Protein AF-0000000079912056 (afdb_homodimer)

Solvent-accessible surface area (backbone atoms only — not comparable to full-atom values): 63076 Å² total; per-residue (Å²): 136,81,73,73,77,69,71,70,76,75,74,72,66,87,70,83,78,74,74,43,40,55,50,54,42,40,52,25,33,49,50,32,42,39,60,62,48,27,44,70,33,64,26,50,36,77,57,90,57,25,40,37,38,41,40,42,36,69,67,49,42,36,36,33,35,48,69,39,81,40,95,68,66,72,55,38,72,44,82,65,43,25,35,63,36,95,89,82,36,77,39,78,49,53,53,69,57,48,40,49,54,51,50,50,33,48,22,50,69,59,69,51,79,56,90,58,52,52,56,40,38,51,47,9,29,52,45,38,41,46,45,72,70,61,37,56,89,63,60,76,66,88,61,60,84,54,46,35,55,26,49,51,28,30,25,52,53,69,78,49,52,72,61,31,51,28,41,51,22,56,58,76,59,68,68,58,45,60,61,49,27,14,56,46,36,34,61,44,39,38,21,32,31,28,28,39,56,92,31,54,38,72,37,51,56,98,64,47,46,54,67,76,59,35,44,57,67,42,24,43,80,56,44,75,70,52,54,89,69,39,42,80,43,65,32,40,50,69,32,51,51,52,45,57,66,30,86,77,48,10,61,37,54,50,49,31,44,74,69,59,59,29,40,84,70,45,71,50,45,53,56,28,28,28,25,74,76,41,36,33,26,38,28,68,91,81,38,33,31,43,38,34,13,29,92,38,39,48,66,75,41,69,43,54,38,49,67,48,43,43,49,35,20,19,51,47,36,61,69,41,46,60,63,49,51,54,46,23,70,78,35,70,33,33,49,68,45,47,24,40,18,14,40,31,46,52,69,60,76,89,48,58,52,74,65,52,34,50,52,47,24,18,52,43,21,30,32,30,30,54,43,62,66,93,77,48,59,95,74,33,40,42,32,31,38,41,30,44,23,33,82,62,57,42,88,86,69,46,58,31,52,51,51,49,36,44,54,71,37,61,60,91,45,60,52,61,50,42,51,51,38,49,55,45,43,46,65,35,48,51,50,54,55,51,43,36,34,74,76,67,30,34,32,58,56,53,29,31,86,27,28,34,38,28,22,41,74,68,47,39,56,62,33,30,35,39,44,66,58,60,68,36,30,34,31,38,89,80,34,49,72,64,40,69,72,39,60,68,70,40,30,60,72,30,46,27,54,64,59,58,39,47,45,41,41,45,18,21,40,50,60,51,24,46,43,38,40,46,48,32,44,34,50,48,27,37,74,77,37,69,81,54,77,55,51,51,56,53,54,41,50,52,48,42,52,52,50,50,53,44,28,57,76,66,67,50,46,30,67,54,40,19,44,55,49,18,33,54,36,50,30,78,31,46,50,60,27,59,58,67,71,45,55,69,90,71,48,58,65,42,73,31,74,41,82,50,42,47,58,64,79,41,88,61,57,84,58,82,80,128,137,80,73,75,76,73,75,72,78,75,76,73,66,85,74,83,80,74,74,42,38,57,52,53,43,41,54,26,34,48,49,31,43,38,60,60,48,27,44,72,32,64,26,51,36,77,56,89,58,26,39,37,37,43,39,42,37,70,66,47,42,36,34,34,34,49,68,39,83,41,95,67,66,72,55,38,73,43,80,65,44,25,34,62,36,96,89,82,36,76,39,78,47,52,52,69,56,48,41,46,53,52,49,50,32,47,22,50,68,61,67,50,79,57,90,58,54,52,56,39,37,49,48,9,30,53,45,39,39,48,43,71,72,61,37,56,88,64,60,75,64,89,61,59,83,54,47,36,56,27,50,52,30,30,24,51,53,71,75,51,52,72,60,31,50,28,43,51,22,57,57,77,58,66,67,57,45,60,60,48,27,14,56,46,37,33,61,44,40,38,21,32,33,29,28,39,55,92,33,52,38,72,39,50,56,98,63,46,46,55,68,76,60,35,44,57,68,41,26,44,78,55,44,75,70,52,53,89,68,39,41,81,44,65,32,42,50,68,32,53,51,54,44,56,68,30,87,78,50,9,61,39,54,49,48,33,43,75,67,60,61,29,40,82,69,45,73,49,46,52,55,29,29,30,26,76,78,42,36,34,26,39,28,70,90,80,36,32,31,44,38,35,14,30,91,39,39,48,65,76,40,69,43,55,38,50,66,48,44,44,49,35,22,20,50,46,37,62,69,41,46,61,63,50,52,55,47,22,71,80,35,71,33,33,49,69,43,50,24,41,18,14,41,32,45,52,68,57,76,89,48,59,51,74,66,51,36,50,51,46,23,18,51,43,22,29,31,29,30,56,45,63,66,93,78,49,58,94,75,34,39,43,32,30,37,40,31,45,24,34,81,61,57,43,87,84,67,45,59,32,51,52,51,49,36,44,54,72,37,61,62,90,46,59,53,61,50,42,51,52,36,48,54,45,42,46,65,35,47,51,49,54,54,51,44,35,35,74,76,67,30,35,32,60,55,53,29,29,86,27,29,35,36,28,24,41,73,67,48,39,56,64,33,30,36,39,43,65,59,60,68,36,31,35,31,39,88,80,35,51,70,64,42,67,71,40,60,67,69,40,30,59,71,30,46,28,54,65,60,60,40,47,45,42,41,46,19,21,40,51,60,50,24,46,43,37,41,46,48,33,45,33,50,47,27,35,74,78,37,69,80,53,77,56,51,51,56,52,54,42,50,52,48,42,53,52,50,51,53,44,27,58,77,66,67,50,47,29,66,55,40,19,42,57,48,19,34,54,36,48,30,77,31,46,49,60,26,60,60,66,70,46,55,68,90,71,47,58,65,42,71,32,71,42,81,50,43,47,60,63,78,40,87,60,57,86,59,80,79,127

Secondary structure (DSSP, 8-state):
--------------------HHHHHHHHHHHHHIIIIITTTT-EEEETTEEEEEETTTTEEEEEEEEE--TTS--EEEEEEEEEETTTEEEE--HHHHHHHHHHHHHHHHS---TTHHHHHHHHHHHHHHHHHH--SS-SS---TTHHHHHHHHT---S--TT-SSTT-B-S-HHHHHHH-GGGT--EEEEEEEEEGGGEEEEESSS-HHHHHTHHHHHGGGGGGSPTTEEEEEE-HHHHHHHHH-TTTHHHHHHHHHHTSSEEEEEEEEEEEE-TTSSEEEETTTTEEEEE-EEEEETTEEE---HHHHHHHHHHHHHHHHHHHHHHHH-TTEEE----EEEEE---TTSS-HHHHHHHHHHT-EEEEE-SGGG--TT-EEEEHHHHH--SPPTTS---HHHHHHHHTT-S-HHHHHHHHHHHHHHHHHHHHHHHHHHH-EE----GGGEEEEE-TTS-EEEEEE--GGG-EEEGGG-HHHHHTS-HHHHHHHEE-HHHHHHHHIIIIIIIIIHHHHHHHHHHHHHH-TT-TTHHHHHHHHHHHHHHHHHHHTT--HHHHHHHHTPPEEEE-HHHHHHHT--GGG--EEEEPPS----TT-SSTT----/---------------S----HHHHHHHHHHHHHIIIIITTTT-EEEETTEEEEEETTTTEEEEEEEEE--TTS--EEEEEEEEEETTTEEEE--HHHHHHHHHHHHHHHHS---TTHHHHHHHHHHHHHHHHHH--SS-SS---TTHHHHHHHHT---S--TTSSSTT-B-S-HHHHHHH-GGGT--EEEEEEEEEGGGEEEEESSS-HHHHHTHHHHHGGGGGGSPTTEEEEEE-HHHHHHHHH-TTTHHHHHHHHHHTSSEEEEEEEEEEEE-TTSSEEEETTTTEEEEE-EEEEETTEEE---HHHHHHHHHHHHHHHHHHHHHHHH-TTEEE----EEEEE---TTSS-HHHHHHHHHHT-EEEEE-SGGG--TT-EEEEHHHHH--SPPTTS---HHHHHHHHTT-S-HHHHHHHHHHHHHHHHHHHHHHHHHHH-EE----GGGEEEEE-TTS-EEEEEE--GGG-EEEGGG-HHHHHTS-HHHHHHHEE-HHHHHHHHIIIIIIIIIHHHHHHHHHHHHHH-TT-TTHHHHHHHHHHHHHHHHHHHTT--HHHHHHHHTPPEEEE-HHHHHHHT--GGG--EEEEPPTT---TT-SSTT----

Radius of gyration: 35.53 Å; Cα contacts (8 Å, |Δi|>4): 2327; chains: 2; bounding box: 76×127×111 Å

Structure (mmCIF, N/CA/C/O backbone):
data_AF-0000000079912056-model_v1
#
loop_
_entity.id
_entity.type
_entity.pdbx_description
1 polymer 'Siderophore synthetase component'
#
loop_
_atom_site.group_PDB
_atom_site.id
_atom_site.type_symbol
_atom_site.label_atom_id
_atom_site.label_alt_id
_atom_site.label_comp_id
_atom_site.label_asym_id
_atom_site.label_entity_id
_atom_site.label_seq_id
_atom_site.pdbx_PDB_ins_code
_atom_site.Cartn_x
_atom_site.Cartn_y
_atom_site.Cartn_z
_atom_site.occupancy
_atom_site.B_iso_or_equiv
_atom_site.auth_seq_id
_atom_site.auth_comp_id
_atom_site.auth_asym_id
_atom_site.auth_atom_id
_atom_site.pdbx_PDB_model_num
ATOM 1 N N . MET A 1 1 ? -23.609 -70.75 34.812 1 23.42 1 MET A N 1
ATOM 2 C CA . MET A 1 1 ? -24.281 -70.125 33.688 1 23.42 1 MET A CA 1
ATOM 3 C C . MET A 1 1 ? -23.484 -68.938 33.156 1 23.42 1 MET A C 1
ATOM 5 O O . MET A 1 1 ? -23.328 -67.938 33.875 1 23.42 1 MET A O 1
ATOM 9 N N . THR A 1 2 ? -22.375 -69.188 32.531 1 27.48 2 THR A N 1
ATOM 10 C CA . THR A 1 2 ? -21.234 -68.438 32.094 1 27.48 2 THR A CA 1
ATOM 11 C C . THR A 1 2 ? -21.625 -67.438 30.984 1 27.48 2 THR A C 1
ATOM 13 O O . THR A 1 2 ? -22.094 -67.875 29.922 1 27.48 2 THR A O 1
ATOM 16 N N . HIS A 1 3 ? -22.359 -66.375 31.484 1 31.7 3 HIS A N 1
ATOM 17 C CA . HIS A 1 3 ? -22.938 -65.375 30.562 1 31.7 3 HIS A CA 1
ATOM 18 C C . HIS A 1 3 ? -21.922 -64.938 29.531 1 31.7 3 HIS A C 1
ATOM 20 O O . HIS A 1 3 ? -20.781 -64.625 29.875 1 31.7 3 HIS A O 1
ATOM 26 N N . PRO A 1 4 ? -22.125 -65.438 28.359 1 31.42 4 PRO A N 1
ATOM 27 C CA . PRO A 1 4 ? -21.188 -65.125 27.266 1 31.42 4 PRO A CA 1
ATOM 28 C C . PRO A 1 4 ? -20.953 -63.656 27.078 1 31.42 4 PRO A C 1
ATOM 30 O O . PRO A 1 4 ? -21.828 -62.844 27.391 1 31.42 4 PRO A O 1
ATOM 33 N N . LEU A 1 5 ? -19.719 -63.25 27.375 1 30.17 5 LEU A N 1
ATOM 34 C CA . LEU A 1 5 ? -19.141 -61.906 27.219 1 30.17 5 LEU A CA 1
ATOM 35 C C . LEU A 1 5 ? -19.484 -61.344 25.844 1 30.17 5 LEU A C 1
ATOM 37 O O . LEU A 1 5 ? -19.156 -61.938 24.812 1 30.17 5 LEU A O 1
ATOM 41 N N . VAL A 1 6 ? -20.75 -60.844 25.766 1 32.31 6 VAL A N 1
ATOM 42 C CA . VAL A 1 6 ? -21.172 -60.219 24.516 1 32.31 6 VAL A CA 1
ATOM 43 C C . VAL A 1 6 ? -20.047 -59.344 23.984 1 32.31 6 VAL A C 1
ATOM 45 O O . VAL A 1 6 ? -19.547 -58.469 24.688 1 32.31 6 VAL A O 1
ATOM 48 N N . PRO A 1 7 ? -19.312 -59.875 23.062 1 26.28 7 PRO A N 1
ATOM 49 C CA . PRO A 1 7 ? -18.219 -59 22.594 1 26.28 7 PRO A CA 1
ATOM 50 C C . PRO A 1 7 ? -18.703 -57.625 22.219 1 26.28 7 PRO A C 1
ATOM 52 O O . PRO A 1 7 ? -19.812 -57.469 21.672 1 26.28 7 PRO A O 1
ATOM 55 N N . ALA A 1 8 ? -18.453 -56.719 23.109 1 33.62 8 ALA A N 1
ATOM 56 C CA . ALA A 1 8 ? -18.859 -55.344 22.828 1 33.62 8 ALA A CA 1
ATOM 57 C C . ALA A 1 8 ? -18.625 -55 21.359 1 33.62 8 ALA A C 1
ATOM 59 O O . ALA A 1 8 ? -17.562 -55.312 20.797 1 33.62 8 ALA A O 1
ATOM 60 N N . PRO A 1 9 ? -19.766 -54.844 20.609 1 30.42 9 PRO A N 1
ATOM 61 C CA . PRO A 1 9 ? -19.594 -54.5 19.188 1 30.42 9 PRO A CA 1
ATOM 62 C C . PRO A 1 9 ? -18.469 -53.5 18.953 1 30.42 9 PRO A C 1
ATOM 64 O O . PRO A 1 9 ? -18.156 -52.688 19.859 1 30.42 9 PRO A O 1
ATOM 67 N N . TYR A 1 10 ? -17.344 -53.875 18.297 1 26.92 10 TYR A N 1
ATOM 68 C CA . TYR A 1 10 ? -16.281 -53 17.781 1 26.92 10 TYR A CA 1
ATOM 69 C C . TYR A 1 10 ? -16.859 -51.75 17.141 1 26.92 10 TYR A C 1
ATOM 71 O O . TYR A 1 10 ? -17.656 -51.844 16.203 1 26.92 10 TYR A O 1
ATOM 79 N N . LEU A 1 11 ? -17.281 -50.781 17.969 1 30.19 11 LEU A N 1
ATOM 80 C CA . LEU A 1 11 ? -17.562 -49.469 17.375 1 30.19 11 LEU A CA 1
ATOM 81 C C . LEU A 1 11 ? -16.609 -49.188 16.234 1 30.19 11 LEU A C 1
ATOM 83 O O . LEU A 1 11 ? -15.391 -49.156 16.422 1 30.19 11 LEU A O 1
ATOM 87 N N . THR A 1 12 ? -16.812 -49.812 15.102 1 27.78 12 THR A N 1
ATOM 88 C CA . THR A 1 12 ? -16.125 -49.375 13.883 1 27.78 12 THR A CA 1
ATOM 89 C C . THR A 1 12 ? -15.898 -47.875 13.875 1 27.78 12 THR A C 1
ATOM 91 O O . THR A 1 12 ? -16.844 -47.094 14.023 1 27.78 12 THR A O 1
ATOM 94 N N . VAL A 1 13 ? -14.797 -47.469 14.367 1 33.62 13 VAL A N 1
ATOM 95 C CA . VAL A 1 13 ? -14.266 -46.094 14.266 1 33.62 13 VAL A CA 1
ATOM 96 C C . VAL A 1 13 ? -14.484 -45.562 12.852 1 33.62 13 VAL A C 1
ATOM 98 O O . VAL A 1 13 ? -14 -46.156 11.883 1 33.62 13 VAL A O 1
ATOM 101 N N . PRO A 1 14 ? -15.656 -45 12.625 1 34.5 14 PRO A N 1
ATOM 102 C CA . PRO A 1 14 ? -15.711 -44.438 11.273 1 34.5 14 PRO A CA 1
ATOM 103 C C . PRO A 1 14 ? -14.375 -43.844 10.82 1 34.5 14 PRO A C 1
ATOM 105 O O . PRO A 1 14 ? -13.789 -43.031 11.539 1 34.5 14 PRO A O 1
ATOM 108 N N . THR A 1 15 ? -13.438 -44.562 10.203 1 31.91 15 THR A N 1
ATOM 109 C CA . THR A 1 15 ? -12.094 -44.281 9.719 1 31.91 15 THR A CA 1
ATOM 110 C C . THR A 1 15 ? -11.992 -42.875 9.172 1 31.91 15 THR A C 1
ATOM 112 O O . THR A 1 15 ? -11.125 -42.094 9.578 1 31.91 15 THR A O 1
ATOM 115 N N . ALA A 1 16 ? -11.578 -42.812 7.703 1 37.25 16 ALA A N 1
ATOM 116 C CA . ALA A 1 16 ? -10.969 -41.719 6.93 1 37.25 16 ALA A CA 1
ATOM 117 C C . ALA A 1 16 ? -11.891 -40.5 6.859 1 37.25 16 ALA A C 1
ATOM 119 O O . ALA A 1 16 ? -12.977 -40.594 6.277 1 37.25 16 ALA A O 1
ATOM 120 N N . SER A 1 17 ? -12.047 -39.625 7.656 1 41.31 17 SER A N 1
ATOM 121 C CA . SER A 1 17 ? -12.711 -38.312 7.777 1 41.31 17 SER A CA 1
ATOM 122 C C . SER A 1 17 ? -12.633 -37.531 6.465 1 41.31 17 SER A C 1
ATOM 124 O O . SER A 1 17 ? -11.578 -37.031 6.113 1 41.31 17 SER A O 1
ATOM 126 N N . HIS A 1 18 ? -13.102 -38 5.328 1 49.69 18 HIS A N 1
ATOM 127 C CA . HIS A 1 18 ? -13.227 -37.281 4.066 1 49.69 18 HIS A CA 1
ATOM 128 C C . HIS A 1 18 ? -13.594 -35.812 4.297 1 49.69 18 HIS A C 1
ATOM 130 O O . HIS A 1 18 ? -14.688 -35.531 4.789 1 49.69 18 HIS A O 1
ATOM 136 N N . THR A 1 19 ? -12.617 -35 4.465 1 61.19 19 THR A N 1
ATOM 137 C CA . THR A 1 19 ? -12.852 -33.562 4.523 1 61.19 19 THR A CA 1
ATOM 138 C C . THR A 1 19 ? -13.742 -33.125 3.375 1 61.19 19 THR A C 1
ATOM 140 O O . THR A 1 19 ? -13.461 -33.375 2.209 1 61.19 19 THR A O 1
ATOM 143 N N . SER A 1 20 ? -14.984 -32.75 3.537 1 82.81 20 SER A N 1
ATOM 144 C CA . SER A 1 20 ? -16.016 -32.281 2.613 1 82.81 20 SER A CA 1
ATOM 145 C C . SER A 1 20 ? -15.57 -31.016 1.893 1 82.81 20 SER A C 1
ATOM 147 O O . SER A 1 20 ? -14.633 -30.344 2.322 1 82.81 20 SER A O 1
ATOM 149 N N . ALA A 1 21 ? -15.984 -31 0.631 1 92.88 21 ALA A N 1
ATOM 150 C CA . ALA A 1 21 ? -15.805 -29.781 -0.133 1 92.88 21 ALA A CA 1
ATOM 151 C C . ALA A 1 21 ? -16.094 -28.547 0.726 1 92.88 21 ALA A C 1
ATOM 153 O O . ALA A 1 21 ? -15.414 -27.516 0.604 1 92.88 21 ALA A O 1
ATOM 154 N N . ASP A 1 22 ? -16.984 -28.75 1.7 1 94.38 22 ASP A N 1
ATOM 155 C CA . ASP A 1 22 ? -17.359 -27.656 2.58 1 94.38 22 ASP A CA 1
ATOM 156 C C . ASP A 1 22 ? -16.219 -27.297 3.537 1 94.38 22 ASP A C 1
ATOM 158 O O . ASP A 1 22 ? -15.883 -26.125 3.693 1 94.38 22 ASP A O 1
ATOM 162 N N . LEU A 1 23 ? -15.711 -28.297 4.109 1 93.38 23 LEU A N 1
ATOM 163 C CA . LEU A 1 23 ? -14.656 -28.078 5.098 1 93.38 23 LEU A CA 1
ATOM 164 C C . LEU A 1 23 ? -13.398 -27.531 4.438 1 93.38 23 LEU A C 1
ATOM 166 O O . LEU A 1 23 ? -12.781 -26.594 4.953 1 93.38 23 LEU A O 1
ATOM 170 N N . ILE A 1 24 ? -13.031 -28.078 3.314 1 93.44 24 ILE A N 1
ATOM 171 C CA . ILE A 1 24 ? -11.852 -27.625 2.588 1 93.44 24 ILE A CA 1
ATOM 172 C C . ILE A 1 24 ? -12.023 -26.156 2.195 1 93.44 24 ILE A C 1
ATOM 174 O O . ILE A 1 24 ? -11.109 -25.344 2.385 1 93.44 24 ILE A O 1
ATOM 178 N N . SER A 1 25 ? -13.211 -25.844 1.688 1 95.81 25 SER A N 1
ATOM 179 C CA . SER A 1 25 ? -13.492 -24.484 1.244 1 95.81 25 SER A CA 1
ATOM 180 C C . SER A 1 25 ? -13.477 -23.5 2.414 1 95.81 25 SER A C 1
ATOM 182 O O . SER A 1 25 ? -12.945 -22.391 2.299 1 95.81 25 SER A O 1
ATOM 184 N N . ALA A 1 26 ? -14.008 -23.938 3.555 1 96.81 26 ALA A N 1
ATOM 185 C CA . ALA A 1 26 ? -14.055 -23.078 4.734 1 96.81 26 ALA A CA 1
ATOM 186 C C . ALA A 1 26 ? -12.648 -22.797 5.262 1 96.81 26 ALA A C 1
ATOM 188 O O . ALA A 1 26 ? -12.328 -21.672 5.605 1 96.81 26 ALA A O 1
ATOM 189 N N . HIS A 1 27 ? -11.852 -23.812 5.309 1 95.88 27 HIS A N 1
ATOM 190 C CA . HIS A 1 27 ? -10.492 -23.656 5.801 1 95.88 27 HIS A CA 1
ATOM 191 C C . HIS A 1 27 ? -9.672 -22.75 4.883 1 95.88 27 HIS A C 1
ATOM 193 O O . HIS A 1 27 ? -8.875 -21.938 5.352 1 95.88 27 HIS A O 1
ATOM 199 N N . THR A 1 28 ? -9.867 -22.922 3.607 1 95.56 28 THR A N 1
ATOM 200 C CA . THR A 1 28 ? -9.164 -22.078 2.639 1 95.56 28 THR A CA 1
ATOM 201 C C . THR A 1 28 ? -9.578 -20.625 2.785 1 95.56 28 THR A C 1
ATOM 203 O O . THR A 1 28 ? -8.719 -19.734 2.832 1 95.56 28 THR A O 1
ATOM 206 N N . LEU A 1 29 ? -10.852 -20.422 2.873 1 97 29 LEU A N 1
ATOM 207 C CA . LEU A 1 29 ? -11.383 -19.062 3.023 1 97 29 LEU A CA 1
ATOM 208 C C . LEU A 1 29 ? -10.883 -18.422 4.312 1 97 29 LEU A C 1
ATOM 210 O O . LEU A 1 29 ? -10.469 -17.266 4.316 1 97 29 LEU A O 1
ATOM 214 N N . LEU A 1 30 ? -10.883 -19.203 5.387 1 97.44 30 LEU A N 1
ATOM 215 C CA . LEU A 1 30 ? -10.398 -18.734 6.676 1 97.44 30 LEU A CA 1
ATOM 216 C C . LEU A 1 30 ? -8.922 -18.359 6.605 1 97.44 30 LEU A C 1
ATOM 218 O O . LEU A 1 30 ? -8.5 -17.344 7.16 1 97.44 30 LEU A O 1
ATOM 222 N N . GLY A 1 31 ? -8.156 -19.219 5.965 1 96 31 GLY A N 1
ATOM 223 C CA . GLY A 1 31 ? -6.742 -18.953 5.793 1 96 31 GLY A CA 1
ATOM 224 C C . GLY A 1 31 ? -6.465 -17.641 5.07 1 96 31 GLY A C 1
ATOM 225 O O . GLY A 1 31 ? -5.543 -16.906 5.43 1 96 31 GLY A O 1
ATOM 226 N N . CYS A 1 32 ? -7.27 -17.344 4.062 1 96.25 32 CYS A N 1
ATOM 227 C CA . CYS A 1 32 ? -7.129 -16.094 3.326 1 96.25 32 CYS A CA 1
ATOM 228 C C . CYS A 1 32 ? -7.449 -14.891 4.215 1 96.25 32 CYS A C 1
ATOM 230 O O . CYS A 1 32 ? -6.738 -13.883 4.191 1 96.25 32 CYS A O 1
ATOM 232 N N . LEU A 1 33 ? -8.516 -15.039 4.996 1 97.31 33 LEU A N 1
ATOM 233 C CA . LEU A 1 33 ? -8.914 -13.984 5.922 1 97.31 33 LEU A CA 1
ATOM 234 C C . LEU A 1 33 ? -7.793 -13.688 6.914 1 97.31 33 LEU A C 1
ATOM 236 O O . LEU A 1 33 ? -7.449 -12.523 7.141 1 97.31 33 LEU A O 1
ATOM 240 N N . VAL A 1 34 ? -7.215 -14.711 7.469 1 96.12 34 VAL A N 1
ATOM 241 C CA . VAL A 1 34 ? -6.168 -14.586 8.477 1 96.12 34 VAL A CA 1
ATOM 242 C C . VAL A 1 34 ? -4.922 -13.953 7.855 1 96.12 34 VAL A C 1
ATOM 244 O O . VAL A 1 34 ? -4.332 -13.039 8.438 1 96.12 34 VAL A O 1
ATOM 247 N N . ARG A 1 35 ? -4.625 -14.359 6.699 1 94.62 35 ARG A N 1
ATOM 248 C CA . ARG A 1 35 ? -3.4 -13.914 6.043 1 94.62 35 ARG A CA 1
ATOM 249 C C . ARG A 1 35 ? -3.525 -12.461 5.582 1 94.62 35 ARG A C 1
ATOM 251 O O . ARG A 1 35 ? -2.57 -11.695 5.684 1 94.62 35 ARG A O 1
ATOM 258 N N . GLU A 1 36 ? -4.707 -12.055 5.113 1 94.62 36 GLU A N 1
ATOM 259 C CA . GLU A 1 36 ? -4.789 -10.805 4.363 1 94.62 36 GLU A CA 1
ATOM 260 C C . GLU A 1 36 ? -5.465 -9.711 5.191 1 94.62 36 GLU A C 1
ATOM 262 O O . GLU A 1 36 ? -5.297 -8.523 4.91 1 94.62 36 GLU A O 1
ATOM 267 N N . VAL A 1 37 ? -6.242 -10.07 6.168 1 94.56 37 VAL A N 1
ATOM 268 C CA . VAL A 1 37 ? -7.062 -9.062 6.824 1 94.56 37 VAL A CA 1
ATOM 269 C C . VAL A 1 37 ? -6.785 -9.062 8.328 1 94.56 37 VAL A C 1
ATOM 271 O O . VAL A 1 37 ? -6.109 -8.172 8.844 1 94.56 37 VAL A O 1
ATOM 274 N N . THR A 1 38 ? -7.074 -10.164 9.016 1 94.94 38 THR A N 1
ATOM 275 C CA . THR A 1 38 ? -7.09 -10.148 10.477 1 94.94 38 THR A CA 1
ATOM 276 C C . THR A 1 38 ? -5.676 -10.312 11.031 1 94.94 38 THR A C 1
ATOM 278 O O . THR A 1 38 ? -5.359 -9.789 12.094 1 94.94 38 THR A O 1
ATOM 281 N N . GLY A 1 39 ? -4.836 -11.062 10.336 1 92.06 39 GLY A N 1
ATOM 282 C CA . GLY A 1 39 ? -3.447 -11.18 10.75 1 92.06 39 GLY A CA 1
ATOM 283 C C . GLY A 1 39 ? -2.703 -9.859 10.75 1 92.06 39 GLY A C 1
ATOM 284 O O . GLY A 1 39 ? -2.262 -9.391 11.797 1 92.06 39 GLY A O 1
ATOM 285 N N . PRO A 1 40 ? -2.674 -9.258 9.609 1 89.12 40 PRO A N 1
ATOM 286 C CA . PRO A 1 40 ? -2.002 -7.961 9.523 1 89.12 40 PRO A CA 1
ATOM 287 C C . PRO A 1 40 ? -2.592 -6.926 10.477 1 89.12 40 PRO A C 1
ATOM 289 O O . PRO A 1 40 ? -1.874 -6.047 10.961 1 89.12 40 PRO A O 1
ATOM 292 N N . ASP A 1 41 ? -3.869 -7.059 10.797 1 90.56 41 ASP A N 1
ATOM 293 C CA . ASP A 1 41 ? -4.547 -6.113 11.68 1 90.56 41 ASP A CA 1
ATOM 294 C C . ASP A 1 41 ? -4.289 -6.449 13.141 1 90.56 41 ASP A C 1
ATOM 296 O O . ASP A 1 41 ? -4.723 -5.723 14.039 1 90.56 41 ASP A O 1
ATOM 300 N N . GLY A 1 42 ? -3.598 -7.559 13.43 1 88.81 42 GLY A N 1
ATOM 301 C CA . GLY A 1 42 ? -3.332 -7.977 14.797 1 88.81 42 GLY A CA 1
ATOM 302 C C . GLY A 1 42 ? -4.57 -8.477 15.523 1 88.81 42 GLY A C 1
ATOM 303 O O . GLY A 1 42 ? -4.711 -8.281 16.734 1 88.81 42 GLY A O 1
ATOM 304 N N . GLN A 1 43 ? -5.5 -9.07 14.789 1 93.38 43 GLN A N 1
ATOM 305 C CA . GLN A 1 43 ? -6.793 -9.469 15.336 1 93.38 43 GLN A CA 1
ATOM 306 C C . GLN A 1 43 ? -6.891 -10.992 15.461 1 93.38 43 GLN A C 1
ATOM 308 O O . GLN A 1 43 ? -7.969 -11.562 15.297 1 93.38 43 GLN A O 1
ATOM 313 N N . ILE A 1 44 ? -5.809 -11.695 15.656 1 93.75 44 ILE A N 1
ATOM 314 C CA . ILE A 1 44 ? -5.801 -13.141 15.859 1 93.75 44 ILE A CA 1
ATOM 315 C C . ILE A 1 44 ? -5.008 -13.484 17.125 1 93.75 44 ILE A C 1
ATOM 317 O O . ILE A 1 44 ? -4.125 -12.727 17.531 1 93.75 44 ILE A O 1
ATOM 321 N N . ALA A 1 45 ? -5.324 -14.555 17.766 1 92.94 45 ALA A N 1
ATOM 322 C CA . ALA A 1 45 ? -4.602 -15.078 18.922 1 92.94 45 ALA A CA 1
ATOM 323 C C . ALA A 1 45 ? -4.77 -16.594 19.047 1 92.94 45 ALA A C 1
ATOM 325 O O . ALA A 1 45 ? -5.84 -17.125 18.75 1 92.94 45 ALA A O 1
ATOM 326 N N . ILE A 1 46 ? -3.725 -17.266 19.375 1 90.44 46 ILE A N 1
ATOM 327 C CA . ILE A 1 46 ? -3.822 -18.688 19.656 1 90.44 46 ILE A CA 1
ATOM 328 C C . ILE A 1 46 ? -4.25 -18.906 21.109 1 90.44 46 ILE A C 1
ATOM 330 O O . ILE A 1 46 ? -3.617 -18.375 22.031 1 90.44 46 ILE A O 1
ATOM 334 N N . ASP A 1 47 ? -5.305 -19.5 21.328 1 89.44 47 ASP A N 1
ATOM 335 C CA . ASP A 1 47 ? -5.824 -19.891 22.625 1 89.44 47 ASP A CA 1
ATOM 336 C C . ASP A 1 47 ? -5.918 -21.422 22.75 1 89.44 47 ASP A C 1
ATOM 338 O O . ASP A 1 47 ? -6.918 -22.016 22.359 1 89.44 47 ASP A O 1
ATOM 342 N N . SER A 1 48 ? -4.887 -21.891 23.375 1 88.81 48 SER A N 1
ATOM 343 C CA . SER A 1 48 ? -4.789 -23.344 23.484 1 88.81 48 SER A CA 1
ATOM 344 C C . SER A 1 48 ? -4.723 -24 22.109 1 88.81 48 SER A C 1
ATOM 346 O O . SER A 1 48 ? -3.752 -23.812 21.375 1 88.81 48 SER A O 1
ATOM 348 N N . ASP A 1 49 ? -5.77 -24.719 21.781 1 91.81 49 ASP A N 1
ATOM 349 C CA . ASP A 1 49 ? -5.711 -25.453 20.516 1 91.81 49 ASP A CA 1
ATOM 350 C C . ASP A 1 49 ? -6.586 -24.797 19.453 1 91.81 49 ASP A C 1
ATOM 352 O O . ASP A 1 49 ? -6.941 -25.438 18.453 1 91.81 49 ASP A O 1
ATOM 356 N N . HIS A 1 50 ? -6.945 -23.516 19.734 1 95.44 50 HIS A N 1
ATOM 357 C CA . HIS A 1 50 ? -7.766 -22.797 18.766 1 95.44 50 HIS A CA 1
ATOM 358 C C . HIS A 1 50 ? -7.09 -21.5 18.312 1 95.44 50 HIS A C 1
ATOM 360 O O . HIS A 1 50 ? -6.336 -20.891 19.078 1 95.44 50 HIS A O 1
ATOM 366 N N . LEU A 1 51 ? -7.289 -21.188 17.062 1 96.25 51 LEU A N 1
ATOM 367 C CA . LEU A 1 51 ? -7.031 -19.828 16.609 1 96.25 51 LEU A CA 1
ATOM 368 C C . LEU A 1 51 ? -8.273 -18.969 16.75 1 96.25 51 LEU A C 1
ATOM 370 O O . LEU A 1 51 ? -9.328 -19.281 16.203 1 96.25 51 LEU A O 1
ATOM 374 N N . LEU A 1 52 ? -8.188 -17.938 17.562 1 96.38 52 LEU A N 1
ATOM 375 C CA . LEU A 1 52 ? -9.25 -16.953 17.688 1 96.38 52 LEU A CA 1
ATOM 376 C C . LEU A 1 52 ? -9.078 -15.836 16.672 1 96.38 52 LEU A C 1
ATOM 378 O O . LEU A 1 52 ? -7.969 -15.344 16.453 1 96.38 52 LEU A O 1
ATOM 382 N N . ILE A 1 53 ? -10.164 -15.492 15.961 1 96.75 53 ILE A N 1
ATOM 383 C CA . ILE A 1 53 ? -10.156 -14.477 14.922 1 96.75 53 ILE A CA 1
ATOM 384 C C . ILE A 1 53 ? -11.258 -13.453 15.195 1 96.75 53 ILE A C 1
ATOM 386 O O . ILE A 1 53 ? -12.445 -13.789 15.195 1 96.75 53 ILE A O 1
ATOM 390 N N . ARG A 1 54 ? -10.867 -12.234 15.367 1 95.5 54 ARG A N 1
ATOM 391 C CA . ARG A 1 54 ? -11.844 -11.164 15.539 1 95.5 54 ARG A CA 1
ATOM 392 C C . ARG A 1 54 ? -12.039 -10.391 14.234 1 95.5 54 ARG A C 1
ATOM 394 O O . ARG A 1 54 ? -11.07 -10.039 13.562 1 95.5 54 ARG A O 1
ATOM 401 N N . LEU A 1 55 ? -13.266 -10.289 13.812 1 96.75 55 LEU A N 1
ATOM 402 C CA . LEU A 1 55 ? -13.625 -9.352 12.758 1 96.75 55 LEU A CA 1
ATOM 403 C C . LEU A 1 55 ? -13.898 -7.965 13.328 1 96.75 55 LEU A C 1
ATOM 405 O O . LEU A 1 55 ? -15.023 -7.676 13.758 1 96.75 55 LEU A O 1
ATOM 409 N N . PRO A 1 56 ? -12.945 -7.086 13.266 1 93.62 56 PRO A N 1
ATOM 410 C CA . PRO A 1 56 ? -12.977 -5.895 14.117 1 93.62 56 PRO A CA 1
ATOM 411 C C . PRO A 1 56 ? -14.008 -4.871 13.664 1 93.62 56 PRO A C 1
ATOM 413 O O . PRO A 1 56 ? -14.453 -4.035 14.461 1 93.62 56 PRO A O 1
ATOM 416 N N . HIS A 1 57 ? -14.398 -4.824 12.422 1 95.19 57 HIS A N 1
ATOM 417 C CA . HIS A 1 57 ? -15.344 -3.826 11.938 1 95.19 57 HIS A CA 1
ATOM 418 C C . HIS A 1 57 ? -16.781 -4.23 12.25 1 95.19 57 HIS A C 1
ATOM 420 O O . HIS A 1 57 ? -17.656 -3.373 12.414 1 95.19 57 HIS A O 1
ATOM 426 N N . THR A 1 58 ? -17.062 -5.562 12.305 1 95.62 58 THR A N 1
ATOM 427 C CA . THR A 1 58 ? -18.406 -6.051 12.594 1 95.62 58 THR A CA 1
ATOM 428 C C . THR A 1 58 ? -18.516 -6.488 14.055 1 95.62 58 THR A C 1
ATOM 430 O O . THR A 1 58 ? -19.625 -6.629 14.578 1 95.62 58 THR A O 1
ATOM 433 N N . GLY A 1 59 ? -17.438 -6.801 14.664 1 92.31 59 GLY A N 1
ATOM 434 C CA . GLY A 1 59 ? -17.438 -7.219 16.047 1 92.31 59 GLY A CA 1
ATOM 435 C C . GLY A 1 59 ? -17.641 -8.711 16.234 1 92.31 59 GLY A C 1
ATOM 436 O O . GLY A 1 59 ? -17.703 -9.203 17.359 1 92.31 59 GLY A O 1
ATOM 437 N N . GLU A 1 60 ? -17.625 -9.461 15.164 1 95.44 60 GLU A N 1
ATOM 438 C CA . GLU A 1 60 ? -17.828 -10.906 15.234 1 95.44 60 GLU A CA 1
ATOM 439 C C . GLU A 1 60 ? -16.562 -11.625 15.688 1 95.44 60 GLU A C 1
ATOM 441 O O . GLU A 1 60 ? -15.453 -11.141 15.461 1 95.44 60 GLU A O 1
ATOM 446 N N . LEU A 1 61 ? -16.719 -12.727 16.391 1 95.81 61 LEU A N 1
ATOM 447 C CA . LEU A 1 61 ? -15.625 -13.562 16.859 1 95.81 61 LEU A CA 1
ATOM 448 C C . LEU A 1 61 ? -15.727 -14.977 16.297 1 95.81 61 LEU A C 1
ATOM 450 O O . LEU A 1 61 ? -16.766 -15.617 16.406 1 95.81 61 LEU A O 1
ATOM 454 N N . LEU A 1 62 ? -14.68 -15.398 15.625 1 97.5 62 LEU A N 1
ATOM 455 C CA . LEU A 1 62 ? -14.594 -16.734 15.055 1 97.5 62 LEU A CA 1
ATOM 456 C C . LEU A 1 62 ? -13.477 -17.547 15.711 1 97.5 62 LEU A C 1
ATOM 458 O O . LEU A 1 62 ? -12.578 -16.969 16.328 1 97.5 62 LEU A O 1
ATOM 462 N N . ARG A 1 63 ? -13.516 -18.844 15.664 1 97 63 ARG A N 1
ATOM 463 C CA . ARG A 1 63 ? -12.383 -19.672 16.047 1 97 63 ARG A CA 1
ATOM 464 C C . ARG A 1 63 ? -12.344 -20.953 15.219 1 97 63 ARG A C 1
ATOM 466 O O . ARG A 1 63 ? -13.352 -21.344 14.617 1 97 63 ARG A O 1
ATOM 473 N N . ALA A 1 64 ? -11.266 -21.531 15.086 1 97.25 64 ALA A N 1
ATOM 474 C CA . ALA A 1 64 ? -11.047 -22.828 14.453 1 97.25 64 ALA A CA 1
ATOM 475 C C . ALA A 1 64 ? -9.992 -23.625 15.211 1 97.25 64 ALA A C 1
ATOM 477 O O . ALA A 1 64 ? -8.984 -23.078 15.656 1 97.25 64 ALA A O 1
ATOM 478 N N . ARG A 1 65 ? -10.266 -24.875 15.383 1 96.81 65 ARG A N 1
ATOM 479 C CA . ARG A 1 65 ? -9.281 -25.75 16 1 96.81 65 ARG A CA 1
ATOM 480 C C . ARG A 1 65 ? -8.039 -25.875 15.141 1 96.81 65 ARG A C 1
ATOM 482 O O . ARG A 1 65 ? -8.133 -26.031 13.922 1 96.81 65 ARG A O 1
ATOM 489 N N . LEU A 1 66 ? -6.891 -25.844 15.82 1 94.38 66 LEU A N 1
ATOM 490 C CA . LEU A 1 66 ? -5.613 -25.938 15.125 1 94.38 66 LEU A CA 1
ATOM 491 C C . LEU A 1 66 ? -5.113 -27.375 15.086 1 94.38 66 LEU A C 1
ATOM 493 O O . LEU A 1 66 ? -4.945 -28 16.125 1 94.38 66 LEU A O 1
ATOM 497 N N . ARG A 1 67 ? -4.98 -27.859 13.875 1 91.31 67 ARG A N 1
ATOM 498 C CA . ARG A 1 67 ? -4.277 -29.125 13.703 1 91.31 67 ARG A CA 1
ATOM 499 C C . ARG A 1 67 ? -2.77 -28.938 13.852 1 91.31 67 ARG A C 1
ATOM 501 O O . ARG A 1 67 ? -2.088 -29.797 14.422 1 91.31 67 ARG A O 1
ATOM 508 N N . ARG A 1 68 ? -2.254 -27.859 13.352 1 91.44 68 ARG A N 1
ATOM 509 C CA . ARG A 1 68 ? -0.852 -27.469 13.469 1 91.44 68 ARG A CA 1
ATOM 510 C C . ARG A 1 68 ? -0.697 -25.953 13.391 1 91.44 68 ARG A C 1
ATOM 512 O O . ARG A 1 68 ? -1.339 -25.312 12.562 1 91.44 68 ARG A O 1
ATOM 519 N N . THR A 1 69 ? 0.111 -25.484 14.242 1 92.19 69 THR A N 1
ATOM 520 C CA . THR A 1 69 ? 0.462 -24.062 14.188 1 92.19 69 THR A CA 1
ATOM 521 C C . THR A 1 69 ? 1.631 -23.828 13.234 1 92.19 69 THR A C 1
ATOM 523 O O . THR A 1 69 ? 2.553 -24.641 13.164 1 92.19 69 THR A O 1
ATOM 526 N N . SER A 1 70 ? 1.525 -22.828 12.516 1 92.5 70 SER A N 1
ATOM 527 C CA . SER A 1 70 ? 2.584 -22.484 11.578 1 92.5 70 SER A CA 1
ATOM 528 C C . SER A 1 70 ? 3.32 -21.219 12.023 1 92.5 70 SER A C 1
ATOM 530 O O . SER A 1 70 ? 2.699 -20.266 12.492 1 92.5 70 SER A O 1
ATOM 532 N N . THR A 1 71 ? 4.633 -21.188 11.789 1 88.12 71 THR A N 1
ATOM 533 C CA . THR A 1 71 ? 5.508 -20.062 12.109 1 88.12 71 THR A CA 1
ATOM 534 C C . THR A 1 71 ? 5.152 -18.844 11.266 1 88.12 71 THR A C 1
ATOM 536 O O . THR A 1 71 ? 5.293 -17.703 11.719 1 88.12 71 THR A O 1
ATOM 539 N N . VAL A 1 72 ? 4.617 -19.031 10.094 1 90.75 72 VAL A N 1
ATOM 540 C CA . VAL A 1 72 ? 4.379 -17.922 9.188 1 90.75 72 VAL A CA 1
ATOM 541 C C . VAL A 1 72 ? 2.879 -17.703 9.008 1 90.75 72 VAL A C 1
ATOM 543 O O . VAL A 1 72 ? 2.447 -17.047 8.062 1 90.75 72 VAL A O 1
ATOM 546 N N . GLY A 1 73 ? 2.094 -18.312 9.797 1 90.19 73 GLY A N 1
ATOM 547 C CA . GLY A 1 73 ? 0.66 -18.062 9.805 1 90.19 73 GLY A CA 1
ATOM 548 C C . GLY A 1 73 ? -0.104 -18.969 8.852 1 90.19 73 GLY A C 1
ATOM 549 O O . GLY A 1 73 ? -1.321 -18.828 8.711 1 90.19 73 GLY A O 1
ATOM 550 N N . ALA A 1 74 ? 0.558 -19.891 8.195 1 92.62 74 ALA A N 1
ATOM 551 C CA . ALA A 1 74 ? -0.112 -20.875 7.344 1 92.62 74 ALA A CA 1
ATOM 552 C C . ALA A 1 74 ? -0.632 -22.047 8.164 1 92.62 74 ALA A C 1
ATOM 554 O O . ALA A 1 74 ? -0.278 -23.203 7.898 1 92.62 74 ALA A O 1
ATOM 555 N N . HIS A 1 75 ? -1.494 -21.781 9.062 1 93.56 75 HIS A N 1
ATOM 556 C CA . HIS A 1 75 ? -2.012 -22.734 10.023 1 93.56 75 HIS A CA 1
ATOM 557 C C . HIS A 1 75 ? -2.83 -23.828 9.328 1 93.56 75 HIS A C 1
ATOM 559 O O . HIS A 1 75 ? -3.396 -23.594 8.258 1 93.56 75 HIS A O 1
ATOM 565 N N . ARG A 1 76 ? -2.789 -24.984 9.914 1 93.06 76 ARG A N 1
ATOM 566 C CA . ARG A 1 76 ? -3.678 -26.078 9.516 1 93.06 76 ARG A CA 1
ATOM 567 C C . ARG A 1 76 ? -4.832 -26.234 10.5 1 93.06 76 ARG A C 1
ATOM 569 O O . ARG A 1 76 ? -4.629 -26.188 11.719 1 93.06 76 ARG A O 1
ATOM 576 N N . PHE A 1 77 ? -5.996 -26.344 9.938 1 94.38 77 PHE A N 1
ATOM 577 C CA . PHE A 1 77 ? -7.184 -26.375 10.781 1 94.38 77 PHE A CA 1
ATOM 578 C C . PHE A 1 77 ? -7.809 -27.766 10.781 1 94.38 77 PHE A C 1
ATOM 580 O O . PHE A 1 77 ? -7.555 -28.578 9.883 1 94.38 77 PHE A O 1
ATOM 587 N N . ASP A 1 78 ? -8.555 -28.031 11.859 1 92.56 78 ASP A N 1
ATOM 588 C CA . ASP A 1 78 ? -9.32 -29.25 12.023 1 92.56 78 ASP A CA 1
ATOM 589 C C . ASP A 1 78 ? -10.758 -28.953 12.461 1 92.56 78 ASP A C 1
ATOM 591 O O . ASP A 1 78 ? -10.984 -28.125 13.344 1 92.56 78 ASP A O 1
ATOM 595 N N . GLY A 1 79 ? -11.719 -29.609 11.75 1 93.69 79 GLY A N 1
ATOM 596 C CA . GLY A 1 79 ? -13.109 -29.422 12.141 1 93.69 79 GLY A CA 1
ATOM 597 C C . GLY A 1 79 ? -13.711 -28.125 11.625 1 93.69 79 GLY A C 1
ATOM 598 O O . GLY A 1 79 ? -13.086 -27.422 10.836 1 93.69 79 GLY A O 1
ATOM 599 N N . PRO A 1 80 ? -14.93 -27.828 12.023 1 96.12 80 PRO A N 1
ATOM 600 C CA . PRO A 1 80 ? -15.633 -26.656 11.492 1 96.12 80 PRO A CA 1
ATOM 601 C C . PRO A 1 80 ? -15.125 -25.344 12.086 1 96.12 80 PRO A C 1
ATOM 603 O O . PRO A 1 80 ? -14.578 -25.328 13.195 1 96.12 80 PRO A O 1
ATOM 606 N N . VAL A 1 81 ? -15.281 -24.281 11.352 1 97.62 81 VAL A N 1
ATOM 607 C CA . VAL A 1 81 ? -15.141 -22.938 11.898 1 97.62 81 VAL A CA 1
ATOM 608 C C . VAL A 1 81 ? -16.328 -22.625 12.82 1 97.62 81 VAL A C 1
ATOM 610 O O . VAL A 1 81 ? -17.453 -23.031 12.539 1 97.62 81 VAL A O 1
ATOM 613 N N . GLU A 1 82 ? -16.078 -21.969 13.922 1 97.94 82 GLU A N 1
ATOM 614 C CA . GLU A 1 82 ? -17.141 -21.641 14.867 1 97.94 82 GLU A CA 1
ATOM 615 C C . GLU A 1 82 ? -17.266 -20.141 15.062 1 97.94 82 GLU A C 1
ATOM 617 O O . GLU A 1 82 ? -16.281 -19.406 14.922 1 97.94 82 GLU A O 1
ATOM 622 N N . GLN A 1 83 ? -18.438 -19.672 15.305 1 97.38 83 GLN A N 1
ATOM 623 C CA . GLN A 1 83 ? -18.719 -18.297 15.656 1 97.38 83 GLN A CA 1
ATOM 624 C C . GLN A 1 83 ? -19.234 -18.188 17.094 1 97.38 83 GLN A C 1
ATOM 626 O O . GLN A 1 83 ? -20.016 -19.016 17.547 1 97.38 83 GLN A O 1
ATOM 631 N N . HIS A 1 84 ? -18.781 -17.172 17.781 1 95.19 84 HIS A N 1
ATOM 632 C CA . HIS A 1 84 ? -19.219 -16.969 19.156 1 95.19 84 HIS A CA 1
ATOM 633 C C . HIS A 1 84 ? -20.578 -16.281 19.203 1 95.19 84 HIS A C 1
ATOM 635 O O . HIS A 1 84 ? -20.812 -15.305 18.484 1 95.19 84 HIS A O 1
ATOM 641 N N . ASP A 1 85 ? -21.422 -16.906 19.953 1 91.06 85 ASP A N 1
ATOM 642 C CA . ASP A 1 85 ? -22.719 -16.328 20.25 1 91.06 85 ASP A CA 1
ATOM 643 C C . ASP A 1 85 ? -22.844 -16.016 21.75 1 91.06 85 ASP A C 1
ATOM 645 O O . ASP A 1 85 ? -22.547 -16.859 22.594 1 91.06 85 ASP A O 1
ATOM 649 N N . ASP A 1 86 ? -23.25 -14.828 22.109 1 87.75 86 ASP A N 1
ATOM 650 C CA . ASP A 1 86 ? -23.312 -14.383 23.5 1 87.75 86 ASP A CA 1
ATOM 651 C C . ASP A 1 86 ? -24.234 -15.289 24.328 1 87.75 86 ASP A C 1
ATOM 653 O O . ASP A 1 86 ? -23.984 -15.508 25.516 1 87.75 86 ASP A O 1
ATOM 657 N N . GLY A 1 87 ? -25.281 -15.797 23.844 1 86.25 87 GLY A N 1
ATOM 658 C CA . GLY A 1 87 ? -26.234 -16.625 24.578 1 86.25 87 GLY A CA 1
ATOM 659 C C . GLY A 1 87 ? -25.859 -18.094 24.594 1 86.25 87 GLY A C 1
ATOM 660 O O . GLY A 1 87 ? -25.906 -18.75 25.641 1 86.25 87 GLY A O 1
ATOM 661 N N . ILE A 1 88 ? -25.281 -18.594 23.562 1 89.62 88 ILE A N 1
ATOM 662 C CA . ILE A 1 88 ? -25.125 -20.031 23.375 1 89.62 88 ILE A CA 1
ATOM 663 C C . ILE A 1 88 ? -23.656 -20.406 23.469 1 89.62 88 ILE A C 1
ATOM 665 O O . ILE A 1 88 ? -23.312 -21.516 23.859 1 89.62 88 ILE A O 1
ATOM 669 N N . GLY A 1 89 ? -22.797 -19.5 23.141 1 93.75 89 GLY A N 1
ATOM 670 C CA . GLY A 1 89 ? -21.391 -19.812 23.078 1 93.75 89 GLY A CA 1
ATOM 671 C C . GLY A 1 89 ? -20.891 -20.031 21.656 1 93.75 89 GLY A C 1
ATOM 672 O O . GLY A 1 89 ? -21.172 -19.219 20.766 1 93.75 89 GLY A O 1
ATOM 673 N N . TRP A 1 90 ? -20.094 -21.078 21.469 1 95.38 90 TRP A N 1
ATOM 674 C CA . TRP A 1 90 ? -19.484 -21.312 20.156 1 95.38 90 TRP A CA 1
ATOM 675 C C . TRP A 1 90 ? -20.359 -22.234 19.312 1 95.38 90 TRP A C 1
ATOM 677 O O . TRP A 1 90 ? -20.766 -23.312 19.781 1 95.38 90 TRP A O 1
ATOM 687 N N . LEU A 1 91 ? -20.688 -21.828 18.125 1 96.44 91 LEU A N 1
ATOM 688 C CA . LEU A 1 91 ? -21.516 -22.594 17.203 1 96.44 91 LEU A CA 1
ATOM 689 C C . LEU A 1 91 ? -20.812 -22.797 15.867 1 96.44 91 LEU A C 1
ATOM 691 O O . LEU A 1 91 ? -20.172 -21.875 15.359 1 96.44 91 LEU A O 1
ATOM 695 N N . PRO A 1 92 ? -20.906 -23.984 15.281 1 96.62 92 PRO A N 1
ATOM 696 C CA . PRO A 1 92 ? -20.328 -24.172 13.953 1 96.62 92 PRO A CA 1
ATOM 697 C C . PRO A 1 92 ? -20.953 -23.266 12.898 1 96.62 92 PRO A C 1
ATOM 699 O O . PRO A 1 92 ? -22.156 -23 12.945 1 96.62 92 PRO A O 1
ATOM 702 N N . VAL A 1 93 ? -20.109 -22.812 11.969 1 96.44 93 VAL A N 1
ATOM 703 C CA . VAL A 1 93 ? -20.547 -21.938 10.891 1 96.44 93 VAL A CA 1
ATOM 704 C C . VAL A 1 93 ? -20.438 -22.656 9.547 1 96.44 93 VAL A C 1
ATOM 706 O O . VAL A 1 93 ? -19.375 -23.156 9.195 1 96.44 93 VAL A O 1
ATOM 709 N N . GLU A 1 94 ? -21.547 -22.719 8.836 1 95.31 94 GLU A N 1
ATOM 710 C CA . GLU A 1 94 ? -21.516 -23.281 7.488 1 95.31 94 GLU A CA 1
ATOM 711 C C . GLU A 1 94 ? -20.781 -22.344 6.523 1 95.31 94 GLU A C 1
ATOM 713 O O . GLU A 1 94 ? -20.641 -21.156 6.797 1 95.31 94 GLU A O 1
ATOM 718 N N . LEU A 1 95 ? -20.438 -22.859 5.41 1 96.88 95 LEU A N 1
ATOM 719 C CA . LEU A 1 95 ? -19.625 -22.125 4.449 1 96.88 95 LEU A CA 1
ATOM 720 C C . LEU A 1 95 ? -20.312 -20.844 4.012 1 96.88 95 LEU A C 1
ATOM 722 O O . LEU A 1 95 ? -19.688 -19.781 3.949 1 96.88 95 LEU A O 1
ATOM 726 N N . ASP A 1 96 ? -21.578 -20.922 3.721 1 96.62 96 ASP A N 1
ATOM 727 C CA . ASP A 1 96 ? -22.312 -19.75 3.252 1 96.62 96 ASP A CA 1
ATOM 728 C C . ASP A 1 96 ? -22.328 -18.656 4.316 1 96.62 96 ASP A C 1
ATOM 730 O O . ASP A 1 96 ? -22.203 -17.484 4.004 1 96.62 96 ASP A O 1
ATOM 734 N N . ALA A 1 97 ? -22.531 -19.094 5.484 1 97.19 97 ALA A N 1
ATOM 735 C CA . ALA A 1 97 ? -22.547 -18.156 6.594 1 97.19 97 ALA A CA 1
ATOM 736 C C . ALA A 1 97 ? -21.172 -17.516 6.801 1 97.19 97 ALA A C 1
ATOM 738 O O . ALA A 1 97 ? -21.062 -16.328 7.074 1 97.19 97 ALA A O 1
ATOM 739 N N . LEU A 1 98 ? -20.125 -18.344 6.723 1 98.06 98 LEU A N 1
ATOM 740 C CA . LEU A 1 98 ? -18.766 -17.828 6.84 1 98.06 98 LEU A CA 1
ATOM 741 C C . LEU A 1 98 ? -18.484 -16.797 5.758 1 98.06 98 LEU A C 1
ATOM 743 O O . LEU A 1 98 ? -17.938 -15.719 6.039 1 98.06 98 LEU A O 1
ATOM 747 N N . ALA A 1 99 ? -18.844 -17.109 4.512 1 98.12 99 ALA A N 1
ATOM 748 C CA . ALA A 1 99 ? -18.672 -16.188 3.398 1 98.12 99 ALA A CA 1
ATOM 749 C C . ALA A 1 99 ? -19.422 -14.875 3.648 1 98.12 99 ALA A C 1
ATOM 751 O O . ALA A 1 99 ? -18.906 -13.797 3.35 1 98.12 99 ALA A O 1
ATOM 752 N N . ALA A 1 100 ? -20.578 -14.977 4.211 1 97.88 100 ALA A N 1
ATOM 753 C CA . ALA A 1 100 ? -21.391 -13.797 4.504 1 97.88 100 ALA A CA 1
ATOM 754 C C . ALA A 1 100 ? -20.734 -12.945 5.594 1 97.88 100 ALA A C 1
ATOM 756 O O . ALA A 1 100 ? -20.75 -11.719 5.52 1 97.88 100 ALA A O 1
ATOM 757 N N . LEU A 1 101 ? -20.234 -13.617 6.637 1 98 101 LEU A N 1
ATOM 758 C CA . LEU A 1 101 ? -19.547 -12.898 7.711 1 98 101 LEU A CA 1
ATOM 759 C C . LEU A 1 101 ? -18.344 -12.141 7.18 1 98 101 LEU A C 1
ATOM 761 O O . LEU A 1 101 ? -18.125 -10.977 7.531 1 98 101 LEU A O 1
ATOM 765 N N . ILE A 1 102 ? -17.594 -12.766 6.336 1 98.31 102 ILE A N 1
ATOM 766 C CA . ILE A 1 102 ? -16.406 -12.156 5.758 1 98.31 102 ILE A CA 1
ATOM 767 C C . ILE A 1 102 ? -16.797 -11.023 4.82 1 98.31 102 ILE A C 1
ATOM 769 O O . ILE A 1 102 ? -16.188 -9.953 4.824 1 98.31 102 ILE A O 1
ATOM 773 N N . ALA A 1 103 ? -17.859 -11.25 4.039 1 97.94 103 ALA A N 1
ATOM 774 C CA . ALA A 1 103 ? -18.375 -10.211 3.15 1 97.94 103 ALA A CA 1
ATOM 775 C C . ALA A 1 103 ? -18.812 -8.984 3.943 1 97.94 103 ALA A C 1
ATOM 777 O O . ALA A 1 103 ? -18.547 -7.848 3.543 1 97.94 103 ALA A O 1
ATOM 778 N N . ALA A 1 104 ? -19.484 -9.25 5.047 1 97.75 104 ALA A N 1
ATOM 779 C CA . ALA A 1 104 ? -19.938 -8.156 5.902 1 97.75 104 ALA A CA 1
ATOM 780 C C . ALA A 1 104 ? -18.75 -7.379 6.461 1 97.75 104 ALA A C 1
ATOM 782 O O . ALA A 1 104 ? -18.75 -6.145 6.48 1 97.75 104 ALA A O 1
ATOM 783 N N . GLU A 1 105 ? -17.75 -8.109 6.906 1 97.69 105 GLU A N 1
ATOM 784 C CA . GLU A 1 105 ? -16.531 -7.48 7.422 1 97.69 105 GLU A CA 1
ATOM 785 C C . GLU A 1 105 ? -15.852 -6.629 6.352 1 97.69 105 GLU A C 1
ATOM 787 O O . GLU A 1 105 ? -15.461 -5.488 6.617 1 97.69 105 GLU A O 1
ATOM 792 N N . LEU A 1 106 ? -15.758 -7.137 5.16 1 97 106 LEU A N 1
ATOM 793 C CA . LEU A 1 106 ? -15.07 -6.438 4.078 1 97 106 LEU A CA 1
ATOM 794 C C . LEU A 1 106 ? -15.891 -5.242 3.604 1 97 106 LEU A C 1
ATOM 796 O O . LEU A 1 106 ? -15.328 -4.215 3.209 1 97 106 LEU A O 1
ATOM 800 N N . THR A 1 107 ? -17.219 -5.371 3.625 1 95.81 107 THR A N 1
ATOM 801 C CA . THR A 1 107 ? -18.078 -4.234 3.309 1 95.81 107 THR A CA 1
ATOM 802 C C . THR A 1 107 ? -17.844 -3.09 4.289 1 95.81 107 THR A C 1
ATOM 804 O O . THR A 1 107 ? -17.656 -1.941 3.881 1 95.81 107 THR A O 1
ATOM 807 N N . ALA A 1 108 ? -17.828 -3.484 5.531 1 94.81 108 ALA A N 1
ATOM 808 C CA . ALA A 1 108 ? -17.609 -2.486 6.578 1 94.81 108 ALA A CA 1
ATOM 809 C C . ALA A 1 108 ? -16.219 -1.866 6.477 1 94.81 108 ALA A C 1
ATOM 811 O O . ALA A 1 108 ? -16.047 -0.675 6.742 1 94.81 108 ALA A O 1
ATOM 812 N N . ARG A 1 109 ? -15.281 -2.629 6.129 1 92.81 109 ARG A N 1
ATOM 813 C CA . ARG A 1 109 ? -13.883 -2.217 6.047 1 92.81 109 ARG A CA 1
ATOM 814 C C . ARG A 1 109 ? -13.656 -1.304 4.848 1 92.81 109 ARG A C 1
ATOM 816 O O . ARG A 1 109 ? -12.922 -0.315 4.945 1 92.81 109 ARG A O 1
ATOM 823 N N . THR A 1 110 ? -14.266 -1.592 3.738 1 89.44 110 THR A N 1
ATOM 824 C CA . THR A 1 110 ? -13.93 -0.919 2.488 1 89.44 110 THR A CA 1
ATOM 825 C C . THR A 1 110 ? -14.945 0.172 2.17 1 89.44 110 THR A C 1
ATOM 827 O O . THR A 1 110 ? -14.68 1.059 1.356 1 89.44 110 THR A O 1
ATOM 830 N N . GLY A 1 111 ? -16.125 0.061 2.701 1 87.75 111 GLY A N 1
ATOM 831 C CA . GLY A 1 111 ? -17.188 1.032 2.438 1 87.75 111 GLY A CA 1
ATOM 832 C C . GLY A 1 111 ? -18.047 0.671 1.241 1 87.75 111 GLY A C 1
ATOM 833 O O . GLY A 1 111 ? -18.969 1.407 0.89 1 87.75 111 GLY A O 1
ATOM 834 N N . TYR A 1 112 ? -17.703 -0.441 0.57 1 88.88 112 TYR A N 1
ATOM 835 C CA . TYR A 1 112 ? -18.531 -0.887 -0.546 1 88.88 112 TYR A CA 1
ATOM 836 C C . TYR A 1 112 ? -18.75 -2.393 -0.487 1 88.88 112 TYR A C 1
ATOM 838 O O . TYR A 1 112 ? -17.984 -3.121 0.134 1 88.88 112 TYR A O 1
ATOM 846 N N . GLY A 1 113 ? -19.812 -2.807 -1.119 1 92 113 GLY A N 1
ATOM 847 C CA . GLY A 1 113 ? -20.172 -4.219 -1.112 1 92 113 GLY A CA 1
ATOM 848 C C . GLY A 1 113 ? -19.75 -4.949 -2.371 1 92 113 GLY A C 1
ATOM 849 O O . GLY A 1 113 ? -19.234 -4.328 -3.312 1 92 113 GLY A O 1
ATOM 850 N N . ASN A 1 114 ? -19.734 -6.273 -2.363 1 94.5 114 ASN A N 1
ATOM 851 C CA . ASN A 1 114 ? -19.547 -7.191 -3.48 1 94.5 114 ASN A CA 1
ATOM 852 C C . ASN A 1 114 ? -20.578 -8.312 -3.479 1 94.5 114 ASN A C 1
ATOM 854 O O . ASN A 1 114 ? -20.453 -9.281 -2.736 1 94.5 114 ASN A O 1
ATOM 858 N N . ASP A 1 115 ? -21.547 -8.164 -4.359 1 93.5 115 ASP A N 1
ATOM 859 C CA . ASP A 1 115 ? -22.672 -9.078 -4.375 1 93.5 115 ASP A CA 1
ATOM 860 C C . ASP A 1 115 ? -22.312 -10.398 -5.047 1 93.5 115 ASP A C 1
ATOM 862 O O . ASP A 1 115 ? -23.047 -11.383 -4.957 1 93.5 115 ASP A O 1
ATOM 866 N N . GLU A 1 116 ? -21.141 -10.484 -5.664 1 92.19 116 GLU A N 1
ATOM 867 C CA . GLU A 1 116 ? -20.734 -11.68 -6.379 1 92.19 116 GLU A CA 1
ATOM 868 C C . GLU A 1 116 ? -19.906 -12.602 -5.48 1 92.19 116 GLU A C 1
ATOM 870 O O . GLU A 1 116 ? -19.828 -13.812 -5.727 1 92.19 116 GLU A O 1
ATOM 875 N N . PHE A 1 117 ? -19.406 -12.062 -4.457 1 95.5 117 PHE A N 1
ATOM 876 C CA . PHE A 1 117 ? -18.375 -12.734 -3.674 1 95.5 117 PHE A CA 1
ATOM 877 C C . PHE A 1 117 ? -18.906 -14.039 -3.078 1 95.5 117 PHE A C 1
ATOM 879 O O . PHE A 1 117 ? -18.328 -15.102 -3.285 1 95.5 117 PHE A O 1
ATOM 886 N N . ALA A 1 118 ? -19.953 -14.008 -2.365 1 95.31 118 ALA A N 1
ATOM 887 C CA . ALA A 1 118 ? -20.5 -15.195 -1.704 1 95.31 118 ALA A CA 1
ATOM 888 C C . ALA A 1 118 ? -20.906 -16.266 -2.723 1 95.31 118 ALA A C 1
ATOM 890 O O . ALA A 1 118 ? -20.703 -17.453 -2.488 1 95.31 118 ALA A O 1
ATOM 891 N N . GLY A 1 119 ? -21.469 -15.805 -3.801 1 94.38 119 GLY A N 1
ATOM 892 C CA . GLY A 1 119 ? -21.812 -16.734 -4.867 1 94.38 119 GLY A CA 1
ATOM 893 C C . GLY A 1 119 ? -20.609 -17.422 -5.48 1 94.38 119 GLY A C 1
ATOM 894 O O . GLY A 1 119 ? -20.672 -18.609 -5.816 1 94.38 119 GLY A O 1
ATOM 895 N N . GLN A 1 120 ? -19.531 -16.734 -5.598 1 93.69 120 GLN A N 1
ATOM 896 C CA . GLN A 1 120 ? -18.297 -17.297 -6.152 1 93.69 120 GLN A CA 1
ATOM 897 C C . GLN A 1 120 ? -17.703 -18.328 -5.203 1 93.69 120 GLN A C 1
ATOM 899 O O . GLN A 1 120 ? -17.188 -19.359 -5.645 1 93.69 120 GLN A O 1
ATOM 904 N N . VAL A 1 121 ? -17.75 -18.062 -3.934 1 96.38 121 VAL A N 1
ATOM 905 C CA . VAL A 1 121 ? -17.266 -19.016 -2.932 1 96.38 121 VAL A CA 1
ATOM 906 C C . VAL A 1 121 ? -18.094 -20.297 -2.992 1 96.38 121 VAL A C 1
ATOM 908 O O . VAL A 1 121 ? -17.547 -21.391 -3.01 1 96.38 121 VAL A O 1
ATOM 911 N N . ARG A 1 122 ? -19.375 -20.141 -3.094 1 95.81 122 ARG A N 1
ATOM 912 C CA . ARG A 1 122 ? -20.266 -21.297 -3.191 1 95.81 122 ARG A CA 1
ATOM 913 C C . ARG A 1 122 ? -20.016 -22.078 -4.473 1 95.81 122 ARG A C 1
ATOM 915 O O . ARG A 1 122 ? -19.953 -23.312 -4.453 1 95.81 122 ARG A O 1
ATOM 922 N N . ALA A 1 123 ? -19.859 -21.359 -5.551 1 93.81 123 ALA A N 1
ATOM 923 C CA . ALA A 1 123 ? -19.609 -22 -6.832 1 93.81 123 ALA A CA 1
ATOM 924 C C . ALA A 1 123 ? -18.297 -22.781 -6.812 1 93.81 123 ALA A C 1
ATOM 926 O O . ALA A 1 123 ? -18.203 -23.875 -7.391 1 93.81 123 ALA A O 1
ATOM 927 N N . SER A 1 124 ? -17.328 -22.203 -6.207 1 95.12 124 SER A N 1
ATOM 928 C CA . SER A 1 124 ? -16.047 -22.891 -6.051 1 95.12 124 SER A CA 1
ATOM 929 C C . SER A 1 124 ? -16.203 -24.172 -5.246 1 95.12 124 SER A C 1
ATOM 931 O O . SER A 1 124 ? -15.672 -25.219 -5.629 1 95.12 124 SER A O 1
ATOM 933 N N . ARG A 1 125 ? -16.922 -24.062 -4.164 1 95.5 125 ARG A N 1
ATOM 934 C CA . ARG A 1 125 ? -17.203 -25.234 -3.334 1 95.5 125 ARG A CA 1
ATOM 935 C C . ARG A 1 125 ? -17.953 -26.297 -4.125 1 95.5 125 ARG A C 1
ATOM 937 O O . ARG A 1 125 ? -17.625 -27.484 -4.035 1 95.5 125 ARG A O 1
ATOM 944 N N . ASP A 1 126 ? -18.938 -25.953 -4.902 1 94.44 126 ASP A N 1
ATOM 945 C CA . ASP A 1 126 ? -19.703 -26.891 -5.707 1 94.44 126 ASP A CA 1
ATOM 946 C C . ASP A 1 126 ? -18.828 -27.594 -6.742 1 94.44 126 ASP A C 1
ATOM 948 O O . ASP A 1 126 ? -18.969 -28.797 -6.973 1 94.44 126 ASP A O 1
ATOM 952 N N . ALA A 1 127 ? -17.953 -26.828 -7.332 1 92.94 127 ALA A N 1
ATOM 953 C CA . ALA A 1 127 ? -17.031 -27.406 -8.289 1 92.94 127 ALA A CA 1
ATOM 954 C C . ALA A 1 127 ? -16.109 -28.422 -7.613 1 92.94 127 ALA A C 1
ATOM 956 O O . ALA A 1 127 ? -15.852 -29.5 -8.164 1 92.94 127 ALA A O 1
ATOM 957 N N . LEU A 1 128 ? -15.672 -28.094 -6.461 1 92.62 128 LEU A N 1
ATOM 958 C CA . LEU A 1 128 ? -14.828 -29 -5.699 1 92.62 128 LEU A CA 1
ATOM 959 C C . LEU A 1 128 ? -15.586 -30.281 -5.352 1 92.62 128 LEU A C 1
ATOM 961 O O . LEU A 1 128 ? -15.039 -31.375 -5.465 1 92.62 128 LEU A O 1
ATOM 965 N N . ASP A 1 129 ? -16.766 -30.094 -4.93 1 92.5 129 ASP A N 1
ATOM 966 C CA . ASP A 1 129 ? -17.594 -31.25 -4.602 1 92.5 129 ASP A CA 1
ATOM 967 C C . ASP A 1 129 ? -17.781 -32.156 -5.816 1 92.5 129 ASP A C 1
ATOM 969 O O . ASP A 1 129 ? -17.734 -33.375 -5.691 1 92.5 129 ASP A O 1
ATOM 973 N N . ASP A 1 130 ? -17.969 -31.562 -6.914 1 91 130 ASP A N 1
ATOM 974 C CA . ASP A 1 130 ? -18.109 -32.312 -8.156 1 91 130 ASP A CA 1
ATOM 975 C C . ASP A 1 130 ? -16.828 -33.094 -8.492 1 91 130 ASP A C 1
ATOM 977 O O . ASP A 1 130 ? -16.891 -34.25 -8.891 1 91 130 ASP A O 1
ATOM 981 N N . ILE A 1 131 ? -15.75 -32.469 -8.352 1 90.06 131 ILE A N 1
ATOM 982 C CA . ILE A 1 131 ? -14.453 -33.094 -8.633 1 90.06 131 ILE A CA 1
ATOM 983 C C . ILE A 1 131 ? -14.234 -34.281 -7.695 1 90.06 131 ILE A C 1
ATOM 985 O O . ILE A 1 131 ? -13.859 -35.375 -8.141 1 90.06 131 ILE A O 1
ATOM 989 N N . LEU A 1 132 ? -14.5 -34.062 -6.418 1 87.88 132 LEU A N 1
ATOM 990 C CA . LEU A 1 132 ? -14.281 -35.094 -5.414 1 87.88 132 LEU A CA 1
ATOM 991 C C . LEU A 1 132 ? -15.172 -36.312 -5.676 1 87.88 132 LEU A C 1
ATOM 993 O O . LEU A 1 132 ? -14.773 -37.438 -5.418 1 87.88 132 LEU A O 1
ATOM 997 N N . THR A 1 133 ? -16.297 -36.062 -6.227 1 85.69 133 THR A N 1
ATOM 998 C CA . THR A 1 133 ? -17.266 -37.125 -6.441 1 85.69 133 THR A CA 1
ATOM 999 C C . THR A 1 133 ? -17.031 -37.812 -7.785 1 85.69 133 THR A C 1
ATOM 1001 O O . THR A 1 133 ? -17.219 -39.031 -7.91 1 85.69 133 THR A O 1
ATOM 1004 N N . ALA A 1 134 ? -16.609 -37.031 -8.727 1 84.12 134 ALA A N 1
ATOM 1005 C CA . ALA A 1 134 ? -16.594 -37.531 -10.094 1 84.12 134 ALA A CA 1
ATOM 1006 C C . ALA A 1 134 ? -15.195 -38.031 -10.492 1 84.12 134 ALA A C 1
ATOM 1008 O O . ALA A 1 134 ? -15.039 -38.719 -11.492 1 84.12 134 ALA A O 1
ATOM 1009 N N . ARG A 1 135 ? -14.18 -37.688 -9.805 1 88.19 135 ARG A N 1
ATOM 1010 C CA . ARG A 1 135 ? -12.812 -38.062 -10.195 1 88.19 135 ARG A CA 1
ATOM 1011 C C . ARG A 1 135 ? -12.641 -39.562 -10.266 1 88.19 135 ARG A C 1
ATOM 1013 O O . ARG A 1 135 ? -12.875 -40.281 -9.289 1 88.19 135 ARG A O 1
ATOM 1020 N N . PRO A 1 136 ? -12.25 -40 -11.391 1 88.5 136 PRO A N 1
ATOM 1021 C CA . PRO A 1 136 ? -12.062 -41.438 -11.523 1 88.5 136 PRO A CA 1
ATOM 1022 C C . PRO A 1 136 ? -10.789 -41.938 -10.836 1 88.5 136 PRO A C 1
ATOM 1024 O O . PRO A 1 136 ? -9.812 -41.219 -10.727 1 88.5 136 PRO A O 1
ATOM 1027 N N . ALA A 1 137 ? -10.789 -43.188 -10.469 1 83.56 137 ALA A N 1
ATOM 1028 C CA . ALA A 1 137 ? -9.617 -43.812 -9.852 1 83.56 137 ALA A CA 1
ATOM 1029 C C . ALA A 1 137 ? -8.477 -43.969 -10.859 1 83.56 137 ALA A C 1
ATOM 1031 O O . ALA A 1 137 ? -7.312 -43.75 -10.523 1 83.56 137 ALA A O 1
ATOM 1032 N N . ASP A 1 138 ? -8.93 -44.312 -12.062 1 86.06 138 ASP A N 1
ATOM 1033 C CA . ASP A 1 138 ? -7.941 -44.531 -13.109 1 86.06 138 ASP A CA 1
ATOM 1034 C C . ASP A 1 138 ? -8.07 -43.5 -14.219 1 86.06 138 ASP A C 1
ATOM 1036 O O . ASP A 1 138 ? -9.172 -43 -14.5 1 86.06 138 ASP A O 1
ATOM 1040 N N . PRO A 1 139 ? -6.867 -43.156 -14.867 1 88.38 139 PRO A N 1
ATOM 1041 C CA . PRO A 1 139 ? -6.941 -42.219 -15.992 1 88.38 139 PRO A CA 1
ATOM 1042 C C . PRO A 1 139 ? -7.719 -42.781 -17.188 1 88.38 139 PRO A C 1
ATOM 1044 O O . PRO A 1 139 ? -7.781 -44 -17.359 1 88.38 139 PRO A O 1
ATOM 1047 N N . GLN A 1 140 ? -8.289 -41.938 -17.906 1 85.62 140 GLN A N 1
ATOM 1048 C CA . GLN A 1 140 ? -9.047 -42.312 -19.094 1 85.62 140 GLN A CA 1
ATOM 1049 C C . GLN A 1 140 ? -8.18 -43.094 -20.078 1 85.62 140 GLN A C 1
ATOM 1051 O O . GLN A 1 140 ? -8.664 -44.031 -20.719 1 85.62 140 GLN A O 1
ATOM 1056 N N . ARG A 1 141 ? -6.957 -42.656 -20.188 1 89.56 141 ARG A N 1
ATOM 1057 C CA . ARG A 1 141 ? -5.988 -43.344 -21.047 1 89.56 141 ARG A CA 1
ATOM 1058 C C . ARG A 1 141 ? -4.715 -43.688 -20.266 1 89.56 141 ARG A C 1
ATOM 1060 O O . ARG A 1 141 ? -4.164 -42.812 -19.578 1 89.56 141 ARG A O 1
ATOM 1067 N N . SER A 1 142 ? -4.309 -44.875 -20.453 1 89.38 142 SER A N 1
ATOM 1068 C CA . SER A 1 142 ? -3.061 -45.281 -19.828 1 89.38 142 SER A CA 1
ATOM 1069 C C . SER A 1 142 ? -1.854 -44.75 -20.578 1 89.38 142 SER A C 1
ATOM 1071 O O . SER A 1 142 ? -1.846 -44.719 -21.812 1 89.38 142 SER A O 1
ATOM 1073 N N . THR A 1 143 ? -0.988 -44.188 -19.859 1 91.75 143 THR A N 1
ATOM 1074 C CA . THR A 1 143 ? 0.271 -43.688 -20.422 1 91.75 143 THR A CA 1
ATOM 1075 C C . THR A 1 143 ? 1.455 -44.406 -19.781 1 91.75 143 THR A C 1
ATOM 1077 O O . THR A 1 143 ? 1.321 -45 -18.703 1 91.75 143 THR A O 1
ATOM 1080 N N . THR A 1 144 ? 2.568 -44.469 -20.484 1 89.81 144 THR A N 1
ATOM 1081 C CA . THR A 1 144 ? 3.75 -45.156 -19.969 1 89.81 144 THR A CA 1
ATOM 1082 C C . THR A 1 144 ? 4.586 -44.219 -19.109 1 89.81 144 THR A C 1
ATOM 1084 O O . THR A 1 144 ? 4.422 -43 -19.172 1 89.81 144 THR A O 1
ATOM 1087 N N . GLN A 1 145 ? 5.434 -44.875 -18.312 1 88.44 145 GLN A N 1
ATOM 1088 C CA . GLN A 1 145 ? 6.371 -44.094 -17.516 1 88.44 145 GLN A CA 1
ATOM 1089 C C . GLN A 1 145 ? 7.426 -43.438 -18.406 1 88.44 145 GLN A C 1
ATOM 1091 O O . GLN A 1 145 ? 7.828 -44 -19.422 1 88.44 145 GLN A O 1
ATOM 1096 N N . PRO A 1 146 ? 7.895 -42.219 -18.078 1 89.75 146 PRO A N 1
ATOM 1097 C CA . PRO A 1 146 ? 7.637 -41.438 -16.859 1 89.75 146 PRO A CA 1
ATOM 1098 C C . PRO A 1 146 ? 6.418 -40.531 -17 1 89.75 146 PRO A C 1
ATOM 1100 O O . PRO A 1 146 ? 6.051 -39.844 -16.031 1 89.75 146 PRO A O 1
ATOM 1103 N N . ALA A 1 147 ? 5.793 -40.531 -18.094 1 93.12 147 ALA A N 1
ATOM 1104 C CA . ALA A 1 147 ? 4.676 -39.625 -18.359 1 93.12 147 ALA A CA 1
ATOM 1105 C C . ALA A 1 147 ? 3.504 -39.906 -17.422 1 93.12 147 ALA A C 1
ATOM 1107 O O . ALA A 1 147 ? 2.785 -39 -17.016 1 93.12 147 ALA A O 1
ATOM 1108 N N . ALA A 1 148 ? 3.338 -41.156 -17.078 1 92.94 148 ALA A N 1
ATOM 1109 C CA . ALA A 1 148 ? 2.201 -41.562 -16.266 1 92.94 148 ALA A CA 1
ATOM 1110 C C . ALA A 1 148 ? 2.234 -40.875 -14.898 1 92.94 148 ALA A C 1
ATOM 1112 O O . ALA A 1 148 ? 1.242 -40.281 -14.469 1 92.94 148 ALA A O 1
ATOM 1113 N N . ASP A 1 149 ? 3.373 -40.938 -14.258 1 91.12 149 ASP A N 1
ATOM 1114 C CA . ASP A 1 149 ? 3.502 -40.312 -12.93 1 91.12 149 ASP A CA 1
ATOM 1115 C C . ASP A 1 149 ? 3.404 -38.812 -13.008 1 91.12 149 ASP A C 1
ATOM 1117 O O . ASP A 1 149 ? 2.844 -38.156 -12.109 1 91.12 149 ASP A O 1
ATOM 1121 N N . TYR A 1 150 ? 4.016 -38.281 -13.977 1 95.25 150 TYR A N 1
ATOM 1122 C CA . TYR A 1 150 ? 3.924 -36.812 -14.172 1 95.25 150 TYR A CA 1
ATOM 1123 C C . TYR A 1 150 ? 2.471 -36.375 -14.312 1 95.25 150 TYR A C 1
ATOM 1125 O O . TYR A 1 150 ? 2.023 -35.469 -13.625 1 95.25 150 TYR A O 1
ATOM 1133 N N . LEU A 1 151 ? 1.739 -37 -15.172 1 95.5 151 LEU A N 1
ATOM 1134 C CA . LEU A 1 151 ? 0.346 -36.656 -15.43 1 95.5 151 LEU A CA 1
ATOM 1135 C C . LEU A 1 151 ? -0.504 -36.844 -14.18 1 95.5 151 LEU A C 1
ATOM 1137 O O . LEU A 1 151 ? -1.41 -36.062 -13.906 1 95.5 151 LEU A O 1
ATOM 1141 N N . ASP A 1 152 ? -0.185 -37.938 -13.531 1 92 152 ASP A N 1
ATOM 1142 C CA . ASP A 1 152 ? -0.896 -38.156 -12.273 1 92 152 ASP A CA 1
ATOM 1143 C C . ASP A 1 152 ? -0.707 -36.969 -11.32 1 92 152 ASP A C 1
ATOM 1145 O O . ASP A 1 152 ? -1.656 -36.562 -10.664 1 92 152 ASP A O 1
ATOM 1149 N N . SER A 1 153 ? 0.492 -36.531 -11.227 1 92.5 153 SER A N 1
ATOM 1150 C CA . SER A 1 153 ? 0.806 -35.375 -10.375 1 92.5 153 SER A CA 1
ATOM 1151 C C . SER A 1 153 ? 0.132 -34.094 -10.883 1 92.5 153 SER A C 1
ATOM 1153 O O . SER A 1 153 ? -0.482 -33.375 -10.102 1 92.5 153 SER A O 1
ATOM 1155 N N . GLU A 1 154 ? 0.2 -33.812 -12.156 1 93.31 154 GLU A N 1
ATOM 1156 C CA . GLU A 1 154 ? -0.372 -32.625 -12.781 1 93.31 154 GLU A CA 1
ATOM 1157 C C . GLU A 1 154 ? -1.889 -32.594 -12.617 1 93.31 154 GLU A C 1
ATOM 1159 O O . GLU A 1 154 ? -2.48 -31.516 -12.492 1 93.31 154 GLU A O 1
ATOM 1164 N N . GLN A 1 155 ? -2.443 -33.719 -12.664 1 92.69 155 GLN A N 1
ATOM 1165 C CA . GLN A 1 155 ? -3.9 -33.781 -12.633 1 92.69 155 GLN A CA 1
ATOM 1166 C C . GLN A 1 155 ? -4.406 -34.062 -11.219 1 92.69 155 GLN A C 1
ATOM 1168 O O . GLN A 1 155 ? -5.578 -34.406 -11.031 1 92.69 155 GLN A O 1
ATOM 1173 N N . GLY A 1 156 ? -3.482 -33.938 -10.227 1 89.56 156 GLY A N 1
ATOM 1174 C CA . GLY A 1 156 ? -3.824 -34.281 -8.852 1 89.56 156 GLY A CA 1
ATOM 1175 C C . GLY A 1 156 ? -3.998 -33.062 -7.969 1 89.56 156 GLY A C 1
ATOM 1176 O O . GLY A 1 156 ? -4.176 -33.188 -6.758 1 89.56 156 GLY A O 1
ATOM 1177 N N . LEU A 1 157 ? -3.98 -31.859 -8.484 1 90.44 157 LEU A N 1
ATOM 1178 C CA . LEU A 1 157 ? -4.191 -30.641 -7.703 1 90.44 157 LEU A CA 1
ATOM 1179 C C . LEU A 1 157 ? -5.68 -30.359 -7.531 1 90.44 157 LEU A C 1
ATOM 1181 O O . LEU A 1 157 ? -6.215 -29.438 -8.148 1 90.44 157 LEU A O 1
ATOM 1185 N N . ILE A 1 158 ? -6.266 -31 -6.633 1 89.12 158 ILE A N 1
ATOM 1186 C CA . ILE A 1 158 ? -7.719 -31.094 -6.531 1 89.12 158 ILE A CA 1
ATOM 1187 C C . ILE A 1 158 ? -8.281 -29.812 -5.91 1 89.12 158 ILE A C 1
ATOM 1189 O O . ILE A 1 158 ? -9.188 -29.188 -6.461 1 89.12 158 ILE A O 1
ATOM 1193 N N . ALA A 1 159 ? -7.699 -29.359 -4.781 1 89.56 159 ALA A N 1
ATOM 1194 C CA . ALA A 1 159 ? -8.25 -28.234 -4.027 1 89.56 159 ALA A CA 1
ATOM 1195 C C . ALA A 1 159 ? -7.836 -26.906 -4.645 1 89.56 159 ALA A C 1
ATOM 1197 O O . ALA A 1 159 ? -8.375 -25.844 -4.285 1 89.56 159 ALA A O 1
ATOM 1198 N N . GLY A 1 160 ? -6.914 -26.953 -5.582 1 88.19 160 GLY A N 1
ATOM 1199 C CA . GLY A 1 160 ? -6.477 -25.734 -6.23 1 88.19 160 GLY A CA 1
ATOM 1200 C C . GLY A 1 160 ? -5.535 -24.906 -5.371 1 88.19 160 GLY A C 1
ATOM 1201 O O . GLY A 1 160 ? -4.82 -25.453 -4.527 1 88.19 160 GLY A O 1
ATOM 1202 N N . HIS A 1 161 ? -5.508 -23.609 -5.664 1 85.5 161 HIS A N 1
ATOM 1203 C CA . HIS A 1 161 ? -4.598 -22.688 -4.988 1 85.5 161 HIS A CA 1
ATOM 1204 C C . HIS A 1 161 ? -5.012 -22.469 -3.535 1 85.5 161 HIS A C 1
ATOM 1206 O O . HIS A 1 161 ? -6.117 -22 -3.262 1 85.5 161 HIS A O 1
ATOM 1212 N N . ALA A 1 162 ? -4.133 -22.672 -2.654 1 88.06 162 ALA A N 1
ATOM 1213 C CA . ALA A 1 162 ? -4.43 -22.703 -1.226 1 88.06 162 ALA A CA 1
ATOM 1214 C C . ALA A 1 162 ? -4.691 -21.297 -0.691 1 88.06 162 ALA A C 1
ATOM 1216 O O . ALA A 1 162 ? -5.227 -21.125 0.409 1 88.06 162 ALA A O 1
ATOM 1217 N N . ARG A 1 163 ? -4.398 -20.281 -1.436 1 92.5 163 ARG A N 1
ATOM 1218 C CA . ARG A 1 163 ? -4.473 -18.922 -0.927 1 92.5 163 ARG A CA 1
ATOM 1219 C C . ARG A 1 163 ? -5.41 -18.062 -1.776 1 92.5 163 ARG A C 1
ATOM 1221 O O . ARG A 1 163 ? -5.238 -16.859 -1.873 1 92.5 163 ARG A O 1
ATOM 1228 N N . HIS A 1 164 ? -6.258 -18.672 -2.408 1 92.88 164 HIS A N 1
ATOM 1229 C CA . HIS A 1 164 ? -7.359 -18 -3.084 1 92.88 164 HIS A CA 1
ATOM 1230 C C . HIS A 1 164 ? -8.688 -18.297 -2.406 1 92.88 164 HIS A C 1
ATOM 1232 O O . HIS A 1 164 ? -8.961 -19.453 -2.053 1 92.88 164 HIS A O 1
ATOM 1238 N N . PRO A 1 165 ? -9.555 -17.297 -2.26 1 95.12 165 PRO A N 1
ATOM 1239 C CA . PRO A 1 165 ? -10.789 -17.531 -1.505 1 95.12 165 PRO A CA 1
ATOM 1240 C C . PRO A 1 165 ? -11.773 -18.438 -2.238 1 95.12 165 PRO A C 1
ATOM 1242 O O . PRO A 1 165 ? -12.672 -19.016 -1.618 1 95.12 165 PRO A O 1
ATOM 1245 N N . ALA A 1 166 ? -11.695 -18.516 -3.49 1 94.31 166 ALA A N 1
ATOM 1246 C CA . ALA A 1 166 ? -12.508 -19.375 -4.352 1 94.31 166 ALA A CA 1
ATOM 1247 C C . ALA A 1 166 ? -11.648 -20.062 -5.406 1 94.31 166 ALA A C 1
ATOM 1249 O O . ALA A 1 166 ? -11.805 -19.828 -6.605 1 94.31 166 ALA A O 1
ATOM 1250 N N . PRO A 1 167 ? -10.891 -21.031 -5 1 92.56 167 PRO A N 1
ATOM 1251 C CA . PRO A 1 167 ? -9.836 -21.547 -5.879 1 92.56 167 PRO A CA 1
ATOM 1252 C C . PRO A 1 167 ? -10.398 -22.344 -7.066 1 92.56 167 PRO A C 1
ATOM 1254 O O . PRO A 1 167 ? -9.727 -22.469 -8.094 1 92.56 167 PRO A O 1
ATOM 1257 N N . LYS A 1 168 ? -11.57 -22.828 -6.988 1 91.75 168 LYS A N 1
ATOM 1258 C CA . LYS A 1 168 ? -12.133 -23.641 -8.07 1 91.75 168 LYS A CA 1
ATOM 1259 C C . LYS A 1 168 ? -13.273 -22.906 -8.766 1 91.75 168 LYS A C 1
ATOM 1261 O O . LYS A 1 168 ? -14.062 -23.516 -9.492 1 91.75 168 LYS A O 1
ATOM 1266 N N . TRP A 1 169 ? -13.336 -21.625 -8.414 1 90.38 169 TRP A N 1
ATOM 1267 C CA . TRP A 1 169 ? -14.328 -20.844 -9.148 1 90.38 169 TRP A CA 1
ATOM 1268 C C . TRP A 1 169 ? -13.914 -20.688 -10.609 1 90.38 169 TRP A C 1
ATOM 1270 O O . TRP A 1 169 ? -12.766 -20.359 -10.914 1 90.38 169 TRP A O 1
ATOM 1280 N N . ARG A 1 170 ? -14.812 -20.953 -11.461 1 87.06 170 ARG A N 1
ATOM 1281 C CA . ARG A 1 170 ? -14.562 -20.875 -12.891 1 87.06 170 ARG A CA 1
ATOM 1282 C C . ARG A 1 170 ? -15.852 -20.609 -13.664 1 87.06 170 ARG A C 1
ATOM 1284 O O . ARG A 1 170 ? -16.922 -21.078 -13.266 1 87.06 170 ARG A O 1
ATOM 1291 N N . SER A 1 171 ? -15.719 -19.828 -14.602 1 84.5 171 SER A N 1
ATOM 1292 C CA . SER A 1 171 ? -16.859 -19.578 -15.477 1 84.5 171 SER A CA 1
ATOM 1293 C C . SER A 1 171 ? -17.031 -20.703 -16.5 1 84.5 171 SER A C 1
ATOM 1295 O O . SER A 1 171 ? -16.125 -21.5 -16.703 1 84.5 171 SER A O 1
ATOM 1297 N N . GLY A 1 172 ? -18.219 -20.781 -17.016 1 82.94 172 GLY A N 1
ATOM 1298 C CA . GLY A 1 172 ? -18.438 -21.734 -18.094 1 82.94 172 GLY A CA 1
ATOM 1299 C C . GLY A 1 172 ? -19.328 -22.891 -17.703 1 82.94 172 GLY A C 1
ATOM 1300 O O . GLY A 1 172 ? -19.734 -23 -16.547 1 82.94 172 GLY A O 1
ATOM 1301 N N . ASP A 1 173 ? -19.484 -23.75 -18.641 1 85.88 173 ASP A N 1
ATOM 1302 C CA . ASP A 1 173 ? -20.406 -24.891 -18.531 1 85.88 173 ASP A CA 1
ATOM 1303 C C . ASP A 1 173 ? -19.766 -26.031 -17.75 1 85.88 173 ASP A C 1
ATOM 1305 O O . ASP A 1 173 ? -18.688 -26.516 -18.094 1 85.88 173 ASP A O 1
ATOM 1309 N N . PRO A 1 174 ? -20.438 -26.5 -16.703 1 86.06 174 PRO A N 1
ATOM 1310 C CA . PRO A 1 174 ? -19.906 -27.609 -15.891 1 86.06 174 PRO A CA 1
ATOM 1311 C C . PRO A 1 174 ? -19.641 -28.859 -16.719 1 86.06 174 PRO A C 1
ATOM 1313 O O . PRO A 1 174 ? -18.688 -29.594 -16.422 1 86.06 174 PRO A O 1
ATOM 1316 N N . GLY A 1 175 ? -20.469 -29.031 -17.672 1 88.31 175 GLY A N 1
ATOM 1317 C CA . GLY A 1 175 ? -20.234 -30.188 -18.531 1 88.31 175 GLY A CA 1
ATOM 1318 C C . GLY A 1 175 ? -18.922 -30.109 -19.297 1 88.31 175 GLY A C 1
ATOM 1319 O O . GLY A 1 175 ? -18.234 -31.109 -19.438 1 88.31 175 GLY A O 1
ATOM 1320 N N . GLN A 1 176 ? -18.656 -28.969 -19.797 1 90.31 176 GLN A N 1
ATOM 1321 C CA . GLN A 1 176 ? -17.406 -28.766 -20.5 1 90.31 176 GLN A CA 1
ATOM 1322 C C . GLN A 1 176 ? -16.219 -28.906 -19.562 1 90.31 176 GLN A C 1
ATOM 1324 O O . GLN A 1 176 ? -15.156 -29.422 -19.938 1 90.31 176 GLN A O 1
ATOM 1329 N N . TRP A 1 177 ? -16.438 -28.453 -18.359 1 89.94 177 TRP A N 1
ATOM 1330 C CA . TRP A 1 177 ? -15.398 -28.625 -17.359 1 89.94 177 TRP A CA 1
ATOM 1331 C C . TRP A 1 177 ? -15.141 -30.094 -17.078 1 89.94 177 TRP A C 1
ATOM 1333 O O . TRP A 1 177 ? -13.992 -30.531 -16.938 1 89.94 177 TRP A O 1
ATOM 1343 N N . ARG A 1 178 ? -16.078 -30.938 -17.016 1 91 178 ARG A N 1
ATOM 1344 C CA . ARG A 1 178 ? -15.914 -32.375 -16.781 1 91 178 ARG A CA 1
ATOM 1345 C C . ARG A 1 178 ? -15.141 -33.031 -17.922 1 91 178 ARG A C 1
ATOM 1347 O O . ARG A 1 178 ? -14.375 -33.969 -17.688 1 91 178 ARG A O 1
ATOM 1354 N N . ARG A 1 179 ? -15.297 -32.438 -19.047 1 92.31 179 ARG A N 1
ATOM 1355 C CA . ARG A 1 179 ? -14.703 -33.031 -20.234 1 92.31 179 ARG A CA 1
ATOM 1356 C C . ARG A 1 179 ? -13.258 -32.594 -20.406 1 92.31 179 ARG A C 1
ATOM 1358 O O . ARG A 1 179 ? -12.469 -33.281 -21.047 1 92.31 179 ARG A O 1
ATOM 1365 N N . HIS A 1 180 ? -12.922 -31.484 -19.828 1 93.81 180 HIS A N 1
ATOM 1366 C CA . HIS A 1 180 ? -11.641 -30.906 -20.234 1 93.81 180 HIS A CA 1
ATOM 1367 C C . HIS A 1 180 ? -10.766 -30.594 -19.031 1 93.81 180 HIS A C 1
ATOM 1369 O O . HIS A 1 180 ? -9.625 -30.156 -19.172 1 93.81 180 HIS A O 1
ATOM 1375 N N . SER A 1 181 ? -11.242 -30.953 -17.844 1 92 181 SER A N 1
ATOM 1376 C CA . SER A 1 181 ? -10.5 -30.594 -16.625 1 92 181 SER A CA 1
ATOM 1377 C C . SER A 1 181 ? -9.469 -31.656 -16.281 1 92 181 SER A C 1
ATOM 1379 O O . SER A 1 181 ? -9.727 -32.844 -16.438 1 92 181 SER A O 1
ATOM 1381 N N . PRO A 1 182 ? -8.305 -31.203 -15.758 1 93.25 182 PRO A N 1
ATOM 1382 C CA . PRO A 1 182 ? -7.293 -32.156 -15.32 1 93.25 182 PRO A CA 1
ATOM 1383 C C . PRO A 1 182 ? -7.762 -33.031 -14.148 1 93.25 182 PRO A C 1
ATOM 1385 O O . PRO A 1 182 ? -7.43 -34.219 -14.07 1 93.25 182 PRO A O 1
ATOM 1388 N N . GLU A 1 183 ? -8.562 -32.531 -13.281 1 90.81 183 GLU A N 1
ATOM 1389 C CA . GLU A 1 183 ? -8.984 -33.219 -12.07 1 90.81 183 GLU A CA 1
ATOM 1390 C C . GLU A 1 183 ? -9.828 -34.469 -12.406 1 90.81 183 GLU A C 1
ATOM 1392 O O . GLU A 1 183 ? -9.938 -35.375 -11.602 1 90.81 183 GLU A O 1
ATOM 1397 N N . THR A 1 184 ? -10.414 -34.469 -13.57 1 90.31 184 THR A N 1
ATOM 1398 C CA . THR A 1 184 ? -11.211 -35.625 -13.984 1 90.31 184 THR A CA 1
ATOM 1399 C C . THR A 1 184 ? -10.375 -36.594 -14.82 1 90.31 184 THR A C 1
ATOM 1401 O O . THR A 1 184 ? -10.906 -37.5 -15.43 1 90.31 184 THR A O 1
ATOM 1404 N N . ARG A 1 185 ? -9.102 -36.344 -14.875 1 92.31 185 ARG A N 1
ATOM 1405 C CA . ARG A 1 185 ? -8.117 -37.219 -15.531 1 92.31 185 ARG A CA 1
ATOM 1406 C C . ARG A 1 185 ? -8.5 -37.469 -16.984 1 92.31 185 ARG A C 1
ATOM 1408 O O . ARG A 1 185 ? -8.477 -38.594 -17.453 1 92.31 185 ARG A O 1
ATOM 1415 N N . THR A 1 186 ? -8.852 -36.438 -17.656 1 92.75 186 THR A N 1
ATOM 1416 C CA . THR A 1 186 ? -9.336 -36.531 -19.031 1 92.75 186 THR A CA 1
ATOM 1417 C C . THR A 1 186 ? -8.18 -36.406 -20.031 1 92.75 186 THR A C 1
ATOM 1419 O O . THR A 1 186 ? -7.07 -36.031 -19.656 1 92.75 186 THR A O 1
ATOM 1422 N N . CYS A 1 187 ? -8.359 -36.812 -21.234 1 96.19 187 CYS A N 1
ATOM 1423 C CA . CYS A 1 187 ? -7.543 -36.562 -22.422 1 96.19 187 CYS A CA 1
ATOM 1424 C C . CYS A 1 187 ? -8.414 -36.469 -23.672 1 96.19 187 CYS A C 1
ATOM 1426 O O . CYS A 1 187 ? -9.477 -37.094 -23.734 1 96.19 187 CYS A O 1
ATOM 1428 N N . PHE A 1 188 ? -8.086 -35.719 -24.609 1 96.62 188 PHE A N 1
ATOM 1429 C CA . PHE A 1 188 ? -8.883 -35.5 -25.797 1 96.62 188 PHE A CA 1
ATOM 1430 C C . PHE A 1 188 ? -8.008 -34.969 -26.938 1 96.62 188 PHE A C 1
ATOM 1432 O O . PHE A 1 188 ? -6.949 -34.406 -26.688 1 96.62 188 PHE A O 1
ATOM 1439 N N . PRO A 1 189 ? -8.406 -35.25 -28.172 1 96.38 189 PRO A N 1
ATOM 1440 C CA . PRO A 1 189 ? -7.68 -34.656 -29.281 1 96.38 189 PRO A CA 1
ATOM 1441 C C . PRO A 1 189 ? -7.91 -33.156 -29.406 1 96.38 189 PRO A C 1
ATOM 1443 O O . PRO A 1 189 ? -8.945 -32.656 -28.969 1 96.38 189 PRO A O 1
ATOM 1446 N N . MET A 1 190 ? -6.996 -32.5 -30.016 1 97.81 190 MET A N 1
ATOM 1447 C CA . MET A 1 190 ? -7.164 -31.062 -30.328 1 97.81 190 MET A CA 1
ATOM 1448 C C . MET A 1 190 ? -8.172 -30.875 -31.453 1 97.81 190 MET A C 1
ATOM 1450 O O . MET A 1 190 ? -8.469 -31.828 -32.188 1 97.81 190 MET A O 1
ATOM 1454 N N . HIS A 1 191 ? -8.812 -29.688 -31.484 1 98.19 191 HIS A N 1
ATOM 1455 C CA . HIS A 1 191 ? -9.484 -29.234 -32.688 1 98.19 191 HIS A CA 1
ATOM 1456 C C . HIS A 1 191 ? -8.5 -28.578 -33.656 1 98.19 191 HIS A C 1
ATOM 1458 O O . HIS A 1 191 ? -7.801 -27.641 -33.312 1 98.19 191 HIS A O 1
ATOM 1464 N N . TRP A 1 192 ? -8.477 -29.094 -34.844 1 98.44 192 TRP A N 1
ATOM 1465 C CA . TRP A 1 192 ? -7.465 -28.609 -35.781 1 98.44 192 TRP A CA 1
ATOM 1466 C C . TRP A 1 192 ? -8.094 -27.719 -36.875 1 98.44 192 TRP A C 1
ATOM 1468 O O . TRP A 1 192 ? -9.164 -28.031 -37.375 1 98.44 192 TRP A O 1
ATOM 1478 N N . LEU A 1 193 ? -7.418 -26.641 -37.125 1 98.44 193 LEU A N 1
ATOM 1479 C CA . LEU A 1 193 ? -7.688 -25.781 -38.281 1 98.44 193 LEU A CA 1
ATOM 1480 C C . LEU A 1 193 ? -6.527 -25.812 -39.25 1 98.44 193 LEU A C 1
ATOM 1482 O O . LEU A 1 193 ? -5.426 -26.25 -38.906 1 98.44 193 LEU A O 1
ATOM 1486 N N . ALA A 1 194 ? -6.773 -25.453 -40.438 1 98.38 194 ALA A N 1
ATOM 1487 C CA . ALA A 1 194 ? -5.75 -25.219 -41.469 1 98.38 194 ALA A CA 1
ATOM 1488 C C . ALA A 1 194 ? -5.824 -23.781 -42 1 98.38 194 ALA A C 1
ATOM 1490 O O . ALA A 1 194 ? -6.91 -23.281 -42.281 1 98.38 194 ALA A O 1
ATOM 1491 N N . VAL A 1 195 ? -4.73 -23.188 -42 1 98.31 195 VAL A N 1
ATOM 1492 C CA . VAL A 1 195 ? -4.648 -21.781 -42.375 1 98.31 195 VAL A CA 1
ATOM 1493 C C . VAL A 1 195 ? -3.662 -21.594 -43.531 1 98.31 195 VAL A C 1
ATOM 1495 O O . VAL A 1 195 ? -2.549 -22.125 -43.469 1 98.31 195 VAL A O 1
ATOM 1498 N N . PRO A 1 196 ? -4.07 -20.844 -44.562 1 98.19 196 PRO A N 1
ATOM 1499 C CA . PRO A 1 196 ? -3.109 -20.516 -45.625 1 98.19 196 PRO A CA 1
ATOM 1500 C C . PRO A 1 196 ? -1.816 -19.922 -45.062 1 98.19 196 PRO A C 1
ATOM 1502 O O . PRO A 1 196 ? -1.852 -19.094 -44.156 1 98.19 196 PRO A O 1
ATOM 1505 N N . GLU A 1 197 ? -0.753 -20.312 -45.656 1 97.44 197 GLU A N 1
ATOM 1506 C CA . GLU A 1 197 ? 0.572 -19.938 -45.156 1 97.44 197 GLU A CA 1
ATOM 1507 C C . GLU A 1 197 ? 0.702 -18.422 -45.031 1 97.44 197 GLU A C 1
ATOM 1509 O O . GLU A 1 197 ? 1.359 -17.938 -44.094 1 97.44 197 GLU A O 1
ATOM 1514 N N . GLU A 1 198 ? 0.116 -17.688 -45.906 1 96.88 198 GLU A N 1
ATOM 1515 C CA . GLU A 1 198 ? 0.251 -16.234 -45.938 1 96.88 198 GLU A CA 1
ATOM 1516 C C . GLU A 1 198 ? -0.495 -15.594 -44.75 1 96.88 198 GLU A C 1
ATOM 1518 O O . GLU A 1 198 ? -0.252 -14.43 -44.438 1 96.88 198 GLU A O 1
ATOM 1523 N N . LEU A 1 199 ? -1.392 -16.359 -44.094 1 98.12 199 LEU A N 1
ATOM 1524 C CA . LEU A 1 199 ? -2.189 -15.82 -43 1 98.12 199 LEU A CA 1
ATOM 1525 C C . LEU A 1 199 ? -1.672 -16.312 -41.656 1 98.12 199 LEU A C 1
ATOM 1527 O O . LEU A 1 199 ? -2.16 -15.891 -40.594 1 98.12 199 LEU A O 1
ATOM 1531 N N . VAL A 1 200 ? -0.689 -17.141 -41.656 1 97.81 200 VAL A N 1
ATOM 1532 C CA . VAL A 1 200 ? -0.147 -17.734 -40.438 1 97.81 200 VAL A CA 1
ATOM 1533 C C . VAL A 1 200 ? 0.64 -16.672 -39.656 1 97.81 200 VAL A C 1
ATOM 1535 O O . VAL A 1 200 ? 1.503 -15.992 -40.25 1 97.81 200 VAL A O 1
ATOM 1538 N N . HIS A 1 201 ? 0.25 -16.438 -38.438 1 97.44 201 HIS A N 1
ATOM 1539 C CA . HIS A 1 201 ? 1.013 -15.656 -37.469 1 97.44 201 HIS A CA 1
ATOM 1540 C C . HIS A 1 201 ? 1.92 -16.547 -36.625 1 97.44 201 HIS A C 1
ATOM 1542 O O . HIS A 1 201 ? 1.442 -17.266 -35.75 1 97.44 201 HIS A O 1
ATOM 1548 N N . GLU A 1 202 ? 3.227 -16.484 -36.844 1 97.25 202 GLU A N 1
ATOM 1549 C CA . GLU A 1 202 ? 4.09 -17.484 -36.25 1 97.25 202 GLU A CA 1
ATOM 1550 C C . GLU A 1 202 ? 5.371 -16.859 -35.719 1 97.25 202 GLU A C 1
ATOM 1552 O O . GLU A 1 202 ? 5.867 -15.875 -36.25 1 97.25 202 GLU A O 1
ATOM 1557 N N . HIS A 1 203 ? 5.816 -17.297 -34.562 1 96.5 203 HIS A N 1
ATOM 1558 C CA . HIS A 1 203 ? 7.121 -17.047 -33.969 1 96.5 203 HIS A CA 1
ATOM 1559 C C . HIS A 1 203 ? 7.844 -18.359 -33.656 1 96.5 203 HIS A C 1
ATOM 1561 O O . HIS A 1 203 ? 7.227 -19.312 -33.219 1 96.5 203 HIS A O 1
ATOM 1567 N N . ALA A 1 204 ? 9.086 -18.438 -33.969 1 97.44 204 ALA A N 1
ATOM 1568 C CA . ALA A 1 204 ? 9.828 -19.656 -33.625 1 97.44 204 ALA A CA 1
ATOM 1569 C C . ALA A 1 204 ? 11.32 -19.375 -33.531 1 97.44 204 ALA A C 1
ATOM 1571 O O . ALA A 1 204 ? 11.82 -18.391 -34.094 1 97.44 204 ALA A O 1
ATOM 1572 N N . VAL A 1 205 ? 11.977 -20.172 -32.781 1 95.69 205 VAL A N 1
ATOM 1573 C CA . VAL A 1 205 ? 13.43 -20.141 -32.656 1 95.69 205 VAL A CA 1
ATOM 1574 C C . VAL A 1 205 ? 13.984 -21.547 -32.875 1 95.69 205 VAL A C 1
ATOM 1576 O O . VAL A 1 205 ? 13.484 -22.516 -32.312 1 95.69 205 VAL A O 1
ATOM 1579 N N . GLY A 1 206 ? 15.062 -21.734 -33.781 1 91.69 206 GLY A N 1
ATOM 1580 C CA . GLY A 1 206 ? 15.711 -23 -34.062 1 91.69 206 GLY A CA 1
ATOM 1581 C C . GLY A 1 206 ? 14.836 -23.969 -34.844 1 91.69 206 GLY A C 1
ATOM 1582 O O . GLY A 1 206 ? 15.008 -25.188 -34.75 1 91.69 206 GLY A O 1
ATOM 1583 N N . GLY A 1 207 ? 13.906 -23.5 -35.688 1 93.5 207 GLY A N 1
ATOM 1584 C CA . GLY A 1 207 ? 12.953 -24.266 -36.469 1 93.5 207 GLY A CA 1
ATOM 1585 C C . GLY A 1 207 ? 11.641 -23.547 -36.688 1 93.5 207 GLY A C 1
ATOM 1586 O O . GLY A 1 207 ? 11.586 -22.312 -36.656 1 93.5 207 GLY A O 1
ATOM 1587 N N . ASP A 1 208 ? 10.633 -24.328 -37.031 1 96.19 208 ASP A N 1
ATOM 1588 C CA . ASP A 1 208 ? 9.312 -23.719 -37.188 1 96.19 208 ASP A CA 1
ATOM 1589 C C . ASP A 1 208 ? 8.297 -24.391 -36.281 1 96.19 208 ASP A C 1
ATOM 1591 O O . ASP A 1 208 ? 8.648 -25.281 -35.469 1 96.19 208 ASP A O 1
ATOM 1595 N N . PHE A 1 209 ? 7.172 -23.922 -36.312 1 98.12 209 PHE A N 1
ATOM 1596 C CA . PHE A 1 209 ? 6.125 -24.391 -35.406 1 98.12 209 PHE A CA 1
ATOM 1597 C C . PHE A 1 209 ? 5.828 -25.859 -35.656 1 98.12 209 PHE A C 1
ATOM 1599 O O . PHE A 1 209 ? 5.648 -26.625 -34.688 1 98.12 209 PHE A O 1
ATOM 1606 N N . ASP A 1 210 ? 5.73 -26.297 -36.875 1 98.06 210 ASP A N 1
ATOM 1607 C CA . ASP A 1 210 ? 5.379 -27.688 -37.219 1 98.06 210 ASP A CA 1
ATOM 1608 C C . ASP A 1 210 ? 6.422 -28.656 -36.688 1 98.06 210 ASP A C 1
ATOM 1610 O O . ASP A 1 210 ? 6.082 -29.75 -36.219 1 98.06 210 ASP A O 1
ATOM 1614 N N . GLN A 1 211 ? 7.625 -28.266 -36.781 1 97.69 211 GLN A N 1
ATOM 1615 C CA . GLN A 1 211 ? 8.711 -29.094 -36.25 1 97.69 211 GLN A CA 1
ATOM 1616 C C . GLN A 1 211 ? 8.648 -29.188 -34.75 1 97.69 211 GLN A C 1
ATOM 1618 O O . GLN A 1 211 ? 8.711 -30.297 -34.188 1 97.69 211 GLN A O 1
ATOM 1623 N N . HIS A 1 212 ? 8.539 -28.047 -34.094 1 97.88 212 HIS A N 1
ATOM 1624 C CA . HIS A 1 212 ? 8.547 -28.016 -32.625 1 97.88 212 HIS A CA 1
ATOM 1625 C C . HIS A 1 212 ? 7.301 -28.688 -32.062 1 97.88 212 HIS A C 1
ATOM 1627 O O . HIS A 1 212 ? 7.375 -29.375 -31.031 1 97.88 212 HIS A O 1
ATOM 1633 N N . ALA A 1 213 ? 6.188 -28.547 -32.688 1 97.94 213 ALA A N 1
ATOM 1634 C CA . ALA A 1 213 ? 4.914 -29.078 -32.219 1 97.94 213 ALA A CA 1
ATOM 1635 C C . ALA A 1 213 ? 4.684 -30.5 -32.75 1 97.94 213 ALA A C 1
ATOM 1637 O O . ALA A 1 213 ? 3.746 -31.188 -32.312 1 97.94 213 ALA A O 1
ATOM 1638 N N . GLU A 1 214 ? 5.512 -30.906 -33.688 1 97.5 214 GLU A N 1
ATOM 1639 C CA . GLU A 1 214 ? 5.336 -32.219 -34.312 1 97.5 214 GLU A CA 1
ATOM 1640 C C . GLU A 1 214 ? 3.916 -32.375 -34.844 1 97.5 214 GLU A C 1
ATOM 1642 O O . GLU A 1 214 ? 3.246 -33.375 -34.531 1 97.5 214 GLU A O 1
ATOM 1647 N N . THR A 1 215 ? 3.475 -31.438 -35.594 1 97.44 215 THR A N 1
ATOM 1648 C CA . THR A 1 215 ? 2.082 -31.391 -36.031 1 97.44 215 THR A CA 1
ATOM 1649 C C . THR A 1 215 ? 1.724 -32.625 -36.844 1 97.44 215 THR A C 1
ATOM 1651 O O . THR A 1 215 ? 0.614 -33.156 -36.75 1 97.44 215 THR A O 1
ATOM 1654 N N . ALA A 1 216 ? 2.604 -33.094 -37.656 1 96.12 216 ALA A N 1
ATOM 1655 C CA . ALA A 1 216 ? 2.34 -34.312 -38.469 1 96.12 216 ALA A CA 1
ATOM 1656 C C . ALA A 1 216 ? 2.066 -35.5 -37.562 1 96.12 216 ALA A C 1
ATOM 1658 O O . ALA A 1 216 ? 1.147 -36.281 -37.844 1 96.12 216 ALA A O 1
ATOM 1659 N N . THR A 1 217 ? 2.867 -35.594 -36.625 1 95.25 217 THR A N 1
ATOM 1660 C CA . THR A 1 217 ? 2.719 -36.688 -35.688 1 95.25 217 THR A CA 1
ATOM 1661 C C . THR A 1 217 ? 1.405 -36.594 -34.906 1 95.25 217 THR A C 1
ATOM 1663 O O . THR A 1 217 ? 0.692 -37.562 -34.719 1 95.25 217 THR A O 1
ATOM 1666 N N . LEU A 1 218 ? 1.104 -35.438 -34.406 1 97 218 LEU A N 1
ATOM 1667 C CA . LEU A 1 218 ? -0.088 -35.219 -33.594 1 97 218 LEU A CA 1
ATOM 1668 C C . LEU A 1 218 ? -1.354 -35.438 -34.438 1 97 218 LEU A C 1
ATOM 1670 O O . LEU A 1 218 ? -2.344 -35.969 -33.938 1 97 218 LEU A O 1
ATOM 1674 N N . LEU A 1 219 ? -1.274 -35 -35.688 1 96.56 219 LEU A N 1
ATOM 1675 C CA . LEU A 1 219 ? -2.432 -35.125 -36.562 1 96.56 219 LEU A CA 1
ATOM 1676 C C . LEU A 1 219 ? -2.588 -36.562 -37.031 1 96.56 219 LEU A C 1
ATOM 1678 O O . LEU A 1 219 ? -3.699 -37 -37.344 1 96.56 219 LEU A O 1
ATOM 1682 N N . GLY A 1 220 ? -1.522 -37.312 -37.188 1 94 220 GLY A N 1
ATOM 1683 C CA . GLY A 1 220 ? -1.576 -38.625 -37.781 1 94 220 GLY A CA 1
ATOM 1684 C C . GLY A 1 220 ? -2.141 -38.625 -39.188 1 94 220 GLY A C 1
ATOM 1685 O O . GLY A 1 220 ? -1.693 -37.875 -40.031 1 94 220 GLY A O 1
ATOM 1686 N N . PRO A 1 221 ? -3.117 -39.5 -39.375 1 91 221 PRO A N 1
ATOM 1687 C CA . PRO A 1 221 ? -3.744 -39.562 -40.719 1 91 221 PRO A CA 1
ATOM 1688 C C . PRO A 1 221 ? -4.449 -38.281 -41.125 1 91 221 PRO A C 1
ATOM 1690 O O . PRO A 1 221 ? -4.633 -38 -42.312 1 91 221 PRO A O 1
ATOM 1693 N N . GLY A 1 222 ? -4.797 -37.562 -40.125 1 89.06 222 GLY A N 1
ATOM 1694 C CA . GLY A 1 222 ? -5.465 -36.281 -40.375 1 89.06 222 GLY A CA 1
ATOM 1695 C C . GLY A 1 222 ? -4.578 -35.281 -41.094 1 89.06 222 GLY A C 1
ATOM 1696 O O . GLY A 1 222 ? -5.066 -34.281 -41.656 1 89.06 222 GLY A O 1
ATOM 1697 N N . HIS A 1 223 ? -3.35 -35.5 -41.062 1 92.69 223 HIS A N 1
ATOM 1698 C CA . HIS A 1 223 ? -2.41 -34.594 -41.688 1 92.69 223 HIS A CA 1
ATOM 1699 C C . HIS A 1 223 ? -2.643 -34.5 -43.219 1 92.69 223 HIS A C 1
ATOM 1701 O O . HIS A 1 223 ? -2.406 -33.469 -43.812 1 92.69 223 HIS A O 1
ATOM 1707 N N . GLU A 1 224 ? -3.133 -35.531 -43.75 1 91.44 224 GLU A N 1
ATOM 1708 C CA . GLU A 1 224 ? -3.395 -35.594 -45.188 1 91.44 224 GLU A CA 1
ATOM 1709 C C . GLU A 1 224 ? -4.543 -34.656 -45.594 1 91.44 224 GLU A C 1
ATOM 1711 O O . GLU A 1 224 ? -4.699 -34.312 -46.75 1 91.44 224 GLU A O 1
ATOM 1716 N N . ARG A 1 225 ? -5.289 -34.281 -44.656 1 94.25 225 ARG A N 1
ATOM 1717 C CA . ARG A 1 225 ? -6.453 -33.438 -44.906 1 94.25 225 ARG A CA 1
ATOM 1718 C C . ARG A 1 225 ? -6.066 -31.984 -44.938 1 94.25 225 ARG A C 1
ATOM 1720 O O . ARG A 1 225 ? -6.867 -31.125 -45.312 1 94.25 225 ARG A O 1
ATOM 1727 N N . VAL A 1 226 ? -4.902 -31.641 -44.5 1 97 226 VAL A N 1
ATOM 1728 C CA . VAL A 1 226 ? -4.445 -30.266 -44.562 1 97 226 VAL A CA 1
ATOM 1729 C C . VAL A 1 226 ? -4.254 -29.859 -46.031 1 97 226 VAL A C 1
ATOM 1731 O O . VAL A 1 226 ? -3.43 -30.438 -46.719 1 97 226 VAL A O 1
ATOM 1734 N N . PRO A 1 227 ? -4.977 -28.875 -46.5 1 96.38 227 PRO A N 1
ATOM 1735 C CA . PRO A 1 227 ? -4.852 -28.469 -47.906 1 96.38 227 PRO A CA 1
ATOM 1736 C C . PRO A 1 227 ? -3.447 -27.984 -48.25 1 96.38 227 PRO A C 1
ATOM 1738 O O . PRO A 1 227 ? -2.748 -27.438 -47.406 1 96.38 227 PRO A O 1
ATOM 1741 N N . ALA A 1 228 ? -3.113 -28.188 -49.531 1 95.44 228 ALA A N 1
ATOM 1742 C CA . ALA A 1 228 ? -1.836 -27.672 -50 1 95.44 228 ALA A CA 1
ATOM 1743 C C . ALA A 1 228 ? -1.735 -26.172 -49.781 1 95.44 228 ALA A C 1
ATOM 1745 O O . ALA A 1 228 ? -2.703 -25.438 -50 1 95.44 228 ALA A O 1
ATOM 1746 N N . GLY A 1 229 ? -0.608 -25.766 -49.281 1 96.5 229 GLY A N 1
ATOM 1747 C CA . GLY A 1 229 ? -0.38 -24.344 -49.062 1 96.5 229 GLY A CA 1
ATOM 1748 C C . GLY A 1 229 ? -0.877 -23.875 -47.688 1 96.5 229 GLY A C 1
ATOM 1749 O O . GLY A 1 229 ? -0.774 -22.688 -47.375 1 96.5 229 GLY A O 1
ATOM 1750 N N . CYS A 1 230 ? -1.445 -24.766 -46.938 1 97.94 230 CYS A N 1
ATOM 1751 C CA . CYS A 1 230 ? -1.949 -24.406 -45.625 1 97.94 230 CYS A CA 1
ATOM 1752 C C . CYS A 1 230 ? -1.097 -25.047 -44.531 1 97.94 230 CYS A C 1
ATOM 1754 O O . CYS A 1 230 ? -0.327 -25.969 -44.812 1 97.94 230 CYS A O 1
ATOM 1756 N N . ARG A 1 231 ? -1.17 -24.453 -43.375 1 98.12 231 ARG A N 1
ATOM 1757 C CA . ARG A 1 231 ? -0.499 -24.984 -42.188 1 98.12 231 ARG A CA 1
ATOM 1758 C C . ARG A 1 231 ? -1.507 -25.328 -41.094 1 98.12 231 ARG A C 1
ATOM 1760 O O . ARG A 1 231 ? -2.496 -24.609 -40.906 1 98.12 231 ARG A O 1
ATOM 1767 N N . PRO A 1 232 ? -1.237 -26.375 -40.406 1 98.25 232 PRO A N 1
ATOM 1768 C CA . PRO A 1 232 ? -2.162 -26.766 -39.312 1 98.25 232 PRO A CA 1
ATOM 1769 C C . PRO A 1 232 ? -2.053 -25.859 -38.094 1 98.25 232 PRO A C 1
ATOM 1771 O O . PRO A 1 232 ? -0.955 -25.422 -37.75 1 98.25 232 PRO A O 1
ATOM 1774 N N . LEU A 1 233 ? -3.129 -25.578 -37.469 1 98.5 233 LEU A N 1
ATOM 1775 C CA . LEU A 1 233 ? -3.248 -24.781 -36.25 1 98.5 233 LEU A CA 1
ATOM 1776 C C . LEU A 1 233 ? -4.105 -25.5 -35.219 1 98.5 233 LEU A C 1
ATOM 1778 O O . LEU A 1 233 ? -5.324 -25.578 -35.375 1 98.5 233 LEU A O 1
ATOM 1782 N N . PRO A 1 234 ? -3.443 -26.016 -34.188 1 98.44 234 PRO A N 1
ATOM 1783 C CA . PRO A 1 234 ? -4.23 -26.672 -33.125 1 98.44 234 PRO A CA 1
ATOM 1784 C C . PRO A 1 234 ? -4.93 -25.672 -32.219 1 98.44 234 PRO A C 1
ATOM 1786 O O . PRO A 1 234 ? -4.328 -24.672 -31.812 1 98.44 234 PRO A O 1
ATOM 1789 N N . VAL A 1 235 ? -6.172 -25.938 -31.875 1 98.19 235 VAL A N 1
ATOM 1790 C CA . VAL A 1 235 ? -7.004 -25.125 -30.984 1 98.19 235 VAL A CA 1
ATOM 1791 C C . VAL A 1 235 ? -7.668 -26.016 -29.938 1 98.19 235 VAL A C 1
ATOM 1793 O O . VAL A 1 235 ? -8.078 -27.141 -30.25 1 98.19 235 VAL A O 1
ATOM 1796 N N . HIS A 1 236 ? -7.652 -25.562 -28.703 1 97.62 236 HIS A N 1
ATOM 1797 C CA . HIS A 1 236 ? -8.43 -26.281 -27.703 1 97.62 236 HIS A CA 1
ATOM 1798 C C . HIS A 1 236 ? -9.875 -26.484 -28.156 1 97.62 236 HIS A C 1
ATOM 1800 O O . HIS A 1 236 ? -10.531 -25.516 -28.562 1 97.62 236 HIS A O 1
ATOM 1806 N N . PRO A 1 237 ? -10.406 -27.688 -28.078 1 97.25 237 PRO A N 1
ATOM 1807 C CA . PRO A 1 237 ? -11.758 -27.922 -28.609 1 97.25 237 PRO A CA 1
ATOM 1808 C C . PRO A 1 237 ? -12.812 -27.062 -27.922 1 97.25 237 PRO A C 1
ATOM 1810 O O . PRO A 1 237 ? -13.734 -26.562 -28.578 1 97.25 237 PRO A O 1
ATOM 1813 N N . TRP A 1 238 ? -12.695 -26.938 -26.625 1 95.88 238 TRP A N 1
ATOM 1814 C CA . TRP A 1 238 ? -13.625 -26.078 -25.891 1 95.88 238 TRP A CA 1
ATOM 1815 C C . TRP A 1 238 ? -13.484 -24.625 -26.359 1 95.88 238 TRP A C 1
ATOM 1817 O O . TRP A 1 238 ? -14.484 -23.922 -26.469 1 95.88 238 TRP A O 1
ATOM 1827 N N . GLN A 1 239 ? -12.273 -24.141 -26.594 1 96.44 239 GLN A N 1
ATOM 1828 C CA . GLN A 1 239 ? -12.031 -22.781 -27.078 1 96.44 239 GLN A CA 1
ATOM 1829 C C . GLN A 1 239 ? -12.664 -22.562 -28.438 1 96.44 239 GLN A C 1
ATOM 1831 O O . GLN A 1 239 ? -13.234 -21.5 -28.703 1 96.44 239 GLN A O 1
ATOM 1836 N N . PHE A 1 240 ? -12.531 -23.5 -29.266 1 97.5 240 PHE A N 1
ATOM 1837 C CA . PHE A 1 240 ? -13.141 -23.375 -30.594 1 97.5 240 PHE A CA 1
ATOM 1838 C C . PHE A 1 240 ? -14.648 -23.172 -30.469 1 97.5 240 PHE A C 1
ATOM 1840 O O . PHE A 1 240 ? -15.219 -22.328 -31.172 1 97.5 240 PHE A O 1
ATOM 1847 N N . ARG A 1 241 ? -15.242 -23.953 -29.625 1 95.69 241 ARG A N 1
ATOM 1848 C CA . ARG A 1 241 ? -16.672 -23.812 -29.391 1 95.69 241 ARG A CA 1
ATOM 1849 C C . ARG A 1 241 ? -17.016 -22.438 -28.828 1 95.69 241 ARG A C 1
ATOM 1851 O O . ARG A 1 241 ? -18 -21.828 -29.234 1 95.69 241 ARG A O 1
ATOM 1858 N N . LEU A 1 242 ? -16.234 -21.984 -27.828 1 94.81 242 LEU A N 1
ATOM 1859 C CA . LEU A 1 242 ? -16.453 -20.688 -27.219 1 94.81 242 LEU A CA 1
ATOM 1860 C C . LEU A 1 242 ? -16.359 -19.578 -28.25 1 94.81 242 LEU A C 1
ATOM 1862 O O . LEU A 1 242 ? -17.188 -18.656 -28.266 1 94.81 242 LEU A O 1
ATOM 1866 N N . LEU A 1 243 ? -15.352 -19.641 -29.125 1 96.5 243 LEU A N 1
ATOM 1867 C CA . LEU A 1 243 ? -15.172 -18.625 -30.156 1 96.5 243 LEU A CA 1
ATOM 1868 C C . LEU A 1 243 ? -16.297 -18.672 -31.188 1 96.5 243 LEU A C 1
ATOM 1870 O O . LEU A 1 243 ? -16.797 -17.641 -31.625 1 96.5 243 LEU A O 1
ATOM 1874 N N . SER A 1 244 ? -16.703 -19.859 -31.531 1 97.12 244 SER A N 1
ATOM 1875 C CA . SER A 1 244 ? -17.719 -20.062 -32.562 1 97.12 244 SER A CA 1
ATOM 1876 C C . SER A 1 244 ? -19.094 -19.578 -32.094 1 97.12 244 SER A C 1
ATOM 1878 O O . SER A 1 244 ? -19.906 -19.141 -32.906 1 97.12 244 SER A O 1
ATOM 1880 N N . THR A 1 245 ? -19.312 -19.609 -30.828 1 95.38 245 THR A N 1
ATOM 1881 C CA . THR A 1 245 ? -20.641 -19.266 -30.312 1 95.38 245 THR A CA 1
ATOM 1882 C C . THR A 1 245 ? -20.641 -17.844 -29.75 1 95.38 245 THR A C 1
ATOM 1884 O O . THR A 1 245 ? -21.672 -17.344 -29.312 1 95.38 245 THR A O 1
ATOM 1887 N N . ASP A 1 246 ? -19.484 -17.25 -29.719 1 95.44 246 ASP A N 1
ATOM 1888 C CA . ASP A 1 246 ? -19.406 -15.875 -29.234 1 95.44 246 ASP A CA 1
ATOM 1889 C C . ASP A 1 246 ? -20.188 -14.93 -30.156 1 95.44 246 ASP A C 1
ATOM 1891 O O . ASP A 1 246 ? -20.031 -14.977 -31.375 1 95.44 246 ASP A O 1
ATOM 1895 N N . PRO A 1 247 ? -21.047 -14.039 -29.594 1 95.88 247 PRO A N 1
ATOM 1896 C CA . PRO A 1 247 ? -21.891 -13.188 -30.422 1 95.88 247 PRO A CA 1
ATOM 1897 C C . PRO A 1 247 ? -21.094 -12.211 -31.281 1 95.88 247 PRO A C 1
ATOM 1899 O O . PRO A 1 247 ? -21.562 -11.82 -32.375 1 95.88 247 PRO A O 1
ATOM 1902 N N . ARG A 1 248 ? -20 -11.812 -30.828 1 96.19 248 ARG A N 1
ATOM 1903 C CA . ARG A 1 248 ? -19.219 -10.82 -31.547 1 96.19 248 ARG A CA 1
ATOM 1904 C C . ARG A 1 248 ? -18.203 -11.492 -32.469 1 96.19 248 ARG A C 1
ATOM 1906 O O . ARG A 1 248 ? -18.016 -11.078 -33.625 1 96.19 248 ARG A O 1
ATOM 1913 N N . LEU A 1 249 ? -17.5 -12.602 -32.031 1 97.12 249 LEU A N 1
ATOM 1914 C CA . LEU A 1 249 ? -16.391 -13.227 -32.75 1 97.12 249 LEU A CA 1
ATOM 1915 C C . LEU A 1 249 ? -16.875 -14.367 -33.625 1 97.12 249 LEU A C 1
ATOM 1917 O O . LEU A 1 249 ? -16.266 -14.664 -34.656 1 97.12 249 LEU A O 1
ATOM 1921 N N . GLY A 1 250 ? -17.938 -15 -33.281 1 97.62 250 GLY A N 1
ATOM 1922 C CA . GLY A 1 250 ? -18.5 -16.125 -34 1 97.62 250 GLY A CA 1
ATOM 1923 C C . GLY A 1 250 ? -18.766 -15.812 -35.469 1 97.62 250 GLY A C 1
ATOM 1924 O O . GLY A 1 250 ? -18.359 -16.562 -36.344 1 97.62 250 GLY A O 1
ATOM 1925 N N . PRO A 1 251 ? -19.469 -14.727 -35.656 1 98.12 251 PRO A N 1
ATOM 1926 C CA . PRO A 1 251 ? -19.75 -14.359 -37.062 1 98.12 251 PRO A CA 1
ATOM 1927 C C . PRO A 1 251 ? -18.484 -14.141 -37.875 1 98.12 251 PRO A C 1
ATOM 1929 O O . PRO A 1 251 ? -18.422 -14.5 -39.062 1 98.12 251 PRO A O 1
ATOM 1932 N N . VAL A 1 252 ? -17.516 -13.602 -37.281 1 98.25 252 VAL A N 1
ATOM 1933 C CA . VAL A 1 252 ? -16.25 -13.336 -37.969 1 98.25 252 VAL A CA 1
ATOM 1934 C C . VAL A 1 252 ? -15.555 -14.648 -38.312 1 98.25 252 VAL A C 1
ATOM 1936 O O . VAL A 1 252 ? -15.094 -14.859 -39.438 1 98.25 252 VAL A O 1
ATOM 1939 N N . LEU A 1 253 ? -15.453 -15.516 -37.344 1 98.31 253 LEU A N 1
ATOM 1940 C CA . LEU A 1 253 ? -14.852 -16.828 -37.531 1 98.31 253 LEU A CA 1
ATOM 1941 C C . LEU A 1 253 ? -15.641 -17.625 -38.562 1 98.31 253 LEU A C 1
ATOM 1943 O O . LEU A 1 253 ? -15.047 -18.297 -39.406 1 98.31 253 LEU A O 1
ATOM 1947 N N . GLY A 1 254 ? -16.953 -17.531 -38.531 1 98.06 254 GLY A N 1
ATOM 1948 C CA . GLY A 1 254 ? -17.797 -18.203 -39.5 1 98.06 254 GLY A CA 1
ATOM 1949 C C . GLY A 1 254 ? -17.547 -17.734 -40.906 1 98.06 254 GLY A C 1
ATOM 1950 O O . GLY A 1 254 ? -17.5 -18.531 -41.844 1 98.06 254 GLY A O 1
ATOM 1951 N N . ALA A 1 255 ? -17.422 -16.484 -41.031 1 98.12 255 ALA A N 1
ATOM 1952 C CA . ALA A 1 255 ? -17.141 -15.906 -42.344 1 98.12 255 ALA A CA 1
ATOM 1953 C C . ALA A 1 255 ? -15.781 -16.359 -42.875 1 98.12 255 ALA A C 1
ATOM 1955 O O . ALA A 1 255 ? -15.625 -16.625 -44.062 1 98.12 255 ALA A O 1
ATOM 1956 N N . ALA A 1 256 ? -14.844 -16.391 -42.031 1 98.25 256 ALA A N 1
ATOM 1957 C CA . ALA A 1 256 ? -13.5 -16.828 -42.406 1 98.25 256 ALA A CA 1
ATOM 1958 C C . ALA A 1 256 ? -13.508 -18.297 -42.844 1 98.25 256 ALA A C 1
ATOM 1960 O O . ALA A 1 256 ? -12.781 -18.688 -43.75 1 98.25 256 ALA A O 1
ATOM 1961 N N . LEU A 1 257 ? -14.242 -19.125 -42.125 1 97.75 257 LEU A N 1
ATOM 1962 C CA . LEU A 1 257 ? -14.398 -20.531 -42.5 1 97.75 257 LEU A CA 1
ATOM 1963 C C . LEU A 1 257 ? -15.078 -20.672 -43.844 1 97.75 257 LEU A C 1
ATOM 1965 O O . LEU A 1 257 ? -14.625 -21.453 -44.688 1 97.75 257 LEU A O 1
ATOM 1969 N N . ALA A 1 258 ? -16.078 -19.875 -44.062 1 97.19 258 ALA A N 1
ATOM 1970 C CA . ALA A 1 258 ? -16.828 -19.922 -45.312 1 97.19 258 ALA A CA 1
ATOM 1971 C C . ALA A 1 258 ? -15.984 -19.391 -46.469 1 97.19 258 ALA A C 1
ATOM 1973 O O . ALA A 1 258 ? -16.094 -19.891 -47.594 1 97.19 258 ALA A O 1
ATOM 1974 N N . GLY A 1 259 ? -15.211 -18.469 -46.125 1 96.62 259 GLY A N 1
ATOM 1975 C CA . GLY A 1 259 ? -14.43 -17.797 -47.156 1 96.62 259 GLY A CA 1
ATOM 1976 C C . GLY A 1 259 ? -13.109 -18.484 -47.438 1 96.62 259 GLY A C 1
ATOM 1977 O O . GLY A 1 259 ? -12.367 -18.062 -48.344 1 96.62 259 GLY A O 1
ATOM 1978 N N . GLY A 1 260 ? -12.711 -19.469 -46.688 1 95.31 260 GLY A N 1
ATOM 1979 C CA . GLY A 1 260 ? -11.516 -20.25 -46.969 1 95.31 260 GLY A CA 1
ATOM 1980 C C . GLY A 1 260 ? -10.266 -19.672 -46.344 1 95.31 260 GLY A C 1
ATOM 1981 O O . GLY A 1 260 ? -9.156 -20.172 -46.562 1 95.31 260 GLY A O 1
ATOM 1982 N N . ALA A 1 261 ? -10.43 -18.688 -45.594 1 97.38 261 ALA A N 1
ATOM 1983 C CA . ALA A 1 261 ? -9.289 -18.141 -44.844 1 97.38 261 ALA A CA 1
ATOM 1984 C C . ALA A 1 261 ? -8.867 -19.094 -43.719 1 97.38 261 ALA A C 1
ATOM 1986 O O . ALA A 1 261 ? -7.719 -19.062 -43.281 1 97.38 261 ALA A O 1
ATOM 1987 N N . VAL A 1 262 ? -9.82 -19.859 -43.25 1 97.88 262 VAL A N 1
ATOM 1988 C CA . VAL A 1 262 ? -9.594 -20.922 -42.281 1 97.88 262 VAL A CA 1
ATOM 1989 C C . VAL A 1 262 ? -10.359 -22.172 -42.688 1 97.88 262 VAL A C 1
ATOM 1991 O O . VAL A 1 262 ? -11.5 -22.094 -43.156 1 97.88 262 VAL A O 1
ATOM 1994 N N . HIS A 1 263 ? -9.719 -23.234 -42.625 1 98.06 263 HIS A N 1
ATOM 1995 C CA . HIS A 1 263 ? -10.367 -24.516 -42.875 1 98.06 263 HIS A CA 1
ATOM 1996 C C . HIS A 1 263 ? -10.531 -25.328 -41.625 1 98.06 263 HIS A C 1
ATOM 1998 O O . HIS A 1 263 ? -9.586 -25.469 -40.844 1 98.06 263 HIS A O 1
ATOM 2004 N N . ASP A 1 264 ? -11.695 -25.844 -41.406 1 98 264 ASP A N 1
ATOM 2005 C CA . ASP A 1 264 ? -11.992 -26.656 -40.219 1 98 264 ASP A CA 1
ATOM 2006 C C . ASP A 1 264 ? -11.703 -28.125 -40.469 1 98 264 ASP A C 1
ATOM 2008 O O . ASP A 1 264 ? -12.398 -28.781 -41.25 1 98 264 ASP A O 1
ATOM 2012 N N . LEU A 1 265 ? -10.695 -28.609 -39.781 1 97.56 265 LEU A N 1
ATOM 2013 C CA . LEU A 1 265 ? -10.336 -30.016 -39.938 1 97.56 265 LEU A CA 1
ATOM 2014 C C . LEU A 1 265 ? -11.016 -30.875 -38.875 1 97.56 265 LEU A C 1
ATOM 2016 O O . LEU A 1 265 ? -11 -32.094 -38.969 1 97.56 265 LEU A O 1
ATOM 2020 N N . GLY A 1 266 ? -11.633 -30.25 -37.844 1 96.88 266 GLY A N 1
ATOM 2021 C CA . GLY A 1 266 ? -12.344 -30.938 -36.781 1 96.88 266 GLY A CA 1
ATOM 2022 C C . GLY A 1 266 ? -11.422 -31.484 -35.719 1 96.88 266 GLY A C 1
ATOM 2023 O O . GLY A 1 266 ? -10.227 -31.188 -35.688 1 96.88 266 GLY A O 1
ATOM 2024 N N . GLN A 1 267 ? -12.016 -32.188 -34.75 1 96.88 267 GLN A N 1
ATOM 2025 C CA . GLN A 1 267 ? -11.258 -32.844 -33.688 1 96.88 267 GLN A CA 1
ATOM 2026 C C . GLN A 1 267 ? -10.672 -34.188 -34.156 1 96.88 267 GLN A C 1
ATOM 2028 O O . GLN A 1 267 ? -11.414 -35.062 -34.594 1 96.88 267 GLN A O 1
ATOM 2033 N N . CYS A 1 268 ? -9.359 -34.25 -34.125 1 96 268 CYS A N 1
ATOM 2034 C CA . CYS A 1 268 ? -8.727 -35.5 -34.625 1 96 268 CYS A CA 1
ATOM 2035 C C . CYS A 1 268 ? -7.285 -35.594 -34.125 1 96 268 CYS A C 1
ATOM 2037 O O . CYS A 1 268 ? -6.766 -34.625 -33.531 1 96 268 CYS A O 1
ATOM 2039 N N . GLY A 1 269 ? -6.727 -36.812 -34.344 1 96.25 269 GLY A N 1
ATOM 2040 C CA . GLY A 1 269 ? -5.328 -37.031 -34 1 96.25 269 GLY A CA 1
ATOM 2041 C C . GLY A 1 269 ? -5.129 -37.562 -32.594 1 96.25 269 GLY A C 1
ATOM 2042 O O . GLY A 1 269 ? -6.062 -38.094 -32 1 96.25 269 GLY A O 1
ATOM 2043 N N . ALA A 1 270 ? -3.848 -37.469 -32.156 1 96.06 270 ALA A N 1
ATOM 2044 C CA . ALA A 1 270 ? -3.467 -38 -30.844 1 96.06 270 ALA A CA 1
ATOM 2045 C C . ALA A 1 270 ? -4.082 -37.219 -29.703 1 96.06 270 ALA A C 1
ATOM 2047 O O . ALA A 1 270 ? -4.129 -35.969 -29.766 1 96.06 270 ALA A O 1
ATOM 2048 N N . PRO A 1 271 ? -4.586 -37.906 -28.703 1 96.88 271 PRO A N 1
ATOM 2049 C CA . PRO A 1 271 ? -5.141 -37.156 -27.562 1 96.88 271 PRO A CA 1
ATOM 2050 C C . PRO A 1 271 ? -4.062 -36.5 -26.703 1 96.88 271 PRO A C 1
ATOM 2052 O O . PRO A 1 271 ? -2.951 -37.031 -26.578 1 96.88 271 PRO A O 1
ATOM 2055 N N . LEU A 1 272 ? -4.359 -35.406 -26.188 1 97.94 272 LEU A N 1
ATOM 2056 C CA . LEU A 1 272 ? -3.514 -34.688 -25.25 1 97.94 272 LEU A CA 1
ATOM 2057 C C . LEU A 1 272 ? -4.172 -34.594 -23.875 1 97.94 272 LEU A C 1
ATOM 2059 O O . LEU A 1 272 ? -5.395 -34.688 -23.766 1 97.94 272 LEU A O 1
ATOM 2063 N N . HIS A 1 273 ? -3.352 -34.5 -22.859 1 97.62 273 HIS A N 1
ATOM 2064 C CA . HIS A 1 273 ? -3.811 -34.469 -21.469 1 97.62 273 HIS A CA 1
ATOM 2065 C C . HIS A 1 273 ? -3.729 -33.062 -20.891 1 97.62 273 HIS A C 1
ATOM 2067 O O . HIS A 1 273 ? -2.662 -32.438 -20.906 1 97.62 273 HIS A O 1
ATOM 2073 N N . PRO A 1 274 ? -4.898 -32.531 -20.375 1 96.62 274 PRO A N 1
ATOM 2074 C CA . PRO A 1 274 ? -4.812 -31.234 -19.719 1 96.62 274 PRO A CA 1
ATOM 2075 C C . PRO A 1 274 ? -3.977 -31.266 -18.453 1 96.62 274 PRO A C 1
ATOM 2077 O O . PRO A 1 274 ? -4.035 -32.25 -17.688 1 96.62 274 PRO A O 1
ATOM 2080 N N . THR A 1 275 ? -3.141 -30.219 -18.266 1 96.19 275 THR A N 1
ATOM 2081 C CA . THR A 1 275 ? -2.363 -30.062 -17.031 1 96.19 275 THR A CA 1
ATOM 2082 C C . THR A 1 275 ? -3.08 -29.125 -16.062 1 96.19 275 THR A C 1
ATOM 2084 O O . THR A 1 275 ? -4.246 -28.781 -16.281 1 96.19 275 THR A O 1
ATOM 2087 N N . ALA A 1 276 ? -2.449 -28.719 -15.023 1 92.56 276 ALA A N 1
ATOM 2088 C CA . ALA A 1 276 ? -3.088 -28 -13.922 1 92.56 276 ALA A CA 1
ATOM 2089 C C . ALA A 1 276 ? -3.662 -26.672 -14.398 1 92.56 276 ALA A C 1
ATOM 2091 O O . ALA A 1 276 ? -4.637 -26.172 -13.828 1 92.56 276 ALA A O 1
ATOM 2092 N N . SER A 1 277 ? -3.168 -26.094 -15.477 1 91.44 277 SER A N 1
ATOM 2093 C CA . SER A 1 277 ? -3.662 -24.812 -15.992 1 91.44 277 SER A CA 1
ATOM 2094 C C . SER A 1 277 ? -4.875 -25.016 -16.891 1 91.44 277 SER A C 1
ATOM 2096 O O . SER A 1 277 ? -5.5 -24.047 -17.328 1 91.44 277 SER A O 1
ATOM 2098 N N . VAL A 1 278 ? -5.211 -26.203 -17.25 1 91.88 278 VAL A N 1
ATOM 2099 C CA . VAL A 1 278 ? -6.348 -26.594 -18.078 1 91.88 278 VAL A CA 1
ATOM 2100 C C . VAL A 1 278 ? -6.055 -26.281 -19.547 1 91.88 278 VAL A C 1
ATOM 2102 O O . VAL A 1 278 ? -6.336 -27.094 -20.422 1 91.88 278 VAL A O 1
ATOM 2105 N N . ARG A 1 279 ? -5.406 -25.156 -19.734 1 94.75 279 ARG A N 1
ATOM 2106 C CA . ARG A 1 279 ? -5.227 -24.719 -21.125 1 94.75 279 ARG A CA 1
ATOM 2107 C C . ARG A 1 279 ? -3.896 -25.203 -21.688 1 94.75 279 ARG A C 1
ATOM 2109 O O . ARG A 1 279 ? -3.637 -25.062 -22.875 1 94.75 279 ARG A O 1
ATOM 2116 N N . THR A 1 280 ? -3.006 -25.688 -20.844 1 96.75 280 THR A N 1
ATOM 2117 C CA . THR A 1 280 ? -1.78 -26.328 -21.312 1 96.75 280 THR A CA 1
ATOM 2118 C C . THR A 1 280 ? -1.935 -27.844 -21.344 1 96.75 280 THR A C 1
ATOM 2120 O O . THR A 1 280 ? -2.229 -28.469 -20.328 1 96.75 280 THR A O 1
ATOM 2123 N N . LEU A 1 281 ? -1.732 -28.422 -22.516 1 98.06 281 LEU A N 1
ATOM 2124 C CA . LEU A 1 281 ? -1.954 -29.844 -22.719 1 98.06 281 LEU A CA 1
ATOM 2125 C C . LEU A 1 281 ? -0.638 -30.562 -23 1 98.06 281 LEU A C 1
ATOM 2127 O O . LEU A 1 281 ? 0.223 -30.031 -23.703 1 98.06 281 LEU A O 1
ATOM 2131 N N . TYR A 1 282 ? -0.491 -31.734 -22.422 1 98.25 282 TYR A N 1
ATOM 2132 C CA . TYR A 1 282 ? 0.715 -32.531 -22.578 1 98.25 282 TYR A CA 1
ATOM 2133 C C . TYR A 1 282 ? 0.451 -33.75 -23.453 1 98.25 282 TYR A C 1
ATOM 2135 O O . TYR A 1 282 ? -0.564 -34.438 -23.297 1 98.25 282 TYR A O 1
ATOM 2143 N N . GLN A 1 283 ? 1.278 -33.969 -24.406 1 97.81 283 GLN A N 1
ATOM 2144 C CA . GLN A 1 283 ? 1.26 -35.156 -25.219 1 97.81 283 GLN A CA 1
ATOM 2145 C C . GLN A 1 283 ? 2.418 -36.094 -24.844 1 97.81 283 GLN A C 1
ATOM 2147 O O . GLN A 1 283 ? 3.568 -35.812 -25.203 1 97.81 283 GLN A O 1
ATOM 2152 N N . PRO A 1 284 ? 2.135 -37.25 -24.203 1 96.62 284 PRO A N 1
ATOM 2153 C CA . PRO A 1 284 ? 3.182 -38.094 -23.594 1 96.62 284 PRO A CA 1
ATOM 2154 C C . PRO A 1 284 ? 4.117 -38.719 -24.625 1 96.62 284 PRO A C 1
ATOM 2156 O O . PRO A 1 284 ? 5.32 -38.812 -24.391 1 96.62 284 PRO A O 1
ATOM 2159 N N . GLU A 1 285 ? 3.607 -39.188 -25.766 1 95.19 285 GLU A N 1
ATOM 2160 C CA . GLU A 1 285 ? 4.426 -39.906 -26.75 1 95.19 285 GLU A CA 1
ATOM 2161 C C . GLU A 1 285 ? 5.344 -38.938 -27.5 1 95.19 285 GLU A C 1
ATOM 2163 O O . GLU A 1 285 ? 6.512 -39.219 -27.75 1 95.19 285 GLU A O 1
ATOM 2168 N N . ALA A 1 286 ? 4.809 -37.781 -27.828 1 96.06 286 ALA A N 1
ATOM 2169 C CA . ALA A 1 286 ? 5.613 -36.75 -28.5 1 96.06 286 ALA A CA 1
ATOM 2170 C C . ALA A 1 286 ? 6.449 -35.969 -27.484 1 96.06 286 ALA A C 1
ATOM 2172 O O . ALA A 1 286 ? 7.414 -35.281 -27.859 1 96.06 286 ALA A O 1
ATOM 2173 N N . ASP A 1 287 ? 6.145 -36 -26.266 1 97.12 287 ASP A N 1
ATOM 2174 C CA . ASP A 1 287 ? 6.801 -35.344 -25.141 1 97.12 287 ASP A CA 1
ATOM 2175 C C . ASP A 1 287 ? 6.887 -33.844 -25.375 1 97.12 287 ASP A C 1
ATOM 2177 O O . ASP A 1 287 ? 7.977 -33.25 -25.359 1 97.12 287 ASP A O 1
ATOM 2181 N N . LEU A 1 288 ? 5.789 -33.219 -25.5 1 97.88 288 LEU A N 1
ATOM 2182 C CA . LEU A 1 288 ? 5.684 -31.766 -25.672 1 97.88 288 LEU A CA 1
ATOM 2183 C C . LEU A 1 288 ? 4.383 -31.234 -25.078 1 97.88 288 LEU A C 1
ATOM 2185 O O . LEU A 1 288 ? 3.473 -32.031 -24.781 1 97.88 288 LEU A O 1
ATOM 2189 N N . PHE A 1 289 ? 4.355 -29.953 -24.859 1 98.31 289 PHE A N 1
ATOM 2190 C CA . PHE A 1 289 ? 3.156 -29.281 -24.375 1 98.31 289 PHE A CA 1
ATOM 2191 C C . PHE A 1 289 ? 2.621 -28.312 -25.422 1 98.31 289 PHE A C 1
ATOM 2193 O O . PHE A 1 289 ? 3.396 -27.688 -26.156 1 98.31 289 PHE A O 1
ATOM 2200 N N . LEU A 1 290 ? 1.34 -28.188 -25.484 1 98.38 290 LEU A N 1
ATOM 2201 C CA . LEU A 1 290 ? 0.67 -27.125 -26.219 1 98.38 290 LEU A CA 1
ATOM 2202 C C . LEU A 1 290 ? -0.108 -26.219 -25.25 1 98.38 290 LEU A C 1
ATOM 2204 O O . LEU A 1 290 ? -1.049 -26.672 -24.594 1 98.38 290 LEU A O 1
ATOM 2208 N N . LYS A 1 291 ? 0.333 -24.984 -25.094 1 97.31 291 LYS A N 1
ATOM 2209 C CA . LYS A 1 291 ? -0.365 -23.984 -24.297 1 97.31 291 LYS A CA 1
ATOM 2210 C C . LYS A 1 291 ? -1.325 -23.156 -25.141 1 97.31 291 LYS A C 1
ATOM 2212 O O . LYS A 1 291 ? -0.896 -22.281 -25.906 1 97.31 291 LYS A O 1
ATOM 2217 N N . THR A 1 292 ? -2.611 -23.391 -24.969 1 97.44 292 THR A N 1
ATOM 2218 C CA . THR A 1 292 ? -3.637 -22.797 -25.828 1 97.44 292 THR A CA 1
ATOM 2219 C C . THR A 1 292 ? -4.363 -21.672 -25.078 1 97.44 292 THR A C 1
ATOM 2221 O O . THR A 1 292 ? -4.129 -21.469 -23.891 1 97.44 292 THR A O 1
ATOM 2224 N N . SER A 1 293 ? -5.109 -20.891 -25.875 1 96.12 293 SER A N 1
ATOM 2225 C CA . SER A 1 293 ? -6.047 -19.953 -25.266 1 96.12 293 SER A CA 1
ATOM 2226 C C . SER A 1 293 ? -7.344 -20.641 -24.859 1 96.12 293 SER A C 1
ATOM 2228 O O . SER A 1 293 ? -7.789 -21.578 -25.531 1 96.12 293 SER A O 1
ATOM 2230 N N . LEU A 1 294 ? -7.828 -20.219 -23.766 1 93.56 294 LEU A N 1
ATOM 2231 C CA . LEU A 1 294 ? -9.125 -20.688 -23.297 1 93.56 294 LEU A CA 1
ATOM 2232 C C . LEU A 1 294 ? -9.906 -19.547 -22.641 1 93.56 294 LEU A C 1
ATOM 2234 O O . LEU A 1 294 ? -9.57 -19.109 -21.547 1 93.56 294 LEU A O 1
ATOM 2238 N N . HIS A 1 295 ? -10.961 -19.016 -23.281 1 89.44 295 HIS A N 1
ATOM 2239 C CA . HIS A 1 295 ? -11.727 -17.859 -22.859 1 89.44 295 HIS A CA 1
ATOM 2240 C C . HIS A 1 295 ? -12.664 -18.188 -21.703 1 89.44 295 HIS A C 1
ATOM 2242 O O . HIS A 1 295 ? -13.859 -17.906 -21.766 1 89.44 295 HIS A O 1
ATOM 2248 N N . VAL A 1 296 ? -12.125 -18.75 -20.719 1 84.69 296 VAL A N 1
ATOM 2249 C CA . VAL A 1 296 ? -12.828 -18.969 -19.469 1 84.69 296 VAL A CA 1
ATOM 2250 C C . VAL A 1 296 ? -12.086 -18.281 -18.328 1 84.69 296 VAL A C 1
ATOM 2252 O O . VAL A 1 296 ? -10.867 -18.125 -18.375 1 84.69 296 VAL A O 1
ATOM 2255 N N . ARG A 1 297 ? -12.859 -17.844 -17.359 1 78.88 297 ARG A N 1
ATOM 2256 C CA . ARG A 1 297 ? -12.242 -17.234 -16.188 1 78.88 297 ARG A CA 1
ATOM 2257 C C . ARG A 1 297 ? -11.977 -18.281 -15.109 1 78.88 297 ARG A C 1
ATOM 2259 O O . ARG A 1 297 ? -12.844 -19.109 -14.805 1 78.88 297 ARG A O 1
ATOM 2266 N N . ILE A 1 298 ? -10.789 -18.344 -14.75 1 76.69 298 ILE A N 1
ATOM 2267 C CA . ILE A 1 298 ? -10.375 -19.125 -13.594 1 76.69 298 ILE A CA 1
ATOM 2268 C C . ILE A 1 298 ? -9.789 -18.219 -12.523 1 76.69 298 ILE A C 1
ATOM 2270 O O . ILE A 1 298 ? -8.82 -17.484 -12.781 1 76.69 298 ILE A O 1
ATOM 2274 N N . THR A 1 299 ? -10.375 -18.172 -11.359 1 70.5 299 THR A N 1
ATOM 2275 C CA . THR A 1 299 ? -9.984 -17.281 -10.273 1 70.5 299 THR A CA 1
ATOM 2276 C C . THR A 1 299 ? -10.094 -15.82 -10.703 1 70.5 299 THR A C 1
ATOM 2278 O O . THR A 1 299 ? -11.195 -15.297 -10.875 1 70.5 299 THR A O 1
ATOM 2281 N N . ASN A 1 300 ? -8.93 -15.195 -10.836 1 65.69 300 ASN A N 1
ATOM 2282 C CA . ASN A 1 300 ? -8.969 -13.766 -11.109 1 65.69 300 ASN A CA 1
ATOM 2283 C C . ASN A 1 300 ? -8.609 -13.453 -12.555 1 65.69 300 ASN A C 1
ATOM 2285 O O . ASN A 1 300 ? -8.633 -12.289 -12.969 1 65.69 300 ASN A O 1
ATOM 2289 N N . CYS A 1 301 ? -8.414 -14.523 -13.438 1 69.38 301 CYS A N 1
ATOM 2290 C CA . CYS A 1 301 ? -7.816 -14.234 -14.734 1 69.38 301 CYS A CA 1
ATOM 2291 C C . CYS A 1 301 ? -8.586 -14.914 -15.859 1 69.38 301 CYS A C 1
ATOM 2293 O O . CYS A 1 301 ? -9.078 -16.031 -15.688 1 69.38 301 CYS A O 1
ATOM 2295 N N . LEU A 1 302 ? -8.734 -14.125 -16.969 1 69.69 302 LEU A N 1
ATOM 2296 C CA . LEU A 1 302 ? -9.109 -14.734 -18.234 1 69.69 302 LEU A CA 1
ATOM 2297 C C . LEU A 1 302 ? -7.926 -15.461 -18.859 1 69.69 302 LEU A C 1
ATOM 2299 O O . LEU A 1 302 ? -6.828 -14.898 -18.953 1 69.69 302 LEU A O 1
ATOM 2303 N N . ARG A 1 303 ? -8.062 -16.688 -19.297 1 72 303 ARG A N 1
ATOM 2304 C CA . ARG A 1 303 ? -6.949 -17.547 -19.672 1 72 303 ARG A CA 1
ATOM 2305 C C . ARG A 1 303 ? -6.703 -17.469 -21.188 1 72 303 ARG A C 1
ATOM 2307 O O . ARG A 1 303 ? -6.715 -18.5 -21.859 1 72 303 ARG A O 1
ATOM 2314 N N . LYS A 1 304 ? -6.48 -16.281 -21.703 1 81.69 304 LYS A N 1
ATOM 2315 C CA . LYS A 1 304 ? -6.117 -16.156 -23.109 1 81.69 304 LYS A CA 1
ATOM 2316 C C . LYS A 1 304 ? -4.656 -15.742 -23.266 1 81.69 304 LYS A C 1
ATOM 2318 O O . LYS A 1 304 ? -4.066 -15.172 -22.344 1 81.69 304 LYS A O 1
ATOM 2323 N N . ASN A 1 305 ? -4.121 -16.203 -24.359 1 87.31 305 ASN A N 1
ATOM 2324 C CA . ASN A 1 305 ? -2.787 -15.742 -24.719 1 87.31 305 ASN A CA 1
ATOM 2325 C C . ASN A 1 305 ? -2.838 -14.383 -25.422 1 87.31 305 ASN A C 1
ATOM 2327 O O . ASN A 1 305 ? -3.311 -14.281 -26.547 1 87.31 305 ASN A O 1
ATOM 2331 N N . ALA A 1 306 ? -2.309 -13.43 -24.781 1 87.69 306 ALA A N 1
ATOM 2332 C CA . ALA A 1 306 ? -2.172 -12.148 -25.469 1 87.69 306 ALA A CA 1
ATOM 2333 C C . ALA A 1 306 ? -1.173 -12.242 -26.609 1 87.69 306 ALA A C 1
ATOM 2335 O O . ALA A 1 306 ? -0.281 -13.094 -26.594 1 87.69 306 ALA A O 1
ATOM 2336 N N . SER A 1 307 ? -1.379 -11.422 -27.578 1 91.38 307 SER A N 1
ATOM 2337 C CA . SER A 1 307 ? -0.5 -11.43 -28.75 1 91.38 307 SER A CA 1
ATOM 2338 C C . SER A 1 307 ? 0.96 -11.266 -28.344 1 91.38 307 SER A C 1
ATOM 2340 O O . SER A 1 307 ? 1.841 -11.938 -28.875 1 91.38 307 SER A O 1
ATOM 2342 N N . TYR A 1 308 ? 1.189 -10.438 -27.359 1 89.5 308 TYR A N 1
ATOM 2343 C CA . TYR A 1 308 ? 2.564 -10.195 -26.938 1 89.5 308 TYR A CA 1
ATOM 2344 C C . TYR A 1 308 ? 3.117 -11.398 -26.172 1 89.5 308 TYR A C 1
ATOM 2346 O O . TYR A 1 308 ? 4.332 -11.586 -26.109 1 89.5 308 TYR A O 1
ATOM 2354 N N . GLU A 1 309 ? 2.246 -12.211 -25.625 1 91.5 309 GLU A N 1
ATOM 2355 C CA . GLU A 1 309 ? 2.699 -13.406 -24.922 1 91.5 309 GLU A CA 1
ATOM 2356 C C . GLU A 1 309 ? 3.18 -14.469 -25.906 1 91.5 309 GLU A C 1
ATOM 2358 O O . GLU A 1 309 ? 4.102 -15.234 -25.594 1 91.5 309 GLU A O 1
ATOM 2363 N N . LEU A 1 310 ? 2.551 -14.562 -27.078 1 94.69 310 LEU A N 1
ATOM 2364 C CA . LEU A 1 310 ? 2.994 -15.484 -28.109 1 94.69 310 LEU A CA 1
ATOM 2365 C C . LEU A 1 310 ? 4.418 -15.164 -28.562 1 94.69 310 LEU A C 1
ATOM 2367 O O . LEU A 1 310 ? 5.293 -16.031 -28.531 1 94.69 310 LEU A O 1
ATOM 2371 N N . ALA A 1 311 ? 4.562 -13.898 -28.859 1 93.81 311 ALA A N 1
ATOM 2372 C CA . ALA A 1 311 ? 5.898 -13.453 -29.25 1 93.81 311 ALA A CA 1
ATOM 2373 C C . ALA A 1 311 ? 6.871 -13.539 -28.078 1 93.81 311 ALA A C 1
ATOM 2375 O O . ALA A 1 311 ? 8.031 -13.922 -28.266 1 93.81 311 ALA A O 1
ATOM 2376 N N . GLY A 1 312 ? 6.398 -13.203 -26.938 1 93.69 312 GLY A N 1
ATOM 2377 C CA . GLY A 1 312 ? 7.23 -13.141 -25.734 1 93.69 312 GLY A CA 1
ATOM 2378 C C . GLY A 1 312 ? 7.789 -14.492 -25.328 1 93.69 312 GLY A C 1
ATOM 2379 O O . GLY A 1 312 ? 8.961 -14.594 -24.953 1 93.69 312 GLY A O 1
ATOM 2380 N N . ALA A 1 313 ? 7 -15.5 -25.406 1 94.88 313 ALA A N 1
ATOM 2381 C CA . ALA A 1 313 ? 7.453 -16.844 -25.047 1 94.88 313 ALA A CA 1
ATOM 2382 C C . ALA A 1 313 ? 8.656 -17.25 -25.891 1 94.88 313 ALA A C 1
ATOM 2384 O O . ALA A 1 313 ? 9.648 -17.766 -25.359 1 94.88 313 ALA A O 1
ATOM 2385 N N . VAL A 1 314 ? 8.586 -17 -27.141 1 96.25 314 VAL A N 1
ATOM 2386 C CA . VAL A 1 314 ? 9.617 -17.422 -28.078 1 96.25 314 VAL A CA 1
ATOM 2387 C C . VAL A 1 314 ? 10.852 -16.531 -27.922 1 96.25 314 VAL A C 1
ATOM 2389 O O . VAL A 1 314 ? 11.984 -17.031 -27.875 1 96.25 314 VAL A O 1
ATOM 2392 N N . GLU A 1 315 ? 10.602 -15.25 -27.812 1 95 315 GLU A N 1
ATOM 2393 C CA . GLU A 1 315 ? 11.719 -14.32 -27.656 1 95 315 GLU A CA 1
ATOM 2394 C C . GLU A 1 315 ? 12.477 -14.57 -26.359 1 95 315 GLU A C 1
ATOM 2396 O O . GLU A 1 315 ? 13.711 -14.469 -26.328 1 95 315 GLU A O 1
ATOM 2401 N N . LEU A 1 316 ? 11.781 -14.805 -25.328 1 94.94 316 LEU A N 1
ATOM 2402 C CA . LEU A 1 316 ? 12.43 -15.086 -24.047 1 94.94 316 LEU A CA 1
ATOM 2403 C C . LEU A 1 316 ? 13.195 -16.406 -24.094 1 94.94 316 LEU A C 1
ATOM 2405 O O . LEU A 1 316 ? 14.242 -16.547 -23.469 1 94.94 316 LEU A O 1
ATOM 2409 N N . THR A 1 317 ? 12.648 -17.391 -24.797 1 95.94 317 THR A N 1
ATOM 2410 C CA . THR A 1 317 ? 13.391 -18.625 -25 1 95.94 317 THR A CA 1
ATOM 2411 C C . THR A 1 317 ? 14.75 -18.344 -25.625 1 95.94 317 THR A C 1
ATOM 2413 O O . THR A 1 317 ? 15.773 -18.875 -25.188 1 95.94 317 THR A O 1
ATOM 2416 N N . ARG A 1 318 ? 14.75 -17.5 -26.594 1 95.31 318 ARG A N 1
ATOM 2417 C CA . ARG A 1 318 ? 15.984 -17.141 -27.281 1 95.31 318 ARG A CA 1
ATOM 2418 C C . ARG A 1 318 ? 16.922 -16.375 -26.344 1 95.31 318 ARG A C 1
ATOM 2420 O O . ARG A 1 318 ? 18.094 -16.734 -26.188 1 95.31 318 ARG A O 1
ATOM 2427 N N . LEU A 1 319 ? 16.406 -15.359 -25.688 1 94.12 319 LEU A N 1
ATOM 2428 C CA . LEU A 1 319 ? 17.188 -14.422 -24.891 1 94.12 319 LEU A CA 1
ATOM 2429 C C . LEU A 1 319 ? 17.75 -15.109 -23.656 1 94.12 319 LEU A C 1
ATOM 2431 O O . LEU A 1 319 ? 18.844 -14.758 -23.188 1 94.12 319 LEU A O 1
ATOM 2435 N N . LEU A 1 320 ? 17.062 -16.125 -23.141 1 94.56 320 LEU A N 1
ATOM 2436 C CA . LEU A 1 320 ? 17.422 -16.672 -21.844 1 94.56 320 LEU A CA 1
ATOM 2437 C C . LEU A 1 320 ? 18.25 -17.953 -22 1 94.56 320 LEU A C 1
ATOM 2439 O O . LEU A 1 320 ? 18.734 -18.5 -21 1 94.56 320 LEU A O 1
ATOM 2443 N N . THR A 1 321 ? 18.453 -18.312 -23.188 1 94.69 321 THR A N 1
ATOM 2444 C CA . THR A 1 321 ? 19.188 -19.547 -23.453 1 94.69 321 THR A CA 1
ATOM 2445 C C . THR A 1 321 ? 20.562 -19.5 -22.812 1 94.69 321 THR A C 1
ATOM 2447 O O . THR A 1 321 ? 20.953 -20.406 -22.062 1 94.69 321 THR A O 1
ATOM 2450 N N . GLU A 1 322 ? 21.281 -18.469 -22.969 1 94.62 322 GLU A N 1
ATOM 2451 C CA . GLU A 1 322 ? 22.672 -18.391 -22.5 1 94.62 322 GLU A CA 1
ATOM 2452 C C . GLU A 1 322 ? 22.719 -18.219 -20.984 1 94.62 322 GLU A C 1
ATOM 2454 O O . GLU A 1 322 ? 23.438 -18.938 -20.297 1 94.62 322 GLU A O 1
ATOM 2459 N N . PRO A 1 323 ? 21.922 -17.234 -20.453 1 95.31 323 PRO A N 1
ATOM 2460 C CA . PRO A 1 323 ? 21.922 -17.109 -19 1 95.31 323 PRO A CA 1
ATOM 2461 C C . PRO A 1 323 ? 21.516 -18.391 -18.281 1 95.31 323 PRO A C 1
ATOM 2463 O O . PRO A 1 323 ? 22.109 -18.75 -17.266 1 95.31 323 PRO A O 1
ATOM 2466 N N . PHE A 1 324 ? 20.594 -19.109 -18.812 1 94.25 324 PHE A N 1
ATOM 2467 C CA . PHE A 1 324 ? 20.172 -20.359 -18.203 1 94.25 324 PHE A CA 1
ATOM 2468 C C . PHE A 1 324 ? 21.266 -21.422 -18.312 1 94.25 324 PHE A C 1
ATOM 2470 O O . PHE A 1 324 ? 21.453 -22.219 -17.391 1 94.25 324 PHE A O 1
ATOM 2477 N N . ALA A 1 325 ? 21.922 -21.438 -19.406 1 94.62 325 ALA A N 1
ATOM 2478 C CA . ALA A 1 325 ? 23.031 -22.375 -19.578 1 94.62 325 ALA A CA 1
ATOM 2479 C C . ALA A 1 325 ? 24.125 -22.109 -18.547 1 94.62 325 ALA A C 1
ATOM 2481 O O . ALA A 1 325 ? 24.703 -23.047 -17.984 1 94.62 325 ALA A O 1
ATOM 2482 N N . GLU A 1 326 ? 24.391 -20.906 -18.281 1 95.75 326 GLU A N 1
ATOM 2483 C CA . GLU A 1 326 ? 25.422 -20.531 -17.312 1 95.75 326 GLU A CA 1
ATOM 2484 C C . GLU A 1 326 ? 25 -20.922 -15.891 1 95.75 326 GLU A C 1
ATOM 2486 O O . GLU A 1 326 ? 25.797 -21.484 -15.133 1 95.75 326 GLU A O 1
ATOM 2491 N N . VAL A 1 327 ? 23.781 -20.656 -15.586 1 95.81 327 VAL A N 1
ATOM 2492 C CA . VAL A 1 327 ? 23.281 -21 -14.258 1 95.81 327 VAL A CA 1
ATOM 2493 C C . VAL A 1 327 ? 23.234 -22.516 -14.094 1 95.81 327 VAL A C 1
ATOM 2495 O O . VAL A 1 327 ? 23.531 -23.031 -13.023 1 95.81 327 VAL A O 1
ATOM 2498 N N . ALA A 1 328 ? 22.922 -23.219 -15.18 1 93 328 ALA A N 1
ATOM 2499 C CA . ALA A 1 328 ? 22.844 -24.672 -15.141 1 93 328 ALA A CA 1
ATOM 2500 C C . ALA A 1 328 ? 24.234 -25.297 -14.922 1 93 328 ALA A C 1
ATOM 2502 O O . ALA A 1 328 ? 24.344 -26.375 -14.328 1 93 328 ALA A O 1
ATOM 2503 N N . ARG A 1 329 ? 25.25 -24.656 -15.383 1 95.38 329 ARG A N 1
ATOM 2504 C CA . ARG A 1 329 ? 26.609 -25.125 -15.156 1 95.38 329 ARG A CA 1
ATOM 2505 C C . ARG A 1 329 ? 26.969 -25.047 -13.672 1 95.38 329 ARG A C 1
ATOM 2507 O O . ARG A 1 329 ? 27.594 -25.953 -13.133 1 95.38 329 ARG A O 1
ATOM 2514 N N . ALA A 1 330 ? 26.547 -23.969 -13.094 1 95.44 330 ALA A N 1
ATOM 2515 C CA . ALA A 1 330 ? 26.812 -23.781 -11.672 1 95.44 330 ALA A CA 1
ATOM 2516 C C . ALA A 1 330 ? 25.844 -24.578 -10.805 1 95.44 330 ALA A C 1
ATOM 2518 O O . ALA A 1 330 ? 26.188 -24.984 -9.695 1 95.44 330 ALA A O 1
ATOM 2519 N N . HIS A 1 331 ? 24.688 -24.781 -11.312 1 97.06 331 HIS A N 1
ATOM 2520 C CA . HIS A 1 331 ? 23.625 -25.516 -10.633 1 97.06 331 HIS A CA 1
ATOM 2521 C C . HIS A 1 331 ? 22.984 -26.562 -11.555 1 97.06 331 HIS A C 1
ATOM 2523 O O . HIS A 1 331 ? 21.844 -26.406 -11.984 1 97.06 331 HIS A O 1
ATOM 2529 N N . PRO A 1 332 ? 23.625 -27.641 -11.742 1 96.56 332 PRO A N 1
ATOM 2530 C CA . PRO A 1 332 ? 23.219 -28.625 -12.766 1 96.56 332 PRO A CA 1
ATOM 2531 C C . PRO A 1 332 ? 21.844 -29.234 -12.477 1 96.56 332 PRO A C 1
ATOM 2533 O O . PRO A 1 332 ? 21.234 -29.828 -13.375 1 96.56 332 PRO A O 1
ATOM 2536 N N . GLY A 1 333 ? 21.375 -29.188 -11.305 1 97.38 333 GLY A N 1
ATOM 2537 C CA . GLY A 1 333 ? 20.062 -29.734 -10.977 1 97.38 333 GLY A CA 1
ATOM 2538 C C . GLY A 1 333 ? 18.922 -28.797 -11.312 1 97.38 333 GLY A C 1
ATOM 2539 O O . GLY A 1 333 ? 17.75 -29.125 -11.102 1 97.38 333 GLY A O 1
ATOM 2540 N N . PHE A 1 334 ? 19.203 -27.609 -11.859 1 97.75 334 PHE A N 1
ATOM 2541 C CA . PHE A 1 334 ? 18.188 -26.625 -12.203 1 97.75 334 PHE A CA 1
ATOM 2542 C C . PHE A 1 334 ? 18.109 -26.438 -13.711 1 97.75 334 PHE A C 1
ATOM 2544 O O . PHE A 1 334 ? 19.125 -26.25 -14.375 1 97.75 334 PHE A O 1
ATOM 2551 N N . ALA A 1 335 ? 16.859 -26.531 -14.266 1 95.94 335 ALA A N 1
ATOM 2552 C CA . ALA A 1 335 ? 16.672 -26.312 -15.695 1 95.94 335 ALA A CA 1
ATOM 2553 C C . ALA A 1 335 ? 15.328 -25.641 -15.977 1 95.94 335 ALA A C 1
ATOM 2555 O O . ALA A 1 335 ? 14.516 -25.438 -15.07 1 95.94 335 ALA A O 1
ATOM 2556 N N . PHE A 1 336 ? 15.172 -25.188 -17.172 1 94.69 336 PHE A N 1
ATOM 2557 C CA . PHE A 1 336 ? 13.93 -24.578 -17.625 1 94.69 336 PHE A CA 1
ATOM 2558 C C . PHE A 1 336 ? 13.406 -25.266 -18.875 1 94.69 336 PHE A C 1
ATOM 2560 O O . PHE A 1 336 ? 14.188 -25.766 -19.688 1 94.69 336 PHE A O 1
ATOM 2567 N N . LEU A 1 337 ? 12.078 -25.312 -19 1 96.62 337 LEU A N 1
ATOM 2568 C CA . LEU A 1 337 ? 11.461 -25.828 -20.219 1 96.62 337 LEU A CA 1
ATOM 2569 C C . LEU A 1 337 ? 11.242 -24.719 -21.234 1 96.62 337 LEU A C 1
ATOM 2571 O O . LEU A 1 337 ? 10.406 -23.828 -21.016 1 96.62 337 LEU A O 1
ATOM 2575 N N . PRO A 1 338 ? 11.891 -24.703 -22.312 1 96.5 338 PRO A N 1
ATOM 2576 C CA . PRO A 1 338 ? 11.758 -23.625 -23.297 1 96.5 338 PRO A CA 1
ATOM 2577 C C . PRO A 1 338 ? 10.414 -23.641 -24.031 1 96.5 338 PRO A C 1
ATOM 2579 O O . PRO A 1 338 ? 9.727 -24.672 -24.016 1 96.5 338 PRO A O 1
ATOM 2582 N N . GLU A 1 339 ? 10.062 -22.562 -24.609 1 97.69 339 GLU A N 1
ATOM 2583 C CA . GLU A 1 339 ? 8.883 -22.391 -25.453 1 97.69 339 GLU A CA 1
ATOM 2584 C C . GLU A 1 339 ? 9.266 -21.859 -26.844 1 97.69 339 GLU A C 1
ATOM 2586 O O . GLU A 1 339 ? 9.039 -20.688 -27.141 1 97.69 339 GLU A O 1
ATOM 2591 N N . PRO A 1 340 ? 9.633 -22.734 -27.734 1 97.62 340 PRO A N 1
ATOM 2592 C CA . PRO A 1 340 ? 10.406 -22.328 -28.906 1 97.62 340 PRO A CA 1
ATOM 2593 C C . PRO A 1 340 ? 9.516 -21.859 -30.062 1 97.62 340 PRO A C 1
ATOM 2595 O O . PRO A 1 340 ? 10.023 -21.297 -31.047 1 97.62 340 PRO A O 1
ATOM 2598 N N . ALA A 1 341 ? 8.188 -22.078 -29.922 1 98.25 341 ALA A N 1
ATOM 2599 C CA . ALA A 1 341 ? 7.359 -21.672 -31.047 1 98.25 341 ALA A CA 1
ATOM 2600 C C . ALA A 1 341 ? 5.953 -21.281 -30.594 1 98.25 341 ALA A C 1
ATOM 2602 O O . ALA A 1 341 ? 5.5 -21.734 -29.531 1 98.25 341 ALA A O 1
ATOM 2603 N N . ALA A 1 342 ? 5.32 -20.453 -31.391 1 98.19 342 ALA A N 1
ATOM 2604 C CA . ALA A 1 342 ? 3.932 -20.031 -31.219 1 98.19 342 ALA A CA 1
ATOM 2605 C C . ALA A 1 342 ? 3.268 -19.766 -32.562 1 98.19 342 ALA A C 1
ATOM 2607 O O . ALA A 1 342 ? 3.939 -19.391 -33.531 1 98.19 342 ALA A O 1
ATOM 2608 N N . ARG A 1 343 ? 1.994 -20.016 -32.594 1 98.44 343 ARG A N 1
ATOM 2609 C CA . ARG A 1 343 ? 1.288 -19.828 -33.875 1 98.44 343 ARG A CA 1
ATOM 2610 C C . ARG A 1 343 ? -0.136 -19.328 -33.625 1 98.44 343 ARG A C 1
ATOM 2612 O O . ARG A 1 343 ? -0.748 -19.656 -32.625 1 98.44 343 ARG A O 1
ATOM 2619 N N . SER A 1 344 ? -0.59 -18.531 -34.5 1 98.38 344 SER A N 1
ATOM 2620 C CA . SER A 1 344 ? -1.98 -18.109 -34.625 1 98.38 344 SER A CA 1
ATOM 2621 C C . SER A 1 344 ? -2.318 -17.734 -36.062 1 98.38 344 SER A C 1
ATOM 2623 O O . SER A 1 344 ? -1.721 -18.266 -37 1 98.38 344 SER A O 1
ATOM 2625 N N . VAL A 1 345 ? -3.373 -16.953 -36.219 1 98.19 345 VAL A N 1
ATOM 2626 C CA . VAL A 1 345 ? -3.807 -16.578 -37.562 1 98.19 345 VAL A CA 1
ATOM 2627 C C . VAL A 1 345 ? -4.043 -15.062 -37.625 1 98.19 345 VAL A C 1
ATOM 2629 O O . VAL A 1 345 ? -4.57 -14.477 -36.688 1 98.19 345 VAL A O 1
ATOM 2632 N N . ASP A 1 346 ? -3.58 -14.461 -38.688 1 97.62 346 ASP A N 1
ATOM 2633 C CA . ASP A 1 346 ? -3.902 -13.086 -39.031 1 97.62 346 ASP A CA 1
ATOM 2634 C C . ASP A 1 346 ? -4.977 -13.023 -40.125 1 97.62 346 ASP A C 1
ATOM 2636 O O . ASP A 1 346 ? -4.668 -13.109 -41.312 1 97.62 346 ASP A O 1
ATOM 2640 N N . LEU A 1 347 ? -6.16 -12.719 -39.688 1 98 347 LEU A N 1
ATOM 2641 C CA . LEU A 1 347 ? -7.246 -12.68 -40.688 1 98 347 LEU A CA 1
ATOM 2642 C C . LEU A 1 347 ? -7.176 -11.406 -41.5 1 98 347 LEU A C 1
ATOM 2644 O O . LEU A 1 347 ? -6.824 -10.336 -41 1 98 347 LEU A O 1
ATOM 2648 N N . PRO A 1 348 ? -7.609 -11.5 -42.781 1 97.38 348 PRO A N 1
ATOM 2649 C CA . PRO A 1 348 ? -7.617 -10.312 -43.656 1 97.38 348 PRO A CA 1
ATOM 2650 C C . PRO A 1 348 ? -8.625 -9.258 -43.188 1 97.38 348 PRO A C 1
ATOM 2652 O O . PRO A 1 348 ? -9.602 -9.586 -42.5 1 97.38 348 PRO A O 1
ATOM 2655 N N . ASP A 1 349 ? -8.453 -8.078 -43.656 1 96.5 349 ASP A N 1
ATOM 2656 C CA . ASP A 1 349 ? -9.242 -6.922 -43.25 1 96.5 349 ASP A CA 1
ATOM 2657 C C . ASP A 1 349 ? -10.719 -7.105 -43.594 1 96.5 349 ASP A C 1
ATOM 2659 O O . ASP A 1 349 ? -11.594 -6.508 -42.969 1 96.5 349 ASP A O 1
ATOM 2663 N N . ARG A 1 350 ? -10.938 -7.918 -44.594 1 96.06 350 ARG A N 1
ATOM 2664 C CA . ARG A 1 350 ? -12.312 -8.078 -45.031 1 96.06 350 ARG A CA 1
ATOM 2665 C C . ARG A 1 350 ? -13.156 -8.82 -44.031 1 96.06 350 ARG A C 1
ATOM 2667 O O . ARG A 1 350 ? -14.391 -8.828 -44.094 1 96.06 350 ARG A O 1
ATOM 2674 N N . TYR A 1 351 ? -12.43 -9.375 -43.062 1 96.94 351 TYR A N 1
ATOM 2675 C CA . TYR A 1 351 ? -13.172 -10.133 -42.062 1 96.94 351 TYR A CA 1
ATOM 2676 C C . TYR A 1 351 ? -13.328 -9.328 -40.781 1 96.94 351 TYR A C 1
ATOM 2678 O O . TYR A 1 351 ? -12.43 -9.32 -39.906 1 96.94 351 TYR A O 1
ATOM 2686 N N . GLY A 1 352 ? -14.375 -8.711 -40.531 1 95.44 352 GLY A N 1
ATOM 2687 C CA . GLY A 1 352 ? -14.695 -8.039 -39.281 1 95.44 352 GLY A CA 1
ATOM 2688 C C . GLY A 1 352 ? -13.828 -6.832 -39 1 95.44 352 GLY A C 1
ATOM 2689 O O . GLY A 1 352 ? -13.102 -6.371 -39.875 1 95.44 352 GLY A O 1
ATOM 2690 N N . SER A 1 353 ? -13.875 -6.234 -37.781 1 97.31 353 SER A N 1
ATOM 2691 C CA . SER A 1 353 ? -13.109 -5.07 -37.344 1 97.31 353 SER A CA 1
ATOM 2692 C C . SER A 1 353 ? -11.688 -5.469 -36.938 1 97.31 353 SER A C 1
ATOM 2694 O O . SER A 1 353 ? -11.406 -6.648 -36.719 1 97.31 353 SER A O 1
ATOM 2696 N N . ALA A 1 354 ? -10.805 -4.453 -36.781 1 96.5 354 ALA A N 1
ATOM 2697 C CA . ALA A 1 354 ? -9.438 -4.68 -36.344 1 96.5 354 ALA A CA 1
ATOM 2698 C C . ALA A 1 354 ? -9.422 -5.309 -34.938 1 96.5 354 ALA A C 1
ATOM 2700 O O . ALA A 1 354 ? -8.602 -6.184 -34.656 1 96.5 354 ALA A O 1
ATOM 2701 N N . GLN A 1 355 ? -10.344 -4.867 -34.125 1 95.94 355 GLN A N 1
ATOM 2702 C CA . GLN A 1 355 ? -10.438 -5.387 -32.75 1 95.94 355 GLN A CA 1
ATOM 2703 C C . GLN A 1 355 ? -10.875 -6.852 -32.75 1 95.94 355 GLN A C 1
ATOM 2705 O O . GLN A 1 355 ? -10.32 -7.672 -32.031 1 95.94 355 GLN A O 1
ATOM 2710 N N . GLU A 1 356 ? -11.789 -7.145 -33.531 1 96.88 356 GLU A N 1
ATOM 2711 C CA . GLU A 1 356 ? -12.297 -8.508 -33.625 1 96.88 356 GLU A CA 1
ATOM 2712 C C . GLU A 1 356 ? -11.227 -9.461 -34.156 1 96.88 356 GLU A C 1
ATOM 2714 O O . GLU A 1 356 ? -11.055 -10.57 -33.656 1 96.88 356 GLU A O 1
ATOM 2719 N N . ARG A 1 357 ? -10.5 -9.062 -35.156 1 97.31 357 ARG A N 1
ATOM 2720 C CA . ARG A 1 357 ? -9.43 -9.875 -35.719 1 97.31 357 ARG A CA 1
ATOM 2721 C C . ARG A 1 357 ? -8.312 -10.102 -34.688 1 97.31 357 ARG A C 1
ATOM 2723 O O . ARG A 1 357 ? -7.754 -11.195 -34.625 1 97.31 357 ARG A O 1
ATOM 2730 N N . HIS A 1 358 ? -8.047 -9.055 -33.938 1 96.5 358 HIS A N 1
ATOM 2731 C CA . HIS A 1 358 ? -7.027 -9.164 -32.906 1 96.5 358 HIS A CA 1
ATOM 2732 C C . HIS A 1 358 ? -7.453 -10.141 -31.828 1 96.5 358 HIS A C 1
ATOM 2734 O O . HIS A 1 358 ? -6.648 -10.953 -31.359 1 96.5 358 HIS A O 1
ATOM 2740 N N . GLU A 1 359 ? -8.672 -10.055 -31.453 1 95.94 359 GLU A N 1
ATOM 2741 C CA . GLU A 1 359 ? -9.188 -10.961 -30.438 1 95.94 359 GLU A CA 1
ATOM 2742 C C . GLU A 1 359 ? -9.18 -12.406 -30.922 1 95.94 359 GLU A C 1
ATOM 2744 O O . GLU A 1 359 ? -8.938 -13.328 -30.141 1 95.94 359 GLU A O 1
ATOM 2749 N N . LEU A 1 360 ? -9.445 -12.617 -32.156 1 97.38 360 LEU A N 1
ATOM 2750 C CA . LEU A 1 360 ? -9.391 -13.961 -32.719 1 97.38 360 LEU A CA 1
ATOM 2751 C C . LEU A 1 360 ? -7.949 -14.461 -32.781 1 97.38 360 LEU A C 1
ATOM 2753 O O . LEU A 1 360 ? -7.684 -15.641 -32.562 1 97.38 360 LEU A O 1
ATOM 2757 N N . LEU A 1 361 ? -7.074 -13.562 -33.156 1 97.75 361 LEU A N 1
ATOM 2758 C CA . LEU A 1 361 ? -5.66 -13.922 -33.125 1 97.75 361 LEU A CA 1
ATOM 2759 C C . LEU A 1 361 ? -5.246 -14.414 -31.75 1 97.75 361 LEU A C 1
ATOM 2761 O O . LEU A 1 361 ? -4.605 -15.469 -31.625 1 97.75 361 LEU A O 1
ATOM 2765 N N . GLU A 1 362 ? -5.641 -13.719 -30.734 1 96.38 362 GLU A N 1
ATOM 2766 C CA . GLU A 1 362 ? -5.32 -14.109 -29.359 1 96.38 362 GLU A CA 1
ATOM 2767 C C . GLU A 1 362 ? -6.07 -15.375 -28.953 1 96.38 362 GLU A C 1
ATOM 2769 O O . GLU A 1 362 ? -5.512 -16.25 -28.281 1 96.38 362 GLU A O 1
ATOM 2774 N N . GLY A 1 363 ? -7.254 -15.469 -29.406 1 97 363 GLY A N 1
ATOM 2775 C CA . GLY A 1 363 ? -8.086 -16.609 -29.047 1 97 363 GLY A CA 1
ATOM 2776 C C . GLY A 1 363 ? -7.633 -17.906 -29.688 1 97 363 GLY A C 1
ATOM 2777 O O . GLY A 1 363 ? -7.871 -18.984 -29.156 1 97 363 GLY A O 1
ATOM 2778 N N . LEU A 1 364 ? -6.953 -17.812 -30.812 1 98 364 LEU A N 1
ATOM 2779 C CA . LEU A 1 364 ? -6.531 -19 -31.547 1 98 364 LEU A CA 1
ATOM 2780 C C . LEU A 1 364 ? -5.043 -19.266 -31.344 1 98 364 LEU A C 1
ATOM 2782 O O . LEU A 1 364 ? -4.484 -20.188 -31.953 1 98 364 LEU A O 1
ATOM 2786 N N . GLY A 1 365 ? -4.473 -18.516 -30.484 1 97.69 365 GLY A N 1
ATOM 2787 C CA . GLY A 1 365 ? -3.039 -18.609 -30.281 1 97.69 365 GLY A CA 1
ATOM 2788 C C . GLY A 1 365 ? -2.639 -19.859 -29.5 1 97.69 365 GLY A C 1
ATOM 2789 O O . GLY A 1 365 ? -3.34 -20.266 -28.578 1 97.69 365 GLY A O 1
ATOM 2790 N N . VAL A 1 366 ? -1.432 -20.406 -29.906 1 98.19 366 VAL A N 1
ATOM 2791 C CA . VAL A 1 366 ? -0.904 -21.578 -29.219 1 98.19 366 VAL A CA 1
ATOM 2792 C C . VAL A 1 366 ? 0.612 -21.469 -29.078 1 98.19 366 VAL A C 1
ATOM 2794 O O . VAL A 1 366 ? 1.293 -21 -30 1 98.19 366 VAL A O 1
ATOM 2797 N N . ILE A 1 367 ? 1.117 -21.844 -27.906 1 97.94 367 ILE A N 1
ATOM 2798 C CA . ILE A 1 367 ? 2.549 -21.875 -27.625 1 97.94 367 ILE A CA 1
ATOM 2799 C C . ILE A 1 367 ? 3.002 -23.328 -27.438 1 97.94 367 ILE A C 1
ATOM 2801 O O . ILE A 1 367 ? 2.318 -24.109 -26.781 1 97.94 367 ILE A O 1
ATOM 2805 N N . VAL A 1 368 ? 4.102 -23.672 -28.078 1 98.25 368 VAL A N 1
ATOM 2806 C CA . VAL A 1 368 ? 4.703 -24.984 -27.875 1 98.25 368 VAL A CA 1
ATOM 2807 C C . VAL A 1 368 ? 5.734 -24.922 -26.75 1 98.25 368 VAL A C 1
ATOM 2809 O O . VAL A 1 368 ? 6.59 -24.031 -26.734 1 98.25 368 VAL A O 1
ATOM 2812 N N . ARG A 1 369 ? 5.648 -25.797 -25.797 1 98 369 ARG A N 1
ATOM 2813 C CA . ARG A 1 369 ? 6.652 -25.969 -24.75 1 98 369 ARG A CA 1
ATOM 2814 C C . ARG A 1 369 ? 7.324 -27.328 -24.844 1 98 369 ARG A C 1
ATOM 2816 O O . ARG A 1 369 ? 6.66 -28.328 -25.094 1 98 369 ARG A O 1
ATOM 2823 N N . ALA A 1 370 ? 8.594 -27.328 -24.625 1 96.56 370 ALA A N 1
ATOM 2824 C CA . ALA A 1 370 ? 9.367 -28.578 -24.656 1 96.56 370 ALA A CA 1
ATOM 2825 C C . ALA A 1 370 ? 8.938 -29.516 -23.531 1 96.56 370 ALA A C 1
ATOM 2827 O O . ALA A 1 370 ? 8.422 -29.078 -22.5 1 96.56 370 ALA A O 1
ATOM 2828 N N . GLY A 1 371 ? 9.188 -30.812 -23.781 1 96.56 371 GLY A N 1
ATOM 2829 C CA . GLY A 1 371 ? 8.742 -31.844 -22.859 1 96.56 371 GLY A CA 1
ATOM 2830 C C . GLY A 1 371 ? 9.695 -32.062 -21.703 1 96.56 371 GLY A C 1
ATOM 2831 O O . GLY A 1 371 ? 10.586 -31.25 -21.469 1 96.56 371 GLY A O 1
ATOM 2832 N N . ILE A 1 372 ? 9.453 -33.156 -20.906 1 96.81 372 ILE A N 1
ATOM 2833 C CA . ILE A 1 372 ? 10.148 -33.344 -19.641 1 96.81 372 ILE A CA 1
ATOM 2834 C C . ILE A 1 372 ? 11.102 -34.531 -19.734 1 96.81 372 ILE A C 1
ATOM 2836 O O . ILE A 1 372 ? 11.992 -34.688 -18.891 1 96.81 372 ILE A O 1
ATOM 2840 N N . SER A 1 373 ? 11.016 -35.344 -20.75 1 94.94 373 SER A N 1
ATOM 2841 C CA . SER A 1 373 ? 11.727 -36.625 -20.812 1 94.94 373 SER A CA 1
ATOM 2842 C C . SER A 1 373 ? 13.234 -36.406 -20.797 1 94.94 373 SER A C 1
ATOM 2844 O O . SER A 1 373 ? 13.977 -37.188 -20.188 1 94.94 373 SER A O 1
ATOM 2846 N N . GLY A 1 374 ? 13.664 -35.406 -21.531 1 94.75 374 GLY A N 1
ATOM 2847 C CA . GLY A 1 374 ? 15.086 -35.094 -21.609 1 94.75 374 GLY A CA 1
ATOM 2848 C C . GLY A 1 374 ? 15.688 -34.688 -20.281 1 94.75 374 GLY A C 1
ATOM 2849 O O . GLY A 1 374 ? 16.922 -34.656 -20.141 1 94.75 374 GLY A O 1
ATOM 2850 N N . HIS A 1 375 ? 14.922 -34.5 -19.297 1 96.25 375 HIS A N 1
ATOM 2851 C CA . HIS A 1 375 ? 15.391 -34 -18.016 1 96.25 375 HIS A CA 1
ATOM 2852 C C . HIS A 1 375 ? 15.312 -35.094 -16.938 1 96.25 375 HIS A C 1
ATOM 2854 O O . HIS A 1 375 ? 15.578 -34.844 -15.766 1 96.25 375 HIS A O 1
ATOM 2860 N N . LEU A 1 376 ? 14.875 -36.281 -17.328 1 97 376 LEU A N 1
ATOM 2861 C CA . LEU A 1 376 ? 14.695 -37.375 -16.391 1 97 376 LEU A CA 1
ATOM 2862 C C . LEU A 1 376 ? 15.695 -38.5 -16.672 1 97 376 LEU A C 1
ATOM 2864 O O . LEU A 1 376 ? 15.852 -38.938 -17.812 1 97 376 LEU A O 1
ATOM 2868 N N . SER A 1 377 ? 16.422 -38.969 -15.664 1 95.12 377 SER A N 1
ATOM 2869 C CA . SER A 1 377 ? 17.188 -40.188 -15.734 1 95.12 377 SER A CA 1
ATOM 2870 C C . SER A 1 377 ? 16.312 -41.406 -15.516 1 95.12 377 SER A C 1
ATOM 2872 O O . SER A 1 377 ? 15.18 -41.281 -15.031 1 95.12 377 SER A O 1
ATOM 2874 N N . PRO A 1 378 ? 16.844 -42.594 -15.93 1 92.5 378 PRO A N 1
ATOM 2875 C CA . PRO A 1 378 ? 16.031 -43.812 -15.711 1 92.5 378 PRO A CA 1
ATOM 2876 C C . PRO A 1 378 ? 15.594 -43.969 -14.258 1 92.5 378 PRO A C 1
ATOM 2878 O O . PRO A 1 378 ? 16.406 -43.844 -13.344 1 92.5 378 PRO A O 1
ATOM 2881 N N . GLY A 1 379 ? 14.32 -44.125 -14.133 1 92.12 379 GLY A N 1
ATOM 2882 C CA . GLY A 1 379 ? 13.781 -44.344 -12.797 1 92.12 379 GLY A CA 1
ATOM 2883 C C . GLY A 1 379 ? 13.312 -43.062 -12.125 1 92.12 379 GLY A C 1
ATOM 2884 O O . GLY A 1 379 ? 12.57 -43.125 -11.141 1 92.12 379 GLY A O 1
ATOM 2885 N N . GLU A 1 380 ? 13.664 -41.969 -12.609 1 95.75 380 GLU A N 1
ATOM 2886 C CA . GLU A 1 380 ? 13.234 -40.688 -12.031 1 95.75 380 GLU A CA 1
ATOM 2887 C C . GLU A 1 380 ? 11.82 -40.344 -12.461 1 95.75 380 GLU A C 1
ATOM 2889 O O . GLU A 1 380 ? 11.344 -40.812 -13.5 1 95.75 380 GLU A O 1
ATOM 2894 N N . ARG A 1 381 ? 11.18 -39.562 -11.609 1 95 381 ARG A N 1
ATOM 2895 C CA . ARG A 1 381 ? 9.805 -39.156 -11.844 1 95 381 ARG A CA 1
ATOM 2896 C C . ARG A 1 381 ? 9.656 -37.625 -11.633 1 95 381 ARG A C 1
ATOM 2898 O O . ARG A 1 381 ? 10.312 -37.062 -10.758 1 95 381 ARG A O 1
ATOM 2905 N N . ALA A 1 382 ? 8.773 -37.031 -12.406 1 97 382 ALA A N 1
ATOM 2906 C CA . ALA A 1 382 ? 8.516 -35.625 -12.273 1 97 382 ALA A CA 1
ATOM 2907 C C . ALA A 1 382 ? 7.188 -35.375 -11.57 1 97 382 ALA A C 1
ATOM 2909 O O . ALA A 1 382 ? 6.199 -36.062 -11.82 1 97 382 ALA A O 1
ATOM 2910 N N . HIS A 1 383 ? 7.184 -34.438 -10.633 1 96.25 383 HIS A N 1
ATOM 2911 C CA . HIS A 1 383 ? 5.988 -34.031 -9.906 1 96.25 383 HIS A CA 1
ATOM 2912 C C . HIS A 1 383 ? 5.801 -32.5 -9.961 1 96.25 383 HIS A C 1
ATOM 2914 O O . HIS A 1 383 ? 6.777 -31.766 -9.938 1 96.25 383 HIS A O 1
ATOM 2920 N N . LEU A 1 384 ? 4.539 -32.156 -10.078 1 96.44 384 LEU A N 1
ATOM 2921 C CA . LEU A 1 384 ? 4.203 -30.734 -9.906 1 96.44 384 LEU A CA 1
ATOM 2922 C C . LEU A 1 384 ? 4.422 -30.297 -8.461 1 96.44 384 LEU A C 1
ATOM 2924 O O . LEU A 1 384 ? 3.889 -30.906 -7.535 1 96.44 384 LEU A O 1
ATOM 2928 N N . ALA A 1 385 ? 5.18 -29.234 -8.242 1 97.38 385 ALA A N 1
ATOM 2929 C CA . ALA A 1 385 ? 5.477 -28.75 -6.895 1 97.38 385 ALA A CA 1
ATOM 2930 C C . ALA A 1 385 ? 4.195 -28.453 -6.125 1 97.38 385 ALA A C 1
ATOM 2932 O O . ALA A 1 385 ? 4.09 -28.766 -4.934 1 97.38 385 ALA A O 1
ATOM 2933 N N . ALA A 1 386 ? 3.234 -27.891 -6.809 1 95.5 386 ALA A N 1
ATOM 2934 C CA . ALA A 1 386 ? 1.973 -27.531 -6.164 1 95.5 386 ALA A CA 1
ATOM 2935 C C . ALA A 1 386 ? 1.268 -28.766 -5.613 1 95.5 386 ALA A C 1
ATOM 2937 O O . ALA A 1 386 ? 0.678 -28.719 -4.531 1 95.5 386 ALA A O 1
ATOM 2938 N N . THR A 1 387 ? 1.309 -29.859 -6.344 1 93.88 387 THR A N 1
ATOM 2939 C CA . THR A 1 387 ? 0.681 -31.109 -5.891 1 93.88 387 THR A CA 1
ATOM 2940 C C . THR A 1 387 ? 1.458 -31.703 -4.723 1 93.88 387 THR A C 1
ATOM 2942 O O . THR A 1 387 ? 0.863 -32.219 -3.779 1 93.88 387 THR A O 1
ATOM 2945 N N . LEU A 1 388 ? 2.789 -31.625 -4.809 1 93.62 388 LEU A N 1
ATOM 2946 C CA . LEU A 1 388 ? 3.605 -32.094 -3.697 1 93.62 388 LEU A CA 1
ATOM 2947 C C . LEU A 1 388 ? 3.289 -31.328 -2.422 1 93.62 388 LEU A C 1
ATOM 2949 O O . LEU A 1 388 ? 3.24 -31.906 -1.335 1 93.62 388 LEU A O 1
ATOM 2953 N N . ALA A 1 389 ? 3.006 -30.078 -2.582 1 94.44 389 ALA A N 1
ATOM 2954 C CA . ALA A 1 389 ? 2.814 -29.188 -1.437 1 94.44 389 ALA A CA 1
ATOM 2955 C C . ALA A 1 389 ? 1.361 -29.203 -0.973 1 94.44 389 ALA A C 1
ATOM 2957 O O . ALA A 1 389 ? 1.032 -28.625 0.069 1 94.44 389 ALA A O 1
ATOM 2958 N N . ALA A 1 390 ? 0.477 -29.828 -1.698 1 90.88 390 ALA A N 1
ATOM 2959 C CA . ALA A 1 390 ? -0.95 -29.797 -1.385 1 90.88 390 ALA A CA 1
ATOM 2960 C C . ALA A 1 390 ? -1.232 -30.453 -0.038 1 90.88 390 ALA A C 1
ATOM 2962 O O . ALA A 1 390 ? -0.654 -31.484 0.283 1 90.88 390 ALA A O 1
ATOM 2963 N N . ALA A 1 391 ? -2.115 -29.812 0.711 1 84 391 ALA A N 1
ATOM 2964 C CA . ALA A 1 391 ? -2.422 -30.281 2.061 1 84 391 ALA A CA 1
ATOM 2965 C C . ALA A 1 391 ? -3.535 -31.328 2.043 1 84 391 ALA A C 1
ATOM 2967 O O . ALA A 1 391 ? -3.73 -32.062 3.02 1 84 391 ALA A O 1
ATOM 2968 N N . GLN A 1 392 ? -4.238 -31.328 0.998 1 76.94 392 GLN A N 1
ATOM 2969 C CA . GLN A 1 392 ? -5.418 -32.188 0.965 1 76.94 392 GLN A CA 1
ATOM 2970 C C . GLN A 1 392 ? -5.066 -33.594 0.469 1 76.94 392 GLN A C 1
ATOM 2972 O O . GLN A 1 392 ? -4.242 -33.75 -0.435 1 76.94 392 GLN A O 1
ATOM 2977 N N . PRO A 1 393 ? -5.711 -34.5 1.139 1 66.38 393 PRO A N 1
ATOM 2978 C CA . PRO A 1 393 ? -5.469 -35.875 0.682 1 66.38 393 PRO A CA 1
ATOM 2979 C C . PRO A 1 393 ? -5.992 -36.125 -0.729 1 66.38 393 PRO A C 1
ATOM 2981 O O . PRO A 1 393 ? -6.887 -35.438 -1.195 1 66.38 393 PRO A O 1
ATOM 2984 N N . ASP A 1 394 ? -5.266 -37 -1.404 1 59 394 ASP A N 1
ATOM 2985 C CA . ASP A 1 394 ? -5.762 -37.469 -2.691 1 59 394 ASP A CA 1
ATOM 2986 C C . ASP A 1 394 ? -6.984 -38.375 -2.508 1 59 394 ASP A C 1
ATOM 2988 O O . ASP A 1 394 ? -6.957 -39.312 -1.704 1 59 394 ASP A O 1
ATOM 2992 N N . PRO A 1 395 ? -8.156 -37.938 -3.037 1 56.16 395 PRO A N 1
ATOM 2993 C CA . PRO A 1 395 ? -9.352 -38.781 -2.883 1 56.16 395 PRO A CA 1
ATOM 2994 C C . PRO A 1 395 ? -9.094 -40.25 -3.188 1 56.16 395 PRO A C 1
ATOM 2996 O O . PRO A 1 395 ? -9.859 -41.125 -2.76 1 56.16 395 PRO A O 1
ATOM 2999 N N . ALA A 1 396 ? -8.156 -40.531 -4.016 1 50.78 396 ALA A N 1
ATOM 3000 C CA . ALA A 1 396 ? -7.934 -41.938 -4.344 1 50.78 396 ALA A CA 1
ATOM 3001 C C . ALA A 1 396 ? -7.312 -42.688 -3.166 1 50.78 396 ALA A C 1
ATOM 3003 O O . ALA A 1 396 ? -7.027 -43.875 -3.262 1 50.78 396 ALA A O 1
ATOM 3004 N N . GLY A 1 397 ? -7.293 -42.125 -2.008 1 51.38 397 GLY A N 1
ATOM 3005 C CA . GLY A 1 397 ? -6.926 -42.844 -0.8 1 51.38 397 GLY A CA 1
ATOM 3006 C C . GLY A 1 397 ? -5.602 -42.406 -0.213 1 51.38 397 GLY A C 1
ATOM 3007 O O . GLY A 1 397 ? -5.215 -42.844 0.871 1 51.38 397 GLY A O 1
ATOM 3008 N N . THR A 1 398 ? -4.902 -41.781 -1.023 1 53.66 398 THR A N 1
ATOM 3009 C CA . THR A 1 398 ? -3.543 -41.531 -0.565 1 53.66 398 THR A CA 1
ATOM 3010 C C . THR A 1 398 ? -3.494 -40.281 0.328 1 53.66 398 THR A C 1
ATOM 3012 O O . THR A 1 398 ? -4.355 -39.406 0.232 1 53.66 398 THR A O 1
ATOM 3015 N N . ARG A 1 399 ? -2.611 -40.438 1.468 1 67.44 399 ARG A N 1
ATOM 3016 C CA . ARG A 1 399 ? -2.252 -39.281 2.281 1 67.44 399 ARG A CA 1
ATOM 3017 C C . ARG A 1 399 ? -1.772 -38.125 1.407 1 67.44 399 ARG A C 1
ATOM 3019 O O . ARG A 1 399 ? -2.098 -38.062 0.22 1 67.44 399 ARG A O 1
ATOM 3026 N N . THR A 1 400 ? -1.047 -37.219 1.828 1 81.12 400 THR A N 1
ATOM 3027 C CA . THR A 1 400 ? -0.417 -36.188 1.011 1 81.12 400 THR A CA 1
ATOM 3028 C C . THR A 1 400 ? 0.644 -36.812 0.097 1 81.12 400 THR A C 1
ATOM 3030 O O . THR A 1 400 ? 1.146 -37.906 0.362 1 81.12 400 THR A O 1
ATOM 3033 N N . ARG A 1 401 ? 0.858 -36.219 -1.05 1 86.44 401 ARG A N 1
ATOM 3034 C CA . ARG A 1 401 ? 1.794 -36.719 -2.045 1 86.44 401 ARG A CA 1
ATOM 3035 C C . ARG A 1 401 ? 3.184 -36.906 -1.445 1 86.44 401 ARG A C 1
ATOM 3037 O O . ARG A 1 401 ? 3.875 -37.875 -1.754 1 86.44 401 ARG A O 1
ATOM 3044 N N . LEU A 1 402 ? 3.592 -36.062 -0.553 1 89.31 402 LEU A N 1
ATOM 3045 C CA . LEU A 1 402 ? 4.895 -36.188 0.092 1 89.31 402 LEU A CA 1
ATOM 3046 C C . LEU A 1 402 ? 4.918 -37.406 1.02 1 89.31 402 LEU A C 1
ATOM 3048 O O . LEU A 1 402 ? 5.938 -38.094 1.115 1 89.31 402 LEU A O 1
ATOM 3052 N N . ALA A 1 403 ? 3.818 -37.594 1.7 1 87.94 403 ALA A N 1
ATOM 3053 C CA . ALA A 1 403 ? 3.734 -38.75 2.559 1 87.94 403 ALA A CA 1
ATOM 3054 C C . ALA A 1 403 ? 3.857 -40.031 1.742 1 87.94 403 ALA A C 1
ATOM 3056 O O . ALA A 1 403 ? 4.531 -41 2.156 1 87.94 403 ALA A O 1
ATOM 3057 N N . ASP A 1 404 ? 3.215 -40.031 0.607 1 87.38 404 ASP A N 1
ATOM 3058 C CA . ASP A 1 404 ? 3.285 -41.188 -0.282 1 87.38 404 ASP A CA 1
ATOM 3059 C C . ASP A 1 404 ? 4.711 -41.406 -0.777 1 87.38 404 ASP A C 1
ATOM 3061 O O . ASP A 1 404 ? 5.168 -42.562 -0.875 1 87.38 404 ASP A O 1
ATOM 3065 N N . LEU A 1 405 ? 5.359 -40.375 -1.135 1 90 405 LEU A N 1
ATOM 3066 C CA . LEU A 1 405 ? 6.742 -40.469 -1.594 1 90 405 LEU A CA 1
ATOM 3067 C C . LEU A 1 405 ? 7.645 -41.031 -0.499 1 90 405 LEU A C 1
ATOM 3069 O O . LEU A 1 405 ? 8.508 -41.875 -0.768 1 90 405 LEU A O 1
ATOM 3073 N N . ALA A 1 406 ? 7.492 -40.562 0.737 1 91.12 406 ALA A N 1
ATOM 3074 C CA . ALA A 1 406 ? 8.281 -41.031 1.866 1 91.12 406 ALA A CA 1
ATOM 3075 C C . ALA A 1 406 ? 8.039 -42.531 2.115 1 91.12 406 ALA A C 1
ATOM 3077 O O . ALA A 1 406 ? 8.977 -43.281 2.373 1 91.12 406 ALA A O 1
ATOM 3078 N N . GLU A 1 407 ? 6.82 -42.906 2.039 1 89.25 407 GLU A N 1
ATOM 3079 C CA . GLU A 1 407 ? 6.469 -44.312 2.236 1 89.25 407 GLU A CA 1
ATOM 3080 C C . GLU A 1 407 ? 7.07 -45.188 1.146 1 89.25 407 GLU A C 1
ATOM 3082 O O . GLU A 1 407 ? 7.605 -46.25 1.43 1 89.25 407 GLU A O 1
ATOM 3087 N N . ALA A 1 408 ? 6.867 -44.719 -0.046 1 88.5 408 ALA A N 1
ATOM 3088 C CA . ALA A 1 408 ? 7.395 -45.5 -1.182 1 88.5 408 ALA A CA 1
ATOM 3089 C C . ALA A 1 408 ? 8.906 -45.625 -1.092 1 88.5 408 ALA A C 1
ATOM 3091 O O . ALA A 1 408 ? 9.477 -46.625 -1.546 1 88.5 408 ALA A O 1
ATOM 3092 N N . ALA A 1 409 ? 9.547 -44.656 -0.493 1 91.38 409 ALA A N 1
ATOM 3093 C CA . ALA A 1 409 ? 10.992 -44.656 -0.306 1 91.38 409 ALA A CA 1
ATOM 3094 C C . ALA A 1 409 ? 11.391 -45.625 0.807 1 91.38 409 ALA A C 1
ATOM 3096 O O . ALA A 1 409 ? 12.57 -45.969 0.956 1 91.38 409 ALA A O 1
ATOM 3097 N N . GLY A 1 410 ? 10.453 -46.062 1.575 1 89.5 410 GLY A N 1
ATOM 3098 C CA . GLY A 1 410 ? 10.695 -47.031 2.641 1 89.5 410 GLY A CA 1
ATOM 3099 C C . GLY A 1 410 ? 11.398 -46.406 3.84 1 89.5 410 GLY A C 1
ATOM 3100 O O . GLY A 1 410 ? 12.148 -47.094 4.539 1 89.5 410 GLY A O 1
ATOM 3101 N N . THR A 1 411 ? 11.117 -45.156 4.086 1 88.56 411 THR A N 1
ATOM 3102 C CA . THR A 1 411 ? 11.844 -44.531 5.176 1 88.56 411 THR A CA 1
ATOM 3103 C C . THR A 1 411 ? 11.281 -44.938 6.527 1 88.56 411 THR A C 1
ATOM 3105 O O . THR A 1 411 ? 10.062 -45.094 6.676 1 88.56 411 THR A O 1
ATOM 3108 N N . ALA A 1 412 ? 12.164 -45.281 7.477 1 89.81 412 ALA A N 1
ATOM 3109 C CA . ALA A 1 412 ? 11.781 -45.625 8.844 1 89.81 412 ALA A CA 1
ATOM 3110 C C . ALA A 1 412 ? 11.633 -44.375 9.703 1 89.81 412 ALA A C 1
ATOM 3112 O O . ALA A 1 412 ? 11.023 -44.406 10.773 1 89.81 412 ALA A O 1
ATOM 3113 N N . ASP A 1 413 ? 12.133 -43.281 9.266 1 91.88 413 ASP A N 1
ATOM 3114 C CA . ASP A 1 413 ? 12.109 -42 9.984 1 91.88 413 ASP A CA 1
ATOM 3115 C C . ASP A 1 413 ? 11.672 -40.875 9.062 1 91.88 413 ASP A C 1
ATOM 3117 O O . ASP A 1 413 ? 12.516 -40.156 8.531 1 91.88 413 ASP A O 1
ATOM 3121 N N . PRO A 1 414 ? 10.367 -40.656 8.992 1 90.69 414 PRO A N 1
ATOM 3122 C CA . PRO A 1 414 ? 9.844 -39.594 8.094 1 90.69 414 PRO A CA 1
ATOM 3123 C C . PRO A 1 414 ? 10.367 -38.219 8.43 1 90.69 414 PRO A C 1
ATOM 3125 O O . PRO A 1 414 ? 10.523 -37.375 7.543 1 90.69 414 PRO A O 1
ATOM 3128 N N . VAL A 1 415 ? 10.633 -37.938 9.695 1 93.44 415 VAL A N 1
ATOM 3129 C CA . VAL A 1 415 ? 11.148 -36.656 10.102 1 93.44 415 VAL A CA 1
ATOM 3130 C C . VAL A 1 415 ? 12.531 -36.438 9.5 1 93.44 415 VAL A C 1
ATOM 3132 O O . VAL A 1 415 ? 12.812 -35.375 8.922 1 93.44 415 VAL A O 1
ATOM 3135 N N . HIS A 1 416 ? 13.367 -37.406 9.648 1 94.44 416 HIS A N 1
ATOM 3136 C CA . HIS A 1 416 ? 14.703 -37.312 9.062 1 94.44 416 HIS A CA 1
ATOM 3137 C C . HIS A 1 416 ? 14.633 -37.219 7.543 1 94.44 416 HIS A C 1
ATOM 3139 O O . HIS A 1 416 ? 15.367 -36.438 6.934 1 94.44 416 HIS A O 1
ATOM 3145 N N . TRP A 1 417 ? 13.797 -38.031 6.949 1 95.06 417 TRP A N 1
ATOM 3146 C CA . TRP A 1 417 ? 13.609 -37.969 5.504 1 95.06 417 TRP A CA 1
ATOM 3147 C C . TRP A 1 417 ? 13.18 -36.594 5.047 1 95.06 417 TRP A C 1
ATOM 3149 O O . TRP A 1 417 ? 13.742 -36.031 4.094 1 95.06 417 TRP A O 1
ATOM 3159 N N . ALA A 1 418 ? 12.219 -36.031 5.762 1 95.56 418 ALA A N 1
ATOM 3160 C CA . ALA A 1 418 ? 11.711 -34.688 5.438 1 95.56 418 ALA A CA 1
ATOM 3161 C C . ALA A 1 418 ? 12.828 -33.656 5.516 1 95.56 418 ALA A C 1
ATOM 3163 O O . ALA A 1 418 ? 12.898 -32.75 4.68 1 95.56 418 ALA A O 1
ATOM 3164 N N . ARG A 1 419 ? 13.68 -33.781 6.488 1 96.38 419 ARG A N 1
ATOM 3165 C CA . ARG A 1 419 ? 14.812 -32.875 6.66 1 96.38 419 ARG A CA 1
ATOM 3166 C C . ARG A 1 419 ? 15.75 -32.938 5.461 1 96.38 419 ARG A C 1
ATOM 3168 O O . ARG A 1 419 ? 16.172 -31.891 4.934 1 96.38 419 ARG A O 1
ATOM 3175 N N . GLN A 1 420 ? 16.016 -34.094 5.105 1 97.19 420 GLN A N 1
ATOM 3176 C CA . GLN A 1 420 ? 16.938 -34.281 3.984 1 97.19 420 GLN A CA 1
ATOM 3177 C C . GLN A 1 420 ? 16.297 -33.812 2.674 1 97.19 420 GLN A C 1
ATOM 3179 O O . GLN A 1 420 ? 16.969 -33.219 1.833 1 97.19 420 GLN A O 1
ATOM 3184 N N . TRP A 1 421 ? 15.07 -34.188 2.551 1 98.12 421 TRP A N 1
ATOM 3185 C CA . TRP A 1 421 ? 14.328 -33.75 1.365 1 98.12 421 TRP A CA 1
ATOM 3186 C C . TRP A 1 421 ? 14.359 -32.25 1.208 1 98.12 421 TRP A C 1
ATOM 3188 O O . TRP A 1 421 ? 14.656 -31.734 0.126 1 98.12 421 TRP A O 1
ATOM 3198 N N . TRP A 1 422 ? 14.133 -31.531 2.314 1 98.38 422 TRP A N 1
ATOM 3199 C CA . TRP A 1 422 ? 14.102 -30.078 2.336 1 98.38 422 TRP A CA 1
ATOM 3200 C C . TRP A 1 422 ? 15.469 -29.5 1.994 1 98.38 422 TRP A C 1
ATOM 3202 O O . TRP A 1 422 ? 15.586 -28.609 1.156 1 98.38 422 TRP A O 1
ATOM 3212 N N . ARG A 1 423 ? 16.469 -30.031 2.574 1 98.25 423 ARG A N 1
ATOM 3213 C CA . ARG A 1 423 ? 17.844 -29.562 2.328 1 98.25 423 ARG A CA 1
ATOM 3214 C C . ARG A 1 423 ? 18.188 -29.672 0.85 1 98.25 423 ARG A C 1
ATOM 3216 O O . ARG A 1 423 ? 18.719 -28.719 0.262 1 98.25 423 ARG A O 1
ATOM 3223 N N . ARG A 1 424 ? 17.906 -30.781 0.281 1 98.19 424 ARG A N 1
ATOM 3224 C CA . ARG A 1 424 ? 18.219 -30.984 -1.129 1 98.19 424 ARG A CA 1
ATOM 3225 C C . ARG A 1 424 ? 17.359 -30.094 -2.018 1 98.19 424 ARG A C 1
ATOM 3227 O O . ARG A 1 424 ? 17.859 -29.516 -2.986 1 98.19 424 ARG A O 1
ATOM 3234 N N . TYR A 1 425 ? 16.141 -30 -1.665 1 98.62 425 TYR A N 1
ATOM 3235 C CA . TYR A 1 425 ? 15.211 -29.203 -2.455 1 98.62 425 TYR A CA 1
ATOM 3236 C C . TYR A 1 425 ? 15.633 -27.734 -2.477 1 98.62 425 TYR A C 1
ATOM 3238 O O . TYR A 1 425 ? 15.617 -27.094 -3.529 1 98.62 425 TYR A O 1
ATOM 3246 N N . LEU A 1 426 ? 15.984 -27.219 -1.293 1 98.75 426 LEU A N 1
ATOM 3247 C CA . LEU A 1 426 ? 16.438 -25.828 -1.2 1 98.75 426 LEU A CA 1
ATOM 3248 C C . LEU A 1 426 ? 17.656 -25.594 -2.088 1 98.75 426 LEU A C 1
ATOM 3250 O O . LEU A 1 426 ? 17.719 -24.594 -2.807 1 98.75 426 LEU A O 1
ATOM 3254 N N . ALA A 1 427 ? 18.531 -26.5 -2.064 1 98.19 427 ALA A N 1
ATOM 3255 C CA . ALA A 1 427 ? 19.766 -26.359 -2.83 1 98.19 427 ALA A CA 1
ATOM 3256 C C . ALA A 1 427 ? 19.484 -26.344 -4.328 1 98.19 427 ALA A C 1
ATOM 3258 O O . ALA A 1 427 ? 20.203 -25.703 -5.098 1 98.19 427 ALA A O 1
ATOM 3259 N N . LEU A 1 428 ? 18.469 -27 -4.73 1 98.44 428 LEU A N 1
ATOM 3260 C CA . LEU A 1 428 ? 18.125 -27.125 -6.141 1 98.44 428 LEU A CA 1
ATOM 3261 C C . LEU A 1 428 ? 17.375 -25.906 -6.637 1 98.44 428 LEU A C 1
ATOM 3263 O O . LEU A 1 428 ? 17.484 -25.531 -7.809 1 98.44 428 LEU A O 1
ATOM 3267 N N . LEU A 1 429 ? 16.641 -25.25 -5.801 1 98.62 429 LEU A N 1
ATOM 3268 C CA . LEU A 1 429 ? 15.68 -24.234 -6.234 1 98.62 429 LEU A CA 1
ATOM 3269 C C . LEU A 1 429 ? 16.172 -22.828 -5.906 1 98.62 429 LEU A C 1
ATOM 3271 O O . LEU A 1 429 ? 16.203 -21.969 -6.777 1 98.62 429 LEU A O 1
ATOM 3275 N N . VAL A 1 430 ? 16.656 -22.578 -4.707 1 98.62 430 VAL A N 1
ATOM 3276 C CA . VAL A 1 430 ? 16.797 -21.234 -4.16 1 98.62 430 VAL A CA 1
ATOM 3277 C C . VAL A 1 430 ? 18 -20.531 -4.797 1 98.62 430 VAL A C 1
ATOM 3279 O O . VAL A 1 430 ? 17.859 -19.469 -5.387 1 98.62 430 VAL A O 1
ATOM 3282 N N . PRO A 1 431 ? 19.234 -21.156 -4.805 1 98.5 431 PRO A N 1
ATOM 3283 C CA . PRO A 1 431 ? 20.406 -20.438 -5.324 1 98.5 431 PRO A CA 1
ATOM 3284 C C . PRO A 1 431 ? 20.266 -20.078 -6.805 1 98.5 431 PRO A C 1
ATOM 3286 O O . PRO A 1 431 ? 20.516 -18.938 -7.195 1 98.5 431 PRO A O 1
ATOM 3289 N N . PRO A 1 432 ? 19.781 -21 -7.645 1 98.31 432 PRO A N 1
ATOM 3290 C CA . PRO A 1 432 ? 19.703 -20.625 -9.055 1 98.31 432 PRO A CA 1
ATOM 3291 C C . PRO A 1 432 ? 18.656 -19.531 -9.305 1 98.31 432 PRO A C 1
ATOM 3293 O O . PRO A 1 432 ? 18.875 -18.656 -10.148 1 98.31 432 PRO A O 1
ATOM 3296 N N . VAL A 1 433 ? 17.531 -19.547 -8.641 1 98.12 433 VAL A N 1
ATOM 3297 C CA . VAL A 1 433 ? 16.5 -18.516 -8.82 1 98.12 433 VAL A CA 1
ATOM 3298 C C . VAL A 1 433 ? 17.062 -17.172 -8.391 1 98.12 433 VAL A C 1
ATOM 3300 O O . VAL A 1 433 ? 16.906 -16.172 -9.102 1 98.12 433 VAL A O 1
ATOM 3303 N N . LEU A 1 434 ? 17.719 -17.141 -7.242 1 98.38 434 LEU A N 1
ATOM 3304 C CA . LEU A 1 434 ? 18.281 -15.898 -6.746 1 98.38 434 LEU A CA 1
ATOM 3305 C C . LEU A 1 434 ? 19.406 -15.406 -7.66 1 98.38 434 LEU A C 1
ATOM 3307 O O . LEU A 1 434 ? 19.562 -14.203 -7.875 1 98.38 434 LEU A O 1
ATOM 3311 N N . ARG A 1 435 ? 20.219 -16.312 -8.211 1 97.94 435 ARG A N 1
ATOM 3312 C CA . ARG A 1 435 ? 21.312 -15.953 -9.117 1 97.94 435 ARG A CA 1
ATOM 3313 C C . ARG A 1 435 ? 20.766 -15.344 -10.406 1 97.94 435 ARG A C 1
ATOM 3315 O O . ARG A 1 435 ? 21.297 -14.336 -10.891 1 97.94 435 ARG A O 1
ATOM 3322 N N . LEU A 1 436 ? 19.719 -15.953 -10.961 1 97.75 436 LEU A N 1
ATOM 3323 C CA . LEU A 1 436 ? 19.094 -15.406 -12.156 1 97.75 436 LEU A CA 1
ATOM 3324 C C . LEU A 1 436 ? 18.641 -13.969 -11.922 1 97.75 436 LEU A C 1
ATOM 3326 O O . LEU A 1 436 ? 18.859 -13.094 -12.758 1 97.75 436 LEU A O 1
ATOM 3330 N N . TRP A 1 437 ? 18.062 -13.695 -10.797 1 97.62 437 TRP A N 1
ATOM 3331 C CA . TRP A 1 437 ? 17.578 -12.359 -10.445 1 97.62 437 TRP A CA 1
ATOM 3332 C C . TRP A 1 437 ? 18.734 -11.414 -10.188 1 97.62 437 TRP A C 1
ATOM 3334 O O . TRP A 1 437 ? 18.828 -10.344 -10.805 1 97.62 437 TRP A O 1
ATOM 3344 N N . ALA A 1 438 ? 19.688 -11.82 -9.359 1 97.06 438 ALA A N 1
ATOM 3345 C CA . ALA A 1 438 ? 20.703 -10.906 -8.844 1 97.06 438 ALA A CA 1
ATOM 3346 C C . ALA A 1 438 ? 21.797 -10.656 -9.883 1 97.06 438 ALA A C 1
ATOM 3348 O O . ALA A 1 438 ? 22.281 -9.539 -10.016 1 97.06 438 ALA A O 1
ATOM 3349 N N . GLU A 1 439 ? 22.203 -11.648 -10.656 1 96.38 439 GLU A N 1
ATOM 3350 C CA . GLU A 1 439 ? 23.344 -11.523 -11.57 1 96.38 439 GLU A CA 1
ATOM 3351 C C . GLU A 1 439 ? 22.875 -11.203 -12.984 1 96.38 439 GLU A C 1
ATOM 3353 O O . GLU A 1 439 ? 23.562 -10.484 -13.719 1 96.38 439 GLU A O 1
ATOM 3358 N N . TYR A 1 440 ? 21.703 -11.711 -13.32 1 96.88 440 TYR A N 1
ATOM 3359 C CA . TYR A 1 440 ? 21.328 -11.609 -14.727 1 96.88 440 TYR A CA 1
ATOM 3360 C C . TYR A 1 440 ? 20.109 -10.719 -14.906 1 96.88 440 TYR A C 1
ATOM 3362 O O . TYR A 1 440 ? 19.734 -10.398 -16.031 1 96.88 440 TYR A O 1
ATOM 3370 N N . GLY A 1 441 ? 19.453 -10.266 -13.859 1 97.31 441 GLY A N 1
ATOM 3371 C CA . GLY A 1 441 ? 18.281 -9.43 -13.969 1 97.31 441 GLY A CA 1
ATOM 3372 C C . GLY A 1 441 ? 17.078 -10.156 -14.555 1 97.31 441 GLY A C 1
ATOM 3373 O O . GLY A 1 441 ? 16.266 -9.555 -15.258 1 97.31 441 GLY A O 1
ATOM 3374 N N . ILE A 1 442 ? 17.016 -11.453 -14.383 1 97.75 442 ILE A N 1
ATOM 3375 C CA . ILE A 1 442 ? 15.922 -12.289 -14.859 1 97.75 442 ILE A CA 1
ATOM 3376 C C . ILE A 1 442 ? 15.016 -12.688 -13.695 1 97.75 442 ILE A C 1
ATOM 3378 O O . ILE A 1 442 ? 15.477 -13.297 -12.727 1 97.75 442 ILE A O 1
ATOM 3382 N N . VAL A 1 443 ? 13.797 -12.297 -13.766 1 97.81 443 VAL A N 1
ATOM 3383 C CA . VAL A 1 443 ? 12.844 -12.5 -12.68 1 97.81 443 VAL A CA 1
ATOM 3384 C C . VAL A 1 443 ? 11.867 -13.617 -13.055 1 97.81 443 VAL A C 1
ATOM 3386 O O . VAL A 1 443 ? 10.922 -13.391 -13.82 1 97.81 443 VAL A O 1
ATOM 3389 N N . LEU A 1 444 ? 12.055 -14.789 -12.453 1 96.56 444 LEU A N 1
ATOM 3390 C CA . LEU A 1 444 ? 11.148 -15.914 -12.664 1 96.56 444 LEU A CA 1
ATOM 3391 C C . LEU A 1 444 ? 9.922 -15.789 -11.766 1 96.56 444 LEU A C 1
ATOM 3393 O O . LEU A 1 444 ? 9.844 -14.891 -10.922 1 96.56 444 LEU A O 1
ATOM 3397 N N . GLU A 1 445 ? 8.977 -16.594 -12.055 1 94.31 445 GLU A N 1
ATOM 3398 C CA . GLU A 1 445 ? 7.809 -16.781 -11.203 1 94.31 445 GLU A CA 1
ATOM 3399 C C . GLU A 1 445 ? 7.73 -18.219 -10.672 1 94.31 445 GLU A C 1
ATOM 3401 O O . GLU A 1 445 ? 6.863 -18.984 -11.078 1 94.31 445 GLU A O 1
ATOM 3406 N N . PRO A 1 446 ? 8.562 -18.453 -9.656 1 94.69 446 PRO A N 1
ATOM 3407 C CA . PRO A 1 446 ? 8.625 -19.844 -9.203 1 94.69 446 PRO A CA 1
ATOM 3408 C C . PRO A 1 446 ? 7.469 -20.219 -8.281 1 94.69 446 PRO A C 1
ATOM 3410 O O . PRO A 1 446 ? 7.688 -20.828 -7.23 1 94.69 446 PRO A O 1
ATOM 3413 N N . HIS A 1 447 ? 6.289 -19.906 -8.711 1 93.31 447 HIS A N 1
ATOM 3414 C CA . HIS A 1 447 ? 5.09 -20.422 -8.062 1 93.31 447 HIS A CA 1
ATOM 3415 C C . HIS A 1 447 ? 5.035 -21.938 -8.141 1 93.31 447 HIS A C 1
ATOM 3417 O O . HIS A 1 447 ? 5.559 -22.531 -9.086 1 93.31 447 HIS A O 1
ATOM 3423 N N . PRO A 1 448 ? 4.383 -22.5 -7.16 1 95.44 448 PRO A N 1
ATOM 3424 C CA . PRO A 1 448 ? 4.383 -23.969 -7.145 1 95.44 448 PRO A CA 1
ATOM 3425 C C . PRO A 1 448 ? 3.771 -24.562 -8.406 1 95.44 448 PRO A C 1
ATOM 3427 O O . PRO A 1 448 ? 4.152 -25.656 -8.82 1 95.44 448 PRO A O 1
ATOM 3430 N N . GLN A 1 449 ? 2.916 -23.859 -9.086 1 93.19 449 GLN A N 1
ATOM 3431 C CA . GLN A 1 449 ? 2.293 -24.344 -10.312 1 93.19 449 GLN A CA 1
ATOM 3432 C C . GLN A 1 449 ? 3.25 -24.234 -11.492 1 93.19 449 GLN A C 1
ATOM 3434 O O . GLN A 1 449 ? 3.01 -24.828 -12.547 1 93.19 449 GLN A O 1
ATOM 3439 N N . ASN A 1 450 ? 4.348 -23.547 -11.297 1 96.19 450 ASN A N 1
ATOM 3440 C CA . ASN A 1 450 ? 5.285 -23.312 -12.398 1 96.19 450 ASN A CA 1
ATOM 3441 C C . ASN A 1 450 ? 6.586 -24.078 -12.188 1 96.19 450 ASN A C 1
ATOM 3443 O O . ASN A 1 450 ? 7.574 -23.844 -12.883 1 96.19 450 ASN A O 1
ATOM 3447 N N . VAL A 1 451 ? 6.594 -24.969 -11.234 1 97.75 451 VAL A N 1
ATOM 3448 C CA . VAL A 1 451 ? 7.828 -25.703 -10.938 1 97.75 451 VAL A CA 1
ATOM 3449 C C . VAL A 1 451 ? 7.547 -27.188 -10.867 1 97.75 451 VAL A C 1
ATOM 3451 O O . VAL A 1 451 ? 6.574 -27.625 -10.242 1 97.75 451 VAL A O 1
ATOM 3454 N N . LEU A 1 452 ? 8.375 -27.953 -11.586 1 98.06 452 LEU A N 1
ATOM 3455 C CA . LEU A 1 452 ? 8.367 -29.406 -11.5 1 98.06 452 LEU A CA 1
ATOM 3456 C C . LEU A 1 452 ? 9.547 -29.922 -10.68 1 98.06 452 LEU A C 1
ATOM 3458 O O . LEU A 1 452 ? 10.648 -29.375 -10.773 1 98.06 452 LEU A O 1
ATOM 3462 N N . VAL A 1 453 ? 9.273 -30.906 -9.883 1 98.31 453 VAL A N 1
ATOM 3463 C CA . VAL A 1 453 ? 10.305 -31.516 -9.062 1 98.31 453 VAL A CA 1
ATOM 3464 C C . VAL A 1 453 ? 10.578 -32.938 -9.562 1 98.31 453 VAL A C 1
ATOM 3466 O O . VAL A 1 453 ? 9.672 -33.781 -9.609 1 98.31 453 VAL A O 1
ATOM 3469 N N . VAL A 1 454 ? 11.812 -33.188 -9.961 1 98.31 454 VAL A N 1
ATOM 3470 C CA . VAL A 1 454 ? 12.227 -34.531 -10.344 1 98.31 454 VAL A CA 1
ATOM 3471 C C . VAL A 1 454 ? 12.742 -35.281 -9.125 1 98.31 454 VAL A C 1
ATOM 3473 O O . VAL A 1 454 ? 13.586 -34.781 -8.383 1 98.31 454 VAL A O 1
ATOM 3476 N N . VAL A 1 455 ? 12.219 -36.438 -8.922 1 97.19 455 VAL A N 1
ATOM 3477 C CA . VAL A 1 455 ? 12.586 -37.219 -7.746 1 97.19 455 VAL A CA 1
ATOM 3478 C C . VAL A 1 455 ? 13.156 -38.562 -8.18 1 97.19 455 VAL A C 1
ATOM 3480 O O . VAL A 1 455 ? 12.711 -39.156 -9.172 1 97.19 455 VAL A O 1
ATOM 3483 N N . ALA A 1 456 ? 14.133 -39.062 -7.402 1 95.75 456 ALA A N 1
ATOM 3484 C CA . ALA A 1 456 ? 14.719 -40.375 -7.609 1 95.75 456 ALA A CA 1
ATOM 3485 C C . ALA A 1 456 ? 13.883 -41.469 -6.938 1 95.75 456 ALA A C 1
ATOM 3487 O O . ALA A 1 456 ? 12.828 -41.188 -6.363 1 95.75 456 ALA A O 1
ATOM 3488 N N . ALA A 1 457 ? 14.383 -42.656 -7.035 1 89.5 457 ALA A N 1
ATOM 3489 C CA . ALA A 1 457 ? 13.664 -43.812 -6.496 1 89.5 457 ALA A CA 1
ATOM 3490 C C . ALA A 1 457 ? 13.539 -43.719 -4.98 1 89.5 457 ALA A C 1
ATOM 3492 O O . ALA A 1 457 ? 12.562 -44.219 -4.402 1 89.5 457 ALA A O 1
ATOM 3493 N N . ASP A 1 458 ? 14.43 -43.094 -4.332 1 90.06 458 ASP A N 1
ATOM 3494 C CA . ASP A 1 458 ? 14.398 -42.938 -2.881 1 90.06 458 ASP A CA 1
ATOM 3495 C C . ASP A 1 458 ? 13.508 -41.781 -2.453 1 90.06 458 ASP A C 1
ATOM 3497 O O . ASP A 1 458 ? 13.438 -41.438 -1.269 1 90.06 458 ASP A O 1
ATOM 3501 N N . GLY A 1 459 ? 12.945 -41.156 -3.439 1 93.38 459 GLY A N 1
ATOM 3502 C CA . GLY A 1 459 ? 12 -40.094 -3.146 1 93.38 459 GLY A CA 1
ATOM 3503 C C . GLY A 1 459 ? 12.656 -38.75 -2.979 1 93.38 459 GLY A C 1
ATOM 3504 O O . GLY A 1 459 ? 11.977 -37.75 -2.754 1 93.38 459 GLY A O 1
ATOM 3505 N N . MET A 1 460 ? 13.93 -38.688 -3.113 1 96.75 460 MET A N 1
ATOM 3506 C CA . MET A 1 460 ? 14.664 -37.438 -2.898 1 96.75 460 MET A CA 1
ATOM 3507 C C . MET A 1 460 ? 14.688 -36.594 -4.168 1 96.75 460 MET A C 1
ATOM 3509 O O . MET A 1 460 ? 14.82 -37.125 -5.27 1 96.75 460 MET A O 1
ATOM 3513 N N . PRO A 1 461 ? 14.539 -35.312 -4.023 1 98.19 461 PRO A N 1
ATOM 3514 C CA . PRO A 1 461 ? 14.625 -34.469 -5.219 1 98.19 461 PRO A CA 1
ATOM 3515 C C . PRO A 1 461 ? 16.016 -34.469 -5.844 1 98.19 461 PRO A C 1
ATOM 3517 O O . PRO A 1 461 ? 17.016 -34.406 -5.129 1 98.19 461 PRO A O 1
ATOM 3520 N N . THR A 1 462 ? 16.062 -34.469 -7.145 1 98.06 462 THR A N 1
ATOM 3521 C CA . THR A 1 462 ? 17.328 -34.5 -7.859 1 98.06 462 THR A CA 1
ATOM 3522 C C . THR A 1 462 ? 17.438 -33.312 -8.82 1 98.06 462 THR A C 1
ATOM 3524 O O . THR A 1 462 ? 18.531 -32.875 -9.156 1 98.06 462 THR A O 1
ATOM 3527 N N . ARG A 1 463 ? 16.281 -32.844 -9.32 1 98 463 ARG A N 1
ATOM 3528 C CA . ARG A 1 463 ? 16.25 -31.703 -10.25 1 98 463 ARG A CA 1
ATOM 3529 C C . ARG A 1 463 ? 14.984 -30.875 -10.055 1 98 463 ARG A C 1
ATOM 3531 O O . ARG A 1 463 ? 13.984 -31.375 -9.523 1 98 463 ARG A O 1
ATOM 3538 N N . VAL A 1 464 ? 15.078 -29.641 -10.398 1 98 464 VAL A N 1
ATOM 3539 C CA . VAL A 1 464 ? 13.938 -28.734 -10.453 1 98 464 VAL A CA 1
ATOM 3540 C C . VAL A 1 464 ? 13.828 -28.125 -11.852 1 98 464 VAL A C 1
ATOM 3542 O O . VAL A 1 464 ? 14.82 -27.688 -12.422 1 98 464 VAL A O 1
ATOM 3545 N N . LEU A 1 465 ? 12.641 -28.219 -12.438 1 97.5 465 LEU A N 1
ATOM 3546 C CA . LEU A 1 465 ? 12.375 -27.641 -13.758 1 97.5 465 LEU A CA 1
ATOM 3547 C C . LEU A 1 465 ? 11.414 -26.469 -13.648 1 97.5 465 LEU A C 1
ATOM 3549 O O . LEU A 1 465 ? 10.289 -26.625 -13.172 1 97.5 465 LEU A O 1
ATOM 3553 N N . ALA A 1 466 ? 11.898 -25.281 -14.031 1 96.44 466 ALA A N 1
ATOM 3554 C CA . ALA A 1 466 ? 11 -24.141 -14.133 1 96.44 466 ALA A CA 1
ATOM 3555 C C . ALA A 1 466 ? 10.305 -24.109 -15.484 1 96.44 466 ALA A C 1
ATOM 3557 O O . ALA A 1 466 ? 10.859 -24.562 -16.484 1 96.44 466 ALA A O 1
ATOM 3558 N N . ARG A 1 467 ? 9.086 -23.609 -15.438 1 95.25 467 ARG A N 1
ATOM 3559 C CA . ARG A 1 467 ? 8.352 -23.484 -16.688 1 95.25 467 ARG A CA 1
ATOM 3560 C C . ARG A 1 467 ? 7.551 -22.188 -16.719 1 95.25 467 ARG A C 1
ATOM 3562 O O . ARG A 1 467 ? 7.574 -21.406 -15.758 1 95.25 467 ARG A O 1
ATOM 3569 N N . ASP A 1 468 ? 6.898 -21.859 -17.797 1 90.5 468 ASP A N 1
ATOM 3570 C CA . ASP A 1 468 ? 6.09 -20.656 -18.031 1 90.5 468 ASP A CA 1
ATOM 3571 C C . ASP A 1 468 ? 6.973 -19.438 -18.219 1 90.5 468 ASP A C 1
ATOM 3573 O O . ASP A 1 468 ? 6.922 -18.484 -17.422 1 90.5 468 ASP A O 1
ATOM 3577 N N . LEU A 1 469 ? 7.605 -19.375 -19.297 1 82.31 469 LEU A N 1
ATOM 3578 C CA . LEU A 1 469 ? 8.531 -18.297 -19.625 1 82.31 469 LEU A CA 1
ATOM 3579 C C . LEU A 1 469 ? 7.773 -17 -19.891 1 82.31 469 LEU A C 1
ATOM 3581 O O . LEU A 1 469 ? 8.312 -15.914 -19.688 1 82.31 469 LEU A O 1
ATOM 3585 N N . GLU A 1 470 ? 6.566 -17.156 -20.312 1 75.56 470 GLU A N 1
ATOM 3586 C CA . GLU A 1 470 ? 5.781 -15.969 -20.609 1 75.56 470 GLU A CA 1
ATOM 3587 C C . GLU A 1 470 ? 5.617 -15.102 -19.359 1 75.56 470 GLU A C 1
ATOM 3589 O O . GLU A 1 470 ? 5.508 -13.875 -19.453 1 75.56 470 GLU A O 1
ATOM 3594 N N . GLY A 1 471 ? 5.727 -15.664 -18.234 1 85.31 471 GLY A N 1
ATOM 3595 C CA . GLY A 1 471 ? 5.598 -14.914 -16.984 1 85.31 471 GLY A CA 1
ATOM 3596 C C . GLY A 1 471 ? 6.914 -14.328 -16.516 1 85.31 471 GLY A C 1
ATOM 3597 O O . GLY A 1 471 ? 6.934 -13.484 -15.609 1 85.31 471 GLY A O 1
ATOM 3598 N N . THR A 1 472 ? 7.988 -14.719 -17.141 1 94.06 472 THR A N 1
ATOM 3599 C CA . THR A 1 472 ? 9.312 -14.242 -16.766 1 94.06 472 THR A CA 1
ATOM 3600 C C . THR A 1 472 ? 9.477 -12.766 -17.125 1 94.06 472 THR A C 1
ATOM 3602 O O . THR A 1 472 ? 9.016 -12.32 -18.172 1 94.06 472 THR A O 1
ATOM 3605 N N . LYS A 1 473 ? 10.148 -12.008 -16.281 1 96.62 473 LYS A N 1
ATOM 3606 C CA . LYS A 1 473 ? 10.359 -10.578 -16.469 1 96.62 473 LYS A CA 1
ATOM 3607 C C . LYS A 1 473 ? 11.852 -10.242 -16.484 1 96.62 473 LYS A C 1
ATOM 3609 O O . LYS A 1 473 ? 12.672 -11.039 -16.031 1 96.62 473 LYS A O 1
ATOM 3614 N N . LEU A 1 474 ? 12.117 -9.133 -17.109 1 97.5 474 LEU A N 1
ATOM 3615 C CA . LEU A 1 474 ? 13.477 -8.609 -17.156 1 97.5 474 LEU A CA 1
ATOM 3616 C C . LEU A 1 474 ? 13.57 -7.277 -16.422 1 97.5 474 LEU A C 1
ATOM 3618 O O . LEU A 1 474 ? 12.719 -6.406 -16.594 1 97.5 474 LEU A O 1
ATOM 3622 N N . LEU A 1 475 ? 14.562 -7.16 -15.57 1 96.94 475 LEU A N 1
ATOM 3623 C CA . LEU A 1 475 ? 14.789 -5.863 -14.938 1 96.94 475 LEU A CA 1
ATOM 3624 C C . LEU A 1 475 ? 15.211 -4.82 -15.969 1 96.94 475 LEU A C 1
ATOM 3626 O O . LEU A 1 475 ? 16.266 -4.957 -16.594 1 96.94 475 LEU A O 1
ATOM 3630 N N . ALA A 1 476 ? 14.477 -3.797 -16.094 1 96.12 476 ALA A N 1
ATOM 3631 C CA . ALA A 1 476 ? 14.594 -2.832 -17.188 1 96.12 476 ALA A CA 1
ATOM 3632 C C . ALA A 1 476 ? 15.969 -2.176 -17.203 1 96.12 476 ALA A C 1
ATOM 3634 O O . ALA A 1 476 ? 16.594 -2.041 -18.25 1 96.12 476 ALA A O 1
ATOM 3635 N N . ASP A 1 477 ? 16.484 -1.805 -16.094 1 92.56 477 ASP A N 1
ATOM 3636 C CA . ASP A 1 477 ? 17.75 -1.065 -16 1 92.56 477 ASP A CA 1
ATOM 3637 C C . ASP A 1 477 ? 18.922 -1.924 -16.469 1 92.56 477 ASP A C 1
ATOM 3639 O O . ASP A 1 477 ? 19.922 -1.402 -16.969 1 92.56 477 ASP A O 1
ATOM 3643 N N . ARG A 1 478 ? 18.844 -3.211 -16.391 1 94.44 478 ARG A N 1
ATOM 3644 C CA . ARG A 1 478 ? 19.938 -4.113 -16.734 1 94.44 478 ARG A CA 1
ATOM 3645 C C . ARG A 1 478 ? 19.797 -4.637 -18.156 1 94.44 478 ARG A C 1
ATOM 3647 O O . ARG A 1 478 ? 20.734 -5.207 -18.703 1 94.44 478 ARG A O 1
ATOM 3654 N N . HIS A 1 479 ? 18.594 -4.441 -18.688 1 97.12 479 HIS A N 1
ATOM 3655 C CA . HIS A 1 479 ? 18.328 -4.973 -20.016 1 97.12 479 HIS A CA 1
ATOM 3656 C C . HIS A 1 479 ? 17.875 -3.873 -20.969 1 97.12 479 HIS A C 1
ATOM 3658 O O . HIS A 1 479 ? 17 -4.098 -21.812 1 97.12 479 HIS A O 1
ATOM 3664 N N . THR A 1 480 ? 18.406 -2.727 -20.797 1 95.62 480 THR A N 1
ATOM 3665 C CA . THR A 1 480 ? 17.984 -1.564 -21.578 1 95.62 480 THR A CA 1
ATOM 3666 C C . THR A 1 480 ? 18.141 -1.829 -23.078 1 95.62 480 THR A C 1
ATOM 3668 O O . THR A 1 480 ? 17.203 -1.606 -23.844 1 95.62 480 THR A O 1
ATOM 3671 N N . ALA A 1 481 ? 19.328 -2.344 -23.516 1 95.69 481 ALA A N 1
ATOM 3672 C CA . ALA A 1 481 ? 19.594 -2.594 -24.938 1 95.69 481 ALA A CA 1
ATOM 3673 C C . ALA A 1 481 ? 18.703 -3.701 -25.469 1 95.69 481 ALA A C 1
ATOM 3675 O O . ALA A 1 481 ? 18.156 -3.586 -26.578 1 95.69 481 ALA A O 1
ATOM 3676 N N . THR A 1 482 ? 18.547 -4.746 -24.719 1 95.75 482 THR A N 1
ATOM 3677 C CA . THR A 1 482 ? 17.688 -5.863 -25.109 1 95.75 482 THR A CA 1
ATOM 3678 C C . THR A 1 482 ? 16.25 -5.402 -25.312 1 95.75 482 THR A C 1
ATOM 3680 O O . THR A 1 482 ? 15.625 -5.734 -26.312 1 95.75 482 THR A O 1
ATOM 3683 N N . LEU A 1 483 ? 15.719 -4.629 -24.406 1 96.19 483 LEU A N 1
ATOM 3684 C CA . LEU A 1 483 ? 14.336 -4.168 -24.438 1 96.19 483 LEU A CA 1
ATOM 3685 C C . LEU A 1 483 ? 14.109 -3.203 -25.594 1 96.19 483 LEU A C 1
ATOM 3687 O O . LEU A 1 483 ? 13.039 -3.205 -26.203 1 96.19 483 LEU A O 1
ATOM 3691 N N . ALA A 1 484 ? 15.141 -2.422 -25.859 1 95 484 ALA A N 1
ATOM 3692 C CA . ALA A 1 484 ? 15.047 -1.485 -26.984 1 95 484 ALA A CA 1
ATOM 3693 C C . ALA A 1 484 ? 14.93 -2.225 -28.312 1 95 484 ALA A C 1
ATOM 3695 O O . ALA A 1 484 ? 14.359 -1.698 -29.266 1 95 484 ALA A O 1
ATOM 3696 N N . GLY A 1 485 ? 15.383 -3.418 -28.391 1 94.75 485 GLY A N 1
ATOM 3697 C CA . GLY A 1 485 ? 15.359 -4.215 -29.609 1 94.75 485 GLY A CA 1
ATOM 3698 C C . GLY A 1 485 ? 14.078 -5.008 -29.781 1 94.75 485 GLY A C 1
ATOM 3699 O O . GLY A 1 485 ? 13.828 -5.582 -30.844 1 94.75 485 GLY A O 1
ATOM 3700 N N . LEU A 1 486 ? 13.211 -4.988 -28.797 1 94.75 486 LEU A N 1
ATOM 3701 C CA . LEU A 1 486 ? 11.953 -5.727 -28.844 1 94.75 486 LEU A CA 1
ATOM 3702 C C . LEU A 1 486 ? 10.812 -4.824 -29.297 1 94.75 486 LEU A C 1
ATOM 3704 O O . LEU A 1 486 ? 10.891 -3.602 -29.172 1 94.75 486 LEU A O 1
ATOM 3708 N N . PRO A 1 487 ? 9.805 -5.484 -29.922 1 91.81 487 PRO A N 1
ATOM 3709 C CA . PRO A 1 487 ? 8.602 -4.684 -30.141 1 91.81 487 PRO A CA 1
ATOM 3710 C C . PRO A 1 487 ? 8.102 -4.004 -28.859 1 91.81 487 PRO A C 1
ATOM 3712 O O . PRO A 1 487 ? 8.172 -4.586 -27.781 1 91.81 487 PRO A O 1
ATOM 3715 N N . SER A 1 488 ? 7.5 -2.799 -28.953 1 92.75 488 SER A N 1
ATOM 3716 C CA . SER A 1 488 ? 7.18 -1.934 -27.828 1 92.75 488 SER A CA 1
ATOM 3717 C C . SER A 1 488 ? 6.215 -2.617 -26.859 1 92.75 488 SER A C 1
ATOM 3719 O O . SER A 1 488 ? 6.379 -2.525 -25.641 1 92.75 488 SER A O 1
ATOM 3721 N N . ASP A 1 489 ? 5.238 -3.275 -27.375 1 90.81 489 ASP A N 1
ATOM 3722 C CA . ASP A 1 489 ? 4.242 -3.93 -26.531 1 90.81 489 ASP A CA 1
ATOM 3723 C C . ASP A 1 489 ? 4.871 -5.062 -25.719 1 90.81 489 ASP A C 1
ATOM 3725 O O . ASP A 1 489 ? 4.543 -5.25 -24.547 1 90.81 489 ASP A O 1
ATOM 3729 N N . LEU A 1 490 ? 5.711 -5.797 -26.375 1 92.25 490 LEU A N 1
ATOM 3730 C CA . LEU A 1 490 ? 6.402 -6.879 -25.688 1 92.25 490 LEU A CA 1
ATOM 3731 C C . LEU A 1 490 ? 7.391 -6.336 -24.672 1 92.25 490 LEU A C 1
ATOM 3733 O O . LEU A 1 490 ? 7.469 -6.836 -23.547 1 92.25 490 LEU A O 1
ATOM 3737 N N . ALA A 1 491 ? 8.117 -5.277 -25.062 1 95.12 491 ALA A N 1
ATOM 3738 C CA . ALA A 1 491 ? 9.086 -4.66 -24.156 1 95.12 491 ALA A CA 1
ATOM 3739 C C . ALA A 1 491 ? 8.406 -4.191 -22.859 1 95.12 491 ALA A C 1
ATOM 3741 O O . ALA A 1 491 ? 8.914 -4.43 -21.766 1 95.12 491 ALA A O 1
ATOM 3742 N N . HIS A 1 492 ? 7.285 -3.615 -23.047 1 92.62 492 HIS A N 1
ATOM 3743 C CA . HIS A 1 492 ? 6.539 -3.107 -21.906 1 92.62 492 HIS A CA 1
ATOM 3744 C C . HIS A 1 492 ? 6.031 -4.25 -21.031 1 92.62 492 HIS A C 1
ATOM 3746 O O . HIS A 1 492 ? 6.023 -4.137 -19.797 1 92.62 492 HIS A O 1
ATOM 3752 N N . ALA A 1 493 ? 5.668 -5.328 -21.625 1 90.25 493 ALA A N 1
ATOM 3753 C CA . ALA A 1 493 ? 5.074 -6.449 -20.906 1 90.25 493 ALA A CA 1
ATOM 3754 C C . ALA A 1 493 ? 6.129 -7.203 -20.109 1 90.25 493 ALA A C 1
ATOM 3756 O O . ALA A 1 493 ? 5.836 -7.738 -19.031 1 90.25 493 ALA A O 1
ATOM 3757 N N . VAL A 1 494 ? 7.348 -7.172 -20.547 1 94.56 494 VAL A N 1
ATOM 3758 C CA . VAL A 1 494 ? 8.352 -8.031 -19.922 1 94.56 494 VAL A CA 1
ATOM 3759 C C . VAL A 1 494 ? 9.227 -7.203 -18.984 1 94.56 494 VAL A C 1
ATOM 3761 O O . VAL A 1 494 ? 9.969 -7.758 -18.172 1 94.56 494 VAL A O 1
ATOM 3764 N N . ALA A 1 495 ? 9.133 -5.902 -19.016 1 96.25 495 ALA A N 1
ATOM 3765 C CA . ALA A 1 495 ? 10.023 -5.031 -18.25 1 96.25 495 ALA A CA 1
ATOM 3766 C C . ALA A 1 495 ? 9.484 -4.797 -16.844 1 96.25 495 ALA A C 1
ATOM 3768 O O . ALA A 1 495 ? 8.305 -4.477 -16.672 1 96.25 495 ALA A O 1
ATOM 3769 N N . TYR A 1 496 ? 10.328 -5.004 -15.836 1 95.06 496 TYR A N 1
ATOM 3770 C CA . TYR A 1 496 ? 10.055 -4.676 -14.445 1 95.06 496 TYR A CA 1
ATOM 3771 C C . TYR A 1 496 ? 11.102 -3.717 -13.891 1 95.06 496 TYR A C 1
ATOM 3773 O O . TYR A 1 496 ? 12.273 -3.785 -14.266 1 95.06 496 TYR A O 1
ATOM 3781 N N . ASP A 1 497 ? 10.648 -2.795 -13.07 1 92.94 497 ASP A N 1
ATOM 3782 C CA . ASP A 1 497 ? 11.641 -2.072 -12.273 1 92.94 497 ASP A CA 1
ATOM 3783 C C . ASP A 1 497 ? 12.117 -2.92 -11.094 1 92.94 497 ASP A C 1
ATOM 3785 O O . ASP A 1 497 ? 11.672 -4.059 -10.922 1 92.94 497 ASP A O 1
ATOM 3789 N N . GLU A 1 498 ? 13.016 -2.453 -10.312 1 92.5 498 GLU A N 1
ATOM 3790 C CA . GLU A 1 498 ? 13.656 -3.201 -9.242 1 92.5 498 GLU A CA 1
ATOM 3791 C C . GLU A 1 498 ? 12.641 -3.613 -8.172 1 92.5 498 GLU A C 1
ATOM 3793 O O . GLU A 1 498 ? 12.703 -4.727 -7.652 1 92.5 498 GLU A O 1
ATOM 3798 N N . GLU A 1 499 ? 11.766 -2.727 -7.832 1 89.75 499 GLU A N 1
ATOM 3799 C CA . GLU A 1 499 ? 10.781 -3.02 -6.793 1 89.75 499 GLU A CA 1
ATOM 3800 C C . GLU A 1 499 ? 9.836 -4.133 -7.23 1 89.75 499 GLU A C 1
ATOM 3802 O O . GLU A 1 499 ? 9.594 -5.082 -6.48 1 89.75 499 GLU A O 1
ATOM 3807 N N . ARG A 1 500 ? 9.328 -4.035 -8.383 1 92.12 500 ARG A N 1
ATOM 3808 C CA . ARG A 1 500 ? 8.43 -5.059 -8.906 1 92.12 500 ARG A CA 1
ATOM 3809 C C . ARG A 1 500 ? 9.148 -6.395 -9.055 1 92.12 500 ARG A C 1
ATOM 3811 O O . ARG A 1 500 ? 8.562 -7.449 -8.789 1 92.12 500 ARG A O 1
ATOM 3818 N N . GLY A 1 501 ? 10.359 -6.34 -9.531 1 94.75 501 GLY A N 1
ATOM 3819 C CA . GLY A 1 501 ? 11.141 -7.555 -9.664 1 94.75 501 GLY A CA 1
ATOM 3820 C C . GLY A 1 501 ? 11.336 -8.289 -8.352 1 94.75 501 GLY A C 1
ATOM 3821 O O . GLY A 1 501 ? 11.07 -9.492 -8.258 1 94.75 501 GLY A O 1
ATOM 3822 N N . TRP A 1 502 ? 11.664 -7.578 -7.32 1 94.94 502 TRP A N 1
ATOM 3823 C CA . TRP A 1 502 ? 11.867 -8.188 -6.008 1 94.94 502 TRP A CA 1
ATOM 3824 C C . TRP A 1 502 ? 10.555 -8.711 -5.441 1 94.94 502 TRP A C 1
ATOM 3826 O O . TRP A 1 502 ? 10.5 -9.812 -4.887 1 94.94 502 TRP A O 1
ATOM 3836 N N . ASN A 1 503 ? 9.57 -7.914 -5.582 1 93.5 503 ASN A N 1
ATOM 3837 C CA . ASN A 1 503 ? 8.273 -8.328 -5.051 1 93.5 503 ASN A CA 1
ATOM 3838 C C . ASN A 1 503 ? 7.832 -9.664 -5.645 1 93.5 503 ASN A C 1
ATOM 3840 O O . ASN A 1 503 ? 7.266 -10.508 -4.941 1 93.5 503 ASN A O 1
ATOM 3844 N N . ARG A 1 504 ? 8.102 -9.836 -6.875 1 94.75 504 ARG A N 1
ATOM 3845 C CA . ARG A 1 504 ? 7.73 -11.086 -7.531 1 94.75 504 ARG A CA 1
ATOM 3846 C C . ARG A 1 504 ? 8.547 -12.258 -6.988 1 94.75 504 ARG A C 1
ATOM 3848 O O . ARG A 1 504 ? 7.992 -13.312 -6.688 1 94.75 504 ARG A O 1
ATOM 3855 N N . ILE A 1 505 ? 9.828 -12.094 -6.836 1 95.81 505 ILE A N 1
ATOM 3856 C CA . ILE A 1 505 ? 10.688 -13.141 -6.312 1 95.81 505 ILE A CA 1
ATOM 3857 C C . ILE A 1 505 ? 10.305 -13.453 -4.863 1 95.81 505 ILE A C 1
ATOM 3859 O O . ILE A 1 505 ? 10.117 -14.609 -4.496 1 95.81 505 ILE A O 1
ATOM 3863 N N . ALA A 1 506 ? 10.164 -12.375 -4.113 1 96 506 ALA A N 1
ATOM 3864 C CA . ALA A 1 506 ? 9.859 -12.531 -2.693 1 96 506 ALA A CA 1
ATOM 3865 C C . ALA A 1 506 ? 8.516 -13.242 -2.498 1 96 506 ALA A C 1
ATOM 3867 O O . ALA A 1 506 ? 8.406 -14.164 -1.686 1 96 506 ALA A O 1
ATOM 3868 N N . TYR A 1 507 ? 7.602 -12.859 -3.26 1 95.62 507 TYR A N 1
ATOM 3869 C CA . TYR A 1 507 ? 6.266 -13.43 -3.121 1 95.62 507 TYR A CA 1
ATOM 3870 C C . TYR A 1 507 ? 6.23 -14.867 -3.639 1 95.62 507 TYR A C 1
ATOM 3872 O O . TYR A 1 507 ? 5.812 -15.781 -2.924 1 95.62 507 TYR A O 1
ATOM 3880 N N . CYS A 1 508 ? 6.668 -15.109 -4.824 1 96.19 508 CYS A N 1
ATOM 3881 C CA . CYS A 1 508 ? 6.496 -16.406 -5.465 1 96.19 508 CYS A CA 1
ATOM 3882 C C . CYS A 1 508 ? 7.422 -17.453 -4.844 1 96.19 508 CYS A C 1
ATOM 3884 O O . CYS A 1 508 ? 7.008 -18.578 -4.59 1 96.19 508 CYS A O 1
ATOM 3886 N N . LEU A 1 509 ? 8.641 -17.078 -4.562 1 97.62 509 LEU A N 1
ATOM 3887 C CA . LEU A 1 509 ? 9.609 -18.031 -4.059 1 97.62 509 LEU A CA 1
ATOM 3888 C C . LEU A 1 509 ? 9.406 -18.281 -2.568 1 97.62 509 LEU A C 1
ATOM 3890 O O . LEU A 1 509 ? 9.203 -19.422 -2.148 1 97.62 509 LEU A O 1
ATOM 3894 N N . PHE A 1 510 ? 9.344 -17.203 -1.788 1 97.25 510 PHE A N 1
ATOM 3895 C CA . PHE A 1 510 ? 9.383 -17.375 -0.34 1 97.25 510 PHE A CA 1
ATOM 3896 C C . PHE A 1 510 ? 7.973 -17.484 0.23 1 97.25 510 PHE A C 1
ATOM 3898 O O . PHE A 1 510 ? 7.695 -18.391 1.022 1 97.25 510 PHE A O 1
ATOM 3905 N N . VAL A 1 511 ? 7.086 -16.672 -0.175 1 95.81 511 VAL A N 1
ATOM 3906 C CA . VAL A 1 511 ? 5.781 -16.547 0.467 1 95.81 511 VAL A CA 1
ATOM 3907 C C . VAL A 1 511 ? 4.836 -17.609 -0.076 1 95.81 511 VAL A C 1
ATOM 3909 O O . VAL A 1 511 ? 4.051 -18.203 0.676 1 95.81 511 VAL A O 1
ATOM 3912 N N . ASN A 1 512 ? 4.875 -17.828 -1.335 1 94.81 512 ASN A N 1
ATOM 3913 C CA . ASN A 1 512 ? 3.957 -18.781 -1.944 1 94.81 512 ASN A CA 1
ATOM 3914 C C . ASN A 1 512 ? 4.566 -20.172 -2.014 1 94.81 512 ASN A C 1
ATOM 3916 O O . ASN A 1 512 ? 4.055 -21.109 -1.401 1 94.81 512 ASN A O 1
ATOM 3920 N N . HIS A 1 513 ? 5.703 -20.359 -2.602 1 97.19 513 HIS A N 1
ATOM 3921 C CA . HIS A 1 513 ? 6.305 -21.656 -2.918 1 97.19 513 HIS A CA 1
ATOM 3922 C C . HIS A 1 513 ? 6.852 -22.328 -1.664 1 97.19 513 HIS A C 1
ATOM 3924 O O . HIS A 1 513 ? 6.383 -23.406 -1.277 1 97.19 513 HIS A O 1
ATOM 3930 N N . LEU A 1 514 ? 7.793 -21.719 -1.002 1 97.69 514 LEU A N 1
ATOM 3931 C CA . LEU A 1 514 ? 8.523 -22.359 0.08 1 97.69 514 LEU A CA 1
ATOM 3932 C C . LEU A 1 514 ? 7.66 -22.469 1.334 1 97.69 514 LEU A C 1
ATOM 3934 O O . LEU A 1 514 ? 7.801 -23.406 2.115 1 97.69 514 LEU A O 1
ATOM 3938 N N . THR A 1 515 ? 6.738 -21.562 1.501 1 95.88 515 THR A N 1
ATOM 3939 C CA . THR A 1 515 ? 5.801 -21.656 2.611 1 95.88 515 THR A CA 1
ATOM 3940 C C . THR A 1 515 ? 4.941 -22.906 2.486 1 95.88 515 THR A C 1
ATOM 3942 O O . THR A 1 515 ? 4.789 -23.672 3.449 1 95.88 515 THR A O 1
ATOM 3945 N N . GLU A 1 516 ? 4.449 -23.125 1.283 1 95.25 516 GLU A N 1
ATOM 3946 C CA . GLU A 1 516 ? 3.574 -24.281 1.081 1 95.25 516 GLU A CA 1
ATOM 3947 C C . GLU A 1 516 ? 4.355 -25.578 1.169 1 95.25 516 GLU A C 1
ATOM 3949 O O . GLU A 1 516 ? 3.867 -26.562 1.73 1 95.25 516 GLU A O 1
ATOM 3954 N N . MET A 1 517 ? 5.531 -25.594 0.639 1 97.06 517 MET A N 1
ATOM 3955 C CA . MET A 1 517 ? 6.34 -26.797 0.676 1 97.06 517 MET A CA 1
ATOM 3956 C C . MET A 1 517 ? 6.789 -27.109 2.1 1 97.06 517 MET A C 1
ATOM 3958 O O . MET A 1 517 ? 6.699 -28.266 2.545 1 97.06 517 MET A O 1
ATOM 3962 N N . ALA A 1 518 ? 7.27 -26.109 2.832 1 96.62 518 ALA A N 1
ATOM 3963 C CA . ALA A 1 518 ? 7.633 -26.297 4.234 1 96.62 518 ALA A CA 1
ATOM 3964 C C . ALA A 1 518 ? 6.438 -26.781 5.051 1 96.62 518 ALA A C 1
ATOM 3966 O O . ALA A 1 518 ? 6.578 -27.641 5.918 1 96.62 518 ALA A O 1
ATOM 3967 N N . GLY A 1 519 ? 5.305 -26.188 4.746 1 94.56 519 GLY A N 1
ATOM 3968 C CA . GLY A 1 519 ? 4.09 -26.625 5.422 1 94.56 519 GLY A CA 1
ATOM 3969 C C . GLY A 1 519 ? 3.77 -28.094 5.195 1 94.56 519 GLY A C 1
ATOM 3970 O O . GLY A 1 519 ? 3.404 -28.797 6.133 1 94.56 519 GLY A O 1
ATOM 3971 N N . ALA A 1 520 ? 3.9 -28.531 3.982 1 94.19 520 ALA A N 1
ATOM 3972 C CA . ALA A 1 520 ? 3.617 -29.922 3.65 1 94.19 520 ALA A CA 1
ATOM 3973 C C . ALA A 1 520 ? 4.59 -30.859 4.355 1 94.19 520 ALA A C 1
ATOM 3975 O O . ALA A 1 520 ? 4.191 -31.922 4.852 1 94.19 520 ALA A O 1
ATOM 3976 N N . LEU A 1 521 ? 5.84 -30.516 4.41 1 95.5 521 LEU A N 1
ATOM 3977 C CA . LEU A 1 521 ? 6.84 -31.328 5.098 1 95.5 521 LEU A CA 1
ATOM 3978 C C . LEU A 1 521 ? 6.59 -31.328 6.605 1 95.5 521 LEU A C 1
ATOM 3980 O O . LEU A 1 521 ? 6.766 -32.344 7.262 1 95.5 521 LEU A O 1
ATOM 3984 N N . ALA A 1 522 ? 6.211 -30.172 7.098 1 94.31 522 ALA A N 1
ATOM 3985 C CA . ALA A 1 522 ? 5.859 -30.094 8.516 1 94.31 522 ALA A CA 1
ATOM 3986 C C . ALA A 1 522 ? 4.652 -30.969 8.828 1 94.31 522 ALA A C 1
ATOM 3988 O O . ALA A 1 522 ? 4.586 -31.594 9.898 1 94.31 522 ALA A O 1
ATOM 3989 N N . ASP A 1 523 ? 3.691 -31.031 7.941 1 91.5 523 ASP A N 1
ATOM 3990 C CA . ASP A 1 523 ? 2.549 -31.922 8.102 1 91.5 523 ASP A CA 1
ATOM 3991 C C . ASP A 1 523 ? 2.996 -33.375 8.188 1 91.5 523 ASP A C 1
ATOM 3993 O O . ASP A 1 523 ? 2.488 -34.125 9.008 1 91.5 523 ASP A O 1
ATOM 3997 N N . LEU A 1 524 ? 3.896 -33.75 7.305 1 90.75 524 LEU A N 1
ATOM 3998 C CA . LEU A 1 524 ? 4.441 -35.094 7.301 1 90.75 524 LEU A CA 1
ATOM 3999 C C . LEU A 1 524 ? 5.109 -35.406 8.633 1 90.75 524 LEU A C 1
ATOM 4001 O O . LEU A 1 524 ? 4.871 -36.469 9.211 1 90.75 524 LEU A O 1
ATOM 4005 N N . ALA A 1 525 ? 5.91 -34.469 9.102 1 91.12 525 ALA A N 1
ATOM 4006 C CA . ALA A 1 525 ? 6.609 -34.656 10.367 1 91.12 525 ALA A CA 1
ATOM 4007 C C . ALA A 1 525 ? 5.629 -34.75 11.531 1 91.12 525 ALA A C 1
ATOM 4009 O O . ALA A 1 525 ? 5.789 -35.594 12.422 1 91.12 525 ALA A O 1
ATOM 4010 N N . HIS A 1 526 ? 4.684 -33.875 11.539 1 86.94 526 HIS A N 1
ATOM 4011 C CA . HIS A 1 526 ? 3.682 -33.844 12.594 1 86.94 526 HIS A CA 1
ATOM 4012 C C . HIS A 1 526 ? 2.9 -35.125 12.656 1 86.94 526 HIS A C 1
ATOM 4014 O O . HIS A 1 526 ? 2.541 -35.594 13.742 1 86.94 526 HIS A O 1
ATOM 4020 N N . GLY A 1 527 ? 2.574 -35.719 11.57 1 83.62 527 GLY A N 1
ATOM 4021 C CA . GLY A 1 527 ? 1.862 -36.969 11.531 1 83.62 527 GLY A CA 1
ATOM 4022 C C . GLY A 1 527 ? 2.666 -38.125 12.102 1 83.62 527 GLY A C 1
ATOM 4023 O O . GLY A 1 527 ? 2.105 -39.031 12.719 1 83.62 527 GLY A O 1
ATOM 4024 N N . SER A 1 528 ? 3.916 -38.062 11.945 1 81.44 528 SER A N 1
ATOM 4025 C CA . SER A 1 528 ? 4.781 -39.156 12.367 1 81.44 528 SER A CA 1
ATOM 4026 C C . SER A 1 528 ? 5.285 -38.938 13.797 1 81.44 528 SER A C 1
ATOM 4028 O O . SER A 1 528 ? 5.57 -39.906 14.508 1 81.44 528 SER A O 1
ATOM 4030 N N . ALA A 1 529 ? 5.441 -37.625 14.141 1 83.94 529 ALA A N 1
ATOM 4031 C CA . ALA A 1 529 ? 5.945 -37.25 15.461 1 83.94 529 ALA A CA 1
ATOM 4032 C C . ALA A 1 529 ? 5.215 -36.031 15.992 1 83.94 529 ALA A C 1
ATOM 4034 O O . ALA A 1 529 ? 5.77 -34.906 16.016 1 83.94 529 ALA A O 1
ATOM 4035 N N . PRO A 1 530 ? 4.113 -36.219 16.547 1 77.38 530 PRO A N 1
ATOM 4036 C CA . PRO A 1 530 ? 3.262 -35.094 16.938 1 77.38 530 PRO A CA 1
ATOM 4037 C C . PRO A 1 530 ? 3.918 -34.188 18 1 77.38 530 PRO A C 1
ATOM 4039 O O . PRO A 1 530 ? 3.523 -33.031 18.172 1 77.38 530 PRO A O 1
ATOM 4042 N N . HIS A 1 531 ? 4.926 -34.656 18.625 1 72 531 HIS A N 1
ATOM 4043 C CA . HIS A 1 531 ? 5.586 -33.875 19.672 1 72 531 HIS A CA 1
ATOM 4044 C C . HIS A 1 531 ? 6.59 -32.906 19.094 1 72 531 HIS A C 1
ATOM 4046 O O . HIS A 1 531 ? 7.074 -32 19.797 1 72 531 HIS A O 1
ATOM 4052 N N . MET A 1 532 ? 6.902 -33.125 17.844 1 68.88 532 MET A N 1
ATOM 4053 C CA . MET A 1 532 ? 7.852 -32.219 17.203 1 68.88 532 MET A CA 1
ATOM 4054 C C . MET A 1 532 ? 7.176 -30.922 16.797 1 68.88 532 MET A C 1
ATOM 4056 O O . MET A 1 532 ? 7.086 -30.609 15.617 1 68.88 532 MET A O 1
ATOM 4060 N N . CYS A 1 533 ? 6.828 -30.062 17.703 1 66.94 533 CYS A N 1
ATOM 4061 C CA . CYS A 1 533 ? 6.02 -28.859 17.516 1 66.94 533 CYS A CA 1
ATOM 4062 C C . CYS A 1 533 ? 6.816 -27.766 16.812 1 66.94 533 CYS A C 1
ATOM 4064 O O . CYS A 1 533 ? 6.242 -26.859 16.219 1 66.94 533 CYS A O 1
ATOM 4066 N N . ARG A 1 534 ? 8.133 -27.984 16.578 1 82.94 534 ARG A N 1
ATOM 4067 C CA . ARG A 1 534 ? 8.922 -26.859 16.062 1 82.94 534 ARG A CA 1
ATOM 4068 C C . ARG A 1 534 ? 9.656 -27.266 14.781 1 82.94 534 ARG A C 1
ATOM 4070 O O . ARG A 1 534 ? 10.648 -26.641 14.406 1 82.94 534 ARG A O 1
ATOM 4077 N N . PHE A 1 535 ? 9.125 -28.328 14.109 1 92.5 535 PHE A N 1
ATOM 4078 C CA . PHE A 1 535 ? 9.844 -28.797 12.938 1 92.5 535 PHE A CA 1
ATOM 4079 C C . PHE A 1 535 ? 9.844 -27.75 11.836 1 92.5 535 PHE A C 1
ATOM 4081 O O . PHE A 1 535 ? 10.852 -27.562 11.148 1 92.5 535 PHE A O 1
ATOM 4088 N N . GLU A 1 536 ? 8.773 -27.031 11.656 1 93.75 536 GLU A N 1
ATOM 4089 C CA . GLU A 1 536 ? 8.695 -25.984 10.641 1 93.75 536 GLU A CA 1
ATOM 4090 C C . GLU A 1 536 ? 9.75 -24.906 10.883 1 93.75 536 GLU A C 1
ATOM 4092 O O . GLU A 1 536 ? 10.328 -24.375 9.938 1 93.75 536 GLU A O 1
ATOM 4097 N N . ASP A 1 537 ? 10.016 -24.609 12.133 1 93.31 537 ASP A N 1
ATOM 4098 C CA . ASP A 1 537 ? 11.039 -23.625 12.477 1 93.31 537 ASP A CA 1
ATOM 4099 C C . ASP A 1 537 ? 12.414 -24.062 11.984 1 93.31 537 ASP A C 1
ATOM 4101 O O . ASP A 1 537 ? 13.195 -23.234 11.492 1 93.31 537 ASP A O 1
ATOM 4105 N N . GLU A 1 538 ? 12.625 -25.312 12.156 1 94.5 538 GLU A N 1
ATOM 4106 C CA . GLU A 1 538 ? 13.891 -25.859 11.68 1 94.5 538 GLU A CA 1
ATOM 4107 C C . GLU A 1 538 ? 14.023 -25.703 10.172 1 94.5 538 GLU A C 1
ATOM 4109 O O . GLU A 1 538 ? 15.109 -25.406 9.664 1 94.5 538 GLU A O 1
ATOM 4114 N N . LEU A 1 539 ? 12.945 -25.953 9.5 1 97.06 539 LEU A N 1
ATOM 4115 C CA . LEU A 1 539 ? 12.961 -25.828 8.047 1 97.06 539 LEU A CA 1
ATOM 4116 C C . LEU A 1 539 ? 13.273 -24.406 7.617 1 97.06 539 LEU A C 1
ATOM 4118 O O . LEU A 1 539 ? 14.07 -24.188 6.699 1 97.06 539 LEU A O 1
ATOM 4122 N N . TRP A 1 540 ? 12.734 -23.453 8.32 1 96 540 TRP A N 1
ATOM 4123 C CA . TRP A 1 540 ? 12.977 -22.062 7.992 1 96 540 TRP A CA 1
ATOM 4124 C C . TRP A 1 540 ? 14.414 -21.656 8.32 1 96 540 TRP A C 1
ATOM 4126 O O . TRP A 1 540 ? 15.023 -20.859 7.602 1 96 540 TRP A O 1
ATOM 4136 N N . ASP A 1 541 ? 14.945 -22.219 9.391 1 94.94 541 ASP A N 1
ATOM 4137 C CA . ASP A 1 541 ? 16.344 -21.984 9.727 1 94.94 541 ASP A CA 1
ATOM 4138 C C . ASP A 1 541 ? 17.266 -22.484 8.609 1 94.94 541 ASP A C 1
ATOM 4140 O O . ASP A 1 541 ? 18.219 -21.781 8.234 1 94.94 541 ASP A O 1
ATOM 4144 N N . MET A 1 542 ? 16.953 -23.625 8.141 1 97.12 542 MET A N 1
ATOM 4145 C CA . MET A 1 542 ? 17.75 -24.188 7.047 1 97.12 542 MET A CA 1
ATOM 4146 C C . MET A 1 542 ? 17.672 -23.297 5.812 1 97.12 542 MET A C 1
ATOM 4148 O O . MET A 1 542 ? 18.688 -23.078 5.133 1 97.12 542 MET A O 1
ATOM 4152 N N . LEU A 1 543 ? 16.484 -22.844 5.551 1 97.88 543 LEU A N 1
ATOM 4153 C CA . LEU A 1 543 ? 16.344 -21.922 4.43 1 97.88 543 LEU A CA 1
ATOM 4154 C C . LEU A 1 543 ? 17.172 -20.656 4.652 1 97.88 543 LEU A C 1
ATOM 4156 O O . LEU A 1 543 ? 17.812 -20.156 3.723 1 97.88 543 LEU A O 1
ATOM 4160 N N . GLY A 1 544 ? 17.125 -20.109 5.871 1 96.62 544 GLY A N 1
ATOM 4161 C CA . GLY A 1 544 ? 17.953 -18.969 6.195 1 96.62 544 GLY A CA 1
ATOM 4162 C C . GLY A 1 544 ? 19.422 -19.188 5.902 1 96.62 544 GLY A C 1
ATOM 4163 O O . GLY A 1 544 ? 20.094 -18.312 5.34 1 96.62 544 GLY A O 1
ATOM 4164 N N . ASP A 1 545 ? 19.906 -20.344 6.215 1 97.12 545 ASP A N 1
ATOM 4165 C CA . ASP A 1 545 ? 21.297 -20.688 5.961 1 97.12 545 ASP A CA 1
ATOM 4166 C C . ASP A 1 545 ? 21.594 -20.719 4.461 1 97.12 545 ASP A C 1
ATOM 4168 O O . ASP A 1 545 ? 22.625 -20.203 4.016 1 97.12 545 ASP A O 1
ATOM 4172 N N . VAL A 1 546 ? 20.719 -21.297 3.738 1 97.94 546 VAL A N 1
ATOM 4173 C CA . VAL A 1 546 ? 20.906 -21.406 2.293 1 97.94 546 VAL A CA 1
ATOM 4174 C C . VAL A 1 546 ? 20.891 -20.031 1.659 1 97.94 546 VAL A C 1
ATOM 4176 O O . VAL A 1 546 ? 21.719 -19.719 0.797 1 97.94 546 VAL A O 1
ATOM 4179 N N . VAL A 1 547 ? 19.984 -19.203 2.078 1 97.94 547 VAL A N 1
ATOM 4180 C CA . VAL A 1 547 ? 19.891 -17.859 1.539 1 97.94 547 VAL A CA 1
ATOM 4181 C C . VAL A 1 547 ? 21.125 -17.047 1.923 1 97.94 547 VAL A C 1
ATOM 4183 O O . VAL A 1 547 ? 21.656 -16.281 1.112 1 97.94 547 VAL A O 1
ATOM 4186 N N . ALA A 1 548 ? 21.578 -17.234 3.137 1 96.88 548 ALA A N 1
ATOM 4187 C CA . ALA A 1 548 ? 22.781 -16.531 3.584 1 96.88 548 ALA A CA 1
ATOM 4188 C C . ALA A 1 548 ? 23.984 -16.891 2.725 1 96.88 548 ALA A C 1
ATOM 4190 O O . ALA A 1 548 ? 24.75 -16.016 2.316 1 96.88 548 ALA A O 1
ATOM 4191 N N . HIS A 1 549 ? 24.125 -18.125 2.484 1 97.62 549 HIS A N 1
ATOM 4192 C CA . HIS A 1 549 ? 25.234 -18.594 1.646 1 97.62 549 HIS A CA 1
ATOM 4193 C C . HIS A 1 549 ? 25.109 -18.047 0.226 1 97.62 549 HIS A C 1
ATOM 4195 O O . HIS A 1 549 ? 26.078 -17.547 -0.338 1 97.62 549 HIS A O 1
ATOM 4201 N N . ALA A 1 550 ? 23.938 -18.156 -0.338 1 97.62 550 ALA A N 1
ATOM 4202 C CA . ALA A 1 550 ? 23.703 -17.625 -1.678 1 97.62 550 ALA A CA 1
ATOM 4203 C C . ALA A 1 550 ? 23.969 -16.125 -1.724 1 97.62 550 ALA A C 1
ATOM 4205 O O . ALA A 1 550 ? 24.562 -15.617 -2.686 1 97.62 550 ALA A O 1
ATOM 4206 N N . SER A 1 551 ? 23.484 -15.438 -0.71 1 96.88 551 SER A N 1
ATOM 4207 C CA . SER A 1 551 ? 23.703 -13.992 -0.622 1 96.88 551 SER A CA 1
ATOM 4208 C C . SER A 1 551 ? 25.188 -13.648 -0.634 1 96.88 551 SER A C 1
ATOM 4210 O O . SER A 1 551 ? 25.594 -12.719 -1.334 1 96.88 551 SER A O 1
ATOM 4212 N N . ALA A 1 552 ? 25.953 -14.352 0.115 1 97.12 552 ALA A N 1
ATOM 4213 C CA . ALA A 1 552 ? 27.391 -14.133 0.166 1 97.12 552 ALA A CA 1
ATOM 4214 C C . ALA A 1 552 ? 28.031 -14.328 -1.207 1 97.12 552 ALA A C 1
ATOM 4216 O O . ALA A 1 552 ? 28.859 -13.523 -1.638 1 97.12 552 ALA A O 1
ATOM 4217 N N . GLU A 1 553 ? 27.656 -15.336 -1.884 1 96.69 553 GLU A N 1
ATOM 4218 C CA . GLU A 1 553 ? 28.172 -15.633 -3.213 1 96.69 553 GLU A CA 1
ATOM 4219 C C . GLU A 1 553 ? 27.797 -14.547 -4.211 1 96.69 553 GLU A C 1
ATOM 4221 O O . GLU A 1 553 ? 28.547 -14.258 -5.145 1 96.69 553 GLU A O 1
ATOM 4226 N N . LEU A 1 554 ? 26.719 -13.906 -3.982 1 97.25 554 LEU A N 1
ATOM 4227 C CA . LEU A 1 554 ? 26.188 -12.922 -4.922 1 97.25 554 LEU A CA 1
ATOM 4228 C C . LEU A 1 554 ? 26.625 -11.516 -4.531 1 97.25 554 LEU A C 1
ATOM 4230 O O . LEU A 1 554 ? 26.203 -10.539 -5.152 1 97.25 554 LEU A O 1
ATOM 4234 N N . GLY A 1 555 ? 27.391 -11.391 -3.496 1 96.19 555 GLY A N 1
ATOM 4235 C CA . GLY A 1 555 ? 27.891 -10.094 -3.08 1 96.19 555 GLY A CA 1
ATOM 4236 C C . GLY A 1 555 ? 26.953 -9.359 -2.148 1 96.19 555 GLY A C 1
ATOM 4237 O O . GLY A 1 555 ? 26.922 -8.125 -2.148 1 96.19 555 GLY A O 1
ATOM 4238 N N . HIS A 1 556 ? 26.109 -10.031 -1.446 1 94.44 556 HIS A N 1
ATOM 4239 C CA . HIS A 1 556 ? 25.188 -9.5 -0.439 1 94.44 556 HIS A CA 1
ATOM 4240 C C . HIS A 1 556 ? 24.281 -8.422 -1.029 1 94.44 556 HIS A C 1
ATOM 4242 O O . HIS A 1 556 ? 24.219 -7.309 -0.51 1 94.44 556 HIS A O 1
ATOM 4248 N N . PRO A 1 557 ? 23.5 -8.797 -2.049 1 95.94 557 PRO A N 1
ATOM 4249 C CA . PRO A 1 557 ? 22.531 -7.816 -2.539 1 95.94 557 PRO A CA 1
ATOM 4250 C C . PRO A 1 557 ? 21.688 -7.215 -1.419 1 95.94 557 PRO A C 1
ATOM 4252 O O . PRO A 1 557 ? 21.281 -7.922 -0.488 1 95.94 557 PRO A O 1
ATOM 4255 N N . PRO A 1 558 ? 21.359 -5.914 -1.456 1 94.75 558 PRO A N 1
ATOM 4256 C CA . PRO A 1 558 ? 20.641 -5.234 -0.371 1 94.75 558 PRO A CA 1
ATOM 4257 C C . PRO A 1 558 ? 19.328 -5.91 -0.01 1 94.75 558 PRO A C 1
ATOM 4259 O O . PRO A 1 558 ? 18.969 -6.004 1.17 1 94.75 558 PRO A O 1
ATOM 4262 N N . ARG A 1 559 ? 18.594 -6.391 -0.976 1 95.38 559 ARG A N 1
ATOM 4263 C CA . ARG A 1 559 ? 17.297 -7.02 -0.73 1 95.38 559 ARG A CA 1
ATOM 4264 C C . ARG A 1 559 ? 17.469 -8.32 0.045 1 95.38 559 ARG A C 1
ATOM 4266 O O . ARG A 1 559 ? 16.609 -8.672 0.869 1 95.38 559 ARG A O 1
ATOM 4273 N N . LEU A 1 560 ? 18.5 -9.07 -0.217 1 96.62 560 LEU A N 1
ATOM 4274 C CA . LEU A 1 560 ? 18.75 -10.305 0.52 1 96.62 560 LEU A CA 1
ATOM 4275 C C . LEU A 1 560 ? 19.234 -10.008 1.932 1 96.62 560 LEU A C 1
ATOM 4277 O O . LEU A 1 560 ? 18.906 -10.734 2.873 1 96.62 560 LEU A O 1
ATOM 4281 N N . ARG A 1 561 ? 20.031 -8.977 2.07 1 94.56 561 ARG A N 1
ATOM 4282 C CA . ARG A 1 561 ? 20.422 -8.547 3.406 1 94.56 561 ARG A CA 1
ATOM 4283 C C . ARG A 1 561 ? 19.219 -8.203 4.258 1 94.56 561 ARG A C 1
ATOM 4285 O O . ARG A 1 561 ? 19.125 -8.602 5.422 1 94.56 561 ARG A O 1
ATOM 4292 N N . ALA A 1 562 ? 18.328 -7.422 3.697 1 94.44 562 ALA A N 1
ATOM 4293 C CA . ALA A 1 562 ? 17.109 -7.035 4.395 1 94.44 562 ALA A CA 1
ATOM 4294 C C . ALA A 1 562 ? 16.266 -8.258 4.738 1 94.44 562 ALA A C 1
ATOM 4296 O O . ALA A 1 562 ? 15.695 -8.344 5.832 1 94.44 562 ALA A O 1
ATOM 4297 N N . LEU A 1 563 ? 16.156 -9.195 3.771 1 95.44 563 LEU A N 1
ATOM 4298 C CA . LEU A 1 563 ? 15.43 -10.438 3.998 1 95.44 563 LEU A CA 1
ATOM 4299 C C . LEU A 1 563 ? 15.992 -11.188 5.203 1 95.44 563 LEU A C 1
ATOM 4301 O O . LEU A 1 563 ? 15.242 -11.602 6.086 1 95.44 563 LEU A O 1
ATOM 4305 N N . LEU A 1 564 ? 17.266 -11.336 5.254 1 94.94 564 LEU A N 1
ATOM 4306 C CA . LEU A 1 564 ? 17.938 -12.086 6.309 1 94.94 564 LEU A CA 1
ATOM 4307 C C . LEU A 1 564 ? 17.844 -11.352 7.641 1 94.94 564 LEU A C 1
ATOM 4309 O O . LEU A 1 564 ? 17.953 -11.969 8.703 1 94.94 564 LEU A O 1
ATOM 4313 N N . ALA A 1 565 ? 17.578 -10.008 7.559 1 92.31 565 ALA A N 1
ATOM 4314 C CA . ALA A 1 565 ? 17.438 -9.203 8.766 1 92.31 565 ALA A CA 1
ATOM 4315 C C . ALA A 1 565 ? 16.031 -9.32 9.344 1 92.31 565 ALA A C 1
ATOM 4317 O O . ALA A 1 565 ? 15.781 -8.875 10.469 1 92.31 565 ALA A O 1
ATOM 4318 N N . GLY A 1 566 ? 15.156 -9.852 8.625 1 93.12 566 GLY A N 1
ATOM 4319 C CA . GLY A 1 566 ? 13.828 -10.102 9.164 1 93.12 566 GLY A CA 1
ATOM 4320 C C . GLY A 1 566 ? 12.781 -9.125 8.648 1 93.12 566 GLY A C 1
ATOM 4321 O O . GLY A 1 566 ? 11.672 -9.07 9.172 1 93.12 566 GLY A O 1
ATOM 4322 N N . VAL A 1 567 ? 13.094 -8.305 7.621 1 93.25 567 VAL A N 1
ATOM 4323 C CA . VAL A 1 567 ? 12.117 -7.387 7.039 1 93.25 567 VAL A CA 1
ATOM 4324 C C . VAL A 1 567 ? 10.938 -8.18 6.48 1 93.25 567 VAL A C 1
ATOM 4326 O O . VAL A 1 567 ? 11.125 -9.203 5.82 1 93.25 567 VAL A O 1
ATOM 4329 N N . PRO A 1 568 ? 9.703 -7.793 6.758 1 91.62 568 PRO A N 1
ATOM 4330 C CA . PRO A 1 568 ? 8.539 -8.516 6.246 1 91.62 568 PRO A CA 1
ATOM 4331 C C . PRO A 1 568 ? 8.523 -8.609 4.723 1 91.62 568 PRO A C 1
ATOM 4333 O O . PRO A 1 568 ? 9.094 -7.75 4.043 1 91.62 568 PRO A O 1
ATOM 4336 N N . LEU A 1 569 ? 7.871 -9.633 4.242 1 94.5 569 LEU A N 1
ATOM 4337 C CA . LEU A 1 569 ? 7.824 -9.875 2.807 1 94.5 569 LEU A CA 1
ATOM 4338 C C . LEU A 1 569 ? 6.48 -9.461 2.227 1 94.5 569 LEU A C 1
ATOM 4340 O O . LEU A 1 569 ? 5.473 -9.438 2.938 1 94.5 569 LEU A O 1
ATOM 4344 N N . PRO A 1 570 ? 6.488 -9.062 0.974 1 92.81 570 PRO A N 1
ATOM 4345 C CA . PRO A 1 570 ? 5.219 -8.734 0.32 1 92.81 570 PRO A CA 1
ATOM 4346 C C . PRO A 1 570 ? 4.41 -9.969 -0.067 1 92.81 570 PRO A C 1
ATOM 4348 O O . PRO A 1 570 ? 4.941 -10.883 -0.697 1 92.81 570 PRO A O 1
ATOM 4351 N N . ALA A 1 571 ? 3.186 -9.992 0.313 1 92.88 571 ALA A N 1
ATOM 4352 C CA . ALA A 1 571 ? 2.283 -11.078 -0.064 1 92.88 571 ALA A CA 1
ATOM 4353 C C . ALA A 1 571 ? 1.09 -10.547 -0.855 1 92.88 571 ALA A C 1
ATOM 4355 O O . ALA A 1 571 ? 0.389 -9.641 -0.402 1 92.88 571 ALA A O 1
ATOM 4356 N N . LYS A 1 572 ? 0.89 -11.102 -2.006 1 90.19 572 LYS A N 1
ATOM 4357 C CA . LYS A 1 572 ? -0.295 -10.734 -2.775 1 90.19 572 LYS A CA 1
ATOM 4358 C C . LYS A 1 572 ? -1.573 -11.102 -2.025 1 90.19 572 LYS A C 1
ATOM 4360 O O . LYS A 1 572 ? -1.675 -12.188 -1.457 1 90.19 572 LYS A O 1
ATOM 4365 N N . ALA A 1 573 ? -2.535 -10.18 -2.01 1 91.56 573 ALA A N 1
ATOM 4366 C CA . ALA A 1 573 ? -3.777 -10.367 -1.264 1 91.56 573 ALA A CA 1
ATOM 4367 C C . ALA A 1 573 ? -4.918 -10.781 -2.191 1 91.56 573 ALA A C 1
ATOM 4369 O O . ALA A 1 573 ? -5.754 -9.953 -2.564 1 91.56 573 ALA A O 1
ATOM 4370 N N . ASN A 1 574 ? -5.051 -12.086 -2.441 1 91.62 574 ASN A N 1
ATOM 4371 C CA . ASN A 1 574 ? -6.016 -12.609 -3.402 1 91.62 574 ASN A CA 1
ATOM 4372 C C . ASN A 1 574 ? -7.449 -12.359 -2.949 1 91.62 574 ASN A C 1
ATOM 4374 O O . ASN A 1 574 ? -8.336 -12.125 -3.775 1 91.62 574 ASN A O 1
ATOM 4378 N N . LEU A 1 575 ? -7.746 -12.43 -1.671 1 94.69 575 LEU A N 1
ATOM 4379 C CA . LEU A 1 575 ? -9.078 -12.172 -1.146 1 94.69 575 LEU A CA 1
ATOM 4380 C C . LEU A 1 575 ? -9.484 -10.719 -1.39 1 94.69 575 LEU A C 1
ATOM 4382 O O . LEU A 1 575 ? -10.578 -10.453 -1.896 1 94.69 575 LEU A O 1
ATOM 4386 N N . LEU A 1 576 ? -8.578 -9.836 -1.088 1 93.5 576 LEU A N 1
ATOM 4387 C CA . LEU A 1 576 ? -8.883 -8.414 -1.24 1 93.5 576 LEU A CA 1
ATOM 4388 C C . LEU A 1 576 ? -8.992 -8.031 -2.713 1 93.5 576 LEU A C 1
ATOM 4390 O O . LEU A 1 576 ? -9.797 -7.18 -3.08 1 93.5 576 LEU A O 1
ATOM 4394 N N . VAL A 1 577 ? -8.188 -8.664 -3.531 1 90.5 577 VAL A N 1
ATOM 4395 C CA . VAL A 1 577 ? -8.266 -8.438 -4.969 1 90.5 577 VAL A CA 1
ATOM 4396 C C . VAL A 1 577 ? -9.625 -8.914 -5.492 1 90.5 577 VAL A C 1
ATOM 4398 O O . VAL A 1 577 ? -10.273 -8.211 -6.277 1 90.5 577 VAL A O 1
ATOM 4401 N N . ARG A 1 578 ? -10.047 -10.086 -5.07 1 90.81 578 ARG A N 1
ATOM 4402 C CA . ARG A 1 578 ? -11.344 -10.617 -5.465 1 90.81 578 ARG A CA 1
ATOM 4403 C C . ARG A 1 578 ? -12.477 -9.719 -4.98 1 90.81 578 ARG A C 1
ATOM 4405 O O . ARG A 1 578 ? -13.438 -9.469 -5.715 1 90.81 578 ARG A O 1
ATOM 4412 N N . TRP A 1 579 ? -12.336 -9.219 -3.812 1 93.06 579 TRP A N 1
ATOM 4413 C CA . TRP A 1 579 ? -13.367 -8.352 -3.238 1 93.06 579 TRP A CA 1
ATOM 4414 C C . TRP A 1 579 ? -13.484 -7.051 -4.027 1 93.06 579 TRP A C 1
ATOM 4416 O O . TRP A 1 579 ? -14.586 -6.582 -4.305 1 93.06 579 TRP A O 1
ATOM 4426 N N . ALA A 1 580 ? -12.359 -6.496 -4.406 1 88.69 580 ALA A N 1
ATOM 4427 C CA . ALA A 1 580 ? -12.32 -5.227 -5.129 1 88.69 580 ALA A CA 1
ATOM 4428 C C . ALA A 1 580 ? -12.703 -5.414 -6.594 1 88.69 580 ALA A C 1
ATOM 4430 O O . ALA A 1 580 ? -12.922 -4.438 -7.312 1 88.69 580 ALA A O 1
ATOM 4431 N N . ARG A 1 581 ? -12.805 -6.637 -7.125 1 80.94 581 ARG A N 1
ATOM 4432 C CA . ARG A 1 581 ? -13.047 -6.961 -8.531 1 80.94 581 ARG A CA 1
ATOM 4433 C C . ARG A 1 581 ? -11.977 -6.352 -9.43 1 80.94 581 ARG A C 1
ATOM 4435 O O . ARG A 1 581 ? -12.281 -5.855 -10.516 1 80.94 581 ARG A O 1
ATOM 4442 N N . ASP A 1 582 ? -10.781 -6.289 -8.773 1 73.44 582 ASP A N 1
ATOM 4443 C CA . ASP A 1 582 ? -9.648 -5.734 -9.5 1 73.44 582 ASP A CA 1
ATOM 4444 C C . ASP A 1 582 ? -8.914 -6.824 -10.281 1 73.44 582 ASP A C 1
ATOM 4446 O O . ASP A 1 582 ? -9.078 -8.016 -10.008 1 73.44 582 ASP A O 1
ATOM 4450 N N . ALA A 1 583 ? -8.219 -6.352 -11.344 1 68.25 583 ALA A N 1
ATOM 4451 C CA . ALA A 1 583 ? -7.312 -7.273 -12.023 1 68.25 583 ALA A CA 1
ATOM 4452 C C . ALA A 1 583 ? -6.133 -7.645 -11.133 1 68.25 583 ALA A C 1
ATOM 4454 O O . ALA A 1 583 ? -5.703 -6.844 -10.297 1 68.25 583 ALA A O 1
ATOM 4455 N N . ASP A 1 584 ? -5.574 -8.75 -11.367 1 65.38 584 ASP A N 1
ATOM 4456 C CA . ASP A 1 584 ? -4.465 -9.297 -10.594 1 65.38 584 ASP A CA 1
ATOM 4457 C C . ASP A 1 584 ? -3.268 -8.344 -10.602 1 65.38 584 ASP A C 1
ATOM 4459 O O . ASP A 1 584 ? -2.561 -8.227 -9.594 1 65.38 584 ASP A O 1
ATOM 4463 N N . ARG A 1 585 ? -3.121 -7.719 -11.672 1 59.97 585 ARG A N 1
ATOM 4464 C CA . ARG A 1 585 ? -1.967 -6.836 -11.82 1 59.97 585 ARG A CA 1
ATOM 4465 C C . ARG A 1 585 ? -2.086 -5.621 -10.906 1 59.97 585 ARG A C 1
ATOM 4467 O O . ARG A 1 585 ? -1.091 -4.945 -10.633 1 59.97 585 ARG A O 1
ATOM 4474 N N . ARG A 1 586 ? -3.27 -5.316 -10.305 1 61.59 586 ARG A N 1
ATOM 4475 C CA . ARG A 1 586 ? -3.496 -4.168 -9.438 1 61.59 586 ARG A CA 1
ATOM 4476 C C . ARG A 1 586 ? -3.521 -4.586 -7.969 1 61.59 586 ARG A C 1
ATOM 4478 O O . ARG A 1 586 ? -3.916 -3.807 -7.102 1 61.59 586 ARG A O 1
ATOM 4485 N N . ALA A 1 587 ? -3.133 -5.793 -7.898 1 64.56 587 ALA A N 1
ATOM 4486 C CA . ALA A 1 587 ? -3.188 -6.336 -6.547 1 64.56 587 ALA A CA 1
ATOM 4487 C C . ALA A 1 587 ? -2.219 -5.602 -5.621 1 64.56 587 ALA A C 1
ATOM 4489 O O . ALA A 1 587 ? -1.073 -5.34 -5.996 1 64.56 587 ALA A O 1
ATOM 4490 N N . GLY A 1 588 ? -2.695 -5.125 -4.496 1 73.75 588 GLY A N 1
ATOM 4491 C CA . GLY A 1 588 ? -1.812 -4.637 -3.449 1 73.75 588 GLY A CA 1
ATOM 4492 C C . GLY A 1 588 ? -1.16 -5.75 -2.652 1 73.75 588 GLY A C 1
ATOM 4493 O O . GLY A 1 588 ? -1.439 -6.93 -2.879 1 73.75 588 GLY A O 1
ATOM 4494 N N . TYR A 1 589 ? -0.102 -5.516 -1.974 1 80.12 589 TYR A N 1
ATOM 4495 C CA . TYR A 1 589 ? 0.6 -6.473 -1.124 1 80.12 589 TYR A CA 1
ATOM 4496 C C . TYR A 1 589 ? 0.348 -6.18 0.351 1 80.12 589 TYR A C 1
ATOM 4498 O O . TYR A 1 589 ? 0.15 -5.023 0.735 1 80.12 589 TYR A O 1
ATOM 4506 N N . VAL A 1 590 ? 0.201 -7.188 1.093 1 87.5 590 VAL A N 1
ATOM 4507 C CA . VAL A 1 590 ? 0.176 -7.078 2.549 1 87.5 590 VAL A CA 1
ATOM 4508 C C . VAL A 1 590 ? 1.484 -7.613 3.129 1 87.5 590 VAL A C 1
ATOM 4510 O O . VAL A 1 590 ? 2.182 -8.398 2.482 1 87.5 590 VAL A O 1
ATOM 4513 N N . ALA A 1 591 ? 1.81 -7.207 4.262 1 87.62 591 ALA A N 1
ATOM 4514 C CA . ALA A 1 591 ? 3.045 -7.641 4.91 1 87.62 591 ALA A CA 1
ATOM 4515 C C . ALA A 1 591 ? 2.928 -9.086 5.398 1 87.62 591 ALA A C 1
ATOM 4517 O O . ALA A 1 591 ? 1.96 -9.438 6.074 1 87.62 591 ALA A O 1
ATOM 4518 N N . PHE A 1 592 ? 3.861 -9.867 4.941 1 90.31 592 PHE A N 1
ATOM 4519 C CA . PHE A 1 592 ? 3.998 -11.258 5.359 1 90.31 592 PHE A CA 1
ATOM 4520 C C . PHE A 1 592 ? 5.129 -11.406 6.371 1 90.31 592 PHE A C 1
ATOM 4522 O O . PHE A 1 592 ? 6.246 -10.945 6.137 1 90.31 592 PHE A O 1
ATOM 4529 N N . ALA A 1 593 ? 4.828 -12.031 7.508 1 87.06 593 ALA A N 1
ATOM 4530 C CA . ALA A 1 593 ? 5.816 -12.203 8.57 1 87.06 593 ALA A CA 1
ATOM 4531 C C . ALA A 1 593 ? 7.039 -12.961 8.07 1 87.06 593 ALA A C 1
ATOM 4533 O O . ALA A 1 593 ? 6.91 -14.008 7.434 1 87.06 593 ALA A O 1
ATOM 4534 N N . ASN A 1 594 ? 8.195 -12.391 8.312 1 90.25 594 ASN A N 1
ATOM 4535 C CA . ASN A 1 594 ? 9.461 -12.984 7.898 1 90.25 594 ASN A CA 1
ATOM 4536 C C . ASN A 1 594 ? 9.969 -14 8.93 1 90.25 594 ASN A C 1
ATOM 4538 O O . ASN A 1 594 ? 10.195 -13.648 10.086 1 90.25 594 ASN A O 1
ATOM 4542 N N . PRO A 1 595 ? 10.234 -15.211 8.531 1 87.5 595 PRO A N 1
ATOM 4543 C CA . PRO A 1 595 ? 10.633 -16.234 9.5 1 87.5 595 PRO A CA 1
ATOM 4544 C C . PRO A 1 595 ? 12.125 -16.203 9.805 1 87.5 595 PRO A C 1
ATOM 4546 O O . PRO A 1 595 ? 12.602 -16.969 10.656 1 87.5 595 PRO A O 1
ATOM 4549 N N . PHE A 1 596 ? 13.031 -15.484 9.109 1 85.06 596 PHE A N 1
ATOM 4550 C CA . PHE A 1 596 ? 14.484 -15.539 9.219 1 85.06 596 PHE A CA 1
ATOM 4551 C C . PHE A 1 596 ? 14.969 -14.703 10.406 1 85.06 596 PHE A C 1
ATOM 4553 O O . PHE A 1 596 ? 16.078 -14.922 10.906 1 85.06 596 PHE A O 1
ATOM 4560 N N . GLY A 1 597 ? 14.227 -13.508 10.828 1 64.62 597 GLY A N 1
ATOM 4561 C CA . GLY A 1 597 ? 14.781 -12.32 11.461 1 64.62 597 GLY A CA 1
ATOM 4562 C C . GLY A 1 597 ? 15.375 -12.586 12.828 1 64.62 597 GLY A C 1
ATOM 4563 O O . GLY A 1 597 ? 14.977 -13.531 13.508 1 64.62 597 GLY A O 1
ATOM 4564 N N . ALA A 1 598 ? 16.812 -12.172 12.953 1 59.78 598 ALA A N 1
ATOM 4565 C CA . ALA A 1 598 ? 17.625 -12.125 14.172 1 59.78 598 ALA A CA 1
ATOM 4566 C C . ALA A 1 598 ? 17.078 -11.078 15.141 1 59.78 598 ALA A C 1
ATOM 4568 O O . ALA A 1 598 ? 16.406 -10.133 14.734 1 59.78 598 ALA A O 1
ATOM 4569 N N . ASP A 1 599 ? 17.141 -11.352 16.328 1 59.09 599 ASP A N 1
ATOM 4570 C CA . ASP A 1 599 ? 16.891 -10.422 17.422 1 59.09 599 ASP A CA 1
ATOM 4571 C C . ASP A 1 599 ? 17.625 -9.094 17.188 1 59.09 599 ASP A C 1
ATOM 4573 O O . ASP A 1 599 ? 18.844 -9.07 17.062 1 59.09 599 ASP A O 1
ATOM 4577 N N . PRO A 1 600 ? 16.891 -8.031 16.797 1 55.28 600 PRO A N 1
ATOM 4578 C CA . PRO A 1 600 ? 17.562 -6.75 16.562 1 55.28 600 PRO A CA 1
ATOM 4579 C C . PRO A 1 600 ? 18.578 -6.402 17.641 1 55.28 600 PRO A C 1
ATOM 4581 O O . PRO A 1 600 ? 19.453 -5.555 17.438 1 55.28 600 PRO A O 1
ATOM 4584 N N . THR A 1 601 ? 18.469 -6.945 18.891 1 52.19 601 THR A N 1
ATOM 4585 C CA . THR A 1 601 ? 19.391 -6.664 19.969 1 52.19 601 THR A CA 1
ATOM 4586 C C . THR A 1 601 ? 20.703 -7.41 19.766 1 52.19 601 THR A C 1
ATOM 4588 O O . THR A 1 601 ? 21.672 -7.203 20.516 1 52.19 601 THR A O 1
ATOM 4591 N N . ASP A 1 602 ? 20.609 -8.305 18.75 1 51.62 602 ASP A N 1
ATOM 4592 C CA . ASP A 1 602 ? 21.844 -9.031 18.469 1 51.62 602 ASP A CA 1
ATOM 4593 C C . ASP A 1 602 ? 22.828 -8.156 17.688 1 51.62 602 ASP A C 1
ATOM 4595 O O . ASP A 1 602 ? 22.531 -7.746 16.562 1 51.62 602 ASP A O 1
ATOM 4599 N N . PRO A 1 603 ? 23.781 -7.594 18.422 1 46.31 603 PRO A N 1
ATOM 4600 C CA . PRO A 1 603 ? 24.766 -6.715 17.781 1 46.31 603 PRO A CA 1
ATOM 4601 C C . PRO A 1 603 ? 25.328 -7.297 16.484 1 46.31 603 PRO A C 1
ATOM 4603 O O . PRO A 1 603 ? 25.797 -6.551 15.633 1 46.31 603 PRO A O 1
ATOM 4606 N N . ASN A 1 604 ? 25.719 -8.648 16.484 1 39.5 604 ASN A N 1
ATOM 4607 C CA . ASN A 1 604 ? 26.234 -9.32 15.289 1 39.5 604 ASN A CA 1
ATOM 4608 C C . ASN A 1 604 ? 25.109 -10.047 14.539 1 39.5 604 ASN A C 1
ATOM 4610 O O . ASN A 1 604 ? 25.047 -11.273 14.547 1 39.5 604 ASN A O 1
ATOM 4614 N N . PRO A 1 605 ? 24.109 -9.406 14.32 1 42.78 605 PRO A N 1
ATOM 4615 C CA . PRO A 1 605 ? 22.984 -10.172 13.805 1 42.78 605 PRO A CA 1
ATOM 4616 C C . PRO A 1 605 ? 23.344 -11.031 12.586 1 42.78 605 PRO A C 1
ATOM 4618 O O . PRO A 1 605 ? 22.594 -11.93 12.219 1 42.78 605 PRO A O 1
ATOM 4621 N N . PHE A 1 606 ? 24.172 -10.531 11.734 1 39.28 606 PHE A N 1
ATOM 4622 C CA . PHE A 1 606 ? 24.672 -11.273 10.578 1 39.28 606 PHE A CA 1
ATOM 4623 C C . PHE A 1 606 ? 25.844 -12.148 10.969 1 39.28 606 PHE A C 1
ATOM 4625 O O . PHE A 1 606 ? 26.578 -12.633 10.109 1 39.28 606 PHE A O 1
ATOM 4632 N N . GLY A 1 607 ? 26.312 -12.203 12.266 1 34.22 607 GLY A N 1
ATOM 4633 C CA . GLY A 1 607 ? 27.453 -13.023 12.648 1 34.22 607 GLY A CA 1
ATOM 4634 C C . GLY A 1 607 ? 27.312 -14.469 12.227 1 34.22 607 GLY A C 1
ATOM 4635 O O . GLY A 1 607 ? 26.219 -14.93 11.914 1 34.22 607 GLY A O 1
ATOM 4636 N N . GLY A 1 608 ? 28.547 -15.156 12.008 1 27.66 608 GLY A N 1
ATOM 4637 C CA . GLY A 1 608 ? 29.031 -16.484 11.617 1 27.66 608 GLY A CA 1
ATOM 4638 C C . GLY A 1 608 ? 28.281 -17.609 12.305 1 27.66 608 GLY A C 1
ATOM 4639 O O . GLY A 1 608 ? 27.516 -17.375 13.25 1 27.66 608 GLY A O 1
ATOM 4640 N N . THR A 1 609 ? 28.672 -18.766 11.898 1 26.34 609 THR A N 1
ATOM 4641 C CA . THR A 1 609 ? 28.734 -20.188 12.211 1 26.34 609 THR A CA 1
ATOM 4642 C C . THR A 1 609 ? 28.984 -20.406 13.695 1 26.34 609 THR A C 1
ATOM 4644 O O . THR A 1 609 ? 29.984 -19.953 14.234 1 26.34 609 THR A O 1
ATOM 4647 N N . ARG A 1 610 ? 28.062 -20.547 14.578 1 20.42 610 ARG A N 1
ATOM 4648 C CA . ARG A 1 610 ? 28.516 -21.688 15.375 1 20.42 610 ARG A CA 1
ATOM 4649 C C . ARG A 1 610 ? 28.672 -22.938 14.508 1 20.42 610 ARG A C 1
ATOM 4651 O O . ARG A 1 610 ? 27.812 -23.234 13.672 1 20.42 610 ARG A O 1
ATOM 4658 N N . MET B 1 1 ? 49.031 30.234 61.969 1 25.14 1 MET B N 1
ATOM 4659 C CA . MET B 1 1 ? 48.938 30.703 60.594 1 25.14 1 MET B CA 1
ATOM 4660 C C . MET B 1 1 ? 47.844 29.953 59.844 1 25.14 1 MET B C 1
ATOM 4662 O O . MET B 1 1 ? 47.875 28.734 59.75 1 25.14 1 MET B O 1
ATOM 4666 N N . THR B 1 2 ? 46.594 30.484 59.812 1 27.05 2 THR B N 1
ATOM 4667 C CA . THR B 1 2 ? 45.219 30.125 59.438 1 27.05 2 THR B CA 1
ATOM 4668 C C . THR B 1 2 ? 45.062 30.016 57.938 1 27.05 2 THR B C 1
ATOM 4670 O O . THR B 1 2 ? 45.188 31.016 57.219 1 27.05 2 THR B O 1
ATOM 4673 N N . HIS B 1 3 ? 45.781 29.031 57.406 1 31.89 3 HIS B N 1
ATOM 4674 C CA . HIS B 1 3 ? 45.812 28.938 55.938 1 31.89 3 HIS B CA 1
ATOM 4675 C C . HIS B 1 3 ? 44.406 29 55.344 1 31.89 3 HIS B C 1
ATOM 4677 O O . HIS B 1 3 ? 43.531 28.297 55.812 1 31.89 3 HIS B O 1
ATOM 4683 N N . PRO B 1 4 ? 44.094 30.172 54.781 1 31.55 4 PRO B N 1
ATOM 4684 C CA . PRO B 1 4 ? 42.75 30.375 54.312 1 31.55 4 PRO B CA 1
ATOM 4685 C C . PRO B 1 4 ? 42.312 29.328 53.281 1 31.55 4 PRO B C 1
ATOM 4687 O O . PRO B 1 4 ? 43.156 28.781 52.562 1 31.55 4 PRO B O 1
ATOM 4690 N N . LEU B 1 5 ? 41.312 28.484 53.594 1 29.27 5 LEU B N 1
ATOM 4691 C CA . LEU B 1 5 ? 40.688 27.422 52.812 1 29.27 5 LEU B CA 1
ATOM 4692 C C . LEU B 1 5 ? 40.344 27.922 51.406 1 29.27 5 LEU B C 1
ATOM 4694 O O . LEU B 1 5 ? 39.656 28.922 51.25 1 29.27 5 LEU B O 1
ATOM 4698 N N . VAL B 1 6 ? 41.281 27.844 50.5 1 34.69 6 VAL B N 1
ATOM 4699 C CA . VAL B 1 6 ? 41.031 28.203 49.125 1 34.69 6 VAL B CA 1
ATOM 4700 C C . VAL B 1 6 ? 39.688 27.656 48.656 1 34.69 6 VAL B C 1
ATOM 4702 O O . VAL B 1 6 ? 39.406 26.469 48.781 1 34.69 6 VAL B O 1
ATOM 4705 N N . PRO B 1 7 ? 38.688 28.594 48.656 1 30.08 7 PRO B N 1
ATOM 4706 C CA . PRO B 1 7 ? 37.375 28.109 48.281 1 30.08 7 PRO B CA 1
ATOM 4707 C C . PRO B 1 7 ? 37.406 27.375 46.938 1 30.08 7 PRO B C 1
ATOM 4709 O O . PRO B 1 7 ? 38.219 27.672 46.062 1 30.08 7 PRO B O 1
ATOM 4712 N N . ALA B 1 8 ? 37.125 26.078 46.906 1 34.53 8 ALA B N 1
ATOM 4713 C CA . ALA B 1 8 ? 37.062 25.219 45.75 1 34.53 8 ALA B CA 1
ATOM 4714 C C . ALA B 1 8 ? 36.281 25.859 44.594 1 34.53 8 ALA B C 1
ATOM 4716 O O . ALA B 1 8 ? 35.219 26.422 44.812 1 34.53 8 ALA B O 1
ATOM 4717 N N . PRO B 1 9 ? 36.969 26.359 43.594 1 31.58 9 PRO B N 1
ATOM 4718 C CA . PRO B 1 9 ? 36.219 26.953 42.469 1 31.58 9 PRO B CA 1
ATOM 4719 C C . PRO B 1 9 ? 34.969 26.156 42.125 1 31.58 9 PRO B C 1
ATOM 4721 O O . PRO B 1 9 ? 34.969 24.938 42.25 1 31.58 9 PRO B O 1
ATOM 4724 N N . TYR B 1 10 ? 33.75 26.609 42.438 1 26.64 10 TYR B N 1
ATOM 4725 C CA . TYR B 1 10 ? 32.469 26.078 41.969 1 26.64 10 TYR B CA 1
ATOM 4726 C C . TYR B 1 10 ? 32.5 25.766 40.5 1 26.64 10 TYR B C 1
ATOM 4728 O O . TYR B 1 10 ? 32.812 26.641 39.656 1 26.64 10 TYR B O 1
ATOM 4736 N N . LEU B 1 11 ? 33.031 24.625 40.125 1 29.45 11 LEU B N 1
ATOM 4737 C CA . LEU B 1 11 ? 32.812 24.156 38.75 1 29.45 11 LEU B CA 1
ATOM 4738 C C . LEU B 1 11 ? 31.438 24.531 38.219 1 29.45 11 LEU B C 1
ATOM 4740 O O . LEU B 1 11 ? 30.422 24.109 38.812 1 29.45 11 LEU B O 1
ATOM 4744 N N . THR B 1 12 ? 31.234 25.75 37.812 1 27.56 12 THR B N 1
ATOM 4745 C CA . THR B 1 12 ? 30.031 26.156 37.094 1 27.56 12 THR B CA 1
ATOM 4746 C C . THR B 1 12 ? 29.562 25.062 36.156 1 27.56 12 THR B C 1
ATOM 4748 O O . THR B 1 12 ? 30.312 24.594 35.312 1 27.56 12 THR B O 1
ATOM 4751 N N . VAL B 1 13 ? 28.719 24.20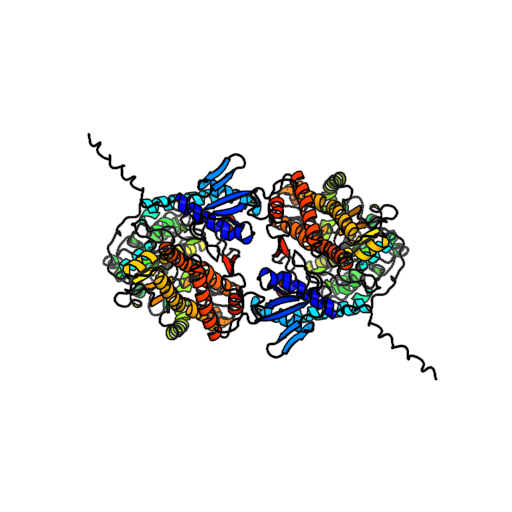3 36.625 1 33 13 VAL B N 1
ATOM 4752 C CA . VAL B 1 13 ? 27.953 23.25 35.812 1 33 13 VAL B CA 1
ATOM 4753 C C . VAL B 1 13 ? 27.484 23.922 34.531 1 33 13 VAL B C 1
ATOM 4755 O O . VAL B 1 13 ? 26.781 24.938 34.594 1 33 13 VAL B O 1
ATOM 4758 N N . PRO B 1 14 ? 28.266 23.812 33.469 1 33.84 14 PRO B N 1
ATOM 4759 C CA . PRO B 1 14 ? 27.672 24.406 32.281 1 33.84 14 PRO B CA 1
ATOM 4760 C C . PRO B 1 14 ? 26.156 24.203 32.188 1 33.84 14 PRO B C 1
ATOM 4762 O O . PRO B 1 14 ? 25.672 23.094 32.406 1 33.84 14 PRO B O 1
ATOM 4765 N N . THR B 1 15 ? 25.281 25.109 32.656 1 31.64 15 THR B N 1
ATOM 4766 C CA . THR B 1 15 ? 23.828 25.188 32.719 1 31.64 15 THR B CA 1
ATOM 4767 C C . THR B 1 15 ? 23.203 24.484 31.5 1 31.64 15 THR B C 1
ATOM 4769 O O . THR B 1 15 ? 22.469 23.516 31.672 1 31.64 15 THR B O 1
ATOM 4772 N N . ALA B 1 16 ? 22 25.156 30.922 1 37.47 16 ALA B N 1
ATOM 4773 C CA . ALA B 1 16 ? 20.922 24.75 30.031 1 37.47 16 ALA B CA 1
ATOM 4774 C C . ALA B 1 16 ? 21.453 24.266 28.688 1 37.47 16 ALA B C 1
ATOM 4776 O O . ALA B 1 16 ? 22.109 25.031 27.969 1 37.47 16 ALA B O 1
ATOM 4777 N N . SER B 1 17 ? 21.797 23.156 28.359 1 41.69 17 SER B N 1
ATOM 4778 C CA . SER B 1 17 ? 22.203 22.359 27.203 1 41.69 17 SER B CA 1
ATOM 4779 C C . SER B 1 17 ? 21.422 22.766 25.953 1 41.69 17 SER B C 1
ATOM 4781 O O . SER B 1 17 ? 20.234 22.453 25.844 1 41.69 17 SER B O 1
ATOM 4783 N N . HIS B 1 18 ? 21.438 23.969 25.422 1 49.88 18 HIS B N 1
ATOM 4784 C CA . HIS B 1 18 ? 20.859 24.438 24.156 1 49.88 18 HIS B CA 1
ATOM 4785 C C . HIS B 1 18 ? 20.953 23.359 23.078 1 49.88 18 HIS B C 1
ATOM 4787 O O . HIS B 1 18 ? 22.047 22.984 22.672 1 49.88 18 HIS B O 1
ATOM 4793 N N . THR B 1 19 ? 19.969 22.516 23 1 61.19 19 THR B N 1
ATOM 4794 C CA . THR B 1 19 ? 19.875 21.578 21.891 1 61.19 19 THR B CA 1
ATOM 4795 C C . THR B 1 19 ? 20.125 22.281 20.562 1 61.19 19 THR B C 1
ATOM 4797 O O . THR B 1 19 ? 19.469 23.281 20.25 1 61.19 19 THR B O 1
ATOM 4800 N N . SER B 1 20 ? 21.219 22.141 19.891 1 82.75 20 SER B N 1
ATOM 4801 C CA . SER B 1 20 ? 21.688 22.703 18.625 1 82.75 20 SER B CA 1
ATOM 4802 C C . SER B 1 20 ? 20.766 22.297 17.484 1 82.75 20 SER B C 1
ATOM 4804 O O . SER B 1 20 ? 19.969 21.375 17.609 1 82.75 20 SER B O 1
ATOM 4806 N N . ALA B 1 21 ? 20.641 23.266 16.609 1 93 21 ALA B N 1
ATOM 4807 C CA . ALA B 1 21 ? 19.938 22.969 15.359 1 93 21 ALA B CA 1
ATOM 4808 C C . ALA B 1 21 ? 20.312 21.594 14.82 1 93 21 ALA B C 1
ATOM 4810 O O . ALA B 1 21 ? 19.453 20.875 14.281 1 93 21 ALA B O 1
ATOM 4811 N N . ASP B 1 22 ? 21.547 21.188 15.148 1 94.44 22 ASP B N 1
ATOM 4812 C CA . ASP B 1 22 ? 22.016 19.891 14.688 1 94.44 22 ASP B CA 1
ATOM 4813 C C . ASP B 1 22 ? 21.312 18.75 15.422 1 94.44 22 ASP B C 1
ATOM 4815 O O . ASP B 1 22 ? 20.844 17.797 14.797 1 94.44 22 ASP B O 1
ATOM 4819 N N . LEU B 1 23 ? 21.266 18.906 16.672 1 93.38 23 LEU B N 1
ATOM 4820 C CA . LEU B 1 23 ? 20.672 17.844 17.484 1 93.38 23 LEU B CA 1
ATOM 4821 C C . LEU B 1 23 ? 19.172 17.734 17.219 1 93.38 23 LEU B C 1
ATOM 4823 O O . LEU B 1 23 ? 18.641 16.625 17.078 1 93.38 23 LEU B O 1
ATOM 4827 N N . ILE B 1 24 ? 18.5 18.844 17.141 1 93.56 24 ILE B N 1
ATOM 4828 C CA . ILE B 1 24 ? 17.062 18.844 16.875 1 93.56 24 ILE B CA 1
ATOM 4829 C C . ILE B 1 24 ? 16.797 18.203 15.516 1 93.56 24 ILE B C 1
ATOM 4831 O O . ILE B 1 24 ? 15.898 17.359 15.398 1 93.56 24 ILE B O 1
ATOM 4835 N N . SER B 1 25 ? 17.594 18.562 14.523 1 95.81 25 SER B N 1
ATOM 4836 C CA . SER B 1 25 ? 17.422 18.047 13.172 1 95.81 25 SER B CA 1
ATOM 4837 C C . SER B 1 25 ? 17.688 16.547 13.125 1 95.81 25 SER B C 1
ATOM 4839 O O . SER B 1 25 ? 16.969 15.797 12.461 1 95.81 25 SER B O 1
ATOM 4841 N N . ALA B 1 26 ? 18.719 16.109 13.875 1 96.88 26 ALA B N 1
ATOM 4842 C CA . ALA B 1 26 ? 19.062 14.695 13.891 1 96.88 26 ALA B CA 1
ATOM 4843 C C . ALA B 1 26 ? 17.953 13.875 14.539 1 96.88 26 ALA B C 1
ATOM 4845 O O . ALA B 1 26 ? 17.594 12.805 14.031 1 96.88 26 ALA B O 1
ATOM 4846 N N . HIS B 1 27 ? 17.438 14.359 15.625 1 95.88 27 HIS B N 1
ATOM 4847 C CA . HIS B 1 27 ? 16.375 13.641 16.328 1 95.88 27 HIS B CA 1
ATOM 4848 C C . HIS B 1 27 ? 15.117 13.562 15.477 1 95.88 27 HIS B C 1
ATOM 4850 O O . HIS B 1 27 ? 14.438 12.531 15.461 1 95.88 27 HIS B O 1
ATOM 4856 N N . THR B 1 28 ? 14.82 14.625 14.805 1 95.62 28 THR B N 1
ATOM 4857 C CA . THR B 1 28 ? 13.656 14.648 13.93 1 95.62 28 THR B CA 1
ATOM 4858 C C . THR B 1 28 ? 13.805 13.656 12.789 1 95.62 28 THR B C 1
ATOM 4860 O O . THR B 1 28 ? 12.891 12.875 12.508 1 95.62 28 THR B O 1
ATOM 4863 N N . LEU B 1 29 ? 14.945 13.695 12.188 1 97 29 LEU B N 1
ATOM 4864 C CA . LEU B 1 29 ? 15.234 12.789 11.078 1 97 29 LEU B CA 1
ATOM 4865 C C . LEU B 1 29 ? 15.172 11.336 11.531 1 97 29 LEU B C 1
ATOM 4867 O O . LEU B 1 29 ? 14.594 10.492 10.844 1 97 29 LEU B O 1
ATOM 4871 N N . LEU B 1 30 ? 15.75 11.078 12.695 1 97.44 30 LEU B N 1
ATOM 4872 C CA . LEU B 1 30 ? 15.742 9.734 13.258 1 97.44 30 LEU B CA 1
ATOM 4873 C C . LEU B 1 30 ? 14.32 9.266 13.547 1 97.44 30 LEU B C 1
ATOM 4875 O O . LEU B 1 30 ? 13.969 8.117 13.289 1 97.44 30 LEU B O 1
ATOM 4879 N N . GLY B 1 31 ? 13.539 10.156 14.109 1 96.06 31 GLY B N 1
ATOM 4880 C CA . GLY B 1 31 ? 12.148 9.836 14.375 1 96.06 31 GLY B CA 1
ATOM 4881 C C . GLY B 1 31 ? 11.375 9.453 13.133 1 96.06 31 GLY B C 1
ATOM 4882 O O . GLY B 1 31 ? 10.555 8.531 13.172 1 96.06 31 GLY B O 1
ATOM 4883 N N . CYS B 1 32 ? 11.641 10.125 12.031 1 96.31 32 CYS B N 1
ATOM 4884 C CA . CYS B 1 32 ? 10.984 9.812 10.766 1 96.31 32 CYS B CA 1
ATOM 4885 C C . CYS B 1 32 ? 11.406 8.438 10.266 1 96.31 32 CYS B C 1
ATOM 4887 O O . CYS B 1 32 ? 10.57 7.656 9.805 1 96.31 32 CYS B O 1
ATOM 4889 N N . LEU B 1 33 ? 12.711 8.164 10.391 1 97.38 33 LEU B N 1
ATOM 4890 C CA . LEU B 1 33 ? 13.234 6.863 9.984 1 97.38 33 LEU B CA 1
ATOM 4891 C C . LEU B 1 33 ? 12.57 5.738 10.766 1 97.38 33 LEU B C 1
ATOM 4893 O O . LEU B 1 33 ? 12.133 4.746 10.18 1 97.38 33 LEU B O 1
ATOM 4897 N N . VAL B 1 34 ? 12.453 5.914 12.055 1 96.25 34 VAL B N 1
ATOM 4898 C CA . VAL B 1 34 ? 11.891 4.902 12.945 1 96.25 34 VAL B CA 1
ATOM 4899 C C . VAL B 1 34 ? 10.414 4.703 12.625 1 96.25 34 VAL B C 1
ATOM 4901 O O . VAL B 1 34 ? 9.938 3.568 12.523 1 96.25 34 VAL B O 1
ATOM 4904 N N . ARG B 1 35 ? 9.758 5.758 12.406 1 94.69 35 ARG B N 1
ATOM 4905 C CA . ARG B 1 35 ? 8.312 5.711 12.195 1 94.69 35 ARG B CA 1
ATOM 4906 C C . ARG B 1 35 ? 7.977 5.109 10.836 1 94.69 35 ARG B C 1
ATOM 4908 O O . ARG B 1 35 ? 7.012 4.352 10.711 1 94.69 35 ARG B O 1
ATOM 4915 N N . GLU B 1 36 ? 8.766 5.402 9.805 1 94.69 36 GLU B N 1
ATOM 4916 C CA . GLU B 1 36 ? 8.312 5.133 8.445 1 94.69 36 GLU B CA 1
ATOM 4917 C C . GLU B 1 36 ? 9.039 3.934 7.844 1 94.69 36 GLU B C 1
ATOM 4919 O O . GLU B 1 36 ? 8.555 3.32 6.891 1 94.69 36 GLU B O 1
ATOM 4924 N N . VAL B 1 37 ? 10.203 3.605 8.344 1 94.62 37 VAL B N 1
ATOM 4925 C CA . VAL B 1 37 ? 11.016 2.609 7.648 1 94.62 37 VAL B CA 1
ATOM 4926 C C . VAL B 1 37 ? 11.359 1.47 8.602 1 94.62 37 VAL B C 1
ATOM 4928 O O . VAL B 1 37 ? 10.789 0.381 8.516 1 94.62 37 VAL B O 1
ATOM 4931 N N . THR B 1 38 ? 12.109 1.749 9.664 1 95.06 38 THR B N 1
ATOM 4932 C CA . THR B 1 38 ? 12.695 0.68 10.469 1 95.06 38 THR B CA 1
ATOM 4933 C C . THR B 1 38 ? 11.672 0.124 11.453 1 95.06 38 THR B C 1
ATOM 4935 O O . THR B 1 38 ? 11.711 -1.061 11.797 1 95.06 38 THR B O 1
ATOM 4938 N N . GLY B 1 39 ? 10.781 0.963 11.945 1 92.19 39 GLY B N 1
ATOM 4939 C CA . GLY B 1 39 ? 9.719 0.483 12.82 1 92.19 39 GLY B CA 1
ATOM 4940 C C . GLY B 1 39 ? 8.805 -0.526 12.148 1 92.19 39 GLY B C 1
ATOM 4941 O O . GLY B 1 39 ? 8.734 -1.684 12.57 1 92.19 39 GLY B O 1
ATOM 4942 N N . PRO B 1 40 ? 8.219 -0.108 11.086 1 89.25 40 PRO B N 1
ATOM 4943 C CA . PRO B 1 40 ? 7.34 -1.025 10.359 1 89.25 40 PRO B CA 1
ATOM 4944 C C . PRO B 1 40 ? 8.055 -2.295 9.906 1 89.25 40 PRO B C 1
ATOM 4946 O O . PRO B 1 40 ? 7.441 -3.359 9.82 1 89.25 40 PRO B O 1
ATOM 4949 N N . ASP B 1 41 ? 9.367 -2.199 9.68 1 90.75 41 ASP B N 1
ATOM 4950 C CA . ASP B 1 41 ? 10.148 -3.34 9.219 1 90.75 41 ASP B CA 1
ATOM 4951 C C . ASP B 1 41 ? 10.562 -4.23 10.391 1 90.75 41 ASP B C 1
ATOM 4953 O O . ASP B 1 41 ? 11.18 -5.281 10.188 1 90.75 41 ASP B O 1
ATOM 4957 N N . GLY B 1 42 ? 10.258 -3.836 11.625 1 88.94 42 GLY B N 1
ATOM 4958 C CA . GLY B 1 42 ? 10.641 -4.602 12.797 1 88.94 42 GLY B CA 1
ATOM 4959 C C . GLY B 1 42 ? 12.133 -4.566 13.078 1 88.94 42 GLY B C 1
ATOM 4960 O O . GLY B 1 42 ? 12.703 -5.547 13.555 1 88.94 42 GLY B O 1
ATOM 4961 N N . GLN B 1 43 ? 12.781 -3.467 12.727 1 93.5 43 GLN B N 1
ATOM 4962 C CA . GLN B 1 43 ? 14.234 -3.359 12.805 1 93.5 43 GLN B CA 1
ATOM 4963 C C . GLN B 1 43 ? 14.656 -2.434 13.945 1 93.5 43 GLN B C 1
ATOM 4965 O O . GLN B 1 43 ? 15.664 -1.732 13.844 1 93.5 43 GLN B O 1
ATOM 4970 N N . ILE B 1 44 ? 13.891 -2.307 15 1 93.81 44 ILE B N 1
ATOM 4971 C CA . ILE B 1 44 ? 14.234 -1.501 16.172 1 93.81 44 ILE B CA 1
ATOM 4972 C C . ILE B 1 44 ? 14.086 -2.34 17.438 1 93.81 44 ILE B C 1
ATOM 4974 O O . ILE B 1 44 ? 13.312 -3.301 17.469 1 93.81 44 ILE B O 1
ATOM 4978 N N . ALA B 1 45 ? 14.828 -2.039 18.469 1 93.06 45 ALA B N 1
ATOM 4979 C CA . ALA B 1 45 ? 14.734 -2.672 19.781 1 93.06 45 ALA B CA 1
ATOM 4980 C C . ALA B 1 45 ? 15.211 -1.725 20.875 1 93.06 45 ALA B C 1
ATOM 4982 O O . ALA B 1 45 ? 16.156 -0.953 20.672 1 93.06 45 ALA B O 1
ATOM 4983 N N . ILE B 1 46 ? 14.531 -1.727 21.969 1 90.62 46 ILE B N 1
ATOM 4984 C CA . ILE B 1 46 ? 14.992 -0.967 23.125 1 90.62 46 ILE B CA 1
ATOM 4985 C C . ILE B 1 46 ? 16 -1.801 23.922 1 90.62 46 ILE B C 1
ATOM 4987 O O . ILE B 1 46 ? 15.703 -2.934 24.297 1 90.62 46 ILE B O 1
ATOM 4991 N N . ASP B 1 47 ? 17.141 -1.362 24.047 1 89.5 47 ASP B N 1
ATOM 4992 C CA . ASP B 1 47 ? 18.203 -1.955 24.859 1 89.5 47 ASP B CA 1
ATOM 4993 C C . ASP B 1 47 ? 18.609 -1.023 26 1 89.5 47 ASP B C 1
ATOM 4995 O O . ASP B 1 47 ? 19.469 -0.154 25.812 1 89.5 47 ASP B O 1
ATOM 4999 N N . SER B 1 48 ? 18.016 -1.346 27.109 1 88.88 48 SER B N 1
ATOM 5000 C CA . SER B 1 48 ? 18.234 -0.484 28.266 1 88.88 48 SER B CA 1
ATOM 5001 C C . SER B 1 48 ? 17.75 0.936 28 1 88.88 48 SER B C 1
ATOM 5003 O O . SER B 1 48 ? 16.547 1.161 27.828 1 88.88 48 SER B O 1
ATOM 5005 N N . ASP B 1 49 ? 18.703 1.854 27.922 1 91.88 49 ASP B N 1
ATOM 5006 C CA . ASP B 1 49 ? 18.281 3.242 27.781 1 91.88 49 ASP B CA 1
ATOM 5007 C C . ASP B 1 49 ? 18.516 3.746 26.359 1 91.88 49 ASP B C 1
ATOM 5009 O O . ASP B 1 49 ? 18.547 4.953 26.109 1 91.88 49 ASP B O 1
ATOM 5013 N N . HIS B 1 50 ? 18.719 2.758 25.422 1 95.56 50 HIS B N 1
ATOM 5014 C CA . HIS B 1 50 ? 18.938 3.139 24.031 1 95.56 50 HIS B CA 1
ATOM 5015 C C . HIS B 1 50 ? 17.906 2.479 23.109 1 95.56 50 HIS B C 1
ATOM 5017 O O . HIS B 1 50 ? 17.422 1.381 23.391 1 95.56 50 HIS B O 1
ATOM 5023 N N . LEU B 1 51 ? 17.547 3.227 22.109 1 96.31 51 LEU B N 1
ATOM 5024 C CA . LEU B 1 51 ? 16.875 2.611 20.953 1 96.31 51 LEU B CA 1
ATOM 5025 C C . LEU B 1 51 ? 17.891 2.156 19.922 1 96.31 51 LEU B C 1
ATOM 5027 O O . LEU B 1 51 ? 18.672 2.965 19.422 1 96.31 51 LEU B O 1
ATOM 5031 N N . LEU B 1 52 ? 17.938 0.888 19.656 1 96.44 52 LEU B N 1
ATOM 5032 C CA . LEU B 1 52 ? 18.766 0.333 18.594 1 96.44 52 LEU B CA 1
ATOM 5033 C C . LEU B 1 52 ? 18 0.312 17.266 1 96.44 52 LEU B C 1
ATOM 5035 O O . LEU B 1 52 ? 16.812 -0.049 17.234 1 96.44 52 LEU B O 1
ATOM 5039 N N . ILE B 1 53 ? 18.625 0.798 16.203 1 96.81 53 ILE B N 1
ATOM 5040 C CA . ILE B 1 53 ? 18.016 0.883 14.883 1 96.81 53 ILE B CA 1
ATOM 5041 C C . ILE B 1 53 ? 18.922 0.21 13.852 1 96.81 53 ILE B C 1
ATOM 5043 O O . ILE B 1 53 ? 20.047 0.652 13.625 1 96.81 53 ILE B O 1
ATOM 5047 N N . ARG B 1 54 ? 18.422 -0.787 13.219 1 95.56 54 ARG B N 1
ATOM 5048 C CA . ARG B 1 54 ? 19.156 -1.44 12.141 1 95.56 54 ARG B CA 1
ATOM 5049 C C . ARG B 1 54 ? 18.672 -0.97 10.773 1 95.56 54 ARG B C 1
ATOM 5051 O O . ARG B 1 54 ? 17.469 -0.893 10.531 1 95.56 54 ARG B O 1
ATOM 5058 N N . LEU B 1 55 ? 19.594 -0.509 9.984 1 96.81 55 LEU B N 1
ATOM 5059 C CA . LEU B 1 55 ? 19.328 -0.293 8.57 1 96.81 55 LEU B CA 1
ATOM 5060 C C . LEU B 1 55 ? 19.531 -1.576 7.773 1 96.81 55 LEU B C 1
ATOM 5062 O O . LEU B 1 55 ? 20.656 -1.872 7.359 1 96.81 55 LEU B O 1
ATOM 5066 N N . PRO B 1 56 ? 18.5 -2.291 7.473 1 93.75 56 PRO B N 1
ATOM 5067 C CA . PRO B 1 56 ? 18.641 -3.691 7.07 1 93.75 56 PRO B CA 1
ATOM 5068 C C . PRO B 1 56 ? 19.203 -3.844 5.66 1 93.75 56 PRO B C 1
ATOM 5070 O O . PRO B 1 56 ? 19.766 -4.895 5.32 1 93.75 56 PRO B O 1
ATOM 5073 N N . HIS B 1 57 ? 19.047 -2.906 4.773 1 95.25 57 HIS B N 1
ATOM 5074 C CA . HIS B 1 57 ? 19.531 -3.037 3.4 1 95.25 57 HIS B CA 1
ATOM 5075 C C . HIS B 1 57 ? 21.016 -2.73 3.301 1 95.25 57 HIS B C 1
ATOM 5077 O O . HIS B 1 57 ? 21.703 -3.25 2.418 1 95.25 57 HIS B O 1
ATOM 5083 N N . THR B 1 58 ? 21.531 -1.84 4.199 1 95.62 58 THR B N 1
ATOM 5084 C CA . THR B 1 58 ? 22.953 -1.478 4.184 1 95.62 58 THR B CA 1
ATOM 5085 C C . THR B 1 58 ? 23.703 -2.225 5.273 1 95.62 58 THR B C 1
ATOM 5087 O O . THR B 1 58 ? 24.938 -2.311 5.234 1 95.62 58 THR B O 1
ATOM 5090 N N . GLY B 1 59 ? 23.031 -2.658 6.273 1 92.31 59 GLY B N 1
ATOM 5091 C CA . GLY B 1 59 ? 23.656 -3.4 7.355 1 92.31 59 GLY B CA 1
ATOM 5092 C C . GLY B 1 59 ? 24.188 -2.508 8.461 1 92.31 59 GLY B C 1
ATOM 5093 O O . GLY B 1 59 ? 24.781 -2.992 9.422 1 92.31 59 GLY B O 1
ATOM 5094 N N . GLU B 1 60 ? 23.906 -1.222 8.414 1 95.5 60 GLU B N 1
ATOM 5095 C CA . GLU B 1 60 ? 24.375 -0.279 9.422 1 95.5 60 GLU B CA 1
ATOM 5096 C C . GLU B 1 60 ? 23.547 -0.374 10.703 1 95.5 60 GLU B C 1
ATOM 5098 O O . GLU B 1 60 ? 22.375 -0.724 10.656 1 95.5 60 GLU B O 1
ATOM 5103 N N . LEU B 1 61 ? 24.172 -0.124 11.836 1 95.88 61 LEU B N 1
ATOM 5104 C CA . LEU B 1 61 ? 23.531 -0.118 13.141 1 95.88 61 LEU B CA 1
ATOM 5105 C C . LEU B 1 61 ? 23.656 1.247 13.812 1 95.88 61 LEU B C 1
ATOM 5107 O O . LEU B 1 61 ? 24.766 1.775 13.938 1 95.88 61 LEU B O 1
ATOM 5111 N N . LEU B 1 62 ? 22.531 1.818 14.156 1 97.5 62 LEU B N 1
ATOM 5112 C CA . LEU B 1 62 ? 22.484 3.105 14.844 1 97.5 62 LEU B CA 1
ATOM 5113 C C . LEU B 1 62 ? 21.891 2.951 16.234 1 97.5 62 LEU B C 1
ATOM 5115 O O . LEU B 1 62 ? 21.219 1.954 16.531 1 97.5 62 LEU B O 1
ATOM 5119 N N . ARG B 1 63 ? 22.141 3.842 17.141 1 97.06 63 ARG B N 1
ATOM 5120 C CA . ARG B 1 63 ? 21.422 3.906 18.406 1 97.06 63 ARG B CA 1
ATOM 5121 C C . ARG B 1 63 ? 21.312 5.348 18.891 1 97.06 63 ARG B C 1
ATOM 5123 O O . ARG B 1 63 ? 22.047 6.223 18.438 1 97.06 63 ARG B O 1
ATOM 5130 N N . ALA B 1 64 ? 20.391 5.625 19.656 1 97.19 64 ALA B N 1
ATOM 5131 C CA . ALA B 1 64 ? 20.188 6.902 20.344 1 97.19 64 ALA B CA 1
ATOM 5132 C C . ALA B 1 64 ? 19.688 6.695 21.766 1 97.19 64 ALA B C 1
ATOM 5134 O O . ALA B 1 64 ? 18.859 5.816 22.016 1 97.19 64 ALA B O 1
ATOM 5135 N N . ARG B 1 65 ? 20.234 7.434 22.656 1 96.88 65 ARG B N 1
ATOM 5136 C CA . ARG B 1 65 ? 19.766 7.379 24.031 1 96.88 65 ARG B CA 1
ATOM 5137 C C . ARG B 1 65 ? 18.312 7.863 24.141 1 96.88 65 ARG B C 1
ATOM 5139 O O . ARG B 1 65 ? 17.953 8.867 23.531 1 96.88 65 ARG B O 1
ATOM 5146 N N . LEU B 1 66 ? 17.547 7.133 24.953 1 94.44 66 LEU B N 1
ATOM 5147 C CA . LEU B 1 66 ? 16.141 7.465 25.141 1 94.44 66 LEU B CA 1
ATOM 5148 C C . LEU B 1 66 ? 15.945 8.359 26.359 1 94.44 66 LEU B C 1
ATOM 5150 O O . LEU B 1 66 ? 16.312 7.98 27.469 1 94.44 66 LEU B O 1
ATOM 5154 N N . ARG B 1 67 ? 15.43 9.539 26.094 1 91.31 67 ARG B N 1
ATOM 5155 C CA . ARG B 1 67 ? 14.961 10.367 27.203 1 91.31 67 ARG B CA 1
ATOM 5156 C C . ARG B 1 67 ? 13.641 9.859 27.75 1 91.31 67 ARG B C 1
ATOM 5158 O O . ARG B 1 67 ? 13.414 9.875 28.953 1 91.31 67 ARG B O 1
ATOM 5165 N N . ARG B 1 68 ? 12.773 9.414 26.891 1 91.5 68 ARG B N 1
ATOM 5166 C CA . ARG B 1 68 ? 11.492 8.805 27.219 1 91.5 68 ARG B CA 1
ATOM 5167 C C . ARG B 1 68 ? 11.039 7.836 26.141 1 91.5 68 ARG B C 1
ATOM 5169 O O . ARG B 1 68 ? 11.164 8.125 24.953 1 91.5 68 ARG B O 1
ATOM 5176 N N . THR B 1 69 ? 10.57 6.742 26.594 1 92.25 69 THR B N 1
ATOM 5177 C CA . THR B 1 69 ? 9.977 5.777 25.672 1 92.25 69 THR B CA 1
ATOM 5178 C C . THR B 1 69 ? 8.5 6.098 25.438 1 92.25 69 THR B C 1
ATOM 5180 O O . THR B 1 69 ? 7.793 6.512 26.359 1 92.25 69 THR B O 1
ATOM 5183 N N . SER B 1 70 ? 8.125 5.98 24.266 1 92.56 70 SER B N 1
ATOM 5184 C CA . SER B 1 70 ? 6.73 6.23 23.906 1 92.56 70 SER B CA 1
ATOM 5185 C C . SER B 1 70 ? 6.016 4.938 23.531 1 92.56 70 SER B C 1
ATOM 5187 O O . SER B 1 70 ? 6.586 4.074 22.859 1 92.56 70 SER B O 1
ATOM 5189 N N . THR B 1 71 ? 4.734 4.836 23.891 1 88.25 71 THR B N 1
ATOM 5190 C CA . THR B 1 71 ? 3.867 3.699 23.609 1 88.25 71 THR B CA 1
ATOM 5191 C C . THR B 1 71 ? 3.627 3.57 22.109 1 88.25 71 THR B C 1
ATOM 5193 O O . THR B 1 71 ? 3.463 2.461 21.594 1 88.25 71 THR B O 1
ATOM 5196 N N . VAL B 1 72 ? 3.688 4.637 21.375 1 90.81 72 VAL B N 1
ATOM 5197 C CA . VAL B 1 72 ? 3.328 4.609 19.969 1 90.81 72 VAL B CA 1
ATOM 5198 C C . VAL B 1 72 ? 4.566 4.875 19.109 1 90.81 72 VAL B C 1
ATOM 5200 O O . VAL B 1 72 ? 4.453 5.215 17.938 1 90.81 72 VAL B O 1
ATOM 5203 N N . GLY B 1 73 ? 5.691 4.855 19.672 1 90.31 73 GLY B N 1
ATOM 5204 C CA . GLY B 1 73 ? 6.938 4.953 18.938 1 90.31 73 GLY B CA 1
ATOM 5205 C C . GLY B 1 73 ? 7.41 6.383 18.75 1 90.31 73 GLY B C 1
ATOM 5206 O O . GLY B 1 73 ? 8.43 6.625 18.094 1 90.31 73 GLY B O 1
ATOM 5207 N N . ALA B 1 74 ? 6.723 7.352 19.312 1 92.62 74 ALA B N 1
ATOM 5208 C CA . ALA B 1 74 ? 7.168 8.742 19.281 1 92.62 74 ALA B CA 1
ATOM 5209 C C . ALA B 1 74 ? 8.18 9.023 20.391 1 92.62 74 ALA B C 1
ATOM 5211 O O . ALA B 1 74 ? 7.965 9.914 21.219 1 92.62 74 ALA B O 1
ATOM 5212 N N . HIS B 1 75 ? 9.266 8.359 20.359 1 93.62 75 HIS B N 1
ATOM 5213 C CA . HIS B 1 75 ? 10.289 8.391 21.391 1 93.62 75 HIS B CA 1
ATOM 5214 C C . HIS B 1 75 ? 10.945 9.766 21.469 1 93.62 75 HIS B C 1
ATOM 5216 O O . HIS B 1 75 ? 10.984 10.5 20.469 1 93.62 75 HIS B O 1
ATOM 5222 N N . ARG B 1 76 ? 11.352 10.109 22.656 1 93.12 76 ARG B N 1
ATOM 5223 C CA . ARG B 1 76 ? 12.195 11.281 22.875 1 93.12 76 ARG B CA 1
ATOM 5224 C C . ARG B 1 76 ? 13.648 10.875 23.078 1 93.12 76 ARG B C 1
ATOM 5226 O O . ARG B 1 76 ? 13.945 9.93 23.812 1 93.12 76 ARG B O 1
ATOM 5233 N N . PHE B 1 77 ? 14.492 11.57 22.391 1 94.38 77 PHE B N 1
ATOM 5234 C CA . PHE B 1 77 ? 15.898 11.203 22.406 1 94.38 77 PHE B CA 1
ATOM 5235 C C . PHE B 1 77 ? 16.719 12.234 23.172 1 94.38 77 PHE B C 1
ATOM 5237 O O . PHE B 1 77 ? 16.281 13.375 23.359 1 94.38 77 PHE B O 1
ATOM 5244 N N . ASP B 1 78 ? 17.859 11.758 23.656 1 92.62 78 ASP B N 1
ATOM 5245 C CA . ASP B 1 78 ? 18.844 12.594 24.344 1 92.62 78 ASP B CA 1
ATOM 5246 C C . ASP B 1 78 ? 20.25 12.352 23.797 1 92.62 78 ASP B C 1
ATOM 5248 O O . ASP B 1 78 ? 20.656 11.203 23.609 1 92.62 78 ASP B O 1
ATOM 5252 N N . GLY B 1 79 ? 20.953 13.469 23.484 1 93.69 79 GLY B N 1
ATOM 5253 C CA . GLY B 1 79 ? 22.328 13.328 23.016 1 93.69 79 GLY B CA 1
ATOM 5254 C C . GLY B 1 79 ? 22.422 12.953 21.547 1 93.69 79 GLY B C 1
ATOM 5255 O O . GLY B 1 79 ? 21.422 12.945 20.844 1 93.69 79 GLY B O 1
ATOM 5256 N N . PRO B 1 80 ? 23.625 12.688 21.078 1 96.06 80 PRO B N 1
ATOM 5257 C CA . PRO B 1 80 ? 23.844 12.43 19.641 1 96.06 80 PRO B CA 1
ATOM 5258 C C . PRO B 1 80 ? 23.375 11.039 19.219 1 96.06 80 PRO B C 1
ATOM 5260 O O . PRO B 1 80 ? 23.312 10.125 20.047 1 96.06 80 PRO B O 1
ATOM 5263 N N . VAL B 1 81 ? 23.016 10.906 17.969 1 97.62 81 VAL B N 1
ATOM 5264 C CA . VAL B 1 81 ? 22.859 9.594 17.359 1 97.62 81 VAL B CA 1
ATOM 5265 C C . VAL B 1 81 ? 24.234 8.938 17.172 1 97.62 81 VAL B C 1
ATOM 5267 O O . VAL B 1 81 ? 25.219 9.617 16.859 1 97.62 81 VAL B O 1
ATOM 5270 N N . GLU B 1 82 ? 24.328 7.664 17.422 1 97.94 82 GLU B N 1
ATOM 5271 C CA . GLU B 1 82 ? 25.594 6.961 17.281 1 97.94 82 GLU B CA 1
ATOM 5272 C C . GLU B 1 82 ? 25.5 5.84 16.25 1 97.94 82 GLU B C 1
ATOM 5274 O O . GLU B 1 82 ? 24.438 5.281 16.031 1 97.94 82 GLU B O 1
ATOM 5279 N N . GLN B 1 83 ? 26.562 5.578 15.586 1 97.44 83 GLN B N 1
ATOM 5280 C CA . GLN B 1 83 ? 26.719 4.461 14.656 1 97.44 83 GLN B CA 1
ATOM 5281 C C . GLN B 1 83 ? 27.719 3.438 15.18 1 97.44 83 GLN B C 1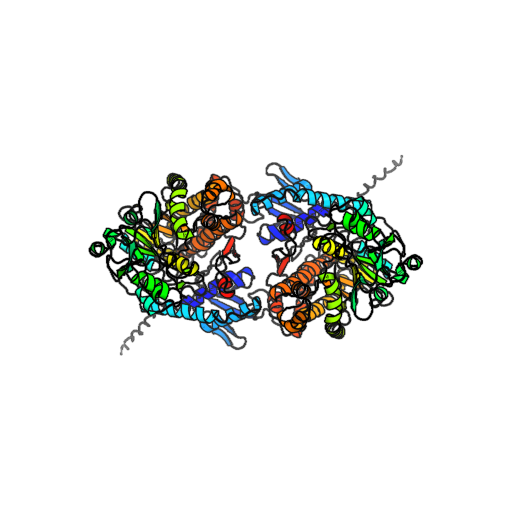
ATOM 5283 O O . GLN B 1 83 ? 28.766 3.805 15.727 1 97.44 83 GLN B O 1
ATOM 5288 N N . HIS B 1 84 ? 27.406 2.189 15.016 1 95.25 84 HIS B N 1
ATOM 5289 C CA . HIS B 1 84 ? 28.312 1.138 15.453 1 95.25 84 HIS B CA 1
ATOM 5290 C C . HIS B 1 84 ? 29.422 0.911 14.438 1 95.25 84 HIS B C 1
ATOM 5292 O O . HIS B 1 84 ? 29.172 0.834 13.234 1 95.25 84 HIS B O 1
ATOM 5298 N N . ASP B 1 85 ? 30.578 0.936 14.984 1 91.12 85 ASP B N 1
ATOM 5299 C CA . ASP B 1 85 ? 31.766 0.577 14.211 1 91.12 85 ASP B CA 1
ATOM 5300 C C . ASP B 1 85 ? 32.406 -0.694 14.758 1 91.12 85 ASP B C 1
ATOM 5302 O O . ASP B 1 85 ? 32.656 -0.812 15.969 1 91.12 85 ASP B O 1
ATOM 5306 N N . ASP B 1 86 ? 32.688 -1.679 13.938 1 87.81 86 ASP B N 1
ATOM 5307 C CA . ASP B 1 86 ? 33.219 -2.969 14.359 1 87.81 86 ASP B CA 1
ATOM 5308 C C . ASP B 1 86 ? 34.562 -2.797 15.117 1 87.81 86 ASP B C 1
ATOM 5310 O O . ASP B 1 86 ? 34.844 -3.561 16.031 1 87.81 86 ASP B O 1
ATOM 5314 N N . GLY B 1 87 ? 35.406 -1.917 14.805 1 86 87 GLY B N 1
ATOM 5315 C CA . GLY B 1 87 ? 36.688 -1.729 15.438 1 86 87 GLY B CA 1
ATOM 5316 C C . GLY B 1 87 ? 36.656 -0.837 16.656 1 86 87 GLY B C 1
ATOM 5317 O O . GLY B 1 87 ? 37.219 -1.157 17.703 1 86 87 GLY B O 1
ATOM 5318 N N . ILE B 1 88 ? 35.812 0.138 16.688 1 89.5 88 ILE B N 1
ATOM 5319 C CA . ILE B 1 88 ? 35.844 1.195 17.688 1 89.5 88 ILE B CA 1
ATOM 5320 C C . ILE B 1 88 ? 34.625 1.089 18.609 1 89.5 88 ILE B C 1
ATOM 5322 O O . ILE B 1 88 ? 34.688 1.478 19.766 1 89.5 88 ILE B O 1
ATOM 5326 N N . GLY B 1 89 ? 33.594 0.577 1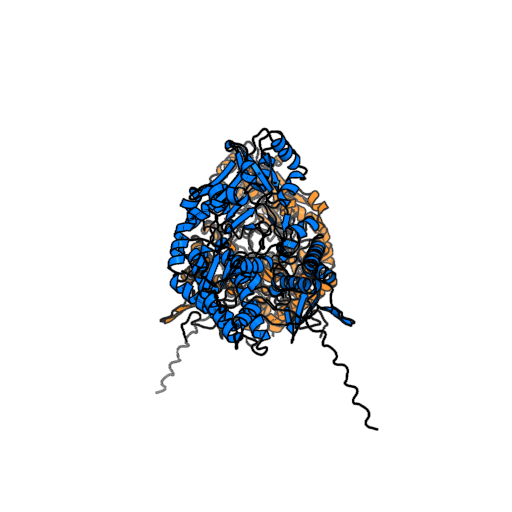8.094 1 93.69 89 GLY B N 1
ATOM 5327 C CA . GLY B 1 89 ? 32.344 0.577 18.844 1 93.69 89 GLY B CA 1
ATOM 5328 C C . GLY B 1 89 ? 31.375 1.653 18.406 1 93.69 89 GLY B C 1
ATOM 5329 O O . GLY B 1 89 ? 31.109 1.808 17.219 1 93.69 89 GLY B O 1
ATOM 5330 N N . TRP B 1 90 ? 30.781 2.336 19.391 1 95.38 90 TRP B N 1
ATOM 5331 C CA . TRP B 1 90 ? 29.766 3.33 19.062 1 95.38 90 TRP B CA 1
ATOM 5332 C C . TRP B 1 90 ? 30.375 4.719 18.922 1 95.38 90 TRP B C 1
ATOM 5334 O O . TRP B 1 90 ? 31.125 5.164 19.797 1 95.38 90 TRP B O 1
ATOM 5344 N N . LEU B 1 91 ? 30.125 5.387 17.828 1 96.38 91 LEU B N 1
ATOM 5345 C CA . LEU B 1 91 ? 30.641 6.715 17.547 1 96.38 91 LEU B CA 1
ATOM 5346 C C . LEU B 1 91 ? 29.516 7.684 17.219 1 96.38 91 LEU B C 1
ATOM 5348 O O . LEU B 1 91 ? 28.562 7.32 16.516 1 96.38 91 LEU B O 1
ATOM 5352 N N . PRO B 1 92 ? 29.578 8.898 17.719 1 96.56 92 PRO B N 1
ATOM 5353 C CA . PRO B 1 92 ? 28.562 9.891 17.328 1 96.56 92 PRO B CA 1
ATOM 5354 C C . PRO B 1 92 ? 28.547 10.164 15.836 1 96.56 92 PRO B C 1
ATOM 5356 O O . PRO B 1 92 ? 29.594 10.188 15.188 1 96.56 92 PRO B O 1
ATOM 5359 N N . VAL B 1 93 ? 27.344 10.391 15.328 1 96.38 93 VAL B N 1
ATOM 5360 C CA . VAL B 1 93 ? 27.141 10.672 13.914 1 96.38 93 VAL B CA 1
ATOM 5361 C C . VAL B 1 93 ? 26.641 12.102 13.734 1 96.38 93 VAL B C 1
ATOM 5363 O O . VAL B 1 93 ? 25.625 12.492 14.328 1 96.38 93 VAL B O 1
ATOM 5366 N N . GLU B 1 94 ? 27.359 12.867 12.938 1 95.25 94 GLU B N 1
ATOM 5367 C CA . GLU B 1 94 ? 26.891 14.211 12.602 1 95.25 94 GLU B CA 1
ATOM 5368 C C . GLU B 1 94 ? 25.672 14.164 11.68 1 95.25 94 GLU B C 1
ATOM 5370 O O . GLU B 1 94 ? 25.438 13.148 11.016 1 95.25 94 GLU B O 1
ATOM 5375 N N . LEU B 1 95 ? 25.031 15.234 11.555 1 96.81 95 LEU B N 1
ATOM 5376 C CA . LEU B 1 95 ? 23.766 15.297 10.812 1 96.81 95 LEU B CA 1
ATOM 5377 C C . LEU B 1 95 ? 23.984 14.898 9.359 1 96.81 95 LEU B C 1
ATOM 5379 O O . LEU B 1 95 ? 23.203 14.125 8.805 1 96.81 95 LEU B O 1
ATOM 5383 N N . ASP B 1 96 ? 25.016 15.406 8.766 1 96.5 96 ASP B N 1
ATOM 5384 C CA . ASP B 1 96 ? 25.281 15.102 7.359 1 96.5 96 ASP B CA 1
ATOM 5385 C C . ASP B 1 96 ? 25.516 13.609 7.152 1 96.5 96 ASP B C 1
ATOM 5387 O O . ASP B 1 96 ? 25.062 13.031 6.164 1 96.5 96 ASP B O 1
ATOM 5391 N N . ALA B 1 97 ? 26.234 13.094 8.047 1 97.12 97 ALA B N 1
ATOM 5392 C CA . ALA B 1 97 ? 26.516 11.664 7.969 1 97.12 97 ALA B CA 1
ATOM 5393 C C . ALA B 1 97 ? 25.25 10.844 8.18 1 97.12 97 ALA B C 1
ATOM 5395 O O . ALA B 1 97 ? 25.031 9.828 7.508 1 97.12 97 ALA B O 1
ATOM 5396 N N . LEU B 1 98 ? 24.438 11.242 9.141 1 98 98 LEU B N 1
ATOM 5397 C CA . LEU B 1 98 ? 23.156 10.562 9.367 1 98 98 LEU B CA 1
ATOM 5398 C C . LEU B 1 98 ? 22.281 10.617 8.125 1 98 98 LEU B C 1
ATOM 5400 O O . LEU B 1 98 ? 21.703 9.602 7.723 1 98 98 LEU B O 1
ATOM 5404 N N . ALA B 1 99 ? 22.172 11.797 7.52 1 98.12 99 ALA B N 1
ATOM 5405 C CA . ALA B 1 99 ? 21.391 11.961 6.293 1 98.12 99 ALA B CA 1
ATOM 5406 C C . ALA B 1 99 ? 21.922 11.055 5.184 1 98.12 99 ALA B C 1
ATOM 5408 O O . ALA B 1 99 ? 21.141 10.461 4.434 1 98.12 99 ALA B O 1
ATOM 5409 N N . ALA B 1 100 ? 23.219 10.93 5.121 1 97.81 100 ALA B N 1
ATOM 5410 C CA . ALA B 1 100 ? 23.844 10.086 4.105 1 97.81 100 ALA B CA 1
ATOM 5411 C C . ALA B 1 100 ? 23.531 8.617 4.348 1 97.81 100 ALA B C 1
ATOM 5413 O O . ALA B 1 100 ? 23.297 7.859 3.406 1 97.81 100 ALA B O 1
ATOM 5414 N N . LEU B 1 101 ? 23.625 8.203 5.617 1 98 101 LEU B N 1
ATOM 5415 C CA . LEU B 1 101 ? 23.297 6.82 5.969 1 98 101 LEU B CA 1
ATOM 5416 C C . LEU B 1 101 ? 21.859 6.484 5.602 1 98 101 LEU B C 1
ATOM 5418 O O . LEU B 1 101 ? 21.594 5.418 5.039 1 98 101 LEU B O 1
ATOM 5422 N N . ILE B 1 102 ? 20.969 7.371 5.879 1 98.25 102 ILE B N 1
ATOM 5423 C CA . ILE B 1 102 ? 19.562 7.164 5.586 1 98.25 102 ILE B CA 1
ATOM 5424 C C . ILE B 1 102 ? 19.328 7.176 4.074 1 98.25 102 ILE B C 1
ATOM 5426 O O . ILE B 1 102 ? 18.578 6.352 3.545 1 98.25 102 ILE B O 1
ATOM 5430 N N . ALA B 1 103 ? 20.016 8.094 3.387 1 97.94 103 ALA B N 1
ATOM 5431 C CA . ALA B 1 103 ? 19.922 8.141 1.93 1 97.94 103 ALA B CA 1
ATOM 5432 C C . ALA B 1 103 ? 20.406 6.84 1.307 1 97.94 103 ALA B C 1
ATOM 5434 O O . ALA B 1 103 ? 19.812 6.332 0.362 1 97.94 103 ALA B O 1
ATOM 5435 N N . ALA B 1 104 ? 21.516 6.336 1.859 1 97.75 104 ALA B N 1
ATOM 5436 C CA . ALA B 1 104 ? 22.047 5.074 1.359 1 97.75 104 ALA B CA 1
ATOM 5437 C C . ALA B 1 104 ? 21.047 3.932 1.58 1 97.75 104 ALA B C 1
ATOM 5439 O O . ALA B 1 104 ? 20.844 3.104 0.691 1 97.75 104 ALA B O 1
ATOM 5440 N N . GLU B 1 105 ? 20.469 3.893 2.76 1 97.69 105 GLU B N 1
ATOM 5441 C CA . GLU B 1 105 ? 19.469 2.881 3.074 1 97.69 105 GLU B CA 1
ATOM 5442 C C . GLU B 1 105 ? 18.281 2.969 2.123 1 97.69 105 GLU B C 1
ATOM 5444 O O . GLU B 1 105 ? 17.812 1.95 1.602 1 97.69 105 GLU B O 1
ATOM 5449 N N . LEU B 1 106 ? 17.812 4.156 1.869 1 97 106 LEU B N 1
ATOM 5450 C CA . LEU B 1 106 ? 16.641 4.352 1.024 1 97 106 LEU B CA 1
ATOM 5451 C C . LEU B 1 106 ? 16.969 4.059 -0.436 1 97 106 LEU B C 1
ATOM 5453 O O . LEU B 1 106 ? 16.109 3.562 -1.18 1 97 106 LEU B O 1
ATOM 5457 N N . THR B 1 107 ? 18.203 4.383 -0.859 1 95.88 107 THR B N 1
ATOM 5458 C CA . THR B 1 107 ? 18.625 4.02 -2.203 1 95.88 107 THR B CA 1
ATOM 5459 C C . THR B 1 107 ? 18.594 2.506 -2.391 1 95.88 107 THR B C 1
ATOM 5461 O O . THR B 1 107 ? 18.062 2.012 -3.383 1 95.88 107 THR B O 1
ATOM 5464 N N . ALA B 1 108 ? 19.141 1.859 -1.407 1 94.88 108 ALA B N 1
ATOM 5465 C CA . ALA B 1 108 ? 19.188 0.401 -1.465 1 94.88 108 ALA B CA 1
ATOM 5466 C C . ALA B 1 108 ? 17.781 -0.192 -1.422 1 94.88 108 ALA B C 1
ATOM 5468 O O . ALA B 1 108 ? 17.5 -1.202 -2.074 1 94.88 108 ALA B O 1
ATOM 5469 N N . ARG B 1 109 ? 16.938 0.377 -0.689 1 92.88 109 ARG B N 1
ATOM 5470 C CA . ARG B 1 109 ? 15.578 -0.096 -0.482 1 92.88 109 ARG B CA 1
ATOM 5471 C C . ARG B 1 109 ? 14.727 0.129 -1.727 1 92.88 109 ARG B C 1
ATOM 5473 O O . ARG B 1 109 ? 13.922 -0.731 -2.102 1 92.88 109 ARG B O 1
ATOM 5480 N N . THR B 1 110 ? 14.875 1.255 -2.379 1 89.44 110 THR B N 1
ATOM 5481 C CA . THR B 1 110 ? 13.953 1.656 -3.434 1 89.44 110 THR B CA 1
ATOM 5482 C C . THR B 1 110 ? 14.539 1.355 -4.809 1 89.44 110 THR B C 1
ATOM 5484 O O . THR B 1 110 ? 13.812 1.31 -5.805 1 89.44 110 THR B O 1
ATOM 5487 N N . GLY B 1 111 ? 15.836 1.263 -4.902 1 87.75 111 GLY B N 1
ATOM 5488 C CA . GLY B 1 111 ? 16.5 1.005 -6.172 1 87.75 111 GLY B CA 1
ATOM 5489 C C . GLY B 1 111 ? 16.859 2.271 -6.922 1 87.75 111 GLY B C 1
ATOM 5490 O O . GLY B 1 111 ? 17.406 2.211 -8.023 1 87.75 111 GLY B O 1
ATOM 5491 N N . TYR B 1 112 ? 16.5 3.432 -6.348 1 88.94 112 TYR B N 1
ATOM 5492 C CA . TYR B 1 112 ? 16.875 4.691 -6.977 1 88.94 112 TYR B CA 1
ATOM 5493 C C . TYR B 1 112 ? 17.391 5.688 -5.941 1 88.94 112 TYR B C 1
ATOM 5495 O O . TYR B 1 112 ? 17.078 5.574 -4.754 1 88.94 112 TYR B O 1
ATOM 5503 N N . GLY B 1 113 ? 18.172 6.621 -6.422 1 92 113 GLY B N 1
ATOM 5504 C CA . GLY B 1 113 ? 18.75 7.613 -5.535 1 92 113 GLY B CA 1
ATOM 5505 C C . GLY B 1 113 ? 18 8.93 -5.535 1 92 113 GLY B C 1
ATOM 5506 O O . GLY B 1 113 ? 17.062 9.117 -6.312 1 92 113 GLY B O 1
ATOM 5507 N N . ASN B 1 114 ? 18.234 9.797 -4.562 1 94.56 114 ASN B N 1
ATOM 5508 C CA . ASN B 1 114 ? 17.781 11.18 -4.445 1 94.56 114 ASN B CA 1
ATOM 5509 C C . ASN B 1 114 ? 18.922 12.109 -4.047 1 94.56 114 ASN B C 1
ATOM 5511 O O . ASN B 1 114 ? 19.281 12.195 -2.869 1 94.56 114 ASN B O 1
ATOM 5515 N N . ASP B 1 115 ? 19.422 12.828 -5.027 1 93.44 115 ASP B N 1
ATOM 5516 C CA . ASP B 1 115 ? 20.594 13.656 -4.82 1 93.44 115 ASP B CA 1
ATOM 5517 C C . ASP B 1 115 ? 20.25 14.945 -4.086 1 93.44 115 ASP B C 1
ATOM 5519 O O . ASP B 1 115 ? 21.125 15.664 -3.609 1 93.44 115 ASP B O 1
ATOM 5523 N N . GLU B 1 116 ? 18.969 15.242 -3.906 1 92.19 116 GLU B N 1
ATOM 5524 C CA . GLU B 1 116 ? 18.531 16.469 -3.268 1 92.19 116 GLU B CA 1
ATOM 5525 C C . GLU B 1 116 ? 18.328 16.281 -1.768 1 92.19 116 GLU B C 1
ATOM 5527 O O . GLU B 1 116 ? 18.375 17.234 -0.998 1 92.19 116 GLU B O 1
ATOM 5532 N N . PHE B 1 117 ? 18.172 15.078 -1.378 1 95.44 117 PHE B N 1
ATOM 5533 C CA . PHE B 1 117 ? 17.688 14.758 -0.041 1 95.44 117 PHE B CA 1
ATOM 5534 C C . PHE B 1 117 ? 18.641 15.281 1.023 1 95.44 117 PHE B C 1
ATOM 5536 O O . PHE B 1 117 ? 18.234 16.031 1.919 1 95.44 117 PHE B O 1
ATOM 5543 N N . ALA B 1 118 ? 19.859 14.945 0.979 1 95.25 118 ALA B N 1
ATOM 5544 C CA . ALA B 1 118 ? 20.844 15.344 1.992 1 95.25 118 ALA B CA 1
ATOM 5545 C C . ALA B 1 118 ? 20.984 16.859 2.041 1 95.25 118 ALA B C 1
ATOM 5547 O O . ALA B 1 118 ? 21.125 17.453 3.119 1 95.25 118 ALA B O 1
ATOM 5548 N N . GLY B 1 119 ? 20.984 17.453 0.876 1 94.31 119 GLY B N 1
ATOM 5549 C CA . GLY B 1 119 ? 21.047 18.906 0.811 1 94.31 119 GLY B CA 1
ATOM 5550 C 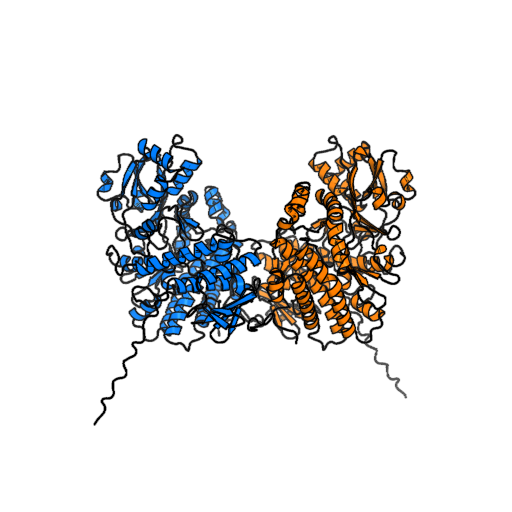C . GLY B 1 119 ? 19.859 19.594 1.444 1 94.31 119 GLY B C 1
ATOM 5551 O O . GLY B 1 119 ? 19.984 20.641 2.09 1 94.31 119 GLY B O 1
ATOM 5552 N N . GLN B 1 120 ? 18.703 19.016 1.32 1 93.75 120 GLN B N 1
ATOM 5553 C CA . GLN B 1 120 ? 17.484 19.562 1.908 1 93.75 120 GLN B CA 1
ATOM 5554 C C . GLN B 1 120 ? 17.516 19.453 3.43 1 93.75 120 GLN B C 1
ATOM 5556 O O . GLN B 1 120 ? 17.078 20.359 4.133 1 93.75 120 GLN B O 1
ATOM 5561 N N . VAL B 1 121 ? 18.016 18.359 3.922 1 96.38 121 VAL B N 1
ATOM 5562 C CA . VAL B 1 121 ? 18.156 18.172 5.363 1 96.38 121 VAL B CA 1
ATOM 5563 C C . VAL B 1 121 ? 19.109 19.203 5.93 1 96.38 121 VAL B C 1
ATOM 5565 O O . VAL B 1 121 ? 18.812 19.844 6.941 1 96.38 121 VAL B O 1
ATOM 5568 N N . ARG B 1 122 ? 20.203 19.422 5.258 1 95.75 122 ARG B N 1
ATOM 5569 C CA . ARG B 1 122 ? 21.172 20.422 5.688 1 95.75 122 ARG B CA 1
ATOM 5570 C C . ARG B 1 122 ? 20.578 21.828 5.645 1 95.75 122 ARG B C 1
ATOM 5572 O O . ARG B 1 122 ? 20.766 22.609 6.57 1 95.75 122 ARG B O 1
ATOM 5579 N N . ALA B 1 123 ? 19.859 22.109 4.574 1 93.88 123 ALA B N 1
ATOM 5580 C CA . ALA B 1 123 ? 19.25 23.422 4.426 1 93.88 123 ALA B CA 1
ATOM 5581 C C . ALA B 1 123 ? 18.234 23.688 5.52 1 93.88 123 ALA B C 1
ATOM 5583 O O . ALA B 1 123 ? 18.109 24.797 6.023 1 93.88 123 ALA B O 1
ATOM 5584 N N . SER B 1 124 ? 17.5 22.672 5.82 1 95.12 124 SER B N 1
ATOM 5585 C CA . SER B 1 124 ? 16.531 22.781 6.91 1 95.12 124 SER B CA 1
ATOM 5586 C C . SER B 1 124 ? 17.219 23.078 8.234 1 95.12 124 SER B C 1
ATOM 5588 O O . SER B 1 124 ? 16.781 23.938 9 1 95.12 124 SER B O 1
ATOM 5590 N N . ARG B 1 125 ? 18.281 22.344 8.484 1 95.44 125 ARG B N 1
ATOM 5591 C CA . ARG B 1 125 ? 19.078 22.562 9.688 1 95.44 125 ARG B CA 1
ATOM 5592 C C . ARG B 1 125 ? 19.625 23.984 9.727 1 95.44 125 ARG B C 1
ATOM 5594 O O . ARG B 1 125 ? 19.594 24.641 10.766 1 95.44 125 ARG B O 1
ATOM 5601 N N . ASP B 1 126 ? 20.141 24.5 8.648 1 94.5 126 ASP B N 1
ATOM 5602 C CA . ASP B 1 126 ? 20.703 25.844 8.57 1 94.5 126 ASP B CA 1
ATOM 5603 C C . ASP B 1 126 ? 19.625 26.891 8.852 1 94.5 126 ASP B C 1
ATOM 5605 O O . ASP B 1 126 ? 19.875 27.875 9.539 1 94.5 126 ASP B O 1
ATOM 5609 N N . ALA B 1 127 ? 18.453 26.656 8.305 1 93.06 127 ALA B N 1
ATOM 5610 C CA . ALA B 1 127 ? 17.344 27.578 8.562 1 93.06 127 ALA B CA 1
ATOM 5611 C C . ALA B 1 127 ? 16.984 27.578 10.047 1 93.06 127 ALA B C 1
ATOM 5613 O O . ALA B 1 127 ? 16.719 28.641 10.625 1 93.06 127 ALA B O 1
ATOM 5614 N N . LEU B 1 128 ? 16.984 26.438 10.625 1 92.75 128 LEU B N 1
ATOM 5615 C CA . LEU B 1 128 ? 16.688 26.328 12.055 1 92.75 128 LEU B CA 1
ATOM 5616 C C . LEU B 1 128 ? 17.75 27.062 12.875 1 92.75 128 LEU B C 1
ATOM 5618 O O . LEU B 1 128 ? 17.422 27.766 13.828 1 92.75 128 LEU B O 1
ATOM 5622 N N . ASP B 1 129 ? 18.938 26.844 12.492 1 92.62 129 ASP B N 1
ATOM 5623 C CA . ASP B 1 129 ? 20.031 27.516 13.188 1 92.62 129 ASP B CA 1
ATOM 5624 C C . ASP B 1 129 ? 19.891 29.047 13.102 1 92.62 129 ASP B C 1
ATOM 5626 O O . ASP B 1 129 ? 20.125 29.75 14.078 1 92.62 129 ASP B O 1
ATOM 5630 N N . ASP B 1 130 ? 19.5 29.484 11.977 1 91.12 130 ASP B N 1
ATOM 5631 C CA . ASP B 1 130 ? 19.281 30.922 11.766 1 91.12 130 ASP B CA 1
ATOM 5632 C C . ASP B 1 130 ? 18.141 31.422 12.648 1 91.12 130 ASP B C 1
ATOM 5634 O O . ASP B 1 130 ? 18.25 32.5 13.242 1 91.12 130 ASP B O 1
ATOM 5638 N N . ILE B 1 131 ? 17.109 30.719 12.711 1 90.25 131 ILE B N 1
ATOM 5639 C CA . ILE B 1 131 ? 15.953 31.094 13.523 1 90.25 131 ILE B CA 1
ATOM 5640 C C . ILE B 1 131 ? 16.344 31.156 14.992 1 90.25 131 ILE B C 1
ATOM 5642 O O . ILE B 1 131 ? 16.031 32.125 15.688 1 90.25 131 ILE B O 1
ATOM 5646 N N . LEU B 1 132 ? 17.062 30.125 15.438 1 88.06 132 LEU B N 1
ATOM 5647 C CA . LEU B 1 132 ? 17.453 30.047 16.844 1 88.06 132 LEU B CA 1
ATOM 5648 C C . LEU B 1 132 ? 18.375 31.203 17.219 1 88.06 132 LEU B C 1
ATOM 5650 O O . LEU B 1 132 ? 18.328 31.688 18.359 1 88.06 132 LEU B O 1
ATOM 5654 N N . THR B 1 133 ? 19.125 31.641 16.297 1 85.88 133 THR B N 1
ATOM 5655 C CA . THR B 1 133 ? 20.109 32.688 16.562 1 85.88 133 THR B CA 1
ATOM 5656 C C . THR B 1 133 ? 19.5 34.062 16.406 1 85.88 133 THR B C 1
ATOM 5658 O O . THR B 1 133 ? 19.844 35 17.141 1 85.88 133 THR B O 1
ATOM 5661 N N . ALA B 1 134 ? 18.594 34.156 15.484 1 84.19 134 ALA B N 1
ATOM 5662 C CA . ALA B 1 134 ? 18.125 35.5 15.094 1 84.19 134 ALA B CA 1
ATOM 5663 C C . ALA B 1 134 ? 16.812 35.844 15.773 1 84.19 134 ALA B C 1
ATOM 5665 O O . ALA B 1 134 ? 16.391 37 15.789 1 84.19 134 ALA B O 1
ATOM 5666 N N . ARG B 1 135 ? 16.094 34.938 16.328 1 88.31 135 ARG B N 1
ATOM 5667 C CA . ARG B 1 135 ? 14.781 35.188 16.906 1 88.31 135 ARG B CA 1
ATOM 5668 C C . ARG B 1 135 ? 14.875 36.219 18.031 1 88.31 135 ARG B C 1
ATOM 5670 O O . ARG B 1 135 ? 15.602 36 19.016 1 88.31 135 ARG B O 1
ATOM 5677 N N . PRO B 1 136 ? 14.156 37.281 17.875 1 88.25 136 PRO B N 1
ATOM 5678 C CA . PRO B 1 136 ? 14.203 38.281 18.938 1 88.25 136 PRO B CA 1
ATOM 5679 C C . PRO B 1 136 ? 13.422 37.875 20.172 1 88.25 136 PRO B C 1
ATOM 5681 O O . PRO B 1 136 ? 12.445 37.125 20.078 1 88.25 136 PRO B O 1
ATOM 5684 N N . ALA B 1 137 ? 13.789 38.406 21.281 1 83.56 137 ALA B N 1
ATOM 5685 C CA . ALA B 1 137 ? 13.094 38.156 22.547 1 83.56 137 ALA B CA 1
ATOM 5686 C C . ALA B 1 137 ? 11.703 38.781 22.547 1 83.56 137 ALA B C 1
ATOM 5688 O O . ALA B 1 137 ? 10.75 38.188 23.047 1 83.56 137 ALA B O 1
ATOM 5689 N N . ASP B 1 138 ? 11.695 39.969 21.953 1 85.94 138 ASP B N 1
ATOM 5690 C CA . ASP B 1 138 ? 10.438 40.719 21.922 1 85.94 138 ASP B CA 1
ATOM 5691 C C . ASP B 1 138 ? 9.922 40.844 20.484 1 85.94 138 ASP B C 1
ATOM 5693 O O . ASP B 1 138 ? 10.711 40.938 19.547 1 85.94 138 ASP B O 1
ATOM 5697 N N . PRO B 1 139 ? 8.523 40.906 20.359 1 88.31 139 PRO B N 1
ATOM 5698 C CA . PRO B 1 139 ? 7.977 41.094 19.016 1 88.31 139 PRO B CA 1
ATOM 5699 C C . PRO B 1 139 ? 8.305 42.469 18.438 1 88.31 139 PRO B C 1
ATOM 5701 O O . PRO B 1 139 ? 8.508 43.438 19.203 1 88.31 139 PRO B O 1
ATOM 5704 N N . GLN B 1 140 ? 8.359 42.531 17.188 1 85.56 140 GLN B N 1
ATOM 5705 C CA . GLN B 1 140 ? 8.641 43.781 16.5 1 85.56 140 GLN B CA 1
ATOM 5706 C C . GLN B 1 140 ? 7.621 44.875 16.875 1 85.56 140 GLN B C 1
ATOM 5708 O O . GLN B 1 140 ? 7.969 46.031 16.984 1 85.56 140 GLN B O 1
ATOM 5713 N N . ARG B 1 141 ? 6.398 44.438 16.984 1 89.62 141 ARG B N 1
ATOM 5714 C CA . ARG B 1 141 ? 5.309 45.312 17.375 1 89.62 141 ARG B CA 1
ATOM 5715 C C . ARG B 1 141 ? 4.535 44.75 18.562 1 89.62 141 ARG B C 1
ATOM 5717 O O . ARG B 1 141 ? 4.172 43.562 18.562 1 89.62 141 ARG B O 1
ATOM 5724 N N . SER B 1 142 ? 4.316 45.594 19.484 1 89.38 142 SER B N 1
ATOM 5725 C CA . SER B 1 142 ? 3.523 45.188 20.641 1 89.38 142 SER B CA 1
ATOM 5726 C C . SER B 1 142 ? 2.035 45.156 20.297 1 89.38 142 SER B C 1
ATOM 5728 O O . SER B 1 142 ? 1.532 46.031 19.609 1 89.38 142 SER B O 1
ATOM 5730 N N . THR B 1 143 ? 1.439 44.062 20.625 1 91.81 143 THR B N 1
ATOM 5731 C CA . THR B 1 143 ? -0.003 43.938 20.469 1 91.81 143 THR B CA 1
ATOM 5732 C C . THR B 1 143 ? -0.676 43.719 21.828 1 91.81 143 THR B C 1
ATOM 5734 O O . THR B 1 143 ? -0.02 43.344 22.797 1 91.81 143 THR B O 1
ATOM 5737 N N . THR B 1 144 ? -1.943 44.062 21.922 1 89.81 144 THR B N 1
ATOM 5738 C CA . THR B 1 144 ? -2.674 43.938 23.172 1 89.81 144 THR B CA 1
ATOM 5739 C C . THR B 1 144 ? -3.262 42.531 23.312 1 89.81 144 THR B C 1
ATOM 5741 O O . THR B 1 144 ? -3.369 41.781 22.312 1 89.81 144 THR B O 1
ATOM 5744 N N . GLN B 1 145 ? -3.588 42.219 24.562 1 88.5 145 GLN B N 1
ATOM 5745 C CA . GLN B 1 145 ? -4.262 40.969 24.797 1 88.5 145 GLN B CA 1
ATOM 5746 C C . GLN B 1 145 ? -5.684 40.969 24.25 1 88.5 145 GLN B C 1
ATOM 5748 O O . GLN B 1 145 ? -6.344 42 24.25 1 88.5 145 GLN B O 1
ATOM 5753 N N . PRO B 1 146 ? -6.199 39.844 23.75 1 89.62 146 PRO B N 1
ATOM 5754 C CA . PRO B 1 146 ? -5.629 38.5 23.766 1 89.62 146 PRO B CA 1
ATOM 5755 C C . PRO B 1 146 ? -4.762 38.219 22.547 1 89.62 146 PRO B C 1
ATOM 5757 O O . PRO B 1 146 ? -4.176 37.156 22.438 1 89.62 146 PRO B O 1
ATOM 5760 N N . ALA B 1 147 ? -4.641 39.125 21.672 1 93 147 ALA B N 1
ATOM 5761 C CA . ALA B 1 147 ? -3.906 38.938 20.422 1 93 147 ALA B CA 1
ATOM 5762 C C . ALA B 1 147 ? -2.43 38.656 20.688 1 93 147 ALA B C 1
ATOM 5764 O O . ALA B 1 147 ? -1.791 37.906 19.969 1 93 147 ALA B O 1
ATOM 5765 N N . ALA B 1 148 ? -1.915 39.25 21.703 1 93 148 ALA B N 1
ATOM 5766 C CA . ALA B 1 148 ? -0.49 39.156 22.016 1 93 148 ALA B CA 1
ATOM 5767 C C . ALA B 1 148 ? -0.103 37.688 22.297 1 93 148 ALA B C 1
ATOM 5769 O O . ALA B 1 148 ? 0.85 37.188 21.703 1 93 148 ALA B O 1
ATOM 5770 N N . ASP B 1 149 ? -0.865 37.062 23.141 1 91.12 149 ASP B N 1
ATOM 5771 C CA . ASP B 1 149 ? -0.564 35.688 23.5 1 91.12 149 ASP B CA 1
ATOM 5772 C C . ASP B 1 149 ? -0.787 34.75 22.312 1 91.12 149 ASP B C 1
ATOM 5774 O O . ASP B 1 149 ? -0.046 33.781 22.125 1 91.12 149 ASP B O 1
ATOM 5778 N N . TYR B 1 150 ? -1.814 34.969 21.625 1 95.31 150 TYR B N 1
ATOM 5779 C CA . TYR B 1 150 ? -2.076 34.188 20.438 1 95.31 150 TYR B CA 1
ATOM 5780 C C . TYR B 1 150 ? -0.909 34.25 19.453 1 95.31 150 TYR B C 1
ATOM 5782 O O . TYR B 1 150 ? -0.403 33.219 19 1 95.31 150 TYR B O 1
ATOM 5790 N N . LEU B 1 151 ? -0.479 35.438 19.141 1 95.56 151 LEU B N 1
ATOM 5791 C CA . LEU B 1 151 ? 0.606 35.656 18.188 1 95.56 151 LEU B CA 1
ATOM 5792 C C . LEU B 1 151 ? 1.904 35.031 18.688 1 95.56 151 LEU B C 1
ATOM 5794 O O . LEU B 1 151 ? 2.678 34.469 17.906 1 95.56 151 LEU B O 1
ATOM 5798 N N . ASP B 1 152 ? 2.074 35.219 19.969 1 92.06 152 ASP B N 1
ATOM 5799 C CA . ASP B 1 152 ? 3.256 34.594 20.547 1 92.06 152 ASP B CA 1
ATOM 5800 C C . ASP B 1 152 ? 3.248 33.062 20.297 1 92.06 152 ASP B C 1
ATOM 5802 O O . ASP B 1 152 ? 4.285 32.469 19.984 1 92.06 152 ASP B O 1
ATOM 5806 N N . SER B 1 153 ? 2.121 32.469 20.5 1 92.62 153 SER B N 1
ATOM 5807 C CA . SER B 1 153 ? 1.97 31.031 20.266 1 92.62 153 SER B CA 1
ATOM 5808 C C . SER B 1 153 ? 2.137 30.688 18.797 1 92.62 153 SER B C 1
ATOM 5810 O O . SER B 1 153 ? 2.861 29.75 18.453 1 92.62 153 SER B O 1
ATOM 5812 N N . GLU B 1 154 ? 1.517 31.406 17.891 1 93.38 154 GLU B N 1
ATOM 5813 C CA . GLU B 1 154 ? 1.561 31.172 16.453 1 93.38 154 GLU B CA 1
ATOM 5814 C C . GLU B 1 154 ? 2.98 31.312 15.914 1 93.38 154 GLU B C 1
ATOM 5816 O O . GLU B 1 154 ? 3.357 30.641 14.953 1 93.38 154 GLU B O 1
ATOM 5821 N N . GLN B 1 155 ? 3.672 32.188 16.484 1 92.75 155 GLN B N 1
ATOM 5822 C CA . GLN B 1 155 ? 5.008 32.5 15.977 1 92.75 155 GLN B CA 1
ATOM 5823 C C . GLN B 1 155 ? 6.074 31.75 16.766 1 92.75 155 GLN B C 1
ATOM 5825 O O . GLN B 1 155 ? 7.266 32.031 16.656 1 92.75 155 GLN B O 1
ATOM 5830 N N . GLY B 1 156 ? 5.617 30.781 17.609 1 89.62 156 GLY B N 1
ATOM 5831 C CA . GLY B 1 156 ? 6.535 30.062 18.484 1 89.62 156 GLY B CA 1
ATOM 5832 C C . GLY B 1 156 ? 6.816 28.656 18.031 1 89.62 156 GLY B C 1
ATOM 5833 O O . GLY B 1 156 ? 7.492 27.891 18.734 1 89.62 156 GLY B O 1
ATOM 5834 N N . LEU B 1 157 ? 6.371 28.219 16.891 1 90.5 157 LEU B N 1
ATOM 5835 C CA . LEU B 1 157 ? 6.652 26.891 16.359 1 90.5 157 LEU B CA 1
ATOM 5836 C C . LEU B 1 157 ? 8 26.859 15.648 1 90.5 157 LEU B C 1
ATOM 5838 O O . LEU B 1 157 ? 8.062 26.781 14.422 1 90.5 157 LEU B O 1
ATOM 5842 N N . ILE B 1 158 ? 9.008 26.734 16.391 1 89.25 158 ILE B N 1
ATOM 5843 C CA . ILE B 1 158 ? 10.375 27 15.93 1 89.25 158 ILE B CA 1
ATOM 5844 C C . ILE B 1 158 ? 10.891 25.812 15.125 1 89.25 158 ILE B C 1
ATOM 5846 O O . ILE B 1 158 ? 11.375 25.969 14.008 1 89.25 158 ILE B O 1
ATOM 5850 N N . ALA B 1 159 ? 10.727 24.578 15.656 1 89.62 159 ALA B N 1
ATOM 5851 C CA . ALA B 1 159 ? 11.312 23.391 15.039 1 89.62 159 ALA B CA 1
ATOM 5852 C C . ALA B 1 159 ? 10.453 22.875 13.883 1 89.62 159 ALA B C 1
ATOM 5854 O O . ALA B 1 159 ? 10.883 22.031 13.102 1 89.62 159 ALA B O 1
ATOM 5855 N N . GLY B 1 160 ? 9.266 23.438 13.773 1 88.25 160 GLY B N 1
ATOM 5856 C CA . GLY B 1 160 ? 8.383 23.016 12.695 1 88.25 160 GLY B CA 1
ATOM 5857 C C . GLY B 1 160 ? 7.727 21.672 12.945 1 88.25 160 GLY B C 1
ATOM 5858 O O . GLY B 1 160 ? 7.516 21.281 14.094 1 88.25 160 GLY B O 1
ATOM 5859 N N . HIS B 1 161 ? 7.352 21.016 11.836 1 85.62 161 HIS B N 1
ATOM 5860 C CA . HIS B 1 161 ? 6.633 19.75 11.906 1 85.62 161 HIS B CA 1
ATOM 5861 C C . HIS B 1 161 ? 7.543 18.625 12.398 1 85.62 161 HIS B C 1
ATOM 5863 O O . HIS B 1 161 ? 8.562 18.328 11.773 1 85.62 161 HIS B O 1
ATOM 5869 N N . ALA B 1 162 ? 7.133 17.953 13.383 1 88.12 162 ALA B N 1
ATOM 5870 C CA . ALA B 1 162 ? 7.973 16.984 14.086 1 88.12 162 ALA B CA 1
ATOM 5871 C C . ALA B 1 162 ? 8.164 15.719 13.266 1 88.12 162 ALA B C 1
ATOM 5873 O O . ALA B 1 162 ? 9.055 14.914 13.547 1 88.12 162 ALA B O 1
ATOM 5874 N N . ARG B 1 163 ? 7.422 15.539 12.234 1 92.56 163 ARG B N 1
ATOM 5875 C CA . ARG B 1 163 ? 7.438 14.281 11.492 1 92.56 163 ARG B CA 1
ATOM 5876 C C . ARG B 1 163 ? 7.789 14.508 10.031 1 92.56 163 ARG B C 1
ATOM 5878 O O . ARG B 1 163 ? 7.379 13.742 9.156 1 92.56 163 ARG B O 1
ATOM 5885 N N . HIS B 1 164 ? 8.398 15.523 9.773 1 93 164 HIS B N 1
ATOM 5886 C CA . HIS B 1 164 ? 9 15.773 8.469 1 93 164 HIS B CA 1
ATOM 5887 C C . HIS B 1 164 ? 10.523 15.727 8.539 1 93 164 HIS B C 1
ATOM 5889 O O . HIS B 1 164 ? 11.117 16.281 9.461 1 93 164 HIS B O 1
ATOM 5895 N N . PRO B 1 165 ? 11.172 15.133 7.555 1 95.12 165 PRO B N 1
ATOM 5896 C CA . PRO B 1 165 ? 12.625 14.961 7.645 1 95.12 165 PRO B CA 1
ATOM 5897 C C . PRO B 1 165 ? 13.383 16.281 7.508 1 95.12 165 PRO B C 1
ATOM 5899 O O . PRO B 1 165 ? 14.547 16.359 7.91 1 95.12 165 PRO B O 1
ATOM 5902 N N . ALA B 1 166 ? 12.82 17.234 6.906 1 94.31 166 ALA B N 1
ATOM 5903 C CA . ALA B 1 166 ? 13.367 18.578 6.723 1 94.31 166 ALA B CA 1
ATOM 5904 C C . ALA B 1 166 ? 12.305 19.641 6.977 1 94.31 166 ALA B C 1
ATOM 5906 O O . ALA B 1 166 ? 11.922 20.375 6.062 1 94.31 166 ALA B O 1
ATOM 5907 N N . PRO B 1 167 ? 11.961 19.828 8.203 1 92.56 167 PRO B N 1
ATOM 5908 C CA . PRO B 1 167 ? 10.773 20.625 8.516 1 92.56 167 PRO B CA 1
ATOM 5909 C C . PRO B 1 167 ? 10.945 22.109 8.195 1 92.56 167 PRO B C 1
ATOM 5911 O O . PRO B 1 167 ? 9.961 22.812 7.98 1 92.56 167 PRO B O 1
ATOM 5914 N N . LYS B 1 168 ? 12.125 22.594 8.133 1 91.81 168 LYS B N 1
ATOM 5915 C CA . LYS B 1 168 ? 12.344 24.016 7.895 1 91.81 168 LYS B CA 1
ATOM 5916 C C . LYS B 1 168 ? 12.953 24.25 6.512 1 91.81 168 LYS B C 1
ATOM 5918 O O . LYS B 1 168 ? 13.477 25.328 6.234 1 91.81 168 LYS B O 1
ATOM 5923 N N . TRP B 1 169 ? 12.922 23.156 5.754 1 90.38 169 TRP B N 1
ATOM 5924 C CA . TRP B 1 169 ? 13.367 23.359 4.379 1 90.38 169 TRP B CA 1
ATOM 5925 C C . TRP B 1 169 ? 12.391 24.234 3.613 1 90.38 169 TRP B C 1
ATOM 5927 O O . TRP B 1 169 ? 11.18 24.031 3.664 1 90.38 169 TRP B O 1
ATOM 5937 N N . ARG B 1 170 ? 12.914 25.172 2.957 1 86.88 170 ARG B N 1
ATOM 5938 C CA . ARG B 1 170 ? 12.109 26.125 2.203 1 86.88 170 ARG B CA 1
ATOM 5939 C C . ARG B 1 170 ? 12.914 26.75 1.066 1 86.88 170 ARG B C 1
ATOM 5941 O O . ARG B 1 170 ? 14.117 26.953 1.194 1 86.88 170 ARG B O 1
ATOM 5948 N N . SER B 1 171 ? 12.273 26.891 0.019 1 84.69 171 SER B N 1
ATOM 5949 C CA . SER B 1 171 ? 12.906 27.578 -1.104 1 84.69 171 SER B CA 1
ATOM 5950 C C . SER B 1 171 ? 12.852 29.094 -0.926 1 84.69 171 SER B C 1
ATOM 5952 O O . SER B 1 171 ? 12.109 29.594 -0.085 1 84.69 171 SER B O 1
ATOM 5954 N N . GLY B 1 172 ? 13.727 29.75 -1.632 1 83.06 172 GLY B N 1
ATOM 5955 C CA . GLY B 1 172 ? 13.656 31.203 -1.629 1 83.06 172 GLY B CA 1
ATOM 5956 C C . GLY B 1 172 ? 14.828 31.859 -0.914 1 83.06 172 GLY B C 1
ATOM 5957 O O . GLY B 1 172 ? 15.664 31.172 -0.323 1 83.06 172 GLY B O 1
ATOM 5958 N N . ASP B 1 173 ? 14.773 33.125 -0.892 1 85.88 173 ASP B N 1
ATOM 5959 C CA . ASP B 1 173 ? 15.852 33.969 -0.371 1 85.88 173 ASP B CA 1
ATOM 5960 C C . ASP B 1 173 ? 15.805 34.031 1.153 1 85.88 173 ASP B C 1
ATOM 5962 O O . ASP B 1 173 ? 14.789 34.406 1.735 1 85.88 173 ASP B O 1
ATOM 5966 N N . PRO B 1 174 ? 16.906 33.688 1.831 1 85.94 174 PRO B N 1
ATOM 5967 C CA . PRO B 1 174 ? 16.938 33.719 3.295 1 85.94 174 PRO B CA 1
ATOM 5968 C C . PRO B 1 174 ? 16.609 35.094 3.857 1 85.94 174 PRO B C 1
ATOM 5970 O O . PRO B 1 174 ? 16 35.219 4.926 1 85.94 174 PRO B O 1
ATOM 5973 N N . GLY B 1 175 ? 17.016 36.062 3.113 1 88.19 175 GLY B N 1
ATOM 5974 C CA . GLY B 1 175 ? 16.688 37.406 3.566 1 88.19 175 GLY B CA 1
ATOM 5975 C C . GLY B 1 175 ? 15.188 37.688 3.6 1 88.19 175 GLY B C 1
ATOM 5976 O O . GLY B 1 175 ? 14.688 38.312 4.523 1 88.19 175 GLY B O 1
ATOM 5977 N N . GLN B 1 176 ? 14.539 37.25 2.58 1 90.31 176 GLN B N 1
ATOM 5978 C CA . GLN B 1 176 ? 13.086 37.375 2.541 1 90.31 176 GLN B CA 1
ATOM 5979 C C . GLN B 1 176 ? 12.414 36.562 3.643 1 90.31 176 GLN B C 1
ATOM 5981 O O . GLN B 1 176 ? 11.414 37 4.215 1 90.31 176 GLN B O 1
ATOM 5986 N N . TRP B 1 177 ? 13 35.469 3.908 1 90.12 177 TRP B N 1
ATOM 5987 C CA . TRP B 1 177 ? 12.484 34.656 5.004 1 90.12 177 TRP B CA 1
ATOM 5988 C C . TRP B 1 177 ? 12.648 35.375 6.34 1 90.12 177 TRP B C 1
ATOM 5990 O O . TRP B 1 177 ? 11.742 35.344 7.176 1 90.12 177 TRP B O 1
ATOM 6000 N N . ARG B 1 178 ? 13.68 36.031 6.594 1 91 178 ARG B N 1
ATOM 6001 C CA . ARG B 1 178 ? 13.891 36.781 7.836 1 91 178 ARG B CA 1
ATOM 6002 C C . ARG B 1 178 ? 12.867 37.906 7.984 1 91 178 ARG B C 1
ATOM 6004 O O . ARG B 1 178 ? 12.445 38.219 9.102 1 91 178 ARG B O 1
ATOM 6011 N N . ARG B 1 179 ? 12.453 38.375 6.871 1 92.38 179 ARG B N 1
ATOM 6012 C CA . ARG B 1 179 ? 11.562 39.531 6.871 1 92.38 179 ARG B CA 1
ATOM 6013 C C . ARG B 1 179 ? 10.109 39.094 7.027 1 92.38 179 ARG B C 1
ATOM 6015 O O . ARG B 1 179 ? 9.266 39.875 7.473 1 92.38 179 ARG B O 1
ATOM 6022 N N . HIS B 1 180 ? 9.828 37.875 6.684 1 93.88 180 HIS B N 1
ATOM 6023 C CA . HIS B 1 180 ? 8.414 37.562 6.547 1 93.88 180 HIS B CA 1
ATOM 6024 C C . HIS B 1 180 ? 8.047 36.312 7.352 1 93.88 180 HIS B C 1
ATOM 6026 O O . HIS B 1 180 ? 6.883 35.906 7.402 1 93.88 180 HIS B O 1
ATOM 6032 N N . SER B 1 181 ? 9.016 35.781 8.086 1 92.19 181 SER B N 1
ATOM 6033 C CA . SER B 1 181 ? 8.773 34.531 8.805 1 92.19 181 SER B CA 1
ATOM 6034 C C . SER B 1 181 ? 8.18 34.781 10.18 1 92.19 181 SER B C 1
ATOM 6036 O O . SER B 1 181 ? 8.562 35.75 10.859 1 92.19 181 SER B O 1
ATOM 6038 N N . PRO B 1 182 ? 7.25 33.906 10.602 1 93.25 182 PRO B N 1
ATOM 6039 C CA . PRO B 1 182 ? 6.688 34.031 11.945 1 93.25 182 PRO B CA 1
ATOM 6040 C C . PRO B 1 182 ? 7.734 33.812 13.039 1 93.25 182 PRO B C 1
ATOM 6042 O O . PRO B 1 182 ? 7.684 34.5 14.078 1 93.25 182 PRO B O 1
ATOM 6045 N N . GLU B 1 183 ? 8.703 33 12.844 1 91 183 GLU B N 1
ATOM 6046 C CA . GLU B 1 183 ? 9.68 32.656 13.867 1 91 183 GLU B CA 1
ATOM 6047 C C . GLU B 1 183 ? 10.539 33.875 14.234 1 91 183 GLU B C 1
ATOM 6049 O O . GLU B 1 183 ? 11.133 33.906 15.312 1 91 183 GLU B O 1
ATOM 6054 N N . THR B 1 184 ? 10.617 34.844 13.359 1 90.38 184 THR B N 1
ATOM 6055 C CA . THR B 1 184 ? 11.375 36.031 13.648 1 90.38 184 THR B CA 1
ATOM 6056 C C . THR B 1 184 ? 10.477 37.125 14.219 1 90.38 184 THR B C 1
ATOM 6058 O O . THR B 1 184 ? 10.883 38.281 14.344 1 90.38 184 THR B O 1
ATOM 6061 N N . ARG B 1 185 ? 9.258 36.781 14.508 1 92.38 185 ARG B N 1
ATOM 6062 C CA . ARG B 1 185 ? 8.273 37.656 15.156 1 92.38 185 ARG B CA 1
ATOM 6063 C C . ARG B 1 185 ? 8.094 38.938 14.375 1 92.38 185 ARG B C 1
ATOM 6065 O O . ARG B 1 185 ? 8.102 40.031 14.953 1 92.38 185 ARG B O 1
ATOM 6072 N N . THR B 1 186 ? 7.938 38.812 13.102 1 92.81 186 THR B N 1
ATOM 6073 C CA . THR B 1 186 ? 7.848 39.969 12.211 1 92.81 186 THR B CA 1
ATOM 6074 C C . THR B 1 186 ? 6.398 40.406 12.039 1 92.81 186 THR B C 1
ATOM 6076 O O . THR B 1 186 ? 5.477 39.688 12.43 1 92.81 186 THR B O 1
ATOM 6079 N N . CYS B 1 187 ? 6.152 41.562 11.57 1 96.25 187 CYS B N 1
ATOM 6080 C CA . CYS B 1 187 ? 4.906 42.125 11.055 1 96.25 187 CYS B CA 1
ATOM 6081 C C . CYS B 1 187 ? 5.176 43.125 9.938 1 96.25 187 CYS B C 1
ATOM 6083 O O . CYS B 1 187 ? 6.219 43.781 9.93 1 96.25 187 CYS B O 1
ATOM 6085 N N . PHE B 1 188 ? 4.371 43.25 9.016 1 96.62 188 PHE B N 1
ATOM 6086 C CA . PHE B 1 188 ? 4.562 44.094 7.859 1 96.62 188 PHE B CA 1
ATOM 6087 C C . PHE B 1 188 ? 3.23 44.438 7.191 1 96.62 188 PHE B C 1
ATOM 6089 O O . PHE B 1 188 ? 2.268 43.656 7.328 1 96.62 188 PHE B O 1
ATOM 6096 N N . PRO B 1 189 ? 3.148 45.594 6.555 1 96.31 189 PRO B N 1
ATOM 6097 C CA . PRO B 1 189 ? 1.939 45.875 5.781 1 96.31 189 PRO B CA 1
ATOM 6098 C C . PRO B 1 189 ? 1.823 45 4.527 1 96.31 189 PRO B C 1
ATOM 6100 O O . PRO B 1 189 ? 2.836 44.531 4 1 96.31 189 PRO B O 1
ATOM 6103 N N . MET B 1 190 ? 0.632 44.844 4.062 1 97.81 190 MET B N 1
ATOM 6104 C CA . MET B 1 190 ? 0.396 44.156 2.789 1 97.81 190 MET B CA 1
ATOM 6105 C C . MET B 1 190 ? 0.817 45.031 1.619 1 97.81 190 MET B C 1
ATOM 6107 O O . MET B 1 190 ? 0.975 46.25 1.775 1 97.81 190 MET B O 1
ATOM 6111 N N . HIS B 1 191 ? 1.169 44.375 0.493 1 98.19 191 HIS B N 1
ATOM 6112 C CA . HIS B 1 191 ? 1.21 45.094 -0.787 1 98.19 191 HIS B CA 1
ATOM 6113 C C . HIS B 1 191 ? -0.179 45.188 -1.409 1 98.19 191 HIS B C 1
ATOM 6115 O O . HIS B 1 191 ? -0.838 44.156 -1.623 1 98.19 191 HIS B O 1
ATOM 6121 N N . TRP B 1 192 ? -0.583 46.375 -1.704 1 98.44 192 TRP B N 1
ATOM 6122 C CA . TRP B 1 192 ? -1.954 46.562 -2.174 1 98.44 192 TRP B CA 1
ATOM 6123 C C . TRP B 1 192 ? -1.983 46.875 -3.668 1 98.44 192 TRP B C 1
ATOM 6125 O O . TRP B 1 192 ? -1.169 47.656 -4.16 1 98.44 192 TRP B O 1
ATOM 6135 N N . LEU B 1 193 ? -2.896 46.219 -4.332 1 98.44 193 LEU B N 1
ATOM 6136 C CA . LEU B 1 193 ? -3.27 46.531 -5.707 1 98.44 193 LEU B CA 1
ATOM 6137 C C . LEU B 1 193 ? -4.699 47.062 -5.781 1 98.44 193 LEU B C 1
ATOM 6139 O O . LEU B 1 193 ? -5.473 46.875 -4.836 1 98.44 193 LEU B O 1
ATOM 6143 N N . ALA B 1 194 ? -5.016 47.719 -6.805 1 98.38 194 ALA B N 1
ATOM 6144 C CA . ALA B 1 194 ? -6.383 48.125 -7.145 1 98.38 194 ALA B CA 1
ATOM 6145 C C . ALA B 1 194 ? -6.789 47.562 -8.508 1 98.38 194 ALA B C 1
ATOM 6147 O O . ALA B 1 194 ? -6.023 47.656 -9.469 1 98.38 194 ALA B O 1
ATOM 6148 N N . VAL B 1 195 ? -7.895 47 -8.516 1 98.31 195 VAL B N 1
ATOM 6149 C CA . VAL B 1 195 ? -8.375 46.281 -9.711 1 98.31 195 VAL B CA 1
ATOM 6150 C C . VAL B 1 195 ? -9.75 46.812 -10.094 1 98.31 195 VAL B C 1
ATOM 6152 O O . VAL B 1 195 ? -10.641 46.938 -9.25 1 98.31 195 VAL B O 1
ATOM 6155 N N . PRO B 1 196 ? -9.93 47.156 -11.391 1 98.19 196 PRO B N 1
ATOM 6156 C CA . PRO B 1 196 ? -11.273 47.531 -11.828 1 98.19 196 PRO B CA 1
ATOM 6157 C C . PRO B 1 196 ? -12.328 46.5 -11.453 1 98.19 196 PRO B C 1
ATOM 6159 O O . PRO B 1 196 ? -12.086 45.281 -11.547 1 98.19 196 PRO B O 1
ATOM 6162 N N . GLU B 1 197 ? -13.445 47 -11.055 1 97.44 197 GLU B N 1
ATOM 6163 C CA . GLU B 1 197 ? -14.516 46.156 -10.531 1 97.44 197 GLU B CA 1
ATOM 6164 C C . GLU B 1 197 ? -14.859 45.031 -11.508 1 97.44 197 GLU B C 1
ATOM 6166 O O . GLU B 1 197 ? -15.172 43.906 -11.086 1 97.44 197 GLU B O 1
ATOM 6171 N N . GLU B 1 198 ? -14.82 45.281 -12.766 1 96.88 198 GLU B N 1
ATOM 6172 C CA . GLU B 1 198 ? -15.219 44.312 -13.781 1 96.88 198 GLU B CA 1
ATOM 6173 C C . GLU B 1 198 ? -14.203 43.188 -13.883 1 96.88 198 GLU B C 1
ATOM 6175 O O . GLU B 1 198 ? -14.5 42.125 -14.438 1 96.88 198 GLU B O 1
ATOM 6180 N N . LEU B 1 199 ? -12.984 43.375 -13.32 1 98.12 199 LEU B N 1
ATOM 6181 C CA . LEU B 1 199 ? -11.93 42.344 -13.414 1 98.12 199 LEU B CA 1
ATOM 6182 C C . LEU B 1 199 ? -11.766 41.594 -12.094 1 98.12 199 LEU B C 1
ATOM 6184 O O . LEU B 1 199 ? -10.992 40.656 -12.008 1 98.12 199 LEU B O 1
ATOM 6188 N N . VAL B 1 200 ? -12.5 42 -11.109 1 97.81 200 VAL B N 1
ATOM 6189 C CA . VAL B 1 200 ? -12.398 41.375 -9.789 1 97.81 200 VAL B CA 1
ATOM 6190 C C . VAL B 1 200 ? -12.992 39.969 -9.812 1 97.81 200 VAL B C 1
ATOM 6192 O O . VAL B 1 200 ? -14.117 39.781 -10.289 1 97.81 200 VAL B O 1
ATOM 6195 N N . HIS B 1 201 ? -12.203 39 -9.445 1 97.44 201 HIS B N 1
ATOM 6196 C CA . HIS B 1 201 ? -12.656 37.656 -9.18 1 97.44 201 HIS B CA 1
ATOM 6197 C C . HIS B 1 201 ? -12.969 37.438 -7.699 1 97.44 201 HIS B C 1
ATOM 6199 O O . HIS B 1 201 ? -12.055 37.375 -6.871 1 97.44 201 HIS B O 1
ATOM 6205 N N . GLU B 1 202 ? -14.234 37.344 -7.336 1 97.19 202 GLU B N 1
ATOM 6206 C CA . GLU B 1 202 ? -14.578 37.375 -5.918 1 97.19 202 GLU B CA 1
ATOM 6207 C C . GLU B 1 202 ? -15.633 36.344 -5.57 1 97.19 202 GLU B C 1
ATOM 6209 O O . GLU B 1 202 ? -16.484 36 -6.398 1 97.19 202 GLU B O 1
ATOM 6214 N N . HIS B 1 203 ? -15.508 35.719 -4.438 1 96.44 203 HIS B N 1
ATOM 6215 C CA . HIS B 1 203 ? -16.484 34.875 -3.764 1 96.44 203 HIS B CA 1
ATOM 6216 C C . HIS B 1 203 ? -16.766 35.406 -2.354 1 96.44 203 HIS B C 1
ATOM 6218 O O . HIS B 1 203 ? -15.859 35.812 -1.644 1 96.44 203 HIS B O 1
ATOM 6224 N N . ALA B 1 204 ? -17.984 35.438 -1.956 1 97.44 204 ALA B N 1
ATOM 6225 C CA . ALA B 1 204 ? -18.312 35.875 -0.6 1 97.44 204 ALA B CA 1
ATOM 6226 C C . ALA B 1 204 ? -19.656 35.344 -0.15 1 97.44 204 ALA B C 1
ATOM 6228 O O . ALA B 1 204 ? -20.516 35 -0.98 1 97.44 204 ALA B O 1
ATOM 6229 N N . VAL B 1 205 ? -19.812 35.188 1.103 1 95.75 205 VAL B N 1
ATOM 6230 C CA . VAL B 1 205 ? -21.078 34.812 1.721 1 95.75 205 VAL B CA 1
ATOM 6231 C C . VAL B 1 205 ? -21.406 35.812 2.844 1 95.75 205 VAL B C 1
ATOM 6233 O O . VAL B 1 205 ? -20.547 36.125 3.672 1 95.75 205 VAL B O 1
ATOM 6236 N N . GLY B 1 206 ? -22.688 36.375 2.889 1 91.81 206 GLY B N 1
ATOM 6237 C CA . GLY B 1 206 ? -23.141 37.281 3.932 1 91.81 206 GLY B CA 1
ATOM 6238 C C . GLY B 1 206 ? -22.5 38.656 3.842 1 91.81 206 GLY B C 1
ATOM 6239 O O . GLY B 1 206 ? -22.391 39.375 4.844 1 91.81 206 GLY B O 1
ATOM 6240 N N . GLY B 1 207 ? -22.062 39.125 2.672 1 93.69 207 GLY B N 1
ATOM 6241 C CA . GLY B 1 207 ? -21.375 40.375 2.42 1 93.69 207 GLY B CA 1
ATOM 6242 C C . GLY B 1 207 ? -20.422 40.312 1.247 1 93.69 207 GLY B C 1
ATOM 6243 O O . GLY B 1 207 ? -20.578 39.469 0.358 1 93.69 207 GLY B O 1
ATOM 6244 N N . ASP B 1 208 ? -19.516 41.281 1.209 1 96.12 208 ASP B N 1
ATOM 6245 C CA . ASP B 1 208 ? -18.5 41.219 0.161 1 96.12 208 ASP B CA 1
ATOM 6246 C C . ASP B 1 208 ? -17.109 41.188 0.758 1 96.12 208 ASP B C 1
ATOM 6248 O O . ASP B 1 208 ? -16.938 41.125 1.979 1 96.12 208 ASP B O 1
ATOM 6252 N N . PHE B 1 209 ? -16.188 41.125 -0.059 1 98.12 209 PHE B N 1
ATOM 6253 C CA . PHE B 1 209 ? -14.812 40.969 0.37 1 98.12 209 PHE B CA 1
ATOM 6254 C C . PHE B 1 209 ? -14.367 42.156 1.189 1 98.12 209 PHE B C 1
ATOM 6256 O O . PHE B 1 209 ? -13.68 42.031 2.205 1 98.12 209 PHE B O 1
ATOM 6263 N N . ASP B 1 210 ? -14.68 43.375 0.774 1 98.06 210 ASP B N 1
ATOM 6264 C CA . ASP B 1 210 ? -14.242 44.594 1.442 1 98.06 210 ASP B CA 1
ATOM 6265 C C . ASP B 1 210 ? -14.789 44.688 2.867 1 98.06 210 ASP B C 1
ATOM 6267 O O . ASP B 1 210 ? -14.094 45.125 3.779 1 98.06 210 ASP B O 1
ATOM 6271 N N . GLN B 1 211 ? -15.969 44.25 3.016 1 97.62 211 GLN B N 1
ATOM 6272 C CA . GLN B 1 211 ? -16.594 44.219 4.336 1 97.62 211 GLN B CA 1
ATOM 6273 C C . GLN B 1 211 ? -15.914 43.188 5.242 1 97.62 211 GLN B C 1
ATOM 6275 O O . GLN B 1 211 ? -15.547 43.5 6.379 1 97.62 211 GLN B O 1
ATOM 6280 N N . HIS B 1 212 ? -15.766 42 4.734 1 97.88 212 HIS B N 1
ATOM 6281 C CA . HIS B 1 212 ? -15.195 40.906 5.527 1 97.88 212 HIS B CA 1
ATOM 6282 C C . HIS B 1 212 ? -13.727 41.188 5.844 1 97.88 212 HIS B C 1
ATOM 6284 O O . HIS B 1 212 ? -13.258 40.875 6.941 1 97.88 212 HIS B O 1
ATOM 6290 N N . ALA B 1 213 ? -13.008 41.75 4.938 1 97.94 213 ALA B N 1
ATOM 6291 C CA . ALA B 1 213 ? -11.578 42 5.086 1 97.94 213 ALA B CA 1
ATOM 6292 C C . ALA B 1 213 ? -11.312 43.344 5.734 1 97.94 213 ALA B C 1
ATOM 6294 O O . ALA B 1 213 ? -10.172 43.656 6.09 1 97.94 213 ALA B O 1
ATOM 6295 N N . GLU B 1 214 ? -12.359 44.125 5.832 1 97.44 214 GLU B N 1
ATOM 6296 C CA . GLU B 1 214 ? -12.211 45.5 6.359 1 97.44 214 GLU B CA 1
ATOM 6297 C C . GLU B 1 214 ? -11.117 46.25 5.617 1 97.44 214 GLU B C 1
ATOM 6299 O O . GLU B 1 214 ? -10.211 46.812 6.238 1 97.44 214 GLU B O 1
ATOM 6304 N N . THR B 1 215 ? -11.195 46.281 4.32 1 97.38 215 THR B N 1
ATOM 6305 C CA . THR B 1 215 ? -10.125 46.812 3.488 1 97.38 215 THR B CA 1
ATOM 6306 C C . THR B 1 215 ? -9.898 48.281 3.783 1 97.38 215 THR B C 1
ATOM 6308 O O . THR B 1 215 ? -8.758 48.75 3.781 1 97.38 215 THR B O 1
ATOM 6311 N N . ALA B 1 216 ? -10.922 49.031 4.043 1 95.94 216 ALA B N 1
ATOM 6312 C CA . ALA B 1 216 ? -10.781 50.438 4.355 1 95.94 216 ALA B CA 1
ATOM 6313 C C . ALA B 1 216 ? -9.961 50.656 5.621 1 95.94 216 ALA B C 1
ATOM 6315 O O . ALA B 1 216 ? -9.094 51.531 5.672 1 95.94 216 ALA B O 1
ATOM 6316 N N . THR B 1 217 ? -10.289 49.875 6.539 1 95.12 217 THR B N 1
ATOM 6317 C CA . THR B 1 217 ? -9.578 49.938 7.809 1 95.12 217 THR B CA 1
ATOM 6318 C C . THR B 1 217 ? -8.109 49.562 7.633 1 95.12 217 THR B C 1
ATOM 6320 O O . THR B 1 217 ? -7.215 50.219 8.164 1 95.12 217 THR B O 1
ATOM 6323 N N . LEU B 1 218 ? -7.859 48.5 6.957 1 96.94 218 LEU B N 1
ATOM 6324 C CA . LEU B 1 218 ? -6.508 47.969 6.781 1 96.94 218 LEU B CA 1
ATOM 6325 C C . LEU B 1 218 ? -5.656 48.938 5.973 1 96.94 218 LEU B C 1
ATOM 6327 O O . LEU B 1 218 ? -4.469 49.125 6.25 1 96.94 218 LEU B O 1
ATOM 6331 N N . LEU B 1 219 ? -6.297 49.562 4.984 1 96.5 219 LEU B N 1
ATOM 6332 C CA . LEU B 1 219 ? -5.582 50.5 4.121 1 96.5 219 LEU B CA 1
ATOM 6333 C C . LEU B 1 219 ? -5.375 51.812 4.828 1 96.5 219 LEU B C 1
ATOM 6335 O O . LEU B 1 219 ? -4.414 52.531 4.535 1 96.5 219 LEU B O 1
ATOM 6339 N N . GLY B 1 220 ? -6.258 52.219 5.715 1 93.94 220 GLY B N 1
ATOM 6340 C CA . GLY B 1 220 ? -6.199 53.531 6.328 1 93.94 220 GLY B CA 1
ATOM 6341 C C . GLY B 1 220 ? -6.25 54.656 5.32 1 93.94 220 GLY B C 1
ATOM 6342 O O . GLY B 1 220 ? -7.133 54.688 4.461 1 93.94 220 GLY B O 1
ATOM 6343 N N . PRO B 1 221 ? -5.293 55.562 5.441 1 90.75 221 PRO B N 1
ATOM 6344 C CA . PRO B 1 221 ? -5.238 56.688 4.508 1 90.75 221 PRO B CA 1
ATOM 6345 C C . PRO B 1 221 ? -5 56.25 3.064 1 90.75 221 PRO B C 1
ATOM 6347 O O . PRO B 1 221 ? -5.363 56.969 2.133 1 90.75 221 PRO B O 1
ATOM 6350 N N . GLY B 1 222 ? -4.43 55.125 2.957 1 88.88 222 GLY B N 1
ATOM 6351 C CA . GLY B 1 222 ? -4.172 54.594 1.625 1 88.88 222 GLY B CA 1
ATOM 6352 C C . GLY B 1 222 ? -5.438 54.281 0.85 1 88.88 222 GLY B C 1
ATOM 6353 O O . GLY B 1 222 ? -5.402 54.156 -0.373 1 88.88 222 GLY B O 1
ATOM 6354 N N . HIS B 1 223 ? -6.48 54.188 1.516 1 92.38 223 HIS B N 1
ATOM 6355 C CA . HIS B 1 223 ? -7.746 53.875 0.864 1 92.38 223 HIS B CA 1
ATOM 6356 C C . HIS B 1 223 ? -8.148 54.969 -0.129 1 92.38 223 HIS B C 1
ATOM 6358 O O . HIS B 1 223 ? -8.797 54.688 -1.138 1 92.38 223 HIS B O 1
ATOM 6364 N N . GLU B 1 224 ? -7.75 56.125 0.108 1 91.25 224 GLU B N 1
ATOM 6365 C CA . GLU B 1 224 ? -8.07 57.25 -0.76 1 91.25 224 GLU B CA 1
ATOM 6366 C C . GLU B 1 224 ? -7.363 57.125 -2.105 1 91.25 224 GLU B C 1
ATOM 6368 O O . GLU B 1 224 ? -7.758 57.781 -3.08 1 91.25 224 GLU B O 1
ATOM 6373 N N . ARG B 1 225 ? -6.383 56.344 -2.146 1 94.06 225 ARG B N 1
ATOM 6374 C CA . ARG B 1 225 ? -5.598 56.219 -3.367 1 94.06 225 ARG B CA 1
ATOM 6375 C C . ARG B 1 225 ? -6.223 55.156 -4.297 1 94.06 225 ARG B C 1
ATOM 6377 O O . ARG B 1 225 ? -5.816 55.031 -5.453 1 94.06 225 ARG B O 1
ATOM 6384 N N . VAL B 1 226 ? -7.16 54.438 -3.83 1 96.94 226 VAL B N 1
ATOM 6385 C CA . VAL B 1 226 ? -7.855 53.469 -4.695 1 96.94 226 VAL B CA 1
ATOM 6386 C C . VAL B 1 226 ? -8.688 54.219 -5.73 1 96.94 226 VAL B C 1
ATOM 6388 O O . VAL B 1 226 ? -9.594 54.969 -5.375 1 96.94 226 VAL B O 1
ATOM 6391 N N . PRO B 1 227 ? -8.398 54.062 -6.988 1 96.25 227 PRO B N 1
ATOM 6392 C CA . PRO B 1 227 ? -9.141 54.781 -8.023 1 96.25 227 PRO B CA 1
ATOM 6393 C C . PRO B 1 227 ? -10.633 54.469 -8.008 1 96.25 227 PRO B C 1
ATOM 6395 O O . PRO B 1 227 ? -11.023 53.344 -7.648 1 96.25 227 PRO B O 1
ATOM 6398 N N . ALA B 1 228 ? -11.406 55.469 -8.445 1 95.38 228 ALA B N 1
ATOM 6399 C CA . ALA B 1 228 ? -12.844 55.25 -8.578 1 95.38 228 ALA B CA 1
ATOM 6400 C C . ALA B 1 228 ? -13.125 54.062 -9.5 1 95.38 228 ALA B C 1
ATOM 6402 O O . ALA B 1 228 ? -12.477 53.906 -10.539 1 95.38 228 ALA B O 1
ATOM 6403 N N . GLY B 1 229 ? -14.016 53.219 -9.062 1 96.44 229 GLY B N 1
ATOM 6404 C CA . GLY B 1 229 ? -14.391 52.062 -9.875 1 96.44 229 GLY B CA 1
ATOM 6405 C C . GLY B 1 229 ? -13.492 50.875 -9.656 1 96.44 229 GLY B C 1
ATOM 6406 O O . GLY B 1 229 ? -13.68 49.812 -10.289 1 96.44 229 GLY B O 1
ATOM 6407 N N . CYS B 1 230 ? -12.523 51 -8.836 1 97.94 230 CYS B N 1
ATOM 6408 C CA . CYS B 1 230 ? -11.609 49.906 -8.555 1 97.94 230 CYS B CA 1
ATOM 6409 C C . CYS B 1 230 ? -11.82 49.375 -7.141 1 97.94 230 CYS B C 1
ATOM 6411 O O . CYS B 1 230 ? -12.445 50.031 -6.309 1 97.94 230 CYS B O 1
ATOM 6413 N N . ARG B 1 231 ? -11.398 48.156 -6.938 1 98.06 231 ARG B N 1
ATOM 6414 C CA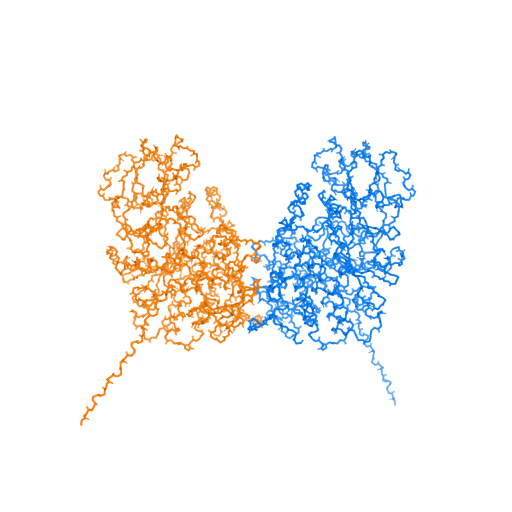 . ARG B 1 231 ? -11.438 47.531 -5.629 1 98.06 231 ARG B CA 1
ATOM 6415 C C . ARG B 1 231 ? -10.031 47.156 -5.164 1 98.06 231 ARG B C 1
ATOM 6417 O O . ARG B 1 231 ? -9.203 46.719 -5.969 1 98.06 231 ARG B O 1
ATOM 6424 N N . PRO B 1 232 ? -9.805 47.281 -3.908 1 98.25 232 PRO B N 1
ATOM 6425 C CA . PRO B 1 232 ? -8.477 46.938 -3.396 1 98.25 232 PRO B CA 1
ATOM 6426 C C . PRO B 1 232 ? -8.25 45.406 -3.318 1 98.25 232 PRO B C 1
ATOM 6428 O O . PRO B 1 232 ? -9.18 44.656 -3.01 1 98.25 232 PRO B O 1
ATOM 6431 N N . LEU B 1 233 ? -7.094 44.969 -3.602 1 98.5 233 LEU B N 1
ATOM 6432 C CA . LEU B 1 233 ? -6.648 43.594 -3.547 1 98.5 233 LEU B CA 1
ATOM 6433 C C . LEU B 1 233 ? -5.332 43.469 -2.783 1 98.5 233 LEU B C 1
ATOM 6435 O O . LEU B 1 233 ? -4.281 43.844 -3.287 1 98.5 233 LEU B O 1
ATOM 6439 N N . PRO B 1 234 ? -5.414 42.938 -1.56 1 98.38 234 PRO B N 1
ATOM 6440 C CA . PRO B 1 234 ? -4.168 42.75 -0.812 1 98.38 234 PRO B CA 1
ATOM 6441 C C . PRO B 1 234 ? -3.359 41.562 -1.302 1 98.38 234 PRO B C 1
ATOM 6443 O O . PRO B 1 234 ? -3.926 40.5 -1.565 1 98.38 234 PRO B O 1
ATOM 6446 N N . VAL B 1 235 ? -2.059 41.688 -1.412 1 98.19 235 VAL B N 1
ATOM 6447 C CA . VAL B 1 235 ? -1.113 40.688 -1.837 1 98.19 235 VAL B CA 1
ATOM 6448 C C . VAL B 1 235 ? 0.066 40.625 -0.869 1 98.19 235 VAL B C 1
ATOM 6450 O O . VAL B 1 235 ? 0.527 41.656 -0.389 1 98.19 235 VAL B O 1
ATOM 6453 N N . HIS B 1 236 ? 0.457 39.438 -0.5 1 97.56 236 HIS B N 1
ATOM 6454 C CA . HIS B 1 236 ? 1.688 39.312 0.273 1 97.56 236 HIS B CA 1
ATOM 6455 C C . HIS B 1 236 ? 2.84 40.031 -0.413 1 97.56 236 HIS B C 1
ATOM 6457 O O . HIS B 1 236 ? 3.102 39.812 -1.598 1 97.56 236 HIS B O 1
ATOM 6463 N N . PRO B 1 237 ? 3.578 40.875 0.303 1 97.25 237 PRO B N 1
ATOM 6464 C CA . PRO B 1 237 ? 4.621 41.688 -0.357 1 97.25 237 PRO B CA 1
ATOM 6465 C C . PRO B 1 237 ? 5.691 40.812 -1.016 1 97.25 237 PRO B C 1
ATOM 6467 O O . PRO B 1 237 ? 6.16 41.125 -2.109 1 97.25 237 PRO B O 1
ATOM 6470 N N . TRP B 1 238 ? 6.086 39.75 -0.329 1 95.81 238 TRP B N 1
ATOM 6471 C CA . TRP B 1 238 ? 7.051 38.844 -0.922 1 95.81 238 TRP B CA 1
ATOM 6472 C C . TRP B 1 238 ? 6.477 38.188 -2.176 1 95.81 238 TRP B C 1
ATOM 6474 O O . TRP B 1 238 ? 7.191 37.969 -3.162 1 95.81 238 TRP B O 1
ATOM 6484 N N . GLN B 1 239 ? 5.207 37.812 -2.186 1 96.38 239 GLN B N 1
ATOM 6485 C CA . GLN B 1 239 ? 4.543 37.219 -3.34 1 96.38 239 GLN B CA 1
ATOM 6486 C C . GLN B 1 239 ? 4.523 38.156 -4.523 1 96.38 239 GLN B C 1
ATOM 6488 O O . GLN B 1 239 ? 4.734 37.75 -5.668 1 96.38 239 GLN B O 1
ATOM 6493 N N . PHE B 1 240 ? 4.238 39.375 -4.254 1 97.44 240 PHE B N 1
ATOM 6494 C CA . PHE B 1 240 ? 4.242 40.375 -5.324 1 97.44 240 PHE B CA 1
ATOM 6495 C C . PHE B 1 240 ? 5.602 40.406 -6.008 1 97.44 240 PHE B C 1
ATOM 6497 O O . PHE B 1 240 ? 5.688 40.469 -7.234 1 97.44 240 PHE B O 1
ATOM 6504 N N . ARG B 1 241 ? 6.625 40.406 -5.203 1 95.56 241 ARG B N 1
ATOM 6505 C CA . ARG B 1 241 ? 7.984 40.438 -5.738 1 95.56 241 ARG B CA 1
ATOM 6506 C C . ARG B 1 241 ? 8.258 39.188 -6.562 1 95.56 241 ARG B C 1
ATOM 6508 O O . ARG B 1 241 ? 8.867 39.25 -7.629 1 95.56 241 ARG B O 1
ATOM 6515 N N . LEU B 1 242 ? 7.867 38 -6.02 1 94.75 242 LEU B N 1
ATOM 6516 C CA . LEU B 1 242 ? 8.07 36.75 -6.711 1 94.75 242 LEU B CA 1
ATOM 6517 C C . LEU B 1 242 ? 7.371 36.75 -8.062 1 94.75 242 LEU B C 1
ATOM 6519 O O . LEU B 1 242 ? 7.945 36.312 -9.062 1 94.75 242 LEU B O 1
ATOM 6523 N N . LEU B 1 243 ? 6.129 37.219 -8.109 1 96.44 243 LEU B N 1
ATOM 6524 C CA . LEU B 1 243 ? 5.367 37.281 -9.352 1 96.44 243 LEU B CA 1
ATOM 6525 C C . LEU B 1 243 ? 5.98 38.25 -10.336 1 96.44 243 LEU B C 1
ATOM 6527 O O . LEU B 1 243 ? 6.059 37.969 -11.531 1 96.44 243 LEU B O 1
ATOM 6531 N N . SER B 1 244 ? 6.426 39.375 -9.828 1 97.12 244 SER B N 1
ATOM 6532 C CA . SER B 1 244 ? 6.961 40.438 -10.664 1 97.12 244 SER B CA 1
ATOM 6533 C C . SER B 1 244 ? 8.281 40.031 -11.305 1 97.12 244 SER B C 1
ATOM 6535 O O . SER B 1 244 ? 8.609 40.5 -12.398 1 97.12 244 SER B O 1
ATOM 6537 N N . THR B 1 245 ? 9.008 39.188 -10.656 1 95.31 245 THR B N 1
ATOM 6538 C CA . THR B 1 245 ? 10.328 38.812 -11.148 1 95.31 245 THR B CA 1
ATOM 6539 C C . THR B 1 245 ? 10.297 37.469 -11.859 1 95.31 245 THR B C 1
ATOM 6541 O O . THR B 1 245 ? 11.312 37.031 -12.398 1 95.31 245 THR B O 1
ATOM 6544 N N . ASP B 1 246 ? 9.172 36.844 -11.812 1 95.44 246 ASP B N 1
ATOM 6545 C CA . ASP B 1 246 ? 9.031 35.562 -12.516 1 95.44 246 ASP B CA 1
ATOM 6546 C C . ASP B 1 246 ? 9.195 35.75 -14.023 1 95.44 246 ASP B C 1
ATOM 6548 O O . ASP B 1 246 ? 8.578 36.625 -14.609 1 95.44 246 ASP B O 1
ATOM 6552 N N . PRO B 1 247 ? 10.016 34.906 -14.688 1 95.75 247 PRO B N 1
ATOM 6553 C CA . PRO B 1 247 ? 10.305 35.094 -16.109 1 95.75 247 PRO B CA 1
ATOM 6554 C C . PRO B 1 247 ? 9.062 34.938 -16.984 1 95.75 247 PRO B C 1
ATOM 6556 O O . PRO B 1 247 ? 8.984 35.531 -18.062 1 95.75 247 PRO B O 1
ATOM 6559 N N . ARG B 1 248 ? 8.18 34.125 -16.578 1 95.94 248 ARG B N 1
ATOM 6560 C CA . ARG B 1 248 ? 6.996 33.844 -17.391 1 95.94 248 ARG B CA 1
ATOM 6561 C C . ARG B 1 248 ? 5.848 34.781 -17.016 1 95.94 248 ARG B C 1
ATOM 6563 O O . ARG B 1 248 ? 5.16 35.312 -17.891 1 95.94 248 ARG B O 1
ATOM 6570 N N . LEU B 1 249 ? 5.586 35.062 -15.68 1 97.12 249 LEU B N 1
ATOM 6571 C CA . LEU B 1 249 ? 4.422 35.812 -15.188 1 97.12 249 LEU B CA 1
ATOM 6572 C C . LEU B 1 249 ? 4.73 37.281 -15.062 1 97.12 249 LEU B C 1
ATOM 6574 O O . LEU B 1 249 ? 3.83 38.125 -15.172 1 97.12 249 LEU B O 1
ATOM 6578 N N . GLY B 1 250 ? 5.926 37.656 -14.82 1 97.62 250 GLY B N 1
ATOM 6579 C CA . GLY B 1 250 ? 6.352 39.031 -14.633 1 97.62 250 GLY B CA 1
ATOM 6580 C C . GLY B 1 250 ? 5.961 39.938 -15.781 1 97.62 250 GLY B C 1
ATOM 6581 O O . GLY B 1 250 ? 5.371 41 -15.57 1 97.62 250 GLY B O 1
ATOM 6582 N N . PRO B 1 251 ? 6.305 39.5 -16.969 1 98.12 251 PRO B N 1
ATOM 6583 C CA . PRO B 1 251 ? 5.938 40.312 -18.125 1 98.12 251 PRO B CA 1
ATOM 6584 C C . PRO B 1 251 ? 4.434 40.531 -18.234 1 98.12 251 PRO B C 1
ATOM 6586 O O . PRO B 1 251 ? 3.988 41.594 -18.609 1 98.12 251 PRO B O 1
ATOM 6589 N N . VAL B 1 252 ? 3.697 39.562 -17.922 1 98.25 252 VAL B N 1
ATOM 6590 C CA . VAL B 1 252 ? 2.244 39.656 -18 1 98.25 252 VAL B CA 1
ATOM 6591 C C . VAL B 1 252 ? 1.73 40.625 -16.953 1 98.25 252 VAL B C 1
ATOM 6593 O O . VAL B 1 252 ? 0.906 41.5 -17.25 1 98.25 252 VAL B O 1
ATOM 6596 N N . LEU B 1 253 ? 2.184 40.5 -15.734 1 98.31 253 LEU B N 1
ATOM 6597 C CA . LEU B 1 253 ? 1.806 41.406 -14.656 1 98.31 253 LEU B CA 1
ATOM 6598 C C . LEU B 1 253 ? 2.246 42.812 -14.961 1 98.31 253 LEU B C 1
ATOM 6600 O O . LEU B 1 253 ? 1.498 43.781 -14.727 1 98.31 253 LEU B O 1
ATOM 6604 N N . GLY B 1 254 ? 3.428 42.969 -15.523 1 98.06 254 GLY B N 1
ATOM 6605 C CA . GLY B 1 254 ? 3.926 44.25 -15.93 1 98.06 254 GLY B CA 1
ATOM 6606 C C . GLY B 1 254 ? 3.055 44.938 -16.969 1 98.06 254 GLY B C 1
ATOM 6607 O O . GLY B 1 254 ? 2.793 46.125 -16.891 1 98.06 254 GLY B O 1
ATOM 6608 N N . ALA B 1 255 ? 2.662 44.156 -17.891 1 98.12 255 ALA B N 1
ATOM 6609 C CA . ALA B 1 255 ? 1.788 44.688 -18.938 1 98.12 255 ALA B CA 1
ATOM 6610 C C . ALA B 1 255 ? 0.441 45.125 -18.359 1 98.12 255 ALA B C 1
ATOM 6612 O O . ALA B 1 255 ? -0.127 46.125 -18.781 1 98.12 255 ALA B O 1
ATOM 6613 N N . ALA B 1 256 ? -0.072 44.344 -17.484 1 98.25 256 ALA B N 1
ATOM 6614 C CA . ALA B 1 256 ? -1.347 44.688 -16.844 1 98.25 256 ALA B CA 1
ATOM 6615 C C . ALA B 1 256 ? -1.241 45.969 -16.031 1 98.25 256 ALA B C 1
ATOM 6617 O O . ALA B 1 256 ? -2.188 46.75 -15.977 1 98.25 256 ALA B O 1
ATOM 6618 N N . LEU B 1 257 ? -0.149 46.125 -15.328 1 97.75 257 LEU B N 1
ATOM 6619 C CA . LEU B 1 257 ? 0.109 47.344 -14.562 1 97.75 257 LEU B CA 1
ATOM 6620 C C . LEU B 1 257 ? 0.217 48.562 -15.484 1 97.75 257 LEU B C 1
ATOM 6622 O O . LEU B 1 257 ? -0.379 49.594 -15.211 1 97.75 257 LEU B O 1
ATOM 6626 N N . ALA B 1 258 ? 0.873 48.375 -16.578 1 97.19 258 ALA B N 1
ATOM 6627 C CA . ALA B 1 258 ? 1.061 49.469 -17.547 1 97.19 258 ALA B CA 1
ATOM 6628 C C . ALA B 1 258 ? -0.249 49.781 -18.25 1 97.19 258 ALA B C 1
ATOM 6630 O O . ALA B 1 258 ? -0.512 50.969 -18.562 1 97.19 258 ALA B O 1
ATOM 6631 N N . GLY B 1 259 ? -0.992 48.781 -18.422 1 96.62 259 GLY B N 1
ATOM 6632 C CA . GLY B 1 259 ? -2.225 48.938 -19.188 1 96.62 259 GLY B CA 1
ATOM 6633 C C . GLY B 1 259 ? -3.4 49.375 -18.328 1 96.62 259 GLY B C 1
ATOM 6634 O O . GLY B 1 259 ? -4.496 49.625 -18.828 1 96.62 259 GLY B O 1
ATOM 6635 N N . GLY B 1 260 ? -3.283 49.406 -17.016 1 95.38 260 GLY B N 1
ATOM 6636 C CA . GLY B 1 260 ? -4.324 49.906 -16.141 1 95.38 260 GLY B CA 1
ATOM 6637 C C . GLY B 1 260 ? -5.293 48.812 -15.688 1 95.38 260 GLY B C 1
ATOM 6638 O O . GLY B 1 260 ? -6.297 49.125 -15.031 1 95.38 260 GLY B O 1
ATOM 6639 N N . ALA B 1 261 ? -5.02 47.656 -16.062 1 97.38 261 ALA B N 1
ATOM 6640 C CA . ALA B 1 261 ? -5.855 46.531 -15.586 1 97.38 261 ALA B CA 1
ATOM 6641 C C . ALA B 1 261 ? -5.613 46.281 -14.102 1 97.38 261 ALA B C 1
ATOM 6643 O O . ALA B 1 261 ? -6.477 45.719 -13.422 1 97.38 261 ALA B O 1
ATOM 6644 N N . VAL B 1 262 ? -4.43 46.625 -13.664 1 97.88 262 VAL B N 1
ATOM 6645 C CA . VAL B 1 262 ? -4.047 46.562 -12.258 1 97.88 262 VAL B CA 1
ATOM 6646 C C . VAL B 1 262 ? -3.293 47.844 -11.883 1 97.88 262 VAL B C 1
ATOM 6648 O O . VAL B 1 262 ? -2.467 48.344 -12.656 1 97.88 262 VAL B O 1
ATOM 6651 N N . HIS B 1 263 ? -3.639 48.375 -10.812 1 98.06 263 HIS B N 1
ATOM 6652 C CA . HIS B 1 263 ? -2.926 49.531 -10.297 1 98.06 263 HIS B CA 1
ATOM 6653 C C . HIS B 1 263 ? -2.117 49.156 -9.055 1 98.06 263 HIS B C 1
ATOM 6655 O O . HIS B 1 263 ? -2.635 48.531 -8.133 1 98.06 263 HIS B O 1
ATOM 6661 N N . ASP B 1 264 ? -0.889 49.562 -9.023 1 97.94 264 ASP B N 1
ATOM 6662 C CA . ASP B 1 264 ? -0.006 49.312 -7.891 1 97.94 264 ASP B CA 1
ATOM 6663 C C . ASP B 1 264 ? -0.096 50.406 -6.848 1 97.94 264 ASP B C 1
ATOM 6665 O O . ASP B 1 264 ? 0.333 51.531 -7.098 1 97.94 264 ASP B O 1
ATOM 6669 N N . LEU B 1 265 ? -0.631 50.062 -5.707 1 97.56 265 LEU B N 1
ATOM 6670 C CA . LEU B 1 265 ? -0.756 51.031 -4.629 1 97.56 265 LEU B CA 1
ATOM 6671 C C . LEU B 1 265 ? 0.438 50.938 -3.686 1 97.56 265 LEU B C 1
ATOM 6673 O O . LEU B 1 265 ? 0.62 51.812 -2.836 1 97.56 265 LEU B O 1
ATOM 6677 N N . GLY B 1 266 ? 1.286 49.906 -3.811 1 96.81 266 GLY B N 1
ATOM 6678 C CA . GLY B 1 266 ? 2.473 49.719 -2.99 1 96.81 266 GLY B CA 1
ATOM 6679 C C . GLY B 1 266 ? 2.174 49.125 -1.626 1 96.81 266 GLY B C 1
ATOM 6680 O O . GLY B 1 266 ? 1.048 48.719 -1.361 1 96.81 266 GLY B O 1
ATOM 6681 N N . GLN B 1 267 ? 3.221 49 -0.798 1 96.81 267 GLN B N 1
ATOM 6682 C CA . GLN B 1 267 ? 3.08 48.531 0.575 1 96.81 267 GLN B CA 1
ATOM 6683 C C . GLN B 1 267 ? 2.611 49.656 1.499 1 96.81 267 GLN B C 1
ATOM 6685 O O . GLN B 1 267 ? 3.277 50.688 1.622 1 96.81 267 GLN B O 1
ATOM 6690 N N . CYS B 1 268 ? 1.459 49.438 2.104 1 95.94 268 CYS B N 1
ATOM 6691 C CA . CYS B 1 268 ? 0.925 50.469 2.98 1 95.94 268 CYS B CA 1
ATOM 6692 C C . CYS B 1 268 ? -0.156 49.906 3.895 1 95.94 268 CYS B C 1
ATOM 6694 O O . CYS B 1 268 ? -0.56 48.75 3.746 1 95.94 268 CYS B O 1
ATOM 6696 N N . GLY B 1 269 ? -0.529 50.781 4.875 1 96.25 269 GLY B N 1
ATOM 6697 C CA . GLY B 1 269 ? -1.612 50.438 5.773 1 96.25 269 GLY B CA 1
ATOM 6698 C C . GLY B 1 269 ? -1.133 49.75 7.035 1 96.25 269 GLY B C 1
ATOM 6699 O O . GLY B 1 269 ? 0.046 49.812 7.387 1 96.25 269 GLY B O 1
ATOM 6700 N N . ALA B 1 270 ? -2.111 49.094 7.727 1 96.06 270 ALA B N 1
ATOM 6701 C CA . ALA B 1 270 ? -1.833 48.438 9.008 1 96.06 270 ALA B CA 1
ATOM 6702 C C . ALA B 1 270 ? -0.975 47.188 8.82 1 96.06 270 ALA B C 1
ATOM 6704 O O . ALA B 1 270 ? -1.182 46.438 7.871 1 96.06 270 ALA B O 1
ATOM 6705 N N . PRO B 1 271 ? 0.004 47 9.68 1 96.88 271 PRO B N 1
ATOM 6706 C CA . PRO B 1 271 ? 0.817 45.812 9.562 1 96.88 271 PRO B CA 1
ATOM 6707 C C . PRO B 1 271 ? 0.061 44.531 9.984 1 96.88 271 PRO B C 1
ATOM 6709 O O . PRO B 1 271 ? -0.791 44.594 10.875 1 96.88 271 PRO B O 1
ATOM 6712 N N . LEU B 1 272 ? 0.335 43.5 9.375 1 98 272 LEU B N 1
ATOM 6713 C CA . LEU B 1 272 ? -0.187 42.156 9.703 1 98 272 LEU B CA 1
ATOM 6714 C C . LEU B 1 272 ? 0.936 41.25 10.148 1 98 272 LEU B C 1
ATOM 6716 O O . LEU B 1 272 ? 2.1 41.469 9.805 1 98 272 LEU B O 1
ATOM 6720 N N . HIS B 1 273 ? 0.578 40.281 10.969 1 97.69 273 HIS B N 1
ATOM 6721 C CA . HIS B 1 273 ? 1.536 39.344 11.539 1 97.69 273 HIS B CA 1
ATOM 6722 C C . HIS B 1 273 ? 1.43 37.969 10.875 1 97.69 273 HIS B C 1
ATOM 6724 O O . HIS B 1 273 ? 0.351 37.375 10.836 1 97.69 273 HIS B O 1
ATOM 6730 N N . PRO B 1 274 ? 2.592 37.469 10.328 1 96.69 274 PRO B N 1
ATOM 6731 C CA . PRO B 1 274 ? 2.533 36.125 9.781 1 96.69 274 PRO B CA 1
ATOM 6732 C C . PRO B 1 274 ? 2.297 35.062 10.852 1 96.69 274 PRO B C 1
ATOM 6734 O O . PRO B 1 274 ? 2.832 35.188 11.961 1 96.69 274 PRO B O 1
ATOM 6737 N N . THR B 1 275 ? 1.423 34.094 10.531 1 96.19 275 THR B N 1
ATOM 6738 C CA . THR B 1 275 ? 1.183 32.938 11.406 1 96.19 275 THR B CA 1
ATOM 6739 C C . THR B 1 275 ? 2.041 31.766 10.984 1 96.19 275 THR B C 1
ATOM 6741 O O . THR B 1 275 ? 2.947 31.906 10.156 1 96.19 275 THR B O 1
ATOM 6744 N N . ALA B 1 276 ? 1.812 30.625 11.547 1 92.56 276 ALA B N 1
ATOM 6745 C CA . ALA B 1 276 ? 2.693 29.469 11.383 1 92.56 276 ALA B CA 1
ATOM 6746 C C . ALA B 1 276 ? 2.775 29.031 9.922 1 92.56 276 ALA B C 1
ATOM 6748 O O . ALA B 1 276 ? 3.787 28.484 9.492 1 92.56 276 ALA B O 1
ATOM 6749 N N . SER B 1 277 ? 1.798 29.344 9.086 1 91.44 277 SER B N 1
ATOM 6750 C CA . SER B 1 277 ? 1.802 28.969 7.68 1 91.44 277 SER B CA 1
ATOM 6751 C C . SER B 1 277 ? 2.57 29.969 6.836 1 91.44 277 SER B C 1
ATOM 6753 O O . SER B 1 277 ? 2.789 29.75 5.645 1 91.44 277 SER B O 1
ATOM 6755 N N . VAL B 1 278 ? 2.945 31.078 7.355 1 91.88 278 VAL B N 1
ATOM 6756 C CA . VAL B 1 278 ? 3.711 32.156 6.727 1 91.88 278 VAL B CA 1
ATOM 6757 C C . VAL B 1 278 ? 2.807 32.969 5.789 1 91.88 278 VAL B C 1
ATOM 6759 O O . VAL B 1 278 ? 2.859 34.188 5.77 1 91.88 278 VAL B O 1
ATOM 6762 N N . ARG B 1 279 ? 1.933 32.219 5.125 1 94.81 279 ARG B N 1
ATOM 6763 C CA . ARG B 1 279 ? 1.141 32.906 4.102 1 94.81 279 ARG B CA 1
ATOM 6764 C C . ARG B 1 279 ? -0.186 33.375 4.672 1 94.81 279 ARG B C 1
ATOM 6766 O O . ARG B 1 279 ? -0.916 34.125 4.008 1 94.81 279 ARG B O 1
ATOM 6773 N N . THR B 1 280 ? -0.562 32.938 5.855 1 96.75 280 THR B N 1
ATOM 6774 C CA . THR B 1 280 ? -1.733 33.469 6.539 1 96.75 280 THR B CA 1
ATOM 6775 C C . THR B 1 280 ? -1.327 34.531 7.562 1 96.75 280 THR B C 1
ATOM 6777 O O . THR B 1 280 ? -0.542 34.25 8.469 1 96.75 280 THR B O 1
ATOM 6780 N N . LEU B 1 281 ? -1.864 35.719 7.406 1 98.06 281 LEU B N 1
ATOM 6781 C CA . LEU B 1 281 ? -1.484 36.844 8.242 1 98.06 281 LEU B CA 1
ATOM 6782 C C . LEU B 1 281 ? -2.645 37.281 9.133 1 98.06 281 LEU B C 1
ATOM 6784 O O . LEU B 1 281 ? -3.797 37.312 8.695 1 98.06 281 LEU B O 1
ATOM 6788 N N . TYR B 1 282 ? -2.336 37.625 10.359 1 98.19 282 TYR B N 1
ATOM 6789 C CA . TYR B 1 282 ? -3.332 38.031 11.344 1 98.19 282 TYR B CA 1
ATOM 6790 C C . TYR B 1 282 ? -3.219 39.531 11.625 1 98.19 282 TYR B C 1
ATOM 6792 O O . TYR B 1 282 ? -2.115 40.062 11.812 1 98.19 282 TYR B O 1
ATOM 6800 N N . GLN B 1 283 ? -4.301 40.219 11.562 1 97.81 283 GLN B N 1
ATOM 6801 C CA . GLN B 1 283 ? -4.379 41.594 11.984 1 97.81 283 GLN B CA 1
ATOM 6802 C C . GLN B 1 283 ? -5.102 41.719 13.32 1 97.81 283 GLN B C 1
ATOM 6804 O O . GLN B 1 283 ? -6.324 41.594 13.391 1 97.81 283 GLN B O 1
ATOM 6809 N N . PRO B 1 284 ? -4.379 42.094 14.406 1 96.62 284 PRO B N 1
ATOM 6810 C CA . PRO B 1 284 ? -4.926 42 15.766 1 96.62 284 PRO B CA 1
ATOM 6811 C C . PRO B 1 284 ? -6.059 43 16.016 1 96.62 284 PRO B C 1
ATOM 6813 O O . PRO B 1 284 ? -7.023 42.656 16.703 1 96.62 284 PRO B O 1
ATOM 6816 N N . GLU B 1 285 ? -5.953 44.219 15.531 1 95.12 285 GLU B N 1
ATOM 6817 C CA . GLU B 1 285 ? -6.953 45.25 15.805 1 95.12 285 GLU B CA 1
ATOM 6818 C C . GLU B 1 285 ? -8.25 44.969 15.055 1 95.12 285 GLU B C 1
ATOM 6820 O O . GLU B 1 285 ? -9.344 45.156 15.602 1 95.12 285 GLU B O 1
ATOM 6825 N N . ALA B 1 286 ? -8.133 44.562 13.812 1 96.06 286 ALA B N 1
ATOM 6826 C CA . ALA B 1 286 ? -9.312 44.219 13.016 1 96.06 286 ALA B CA 1
ATOM 6827 C C . ALA B 1 286 ? -9.805 42.812 13.352 1 96.06 286 ALA B C 1
ATOM 6829 O O . ALA B 1 286 ? -10.945 42.469 13.039 1 96.06 286 ALA B O 1
ATOM 6830 N N . ASP B 1 287 ? -9.023 42 13.945 1 97.12 287 ASP B N 1
ATOM 6831 C CA . ASP B 1 287 ? -9.297 40.625 14.352 1 97.12 287 ASP B CA 1
ATOM 6832 C C . ASP B 1 287 ? -9.742 39.781 13.156 1 97.12 287 ASP B C 1
ATOM 6834 O O . ASP B 1 287 ? -10.828 39.188 13.188 1 97.12 287 ASP B O 1
ATOM 6838 N N . LEU B 1 288 ? -8.922 39.656 12.211 1 97.81 288 LEU B N 1
ATOM 6839 C CA . LEU B 1 288 ? -9.172 38.844 11.023 1 97.81 288 LEU B CA 1
ATOM 6840 C C . LEU B 1 288 ? -7.859 38.312 10.445 1 97.81 288 LEU B C 1
ATOM 6842 O O . LEU B 1 288 ? -6.781 38.781 10.82 1 97.81 288 LEU B O 1
ATOM 6846 N N . PHE B 1 289 ? -7.996 37.312 9.633 1 98.31 289 PHE B N 1
ATOM 6847 C CA . PHE B 1 289 ? -6.852 36.719 8.93 1 98.31 289 PHE B CA 1
ATOM 6848 C C . PHE B 1 289 ? -6.969 36.969 7.43 1 98.31 289 PHE B C 1
ATOM 6850 O O . PHE B 1 289 ? -8.07 36.938 6.879 1 98.31 289 PHE B O 1
ATOM 6857 N N . LEU B 1 290 ? -5.859 37.156 6.797 1 98.31 290 LEU B N 1
ATOM 6858 C CA . LEU B 1 290 ? -5.746 37.094 5.344 1 98.31 290 LEU B CA 1
ATOM 6859 C C . LEU B 1 290 ? -4.832 35.969 4.922 1 98.31 290 LEU B C 1
ATOM 6861 O O . LEU B 1 290 ? -3.641 35.969 5.242 1 98.31 290 LEU B O 1
ATOM 6865 N N . LYS B 1 291 ? -5.398 34.938 4.281 1 97.25 291 LYS B N 1
ATOM 6866 C CA . LYS B 1 291 ? -4.633 33.844 3.73 1 97.25 291 LYS B CA 1
ATOM 6867 C C . LYS B 1 291 ? -4.266 34.094 2.273 1 97.25 291 LYS B C 1
ATOM 6869 O O . LYS B 1 291 ? -5.109 33.969 1.383 1 97.25 291 LYS B O 1
ATOM 6874 N N . THR B 1 292 ? -2.994 34.344 2.033 1 97.38 292 THR B N 1
ATOM 6875 C CA . THR B 1 292 ? -2.52 34.75 0.714 1 97.38 292 THR B CA 1
ATOM 6876 C C . THR B 1 292 ? -1.779 33.625 0.03 1 97.38 292 THR B C 1
ATOM 6878 O O . THR B 1 292 ? -1.562 32.562 0.632 1 97.38 292 THR B O 1
ATOM 6881 N N . SER B 1 293 ? -1.561 33.812 -1.285 1 96.12 293 SER B N 1
ATOM 6882 C CA . SER B 1 293 ? -0.653 32.906 -1.999 1 96.12 293 SER B CA 1
ATOM 6883 C C . SER B 1 293 ? 0.802 33.312 -1.786 1 96.12 293 SER B C 1
ATOM 6885 O O . SER B 1 293 ? 1.108 34.5 -1.657 1 96.12 293 SER B O 1
ATOM 6887 N N . LEU B 1 294 ? 1.59 32.344 -1.682 1 93.44 294 LEU B N 1
ATOM 6888 C CA . LEU B 1 294 ? 3.031 32.531 -1.601 1 93.44 294 LEU B CA 1
ATOM 6889 C C . LEU B 1 294 ? 3.779 31.453 -2.371 1 93.44 294 LEU B C 1
ATOM 6891 O O . LEU B 1 294 ? 3.828 30.297 -1.939 1 93.44 294 LEU B O 1
ATOM 6895 N N . HIS B 1 295 ? 4.383 31.766 -3.521 1 89.19 295 HIS B N 1
ATOM 6896 C CA . HIS B 1 295 ? 5.02 30.828 -4.445 1 89.19 295 HIS B CA 1
ATOM 6897 C C . HIS B 1 295 ? 6.383 30.391 -3.93 1 89.19 295 HIS B C 1
ATOM 6899 O O . HIS B 1 295 ? 7.383 30.484 -4.648 1 89.19 295 HIS B O 1
ATOM 6905 N N . VAL B 1 296 ? 6.395 29.938 -2.773 1 84.44 296 VAL B N 1
ATOM 6906 C CA . VAL B 1 296 ? 7.574 29.312 -2.191 1 84.44 296 VAL B CA 1
ATOM 6907 C C . VAL B 1 296 ? 7.23 27.891 -1.746 1 84.44 296 VAL B C 1
ATOM 6909 O O . VAL B 1 296 ? 6.082 27.594 -1.403 1 84.44 296 VAL B O 1
ATOM 6912 N N . ARG B 1 297 ? 8.227 27.031 -1.85 1 78.75 297 ARG B N 1
ATOM 6913 C CA . ARG B 1 297 ? 8.023 25.672 -1.379 1 78.75 297 ARG B CA 1
ATOM 6914 C C . ARG B 1 297 ? 8.406 25.531 0.091 1 78.75 297 ARG B C 1
ATOM 6916 O O . ARG B 1 297 ? 9.461 26.016 0.511 1 78.75 297 ARG B O 1
ATOM 6923 N N . ILE B 1 298 ? 7.492 25.094 0.8 1 76.06 298 ILE B N 1
ATOM 6924 C CA . ILE B 1 298 ? 7.734 24.703 2.186 1 76.06 298 ILE B CA 1
ATOM 6925 C C . ILE B 1 298 ? 7.461 23.219 2.359 1 76.06 298 ILE B C 1
ATOM 6927 O O . ILE B 1 298 ? 6.359 22.75 2.068 1 76.06 298 ILE B O 1
ATOM 6931 N N . THR B 1 299 ? 8.43 22.453 2.762 1 69.88 299 THR B N 1
ATOM 6932 C CA . THR B 1 299 ? 8.344 21 2.887 1 69.88 299 THR B CA 1
ATOM 6933 C C . THR B 1 299 ? 8 20.359 1.546 1 69.88 299 THR B C 1
ATOM 6935 O O . THR B 1 299 ? 8.828 20.344 0.631 1 69.88 299 THR B O 1
ATOM 6938 N N . ASN B 1 300 ? 6.797 19.828 1.482 1 65.88 300 ASN B N 1
ATOM 6939 C CA . ASN B 1 300 ? 6.461 19.078 0.277 1 65.88 300 ASN B CA 1
ATOM 6940 C C . ASN B 1 300 ? 5.516 19.859 -0.628 1 65.88 300 ASN B C 1
ATOM 6942 O O . ASN B 1 300 ? 5.156 19.391 -1.711 1 65.88 300 ASN B O 1
ATOM 6946 N N . CYS B 1 301 ? 5.18 21.172 -0.276 1 69.12 301 CYS B N 1
ATOM 6947 C CA . CYS B 1 301 ? 4.074 21.797 -0.984 1 69.12 301 CYS B CA 1
ATOM 6948 C C . CYS B 1 301 ? 4.449 23.219 -1.42 1 69.12 301 CYS B C 1
ATOM 6950 O O . CYS B 1 301 ? 5.164 23.922 -0.706 1 69.12 301 CYS B O 1
ATOM 6952 N N . LEU B 1 302 ? 4 23.531 -2.672 1 69.5 302 LEU B N 1
ATOM 6953 C CA . LEU B 1 302 ? 3.939 24.922 -3.09 1 69.5 302 LEU B CA 1
ATOM 6954 C C . LEU B 1 302 ? 2.756 25.641 -2.443 1 69.5 302 LEU B C 1
ATOM 6956 O O . LEU B 1 302 ? 1.634 25.125 -2.463 1 69.5 302 LEU B O 1
ATOM 6960 N N . ARG B 1 303 ? 2.936 26.781 -1.853 1 71.5 303 ARG B N 1
ATOM 6961 C CA . ARG B 1 303 ? 1.938 27.422 -1 1 71.5 303 ARG B CA 1
ATOM 6962 C C . ARG B 1 303 ? 1.104 28.422 -1.791 1 71.5 303 ARG B C 1
ATOM 6964 O O . ARG B 1 303 ? 1.029 29.594 -1.428 1 71.5 303 ARG B O 1
ATOM 6971 N N . LYS B 1 304 ? 0.489 27.969 -2.857 1 81.12 304 LYS B N 1
ATOM 6972 C CA . LYS B 1 304 ? -0.425 28.828 -3.596 1 81.12 304 LYS B CA 1
ATOM 6973 C C . LYS B 1 304 ? -1.875 28.406 -3.396 1 81.12 304 LYS B C 1
ATOM 6975 O O . LYS B 1 304 ? -2.143 27.25 -3.061 1 81.12 304 LYS B O 1
ATOM 6980 N N . ASN B 1 305 ? -2.695 29.406 -3.457 1 86.88 305 ASN B N 1
ATOM 6981 C CA . ASN B 1 305 ? -4.125 29.125 -3.467 1 86.88 305 ASN B CA 1
ATOM 6982 C C . ASN B 1 305 ? -4.609 28.734 -4.863 1 86.88 305 ASN B C 1
ATOM 6984 O O . ASN B 1 305 ? -4.656 29.578 -5.762 1 86.88 305 ASN B O 1
ATOM 6988 N N . ALA B 1 306 ? -5.027 27.547 -4.988 1 87.56 306 ALA B N 1
ATOM 6989 C CA . ALA B 1 306 ? -5.664 27.172 -6.246 1 87.56 306 ALA B CA 1
ATOM 6990 C C . ALA B 1 306 ? -7 27.891 -6.426 1 87.56 306 ALA B C 1
ATOM 6992 O O . ALA B 1 306 ? -7.633 28.281 -5.445 1 87.56 306 ALA B O 1
ATOM 6993 N N . SER B 1 307 ? -7.352 28.094 -7.645 1 91.25 307 SER B N 1
ATOM 6994 C CA . SER B 1 307 ? -8.602 28.781 -7.938 1 91.25 307 SER B CA 1
ATOM 6995 C C . SER B 1 307 ? -9.781 28.109 -7.254 1 91.25 307 SER B C 1
ATOM 6997 O O . SER B 1 307 ? -10.664 28.781 -6.711 1 91.25 307 SER B O 1
ATOM 6999 N N . TYR B 1 308 ? -9.758 26.812 -7.211 1 89.31 308 TYR B N 1
ATOM 7000 C CA . TYR B 1 308 ? -10.867 26.094 -6.602 1 89.31 308 TYR B CA 1
ATOM 7001 C C . TYR B 1 308 ? -10.836 26.219 -5.082 1 89.31 308 TYR B C 1
ATOM 7003 O O . TYR B 1 308 ? -11.867 26.078 -4.422 1 89.31 308 TYR B O 1
ATOM 7011 N N . GLU B 1 309 ? -9.688 26.516 -4.539 1 91.31 309 GLU B N 1
ATOM 7012 C CA . GLU B 1 309 ? -9.594 26.719 -3.098 1 91.31 309 GLU B CA 1
ATOM 7013 C C . GLU B 1 309 ? -10.219 28.047 -2.68 1 91.31 309 GLU B C 1
ATOM 7015 O O . GLU B 1 309 ? -10.781 28.156 -1.59 1 91.31 309 GLU B O 1
ATOM 7020 N N . LEU B 1 310 ? -10.094 29.078 -3.514 1 94.56 310 LEU B N 1
ATOM 7021 C CA . LEU B 1 310 ? -10.734 30.359 -3.248 1 94.56 310 LEU B CA 1
ATOM 7022 C C . LEU B 1 310 ? -12.25 30.203 -3.166 1 94.56 310 LEU B C 1
ATOM 7024 O O . LEU B 1 310 ? -12.867 30.594 -2.172 1 94.56 310 LEU B O 1
ATOM 7028 N N . ALA B 1 311 ? -12.742 29.562 -4.188 1 93.81 311 ALA B N 1
ATOM 7029 C CA . ALA B 1 311 ? -14.18 29.297 -4.207 1 93.81 311 ALA B CA 1
ATOM 7030 C C . ALA B 1 311 ? -14.578 28.328 -3.102 1 93.81 311 ALA B C 1
ATOM 7032 O O . ALA B 1 311 ? -15.617 28.5 -2.463 1 93.81 311 ALA B O 1
ATOM 7033 N N . GLY B 1 312 ? -13.75 27.359 -2.895 1 93.62 312 GLY B N 1
ATOM 7034 C CA . GLY B 1 312 ? -14.031 26.297 -1.943 1 93.62 312 GLY B CA 1
ATOM 7035 C C . GLY B 1 312 ? -14.125 26.797 -0.51 1 93.62 312 GLY B C 1
ATOM 7036 O O . GLY B 1 312 ? -15 26.359 0.243 1 93.62 312 GLY B O 1
ATOM 7037 N N . ALA B 1 313 ? -13.258 27.656 -0.126 1 94.75 313 ALA B N 1
ATOM 7038 C CA . ALA B 1 313 ? -13.281 28.203 1.228 1 94.75 313 ALA B CA 1
ATOM 7039 C C . ALA B 1 313 ? -14.617 28.859 1.532 1 94.75 313 ALA B C 1
ATOM 7041 O O . ALA B 1 313 ? -15.203 28.641 2.592 1 94.75 313 ALA B O 1
ATOM 7042 N N . VAL B 1 314 ? -15.102 29.609 0.628 1 96.19 314 VAL B N 1
ATOM 7043 C CA . VAL B 1 314 ? -16.328 30.391 0.817 1 96.19 314 VAL B CA 1
ATOM 7044 C C . VAL B 1 314 ? -17.531 29.469 0.75 1 96.19 314 VAL B C 1
ATOM 7046 O O . VAL B 1 314 ? -18.438 29.547 1.59 1 96.19 314 VAL B O 1
ATOM 7049 N N . GLU B 1 315 ? -17.5 28.578 -0.215 1 94.94 315 GLU B N 1
ATOM 7050 C CA . GLU B 1 315 ? -18.625 27.641 -0.367 1 94.94 315 GLU B CA 1
ATOM 7051 C C . GLU B 1 315 ? -18.734 26.719 0.845 1 94.94 315 GLU B C 1
ATOM 7053 O O . GLU B 1 315 ? -19.844 26.406 1.277 1 94.94 315 GLU B O 1
ATOM 7058 N N . LEU B 1 316 ? -17.656 26.266 1.318 1 94.88 316 LEU B N 1
ATOM 7059 C CA . LEU B 1 316 ? -17.688 25.391 2.492 1 94.88 316 LEU B CA 1
ATOM 7060 C C . LEU B 1 316 ? -18.141 26.156 3.725 1 94.88 316 LEU B C 1
ATOM 7062 O O . LEU B 1 316 ? -18.812 25.594 4.598 1 94.88 316 LEU B O 1
ATOM 7066 N N . THR B 1 317 ? -17.734 27.422 3.838 1 95.81 317 THR B N 1
ATOM 7067 C CA . THR B 1 317 ? -18.266 28.25 4.918 1 95.81 317 THR B CA 1
ATOM 7068 C C . THR B 1 317 ? -19.797 28.266 4.895 1 95.81 317 THR B C 1
ATOM 7070 O O . THR B 1 317 ? -20.438 28.094 5.938 1 95.81 317 THR B O 1
ATOM 7073 N N . ARG B 1 318 ? -20.328 28.406 3.744 1 95.31 318 ARG B N 1
ATOM 7074 C CA . ARG B 1 318 ? -21.781 28.438 3.586 1 95.31 318 ARG B CA 1
ATOM 7075 C C . ARG B 1 318 ? -22.375 27.078 3.926 1 95.31 318 ARG B C 1
ATOM 7077 O O . ARG B 1 318 ? -23.312 26.984 4.734 1 95.31 318 ARG B O 1
ATOM 7084 N N . LEU B 1 319 ? -21.859 26.031 3.352 1 94.06 319 LEU B N 1
ATOM 7085 C CA . LEU B 1 319 ? -22.406 24.688 3.434 1 94.06 319 LEU B CA 1
ATOM 7086 C C . LEU B 1 319 ? -22.297 24.141 4.852 1 94.06 319 LEU B C 1
ATOM 7088 O O . LEU B 1 319 ? -23.156 23.375 5.293 1 94.06 319 LEU B O 1
ATOM 7092 N N . LEU B 1 320 ? -21.281 24.578 5.605 1 94.44 320 LEU B N 1
ATOM 7093 C CA . LEU B 1 320 ? -21 23.922 6.875 1 94.44 320 LEU B CA 1
ATOM 7094 C C . LEU B 1 320 ? -21.562 24.719 8.047 1 94.44 320 LEU B C 1
ATOM 7096 O O . LEU B 1 320 ? -21.5 24.266 9.195 1 94.44 320 LEU B O 1
ATOM 7100 N N . THR B 1 321 ? -22.141 25.797 7.727 1 94.56 321 THR B N 1
ATOM 7101 C CA . THR B 1 321 ? -22.672 26.656 8.773 1 94.56 321 THR B CA 1
ATOM 7102 C C . THR B 1 321 ? -23.672 25.906 9.641 1 94.56 321 THR B C 1
ATOM 7104 O O . THR B 1 321 ? -23.547 25.891 10.867 1 94.56 321 THR B O 1
ATOM 7107 N N . GLU B 1 322 ? -24.562 25.219 9.086 1 94.5 322 GLU B N 1
ATOM 7108 C CA . GLU B 1 322 ? -25.625 24.562 9.836 1 94.5 322 GLU B CA 1
ATOM 7109 C C . GLU B 1 322 ? -25.109 23.328 10.578 1 94.5 322 GLU B C 1
ATOM 7111 O O . GLU B 1 322 ? -25.344 23.172 11.773 1 94.5 322 GLU B O 1
ATOM 7116 N N . PRO B 1 323 ? -24.375 22.453 9.852 1 95.19 323 PRO B N 1
ATOM 7117 C CA . PRO B 1 323 ? -23.812 21.297 10.57 1 95.19 323 PRO B CA 1
ATOM 7118 C C . PRO B 1 323 ? -22.938 21.719 11.75 1 95.19 323 PRO B C 1
ATOM 7120 O O . PRO B 1 323 ? -22.984 21.094 12.812 1 95.19 323 PRO B O 1
ATOM 7123 N N . PHE B 1 324 ? -22.172 22.734 11.609 1 94.19 324 PHE B N 1
ATOM 7124 C CA . PHE B 1 324 ? -21.312 23.203 12.688 1 94.19 324 PHE B CA 1
ATOM 7125 C C . PHE B 1 324 ? -22.141 23.781 13.836 1 94.19 324 PHE B C 1
ATOM 7127 O O . PHE B 1 324 ? -21.812 23.594 15 1 94.19 324 PHE B O 1
ATOM 7134 N N . ALA B 1 325 ? -23.188 24.469 13.492 1 94.5 325 ALA B N 1
ATOM 7135 C CA . ALA B 1 325 ? -24.062 25 14.523 1 94.5 325 ALA B CA 1
ATOM 7136 C C . ALA B 1 325 ? -24.688 23.875 15.344 1 94.5 325 ALA B C 1
ATOM 7138 O O . ALA B 1 325 ? -24.812 23.984 16.562 1 94.5 325 ALA B O 1
ATOM 7139 N N . GLU B 1 326 ? -25.047 22.828 14.719 1 95.69 326 GLU B N 1
ATOM 7140 C CA . GLU B 1 326 ? -25.656 21.688 15.406 1 95.69 326 GLU B CA 1
ATOM 7141 C C . GLU B 1 326 ? -24.641 21 16.312 1 95.69 326 GLU B C 1
ATOM 7143 O O . GLU B 1 326 ? -24.953 20.672 17.453 1 95.69 326 GLU B O 1
ATOM 7148 N N . VAL B 1 327 ? -23.484 20.828 15.812 1 95.75 327 VAL B N 1
ATOM 7149 C CA . VAL B 1 327 ? -22.438 20.188 16.594 1 95.75 327 VAL B CA 1
ATOM 7150 C C . VAL B 1 327 ? -22.047 21.078 17.766 1 95.75 327 VAL B C 1
ATOM 7152 O O . VAL B 1 327 ? -21.797 20.578 18.875 1 95.75 327 VAL B O 1
ATOM 7155 N N . ALA B 1 328 ? -22.062 22.391 17.562 1 93 328 ALA B N 1
ATOM 7156 C CA . ALA B 1 328 ? -21.719 23.328 18.609 1 93 328 ALA B CA 1
ATOM 7157 C C . ALA B 1 328 ? -22.75 23.328 19.734 1 93 328 ALA B C 1
ATOM 7159 O O . ALA B 1 328 ? -22.422 23.594 20.891 1 93 328 ALA B O 1
ATOM 7160 N N . ARG B 1 329 ? -23.969 23.047 19.406 1 95.38 329 ARG B N 1
ATOM 7161 C CA . ARG B 1 329 ? -25.016 22.938 20.422 1 95.38 329 ARG B CA 1
ATOM 7162 C C . ARG B 1 329 ? -24.766 21.734 21.328 1 95.38 329 ARG B C 1
ATOM 7164 O O . ARG B 1 329 ? -24.938 21.828 22.547 1 95.38 329 ARG B O 1
ATOM 7171 N N . ALA B 1 330 ? -24.344 20.688 20.703 1 95.44 330 ALA B N 1
ATOM 7172 C CA . ALA B 1 330 ? -24.062 19.484 21.469 1 95.44 330 ALA B CA 1
ATOM 7173 C C . ALA B 1 330 ? -22.703 19.562 22.156 1 95.44 330 ALA B C 1
ATOM 7175 O O . ALA B 1 330 ? -22.484 18.969 23.203 1 95.44 330 ALA B O 1
ATOM 7176 N N . HIS B 1 331 ? -21.812 20.297 21.562 1 97 331 HIS B N 1
ATOM 7177 C CA . HIS B 1 331 ? -20.453 20.484 22.047 1 97 331 HIS B CA 1
ATOM 7178 C C . HIS B 1 331 ? -20.062 21.953 22.031 1 97 331 HIS B C 1
ATOM 7180 O O . HIS B 1 331 ? -19.234 22.375 21.234 1 97 331 HIS B O 1
ATOM 7186 N N . PRO B 1 332 ? -20.5 22.703 22.969 1 96.5 332 PRO B N 1
ATOM 7187 C CA . PRO B 1 332 ? -20.375 24.156 22.953 1 96.5 332 PRO B CA 1
ATOM 7188 C C . PRO B 1 332 ? -18.906 24.609 23.016 1 96.5 332 PRO B C 1
ATOM 7190 O O . PRO B 1 332 ? -18.609 25.766 22.688 1 96.5 332 PRO B O 1
ATOM 7193 N N . GLY B 1 333 ? -18.016 23.812 23.438 1 97.38 333 GLY B N 1
ATOM 7194 C CA . GLY B 1 333 ? -16.609 24.172 23.5 1 97.38 333 GLY B CA 1
ATOM 7195 C C . GLY B 1 333 ? -15.891 24 22.172 1 97.38 333 GLY B C 1
ATOM 7196 O O . GLY B 1 333 ? -14.703 24.297 22.078 1 97.38 333 GLY B O 1
ATOM 7197 N N . PHE B 1 334 ? -16.578 23.578 21.125 1 97.69 334 PHE B N 1
ATOM 7198 C CA . PHE B 1 334 ? -15.992 23.359 19.812 1 97.69 334 PHE B CA 1
ATOM 7199 C C . PHE B 1 334 ? -16.547 24.344 18.781 1 97.69 334 PHE B C 1
ATOM 7201 O O . PHE B 1 334 ? -17.766 24.516 18.688 1 97.69 334 PHE B O 1
ATOM 7208 N N . ALA B 1 335 ? -15.641 25.047 18.062 1 95.88 335 ALA B N 1
ATOM 7209 C CA . ALA B 1 335 ? -16.078 25.984 17.031 1 95.88 335 ALA B CA 1
ATOM 7210 C C . ALA B 1 335 ? -15.117 25.984 15.844 1 95.88 335 ALA B C 1
ATOM 7212 O O . ALA B 1 335 ? -14.062 25.344 15.891 1 95.88 335 ALA B O 1
ATOM 7213 N N . PHE B 1 336 ? -15.539 26.594 14.781 1 94.56 336 PHE B N 1
ATOM 7214 C CA . PHE B 1 336 ? -14.719 26.734 13.586 1 94.56 336 PHE B CA 1
ATOM 7215 C C . PHE B 1 336 ? -14.609 28.203 13.188 1 94.56 336 PHE B C 1
ATOM 7217 O O . PHE B 1 336 ? -15.539 28.984 13.398 1 94.56 336 PHE B O 1
ATOM 7224 N N . LEU B 1 337 ? -13.461 28.562 12.617 1 96.56 337 LEU B N 1
ATOM 7225 C CA . LEU B 1 337 ? -13.297 29.906 12.07 1 96.56 337 LEU B CA 1
ATOM 7226 C C . LEU B 1 337 ? -13.703 29.953 10.602 1 96.56 337 LEU B C 1
ATOM 7228 O O . LEU B 1 337 ? -13.031 29.375 9.75 1 96.56 337 LEU B O 1
ATOM 7232 N N . PRO B 1 338 ? -14.719 30.594 10.242 1 96.5 338 PRO B N 1
ATOM 7233 C CA . PRO B 1 338 ? -15.195 30.609 8.859 1 96.5 338 PRO B CA 1
ATOM 7234 C C . PRO B 1 338 ? -14.273 31.406 7.938 1 96.5 338 PRO B C 1
ATOM 7236 O O . PRO B 1 338 ? -13.461 32.219 8.406 1 96.5 338 PRO B O 1
ATOM 7239 N N . GLU B 1 339 ? -14.391 31.188 6.672 1 97.69 339 GLU B N 1
ATOM 7240 C CA . GLU B 1 339 ? -13.695 31.906 5.602 1 97.69 339 GLU B CA 1
ATOM 7241 C C . GLU B 1 339 ? -14.688 32.469 4.594 1 97.69 339 GLU B C 1
ATOM 7243 O O . GLU B 1 339 ? -14.812 31.969 3.48 1 97.69 339 GLU B O 1
ATOM 7248 N N . PRO B 1 340 ? -15.219 33.625 4.871 1 97.56 340 PRO B N 1
ATOM 7249 C CA . PRO B 1 340 ? -16.453 34.094 4.23 1 97.56 340 PRO B CA 1
ATOM 7250 C C . PRO B 1 340 ? -16.203 34.781 2.885 1 97.56 340 PRO B C 1
ATOM 7252 O O . PRO B 1 340 ? -17.141 35.031 2.133 1 97.56 340 PRO B O 1
ATOM 7255 N N . ALA B 1 341 ? -14.914 35.062 2.59 1 98.19 341 ALA B N 1
ATOM 7256 C CA . ALA B 1 341 ? -14.688 35.781 1.333 1 98.19 341 ALA B CA 1
ATOM 7257 C C . ALA B 1 341 ? -13.32 35.438 0.757 1 98.19 341 ALA B C 1
ATOM 7259 O O . ALA B 1 341 ? -12.406 35.062 1.492 1 98.19 341 ALA B O 1
ATOM 7260 N N . ALA B 1 342 ? -13.219 35.594 -0.548 1 98.19 342 ALA B N 1
ATOM 7261 C CA . ALA B 1 342 ? -11.977 35.438 -1.305 1 98.19 342 ALA B CA 1
ATOM 7262 C C . ALA B 1 342 ? -11.961 36.375 -2.523 1 98.19 342 ALA B C 1
ATOM 7264 O O . ALA B 1 342 ? -13.023 36.688 -3.072 1 98.19 342 ALA B O 1
ATOM 7265 N N . ARG B 1 343 ? -10.797 36.812 -2.875 1 98.38 343 ARG B N 1
ATOM 7266 C CA . ARG B 1 343 ? -10.695 37.719 -3.998 1 98.38 343 ARG B CA 1
ATOM 7267 C C . ARG B 1 343 ? -9.414 37.5 -4.789 1 98.38 343 ARG B C 1
ATOM 7269 O O . ARG B 1 343 ? -8.391 37.094 -4.223 1 98.38 343 ARG B O 1
ATOM 7276 N N . SER B 1 344 ? -9.484 37.656 -6.02 1 98.38 344 SER B N 1
ATOM 7277 C CA . SER B 1 344 ? -8.367 37.719 -6.953 1 98.38 344 SER B CA 1
ATOM 7278 C C . SER B 1 344 ? -8.703 38.594 -8.164 1 98.38 344 SER B C 1
ATOM 7280 O O . SER B 1 344 ? -9.516 39.5 -8.07 1 98.38 344 SER B O 1
ATOM 7282 N N . VAL B 1 345 ? -7.977 38.406 -9.258 1 98.25 345 VAL B N 1
ATOM 7283 C CA . VAL B 1 345 ? -8.188 39.188 -10.453 1 98.25 345 VAL B CA 1
ATOM 7284 C C . VAL B 1 345 ? -8.281 38.281 -11.68 1 98.25 345 VAL B C 1
ATOM 7286 O O . VAL B 1 345 ? -7.543 37.312 -11.789 1 98.25 345 VAL B O 1
ATOM 7289 N N . ASP B 1 346 ? -9.227 38.594 -12.539 1 97.62 346 ASP B N 1
ATOM 7290 C CA . ASP B 1 346 ? -9.336 37.969 -13.859 1 97.62 346 ASP B CA 1
ATOM 7291 C C . ASP B 1 346 ? -8.812 38.938 -14.938 1 97.62 346 ASP B C 1
ATOM 7293 O O . ASP B 1 346 ? -9.547 39.781 -15.422 1 97.62 346 ASP B O 1
ATOM 7297 N N . LEU B 1 347 ? -7.629 38.656 -15.391 1 98 347 LEU B N 1
ATOM 7298 C CA . LEU B 1 347 ? -7.047 39.531 -16.406 1 98 347 LEU B CA 1
ATOM 7299 C C . LEU B 1 347 ? -7.676 39.281 -17.766 1 98 347 LEU B C 1
ATOM 7301 O O . LEU B 1 347 ? -7.984 38.125 -18.125 1 98 347 LEU B O 1
ATOM 7305 N N . PRO B 1 348 ? -7.781 40.344 -18.578 1 97.38 348 PRO B N 1
ATOM 7306 C CA . PRO B 1 348 ? -8.336 40.188 -19.922 1 97.38 348 PRO B CA 1
ATOM 7307 C C . PRO B 1 348 ? -7.445 39.344 -20.844 1 97.38 348 PRO B C 1
ATOM 7309 O O . PRO B 1 348 ? -6.234 39.25 -20.609 1 97.38 348 PRO B O 1
ATOM 7312 N N . ASP B 1 349 ? -8.008 38.875 -21.891 1 96.44 349 ASP B N 1
ATOM 7313 C CA . ASP B 1 349 ? -7.348 37.969 -22.812 1 96.44 349 ASP B CA 1
ATOM 7314 C C . ASP B 1 349 ? -6.137 38.625 -23.469 1 96.44 349 ASP B C 1
ATOM 7316 O O . ASP B 1 349 ? -5.215 37.906 -23.922 1 96.44 349 ASP B O 1
ATOM 7320 N N . ARG B 1 350 ? -6.168 39.906 -23.516 1 96.12 350 ARG B N 1
ATOM 7321 C CA . ARG B 1 350 ? -5.09 40.594 -24.219 1 96.12 350 ARG B CA 1
ATOM 7322 C C . ARG B 1 350 ? -3.783 40.5 -23.438 1 96.12 350 ARG B C 1
ATOM 7324 O O . ARG B 1 350 ? -2.713 40.781 -23.969 1 96.12 350 ARG B O 1
ATOM 7331 N N . TYR B 1 351 ? -3.93 40.031 -22.203 1 97 351 TYR B N 1
ATOM 7332 C CA . TYR B 1 351 ? -2.725 39.938 -21.391 1 97 351 TYR B CA 1
ATOM 7333 C C . TYR B 1 351 ? -2.227 38.5 -21.312 1 97 351 TYR B C 1
ATOM 7335 O O . TYR B 1 351 ? -2.695 37.719 -20.484 1 97 351 TYR B O 1
ATOM 7343 N N . GLY B 1 352 ? -1.291 38.094 -22.031 1 95.69 352 GLY B N 1
ATOM 7344 C CA . GLY B 1 352 ? -0.628 36.812 -21.953 1 95.69 352 GLY B CA 1
ATOM 7345 C C . GLY B 1 352 ? -1.529 35.656 -22.328 1 95.69 352 GLY B C 1
ATOM 7346 O O . GLY B 1 352 ? -2.615 35.844 -22.875 1 95.69 352 GLY B O 1
ATOM 7347 N N . SER B 1 353 ? -1.109 34.375 -22.078 1 97.31 353 SER B N 1
ATOM 7348 C CA . SER B 1 353 ? -1.849 33.125 -22.375 1 97.31 353 SER B CA 1
ATOM 7349 C C . SER B 1 353 ? -2.889 32.844 -21.297 1 97.31 353 SER B C 1
ATOM 7351 O O . SER B 1 353 ? -2.842 33.438 -20.219 1 97.31 353 SER B O 1
ATOM 7353 N N . ALA B 1 354 ? -3.826 31.906 -21.609 1 96.5 354 ALA B N 1
ATOM 7354 C CA . ALA B 1 354 ? -4.832 31.484 -20.641 1 96.5 354 ALA B CA 1
ATOM 7355 C C . ALA B 1 354 ? -4.176 30.875 -19.406 1 96.5 354 ALA B C 1
ATOM 7357 O O . ALA B 1 354 ? -4.641 31.094 -18.281 1 96.5 354 ALA B O 1
ATOM 7358 N N . GLN B 1 355 ? -3.109 30.156 -19.625 1 95.94 355 GLN B N 1
ATOM 7359 C CA . GLN B 1 355 ? -2.387 29.531 -18.531 1 95.94 355 GLN B CA 1
ATOM 7360 C C . GLN B 1 355 ? -1.719 30.578 -17.641 1 95.94 355 GLN B C 1
ATOM 7362 O O . GLN B 1 355 ? -1.77 30.484 -16.422 1 95.94 355 GLN B O 1
ATOM 7367 N N . GLU B 1 356 ? -1.149 31.516 -18.219 1 96.88 356 GLU B N 1
ATOM 7368 C CA . GLU B 1 356 ? -0.474 32.562 -17.484 1 96.88 356 GLU B CA 1
ATOM 7369 C C . GLU B 1 356 ? -1.469 33.406 -16.656 1 96.88 356 GLU B C 1
ATOM 7371 O O . GLU B 1 356 ? -1.208 33.719 -15.5 1 96.88 356 GLU B O 1
ATOM 7376 N N . ARG B 1 357 ? -2.598 33.719 -17.219 1 97.31 357 ARG B N 1
ATOM 7377 C CA . ARG B 1 357 ? -3.633 34.469 -16.516 1 97.31 357 ARG B CA 1
ATOM 7378 C C . ARG B 1 357 ? -4.191 33.656 -15.344 1 97.31 357 ARG B C 1
ATOM 7380 O O . ARG B 1 357 ? -4.453 34.219 -14.281 1 97.31 357 ARG B O 1
ATOM 7387 N N . HIS B 1 358 ? -4.324 32.406 -15.586 1 96.5 358 HIS B N 1
ATOM 7388 C CA . HIS B 1 358 ? -4.812 31.531 -14.516 1 96.5 358 HIS B CA 1
ATOM 7389 C C . HIS B 1 358 ? -3.816 31.453 -13.367 1 96.5 358 HIS B C 1
ATOM 7391 O O . HIS B 1 358 ? -4.207 31.5 -12.195 1 96.5 358 HIS B O 1
ATOM 7397 N N . GLU B 1 359 ? -2.59 31.344 -13.703 1 95.88 359 GLU B N 1
ATOM 7398 C CA . GLU B 1 359 ? -1.546 31.297 -12.68 1 95.88 359 GLU B CA 1
ATOM 7399 C C . GLU B 1 359 ? -1.479 32.594 -11.898 1 95.88 359 GLU B C 1
ATOM 7401 O O . GLU B 1 359 ? -1.216 32.594 -10.695 1 95.88 359 GLU B O 1
ATOM 7406 N N . LEU B 1 360 ? -1.692 33.688 -12.547 1 97.38 360 LEU B N 1
ATOM 7407 C CA . LEU B 1 360 ? -1.716 34.969 -11.859 1 97.38 360 LEU B CA 1
ATOM 7408 C C . LEU B 1 360 ? -2.949 35.094 -10.969 1 97.38 360 LEU B C 1
ATOM 7410 O O . LEU B 1 360 ? -2.877 35.656 -9.875 1 97.38 360 LEU B O 1
ATOM 7414 N N . LEU B 1 361 ? -4.043 34.625 -11.469 1 97.69 361 LEU B N 1
ATOM 7415 C CA . LEU B 1 361 ? -5.238 34.562 -10.633 1 97.69 361 LEU B CA 1
ATOM 7416 C C . LEU B 1 361 ? -4.973 33.812 -9.336 1 97.69 361 LEU B C 1
ATOM 7418 O O . LEU B 1 361 ? -5.305 34.312 -8.25 1 97.69 361 LEU B O 1
ATOM 7422 N N . GLU B 1 362 ? -4.336 32.688 -9.43 1 96.31 362 GLU B N 1
ATOM 7423 C CA . GLU B 1 362 ? -4.008 31.891 -8.258 1 96.31 362 GLU B CA 1
ATOM 7424 C C . GLU B 1 362 ? -2.938 32.562 -7.41 1 96.31 362 GLU B C 1
ATOM 7426 O O . GLU B 1 362 ? -3.012 32.562 -6.18 1 96.31 362 GLU B O 1
ATOM 7431 N N . GLY B 1 363 ? -2.037 33.188 -8.055 1 97 363 GLY B N 1
ATOM 7432 C CA . GLY B 1 363 ? -0.934 33.844 -7.367 1 97 363 GLY B CA 1
ATOM 7433 C C . GLY B 1 363 ? -1.356 35.062 -6.602 1 97 363 GLY B C 1
ATOM 7434 O O . GLY B 1 363 ? -0.729 35.438 -5.605 1 97 363 GLY B O 1
ATOM 7435 N N . LEU B 1 364 ? -2.43 35.719 -7.023 1 98 364 LEU B N 1
ATOM 7436 C CA . LEU B 1 364 ? -2.881 36.938 -6.41 1 98 364 LEU B CA 1
ATOM 7437 C C . LEU B 1 364 ? -4.09 36.719 -5.512 1 98 364 LEU B C 1
ATOM 7439 O O . LEU B 1 364 ? -4.664 37.656 -4.965 1 98 364 LEU B O 1
ATOM 7443 N N . GLY B 1 365 ? -4.402 35.469 -5.352 1 97.62 365 GLY B N 1
ATOM 7444 C CA . GLY B 1 365 ? -5.59 35.125 -4.59 1 97.62 365 GLY B CA 1
ATOM 7445 C C . GLY B 1 365 ? -5.41 35.312 -3.092 1 97.62 365 GLY B C 1
ATOM 7446 O O . GLY B 1 365 ? -4.336 35.031 -2.555 1 97.62 365 GLY B O 1
ATOM 7447 N N . VAL B 1 366 ? -6.559 35.75 -2.434 1 98.12 366 VAL B N 1
ATOM 7448 C CA . VAL B 1 366 ? -6.543 35.938 -0.987 1 98.12 366 VAL B CA 1
ATOM 7449 C C . VAL B 1 366 ? -7.871 35.469 -0.393 1 98.12 366 VAL B C 1
ATOM 7451 O O . VAL B 1 366 ? -8.938 35.688 -0.972 1 98.12 366 VAL B O 1
ATOM 7454 N N . ILE B 1 367 ? -7.789 34.781 0.732 1 97.88 367 ILE B N 1
ATOM 7455 C CA . ILE B 1 367 ? -8.961 34.312 1.482 1 97.88 367 ILE B CA 1
ATOM 7456 C C . ILE B 1 367 ? -9.023 35.062 2.822 1 97.88 367 ILE B C 1
ATOM 7458 O O . ILE B 1 367 ? -8 35.219 3.492 1 97.88 367 ILE B O 1
ATOM 7462 N N . VAL B 1 368 ? -10.203 35.531 3.158 1 98.19 368 VAL B N 1
ATOM 7463 C CA . VAL B 1 368 ? -10.422 36.156 4.465 1 98.19 368 VAL B CA 1
ATOM 7464 C C . VAL B 1 368 ? -10.906 35.094 5.457 1 98.19 368 VAL B C 1
ATOM 7466 O O . VAL B 1 368 ? -11.836 34.344 5.156 1 98.19 368 VAL B O 1
ATOM 7469 N N . ARG B 1 369 ? -10.289 35 6.605 1 97.94 369 ARG B N 1
ATOM 7470 C CA . ARG B 1 369 ? -10.742 34.156 7.707 1 97.94 369 ARG B CA 1
ATOM 7471 C C . ARG B 1 369 ? -11.133 35 8.914 1 97.94 369 ARG B C 1
ATOM 7473 O O . ARG B 1 369 ? -10.453 35.969 9.242 1 97.94 369 ARG B O 1
ATOM 7480 N N . ALA B 1 370 ? -12.188 34.625 9.547 1 96.5 370 ALA B N 1
ATOM 7481 C CA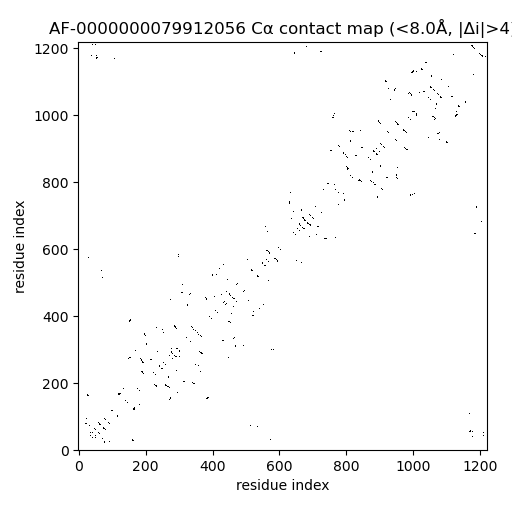 . ALA B 1 370 ? -12.664 35.344 10.734 1 96.5 370 ALA B CA 1
ATOM 7482 C C . ALA B 1 370 ? -11.656 35.219 11.875 1 96.5 370 ALA B C 1
ATOM 7484 O O . ALA B 1 370 ? -10.875 34.281 11.93 1 96.5 370 ALA B O 1
ATOM 7485 N N . GLY B 1 371 ? -11.742 36.219 12.773 1 96.5 371 GLY B N 1
ATOM 7486 C CA . GLY B 1 371 ? -10.781 36.312 13.867 1 96.5 371 GLY B CA 1
ATOM 7487 C C . GLY B 1 371 ? -11.141 35.438 15.055 1 96.5 371 GLY B C 1
ATOM 7488 O O . GLY B 1 371 ? -12 34.562 14.945 1 96.5 371 GLY B O 1
ATOM 7489 N N . ILE B 1 372 ? -10.414 35.625 16.188 1 96.81 372 ILE B N 1
ATOM 7490 C CA . ILE B 1 372 ? -10.492 34.688 17.312 1 96.81 372 ILE B CA 1
ATOM 7491 C C . ILE B 1 372 ? -11.164 35.375 18.5 1 96.81 372 ILE B C 1
ATOM 7493 O O . ILE B 1 372 ? -11.602 34.719 19.438 1 96.81 372 ILE B O 1
ATOM 7497 N N . SER B 1 373 ? -11.336 36.688 18.516 1 94.88 373 SER B N 1
ATOM 7498 C CA . SER B 1 373 ? -11.766 37.438 19.688 1 94.88 373 SER B CA 1
ATOM 7499 C C . SER B 1 373 ? -13.156 37 20.141 1 94.88 373 SER B C 1
ATOM 7501 O O . SER B 1 373 ? -13.43 36.938 21.344 1 94.88 373 SER B O 1
ATOM 7503 N N . GLY B 1 374 ? -14.016 36.781 19.172 1 94.75 374 GLY B N 1
ATOM 7504 C CA . GLY B 1 374 ? -15.383 36.375 19.469 1 94.75 374 GLY B CA 1
ATOM 7505 C C . GLY B 1 374 ? -15.477 35.031 20.156 1 94.75 374 GLY B C 1
ATOM 7506 O O . GLY B 1 374 ? -16.516 34.688 20.703 1 94.75 374 GLY B O 1
ATOM 7507 N N . HIS B 1 375 ? -14.43 34.312 20.266 1 96.19 375 HIS B N 1
ATOM 7508 C CA . HIS B 1 375 ? -14.422 32.969 20.812 1 96.19 375 HIS B CA 1
ATOM 7509 C C . HIS B 1 375 ? -13.727 32.938 22.172 1 96.19 375 HIS B C 1
ATOM 7511 O O . HIS B 1 375 ? -13.547 31.859 22.75 1 96.19 375 HIS B O 1
ATOM 7517 N N . LEU B 1 376 ? -13.273 34.062 22.656 1 97 376 LEU B N 1
ATOM 7518 C CA . LEU B 1 376 ? -12.539 34.156 23.906 1 97 376 LEU B CA 1
ATOM 7519 C C . LEU B 1 376 ? -13.344 34.906 24.953 1 97 376 LEU B C 1
ATOM 7521 O O . LEU B 1 376 ? -13.852 36 24.688 1 97 376 LEU B O 1
ATOM 7525 N N . SER B 1 377 ? -13.508 34.375 26.125 1 95.06 377 SER B N 1
ATOM 7526 C CA . SER B 1 377 ? -14.008 35.094 27.281 1 95.06 377 SER B CA 1
ATOM 7527 C C . SER B 1 377 ? -12.898 35.906 27.953 1 95.06 377 SER B C 1
ATOM 7529 O O . SER B 1 377 ? -11.711 35.656 27.688 1 95.06 377 SER B O 1
ATOM 7531 N N . PRO B 1 378 ? -13.328 36.875 28.797 1 92.38 378 PRO B N 1
ATOM 7532 C CA . PRO B 1 378 ? -12.289 37.656 29.469 1 92.38 378 PRO B CA 1
ATOM 7533 C C . PRO B 1 378 ? -11.289 36.812 30.219 1 92.38 378 PRO B C 1
ATOM 7535 O O . PRO B 1 378 ? -11.68 35.906 30.984 1 92.38 378 PRO B O 1
ATOM 7538 N N . GLY B 1 379 ? -10.062 37.031 29.906 1 92.06 379 GLY B N 1
ATOM 7539 C CA . GLY B 1 379 ? -9.008 36.312 30.594 1 92.06 379 GLY B CA 1
ATOM 7540 C C . GLY B 1 379 ? -8.555 35.094 29.859 1 92.06 379 GLY B C 1
ATOM 7541 O O . GLY B 1 379 ? -7.484 34.531 30.156 1 92.06 379 GLY B O 1
ATOM 7542 N N . GLU B 1 380 ? -9.25 34.625 28.922 1 95.75 380 GLU B N 1
ATOM 7543 C CA . GLU B 1 380 ? -8.875 33.438 28.156 1 95.75 380 GLU B CA 1
ATOM 7544 C C . GLU B 1 380 ? -7.836 33.781 27.094 1 95.75 380 GLU B C 1
ATOM 7546 O O . GLU B 1 380 ? -7.738 34.938 26.656 1 95.75 380 GLU B O 1
ATOM 7551 N N . ARG B 1 381 ? -7.07 32.781 26.766 1 95 381 ARG B N 1
ATOM 7552 C CA . ARG B 1 381 ? -6.012 32.938 25.781 1 95 381 ARG B CA 1
ATOM 7553 C C . ARG B 1 381 ? -6.078 31.812 24.734 1 95 381 ARG B C 1
ATOM 7555 O O . ARG B 1 381 ? -6.434 30.688 25.062 1 95 381 ARG B O 1
ATOM 7562 N N . ALA B 1 382 ? -5.684 32.156 23.531 1 96.94 382 ALA B N 1
ATOM 7563 C CA . ALA B 1 382 ? -5.664 31.156 22.453 1 96.94 382 ALA B CA 1
ATOM 7564 C C . ALA B 1 382 ? -4.238 30.719 22.141 1 96.94 382 ALA B C 1
ATOM 7566 O O . ALA B 1 382 ? -3.322 31.547 22.109 1 96.94 382 ALA B O 1
ATOM 7567 N N . HIS B 1 383 ? -4.035 29.438 21.984 1 96.31 383 HIS B N 1
ATOM 7568 C CA . HIS B 1 383 ? -2.748 28.859 21.625 1 96.31 383 HIS B CA 1
ATOM 7569 C C . HIS B 1 383 ? -2.879 27.922 20.422 1 96.31 383 HIS B C 1
ATOM 7571 O O . HIS B 1 383 ? -3.893 27.234 20.266 1 96.31 383 HIS B O 1
ATOM 7577 N N . LEU B 1 384 ? -1.863 28 19.594 1 96.5 384 LEU B N 1
ATOM 7578 C CA . LEU B 1 384 ? -1.757 27.016 18.531 1 96.5 384 LEU B CA 1
ATOM 7579 C C . LEU B 1 384 ? -1.458 25.625 19.109 1 96.5 384 LEU B C 1
ATOM 7581 O O . LEU B 1 384 ? -0.495 25.469 19.859 1 96.5 384 LEU B O 1
ATOM 7585 N N . ALA B 1 385 ? -2.246 24.625 18.75 1 97.38 385 ALA B N 1
ATOM 7586 C CA . ALA B 1 385 ? -2.064 23.266 19.281 1 97.38 385 ALA B CA 1
ATOM 7587 C C . ALA B 1 385 ? -0.663 22.75 18.969 1 97.38 385 ALA B C 1
ATOM 7589 O O . ALA B 1 385 ? -0.038 22.109 19.828 1 97.38 385 ALA B O 1
ATOM 7590 N N . ALA B 1 386 ? -0.177 23.062 17.797 1 95.56 386 ALA B N 1
ATOM 7591 C CA . ALA B 1 386 ? 1.146 22.578 17.406 1 95.56 386 ALA B CA 1
ATOM 7592 C C . ALA B 1 386 ? 2.227 23.125 18.328 1 95.56 386 ALA B C 1
ATOM 7594 O O . ALA B 1 386 ? 3.18 22.422 18.672 1 95.56 386 ALA B O 1
ATOM 7595 N N . THR B 1 387 ? 2.104 24.391 18.734 1 93.94 387 THR B N 1
ATOM 7596 C CA . THR B 1 387 ? 3.074 24.984 19.625 1 93.94 387 THR B CA 1
ATOM 7597 C C . THR B 1 387 ? 2.951 24.406 21.031 1 93.94 387 THR B C 1
ATOM 7599 O O . THR B 1 387 ? 3.959 24.172 21.703 1 93.94 387 THR B O 1
ATOM 7602 N N . LEU B 1 388 ? 1.705 24.156 21.453 1 93.69 388 LEU B N 1
ATOM 7603 C CA . LEU B 1 388 ? 1.5 23.516 22.75 1 93.69 388 LEU B CA 1
ATOM 7604 C C . LEU B 1 388 ? 2.15 22.141 22.781 1 93.69 388 LEU B C 1
ATOM 7606 O O . LEU B 1 388 ? 2.732 21.734 23.797 1 93.69 388 LEU B O 1
ATOM 7610 N N . ALA B 1 389 ? 2.113 21.484 21.672 1 94.56 389 ALA B N 1
ATOM 7611 C CA . ALA B 1 389 ? 2.576 20.094 21.594 1 94.56 389 ALA B CA 1
ATOM 7612 C C . ALA B 1 389 ? 4.07 20.031 21.281 1 94.56 389 ALA B C 1
ATOM 7614 O O . ALA B 1 389 ? 4.676 18.953 21.312 1 94.56 389 ALA B O 1
ATOM 7615 N N . ALA B 1 390 ? 4.699 21.141 20.969 1 90.94 390 ALA B N 1
ATOM 7616 C CA . ALA B 1 390 ? 6.098 21.141 20.547 1 90.94 390 ALA B CA 1
ATOM 7617 C C . ALA B 1 390 ? 7.012 20.656 21.672 1 90.94 390 ALA B C 1
ATOM 7619 O O . ALA B 1 390 ? 6.816 21 22.828 1 90.94 390 ALA B O 1
ATOM 7620 N N . ALA B 1 391 ? 7.984 19.859 21.266 1 84.38 391 ALA B N 1
ATOM 7621 C CA . ALA B 1 391 ? 8.883 19.234 22.234 1 84.38 391 ALA B CA 1
ATOM 7622 C C . ALA B 1 391 ? 10.07 20.156 22.547 1 84.38 391 ALA B C 1
ATOM 7624 O O . ALA B 1 391 ? 10.773 19.953 23.547 1 84.38 391 ALA B O 1
ATOM 7625 N N . GLN B 1 392 ? 10.289 21.047 21.688 1 77.12 392 GLN B N 1
ATOM 7626 C CA . GLN B 1 392 ? 11.492 21.859 21.828 1 77.12 392 GLN B CA 1
ATOM 7627 C C . GLN B 1 392 ? 11.234 23.094 22.703 1 77.12 392 GLN B C 1
ATOM 7629 O O . GLN B 1 392 ? 10.164 23.703 22.625 1 77.12 392 GLN B O 1
ATOM 7634 N N . PRO B 1 393 ? 12.242 23.344 23.484 1 66.69 393 PRO B N 1
ATOM 7635 C CA . PRO B 1 393 ? 12.102 24.547 24.312 1 66.69 393 PRO B CA 1
ATOM 7636 C C . PRO B 1 393 ? 12.109 25.828 23.469 1 66.69 393 PRO B C 1
ATOM 7638 O O . PRO B 1 393 ? 12.633 25.844 22.359 1 66.69 393 PRO B O 1
ATOM 7641 N N . ASP B 1 394 ? 11.367 26.781 23.969 1 59.75 394 ASP B N 1
ATOM 7642 C CA . ASP B 1 394 ? 11.438 28.109 23.375 1 59.75 394 ASP B CA 1
ATOM 7643 C C . ASP B 1 394 ? 12.789 28.766 23.672 1 59.75 394 ASP B C 1
ATOM 7645 O O . ASP B 1 394 ? 13.242 28.781 24.812 1 59.75 394 ASP B O 1
ATOM 7649 N N . PRO B 1 395 ? 13.555 29.078 22.609 1 56.44 395 PRO B N 1
ATOM 7650 C CA . PRO B 1 395 ? 14.852 29.703 22.844 1 56.44 395 PRO B CA 1
ATOM 7651 C C . PRO B 1 395 ? 14.773 30.859 23.844 1 56.44 395 PRO B C 1
ATOM 7653 O O . PRO B 1 395 ? 15.789 31.25 24.422 1 56.44 395 PRO B O 1
ATOM 7656 N N . ALA B 1 396 ? 13.68 31.516 23.953 1 51.06 396 ALA B N 1
ATOM 7657 C CA . ALA B 1 396 ? 13.609 32.656 24.875 1 51.06 396 ALA B CA 1
ATOM 7658 C C . ALA B 1 396 ? 13.602 32.156 26.328 1 51.06 396 ALA B C 1
ATOM 7660 O O . ALA B 1 396 ? 13.508 32.969 27.25 1 51.06 396 ALA B O 1
ATOM 7661 N N . GLY B 1 397 ? 13.922 30.922 26.562 1 51.41 397 GLY B N 1
ATOM 7662 C CA . GLY B 1 397 ? 14.156 30.469 27.922 1 51.41 397 GLY B CA 1
ATOM 7663 C C . GLY B 1 397 ? 13.078 29.531 28.422 1 51.41 397 GLY B C 1
ATOM 7664 O O . GLY B 1 397 ? 13.18 29 29.531 1 51.41 397 GLY B O 1
ATOM 7665 N N . THR B 1 398 ? 12.062 29.578 27.734 1 53.94 398 THR B N 1
ATOM 7666 C CA . THR B 1 398 ? 10.938 28.844 28.312 1 53.94 398 THR B CA 1
ATOM 7667 C C . THR B 1 398 ? 11.031 27.359 27.984 1 53.94 398 THR B C 1
ATOM 7669 O O . THR B 1 398 ? 11.672 26.969 27.016 1 53.94 398 THR B O 1
ATOM 7672 N N . ARG B 1 399 ? 10.688 26.5 29.094 1 68.56 399 ARG B N 1
ATOM 7673 C CA . ARG B 1 399 ? 10.469 25.078 28.875 1 68.56 399 ARG B CA 1
ATOM 7674 C C . ARG B 1 399 ? 9.469 24.828 27.75 1 68.56 399 ARG B C 1
ATOM 7676 O O . ARG B 1 399 ? 9.258 25.703 26.906 1 68.56 399 ARG B O 1
ATOM 7683 N N . THR B 1 400 ? 8.836 23.797 27.688 1 81.31 400 THR B N 1
ATOM 7684 C CA . THR B 1 400 ? 7.75 23.562 26.75 1 81.31 400 THR B CA 1
ATOM 7685 C C . THR B 1 400 ? 6.539 24.422 27.109 1 81.31 400 THR B C 1
ATOM 7687 O O . THR B 1 400 ? 6.391 24.859 28.25 1 81.31 400 THR B O 1
ATOM 7690 N N . ARG B 1 401 ? 5.785 24.828 26.125 1 86.56 401 ARG B N 1
ATOM 7691 C CA . ARG B 1 401 ? 4.645 25.703 26.312 1 86.56 401 ARG B CA 1
ATOM 7692 C C . ARG B 1 401 ? 3.67 25.141 27.344 1 86.56 401 ARG B C 1
ATOM 7694 O O . ARG B 1 401 ? 3.109 25.875 28.156 1 86.56 401 ARG B O 1
ATOM 7701 N N . LEU B 1 402 ? 3.496 23.844 27.375 1 89.5 402 LEU B N 1
ATOM 7702 C CA . LEU B 1 402 ? 2.609 23.219 28.344 1 89.5 402 LEU B CA 1
ATOM 7703 C C . LEU B 1 402 ? 3.18 23.344 29.766 1 89.5 402 LEU B C 1
ATOM 7705 O O . LEU B 1 402 ? 2.432 23.531 30.719 1 89.5 402 LEU B O 1
ATOM 7709 N N . ALA B 1 403 ? 4.477 23.172 29.844 1 88.19 403 ALA B N 1
ATOM 7710 C CA . ALA B 1 403 ? 5.113 23.344 31.156 1 88.19 403 ALA B CA 1
ATOM 7711 C C . ALA B 1 403 ? 4.914 24.75 31.672 1 88.19 403 ALA B C 1
ATOM 7713 O O . ALA B 1 403 ? 4.648 24.953 32.875 1 88.19 403 ALA B O 1
ATOM 7714 N N . ASP B 1 404 ? 5.035 25.688 30.766 1 87.56 404 ASP B N 1
ATOM 7715 C CA . ASP B 1 404 ? 4.836 27.094 31.141 1 87.56 404 ASP B CA 1
ATOM 7716 C C . ASP B 1 404 ? 3.398 27.344 31.594 1 87.56 404 ASP B C 1
ATOM 7718 O O . ASP B 1 404 ? 3.162 28.078 32.562 1 87.56 404 ASP B O 1
ATOM 7722 N N . LEU B 1 405 ? 2.496 26.797 30.891 1 90.06 405 LEU B N 1
ATOM 7723 C CA . LEU B 1 405 ? 1.089 26.938 31.25 1 90.06 405 LEU B CA 1
ATOM 7724 C C . LEU B 1 405 ? 0.812 26.344 32.625 1 90.06 405 LEU B C 1
ATOM 7726 O O . LEU B 1 405 ? 0.077 26.922 33.438 1 90.06 405 LEU B O 1
ATOM 7730 N N . ALA B 1 406 ? 1.341 25.172 32.938 1 91.12 406 ALA B N 1
ATOM 7731 C CA . ALA B 1 406 ? 1.162 24.516 34.219 1 91.12 406 ALA B CA 1
ATOM 7732 C C . ALA B 1 406 ? 1.753 25.359 35.344 1 91.12 406 ALA B C 1
ATOM 7734 O O . ALA B 1 406 ? 1.149 25.5 36.406 1 91.12 406 ALA B O 1
ATOM 7735 N N . GLU B 1 407 ? 2.881 25.875 35.094 1 89.25 407 GLU B N 1
ATOM 7736 C CA . GLU B 1 407 ? 3.533 26.719 36.094 1 89.25 407 GLU B CA 1
ATOM 7737 C C . GLU B 1 407 ? 2.721 27.984 36.344 1 89.25 407 GLU B C 1
ATOM 7739 O O . GLU B 1 407 ? 2.551 28.391 37.5 1 89.25 407 GLU B O 1
ATOM 7744 N N . ALA B 1 408 ? 2.352 28.609 35.281 1 88.5 408 ALA B N 1
ATOM 7745 C CA . ALA B 1 408 ? 1.569 29.828 35.406 1 88.5 408 ALA B CA 1
ATOM 7746 C C . ALA B 1 408 ? 0.265 29.578 36.156 1 88.5 408 ALA B C 1
ATOM 7748 O O . ALA B 1 408 ? -0.237 30.469 36.844 1 88.5 408 ALA B O 1
ATOM 7749 N N . ALA B 1 409 ? -0.246 28.375 36.031 1 91.31 409 ALA B N 1
ATOM 7750 C CA . ALA B 1 409 ? -1.472 28 36.719 1 91.31 409 ALA B CA 1
ATOM 7751 C C . ALA B 1 409 ? -1.212 27.75 38.188 1 91.31 409 ALA B C 1
ATOM 7753 O O . ALA B 1 409 ? -2.15 27.656 39 1 91.31 409 ALA B O 1
ATOM 7754 N N . GLY B 1 410 ? 0.018 27.656 38.562 1 89.38 410 GLY B N 1
ATOM 7755 C CA . GLY B 1 410 ? 0.391 27.469 39.938 1 89.38 410 GLY B CA 1
ATOM 7756 C C . GLY B 1 410 ? 0.126 26.062 40.438 1 89.38 410 GLY B C 1
ATOM 7757 O O . GLY B 1 410 ? -0.152 25.859 41.625 1 89.38 410 GLY B O 1
ATOM 7758 N N . THR B 1 411 ? 0.257 25.109 39.562 1 88.38 411 THR B N 1
ATOM 7759 C CA . THR B 1 411 ? -0.076 23.75 40 1 88.38 411 THR B CA 1
ATOM 7760 C C . THR B 1 411 ? 1.05 23.156 40.844 1 88.38 411 THR B C 1
ATOM 7762 O O . THR B 1 411 ? 2.229 23.391 40.562 1 88.38 411 THR B O 1
ATOM 7765 N N . ALA B 1 412 ? 0.697 22.531 41.969 1 89.81 412 ALA B N 1
ATOM 7766 C CA . ALA B 1 412 ? 1.65 21.828 42.844 1 89.81 412 ALA B CA 1
ATOM 7767 C C . ALA B 1 412 ? 1.895 20.406 42.344 1 89.81 412 ALA B C 1
ATOM 7769 O O . ALA B 1 412 ? 2.875 19.766 42.75 1 89.81 412 ALA B O 1
ATOM 7770 N N . ASP B 1 413 ? 1.082 19.906 41.5 1 91.81 413 ASP B N 1
ATOM 7771 C CA . ASP B 1 413 ? 1.149 18.547 40.969 1 91.81 413 ASP B CA 1
ATOM 7772 C C . ASP B 1 413 ? 0.964 18.547 39.469 1 91.81 413 ASP B C 1
ATOM 7774 O O . ASP B 1 413 ? -0.136 18.281 38.969 1 91.81 413 ASP B O 1
ATOM 7778 N N . PRO B 1 414 ? 2.059 18.688 38.75 1 90.62 414 PRO B N 1
ATOM 7779 C CA . PRO B 1 414 ? 1.981 18.75 37.281 1 90.62 414 PRO B CA 1
ATOM 7780 C C . PRO B 1 414 ? 1.384 17.484 36.656 1 90.62 414 PRO B C 1
ATOM 7782 O O . PRO B 1 414 ? 0.738 17.547 35.625 1 90.62 414 PRO B O 1
ATOM 7785 N N . VAL B 1 415 ? 1.604 16.344 37.281 1 93.38 415 VAL B N 1
ATOM 7786 C CA . VAL B 1 415 ? 1.06 15.086 36.75 1 93.38 415 VAL B CA 1
ATOM 7787 C C . VAL B 1 415 ? -0.466 15.125 36.812 1 93.38 415 VAL B C 1
ATOM 7789 O O . VAL B 1 415 ? -1.138 14.789 35.844 1 93.38 415 VAL B O 1
ATOM 7792 N N . HIS B 1 416 ? -0.972 15.516 37.938 1 94.44 416 HIS B N 1
ATOM 7793 C CA . HIS B 1 416 ? -2.418 15.633 38.094 1 94.44 416 HIS B CA 1
ATOM 7794 C C . HIS B 1 416 ? -2.98 16.688 37.125 1 94.44 416 HIS B C 1
ATOM 7796 O O . HIS B 1 416 ? -4.031 16.484 36.531 1 94.44 416 HIS B O 1
ATOM 7802 N N . TRP B 1 417 ? -2.316 17.797 37.062 1 95 417 TRP B N 1
ATOM 7803 C CA . TRP B 1 417 ? -2.725 18.859 36.156 1 95 417 TRP B CA 1
ATOM 7804 C C . TRP B 1 417 ? -2.783 18.359 34.719 1 95 417 TRP B C 1
ATOM 7806 O O . TRP B 1 417 ? -3.766 18.594 34 1 95 417 TRP B O 1
ATOM 7816 N N . ALA B 1 418 ? -1.743 17.625 34.312 1 95.56 418 ALA B N 1
ATOM 7817 C CA . ALA B 1 418 ? -1.668 17.078 32.969 1 95.56 418 ALA B CA 1
ATOM 7818 C C . ALA B 1 418 ? -2.828 16.125 32.688 1 95.56 418 ALA B C 1
ATOM 7820 O O . ALA B 1 418 ? -3.395 16.125 31.594 1 95.56 418 ALA B O 1
ATOM 7821 N N . ARG B 1 419 ? -3.176 15.344 33.656 1 96.38 419 ARG B N 1
ATOM 7822 C CA . ARG B 1 419 ? -4.293 14.414 33.562 1 96.38 419 ARG B CA 1
ATOM 7823 C C . ARG B 1 419 ? -5.602 15.148 33.312 1 96.38 419 ARG B C 1
ATOM 7825 O O . ARG B 1 419 ? -6.375 14.773 32.438 1 96.38 419 ARG B O 1
ATOM 7832 N N . GLN B 1 420 ? -5.781 16.125 34.062 1 97.12 420 GLN B N 1
ATOM 7833 C CA . GLN B 1 420 ? -7.008 16.906 33.938 1 97.12 420 GLN B CA 1
ATOM 7834 C C . GLN B 1 420 ? -7.047 17.672 32.625 1 97.12 420 GLN B C 1
ATOM 7836 O O . GLN B 1 420 ? -8.102 17.75 31.984 1 97.12 420 GLN B O 1
ATOM 7841 N N . TRP B 1 421 ? -5.926 18.219 32.312 1 98.12 421 TRP B N 1
ATOM 7842 C CA . TRP B 1 421 ? -5.809 18.953 31.062 1 98.12 421 TRP B CA 1
ATOM 7843 C C . TRP B 1 421 ? -6.176 18.047 29.875 1 98.12 421 TRP B C 1
ATOM 7845 O O . TRP B 1 421 ? -6.965 18.453 29.016 1 98.12 421 TRP B O 1
ATOM 7855 N N . TRP B 1 422 ? -5.656 16.812 29.891 1 98.31 422 TRP B N 1
ATOM 7856 C CA . TRP B 1 422 ? -5.895 15.844 28.828 1 98.31 422 TRP B CA 1
ATOM 7857 C C . TRP B 1 422 ? -7.367 15.453 28.766 1 98.31 422 TRP B C 1
ATOM 7859 O O . TRP B 1 422 ? -7.965 15.445 27.688 1 98.31 422 TRP B O 1
ATOM 7869 N N . ARG B 1 423 ? -7.938 15.203 29.875 1 98.25 423 ARG B N 1
ATOM 7870 C CA . ARG B 1 423 ? -9.344 14.82 29.938 1 98.25 423 ARG B CA 1
ATOM 7871 C C . ARG B 1 423 ? -10.234 15.898 29.328 1 98.25 423 ARG B C 1
ATOM 7873 O O . ARG B 1 423 ? -11.117 15.594 28.516 1 98.25 423 ARG B O 1
ATOM 7880 N N . ARG B 1 424 ? -10 17.094 29.703 1 98.19 424 ARG B N 1
ATOM 7881 C CA . ARG B 1 424 ? -10.797 18.203 29.203 1 98.19 424 ARG B CA 1
ATOM 7882 C C . ARG B 1 424 ? -10.555 18.406 27.703 1 98.19 424 ARG B C 1
ATOM 7884 O O . ARG B 1 424 ? -11.5 18.641 26.938 1 98.19 424 ARG B O 1
ATOM 7891 N N . TYR B 1 425 ? -9.336 18.328 27.359 1 98.62 425 TYR B N 1
ATOM 7892 C CA . TYR B 1 425 ? -8.961 18.547 25.969 1 98.62 425 TYR B CA 1
ATOM 7893 C C . TYR B 1 425 ? -9.617 17.516 25.047 1 98.62 425 TYR B C 1
ATOM 7895 O O . TYR B 1 425 ? -10.141 17.859 23.984 1 98.62 425 TYR B O 1
ATOM 7903 N N . LEU B 1 426 ? -9.555 16.234 25.484 1 98.69 426 LEU B N 1
ATOM 7904 C CA . LEU B 1 426 ? -10.172 15.172 24.703 1 98.69 426 LEU B CA 1
ATOM 7905 C C . LEU B 1 426 ? -11.664 15.43 24.516 1 98.69 426 LEU B C 1
ATOM 7907 O O . LEU B 1 426 ? -12.195 15.273 23.406 1 98.69 426 LEU B O 1
ATOM 7911 N N . ALA B 1 427 ? -12.289 15.844 25.531 1 98.19 427 ALA B N 1
ATOM 7912 C CA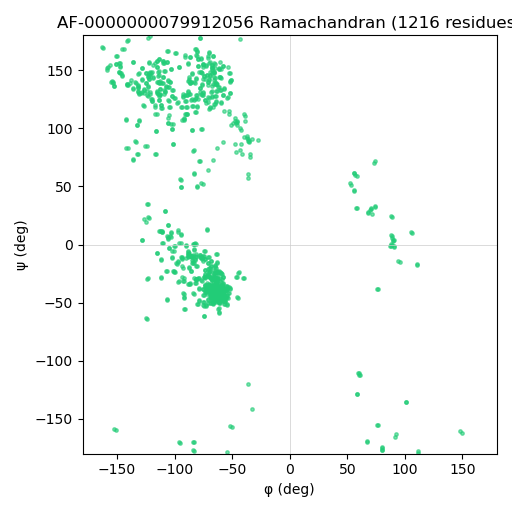 . ALA B 1 427 ? -13.734 16.078 25.5 1 98.19 427 ALA B CA 1
ATOM 7913 C C . ALA B 1 427 ? -14.078 17.219 24.547 1 98.19 427 ALA B C 1
ATOM 7915 O O . ALA B 1 427 ? -15.148 17.219 23.938 1 98.19 427 ALA B O 1
ATOM 7916 N N . LEU B 1 428 ? -13.195 18.125 24.391 1 98.44 428 LEU B N 1
ATOM 7917 C CA . LEU B 1 428 ? -13.43 19.297 23.547 1 98.44 428 LEU B CA 1
ATOM 7918 C C . LEU B 1 428 ? -13.188 18.984 22.078 1 98.44 428 LEU B C 1
ATOM 7920 O O . LEU B 1 428 ? -13.82 19.562 21.203 1 98.44 428 LEU B O 1
ATOM 7924 N N . LEU B 1 429 ? -12.312 18.078 21.781 1 98.62 429 LEU B N 1
ATOM 7925 C CA . LEU B 1 429 ? -11.805 17.906 20.422 1 98.62 429 LEU B CA 1
ATOM 7926 C C . LEU B 1 429 ? -12.383 16.656 19.781 1 98.62 429 LEU B C 1
ATOM 7928 O O . LEU B 1 429 ? -12.914 16.703 18.672 1 98.62 429 LEU B O 1
ATOM 7932 N N . VAL B 1 430 ? -12.375 15.523 20.453 1 98.62 430 VAL B N 1
ATOM 7933 C CA . VAL B 1 430 ? -12.531 14.211 19.844 1 98.62 430 VAL B CA 1
ATOM 7934 C C . VAL B 1 430 ? -13.992 13.992 19.453 1 98.62 430 VAL B C 1
ATOM 7936 O O . VAL B 1 430 ? -14.305 13.742 18.281 1 98.62 430 VAL B O 1
ATOM 7939 N N . PRO B 1 431 ? -15 14.172 20.391 1 98.5 431 PRO B N 1
ATOM 7940 C CA . PRO B 1 431 ? -16.391 13.852 20.031 1 98.5 431 PRO B CA 1
ATOM 7941 C C . PRO B 1 431 ? -16.906 14.719 18.891 1 98.5 431 PRO B C 1
ATOM 7943 O O . PRO B 1 431 ? -17.516 14.203 17.953 1 98.5 431 PRO B O 1
ATOM 7946 N N . PRO B 1 432 ? -16.641 16.031 18.922 1 98.31 432 PRO B N 1
ATOM 7947 C CA . PRO B 1 432 ? -17.203 16.812 17.812 1 98.31 432 PRO B CA 1
ATOM 7948 C C . PRO B 1 432 ? -16.578 16.469 16.469 1 98.31 432 PRO B C 1
ATOM 7950 O O . PRO B 1 432 ? -17.266 16.469 15.445 1 98.31 432 PRO B O 1
ATOM 7953 N N . VAL B 1 433 ? -15.289 16.219 16.406 1 98.12 433 VAL B N 1
ATOM 7954 C CA . VAL B 1 433 ? -14.633 15.852 15.148 1 98.12 433 VAL B CA 1
ATOM 7955 C C . VAL B 1 433 ? -15.211 14.547 14.625 1 98.12 433 VAL B C 1
ATOM 7957 O O . VAL B 1 433 ? -15.539 14.43 13.438 1 98.12 433 VAL B O 1
ATOM 7960 N N . LEU B 1 434 ? -15.336 13.578 15.516 1 98.38 434 LEU B N 1
ATOM 7961 C CA . LEU B 1 434 ? -15.883 12.281 15.109 1 98.38 434 LEU B CA 1
ATOM 7962 C C . LEU B 1 434 ? -17.344 12.422 14.688 1 98.38 434 LEU B C 1
ATOM 7964 O O . LEU B 1 434 ? -17.781 11.75 13.758 1 98.38 434 LEU B O 1
ATOM 7968 N N . ARG B 1 435 ? -18.125 13.273 15.375 1 97.94 435 ARG B N 1
ATOM 7969 C CA . ARG B 1 435 ? -19.531 13.477 15.031 1 97.94 435 ARG B CA 1
ATOM 7970 C C . ARG B 1 435 ? -19.672 14.117 13.656 1 97.94 435 ARG B C 1
ATOM 7972 O O . ARG B 1 435 ? -20.531 13.703 12.859 1 97.94 435 ARG B O 1
ATOM 7979 N N . LEU B 1 436 ? -18.844 15.109 13.375 1 97.75 436 LEU B N 1
ATOM 7980 C CA . LEU B 1 436 ? -18.859 15.734 12.055 1 97.75 436 LEU B CA 1
ATOM 7981 C C . LEU B 1 436 ? -18.625 14.695 10.961 1 97.75 436 LEU B C 1
ATOM 7983 O O . LEU B 1 436 ? -19.312 14.68 9.945 1 97.75 436 LEU B O 1
ATOM 7987 N N . TRP B 1 437 ? -17.703 13.812 11.148 1 97.69 437 TRP B N 1
ATOM 7988 C CA . TRP B 1 437 ? -17.375 12.766 10.188 1 97.69 437 TRP B CA 1
ATOM 7989 C C . TRP B 1 437 ? -18.5 11.734 10.102 1 97.69 437 TRP B C 1
ATOM 7991 O O . TRP B 1 437 ? -19.016 11.453 9.016 1 97.69 437 TRP B O 1
ATOM 8001 N N . ALA B 1 438 ? -18.938 11.227 11.242 1 97.06 438 ALA B N 1
ATOM 8002 C CA . ALA B 1 438 ? -19.812 10.055 11.266 1 97.06 438 ALA B CA 1
ATOM 8003 C C . ALA B 1 438 ? -21.25 10.445 10.945 1 97.06 438 ALA B C 1
ATOM 8005 O O . ALA B 1 438 ? -21.953 9.711 10.242 1 97.06 438 ALA B O 1
ATOM 8006 N N . GLU B 1 439 ? -21.75 11.578 11.406 1 96.38 439 GLU B N 1
ATOM 8007 C CA . GLU B 1 439 ? -23.156 11.945 11.258 1 96.38 439 GLU B CA 1
ATOM 8008 C C . GLU B 1 439 ? -23.375 12.852 10.047 1 96.38 439 GLU B C 1
ATOM 8010 O O . GLU B 1 439 ? -24.406 12.781 9.375 1 96.38 439 GLU B O 1
ATOM 8015 N N . TYR B 1 440 ? -22.344 13.648 9.766 1 96.88 440 TYR B N 1
ATOM 8016 C CA . TYR B 1 440 ? -22.594 14.672 8.758 1 96.88 440 TYR B CA 1
ATOM 8017 C C . TYR B 1 440 ? -21.75 14.445 7.516 1 96.88 440 TYR B C 1
ATOM 8019 O O . TYR B 1 440 ? -21.922 15.117 6.5 1 96.88 440 TYR B O 1
ATOM 8027 N N . GLY B 1 441 ? -20.812 13.5 7.508 1 97.31 441 GLY B N 1
ATOM 8028 C CA . GLY B 1 441 ? -19.953 13.25 6.367 1 97.31 441 GLY B CA 1
ATOM 8029 C C . GLY B 1 441 ? -18.984 14.383 6.09 1 97.31 441 GLY B C 1
ATOM 8030 O O . GLY B 1 441 ? -18.641 14.648 4.938 1 97.31 441 GLY B O 1
ATOM 8031 N N . ILE B 1 442 ? -18.609 15.125 7.105 1 97.75 442 ILE B N 1
ATOM 8032 C CA . ILE B 1 442 ? -17.672 16.234 7.012 1 97.75 442 ILE B CA 1
ATOM 8033 C C . ILE B 1 442 ? -16.312 15.812 7.594 1 97.75 442 ILE B C 1
ATOM 8035 O O . ILE B 1 442 ? -16.234 15.422 8.758 1 97.75 442 ILE B O 1
ATOM 8039 N N . VAL B 1 443 ? -15.32 15.836 6.773 1 97.81 443 VAL B N 1
ATOM 8040 C CA . VAL B 1 443 ? -13.992 15.359 7.152 1 97.81 443 VAL B CA 1
ATOM 8041 C C . VAL B 1 443 ? -13.062 16.547 7.363 1 97.81 443 VAL B C 1
ATOM 8043 O O . VAL B 1 443 ? -12.547 17.125 6.398 1 97.81 443 VAL B O 1
ATOM 8046 N N . LEU B 1 444 ? -12.773 16.859 8.625 1 96.56 444 LEU B N 1
ATOM 8047 C CA . LEU B 1 444 ? -11.828 17.922 8.969 1 96.56 444 LEU B CA 1
ATOM 8048 C C . LEU B 1 444 ? -10.391 17.422 8.891 1 96.56 444 LEU B C 1
ATOM 8050 O O . LEU B 1 444 ? -10.156 16.219 8.688 1 96.56 444 LEU B O 1
ATOM 8054 N N . GLU B 1 445 ? -9.516 18.328 8.938 1 94.31 445 GLU B N 1
ATOM 8055 C CA . GLU B 1 445 ? -8.094 18.047 9.086 1 94.31 445 GLU B CA 1
ATOM 8056 C C . GLU B 1 445 ? -7.547 18.609 10.391 1 94.31 445 GLU B C 1
ATOM 8058 O O . GLU B 1 445 ? -6.781 19.578 10.383 1 94.31 445 GLU B O 1
ATOM 8063 N N . PRO B 1 446 ? -7.844 17.891 11.461 1 94.56 446 PRO B N 1
ATOM 8064 C CA . PRO B 1 446 ? -7.461 18.469 12.75 1 94.56 446 PRO B CA 1
ATOM 8065 C C . PRO B 1 446 ? -5.984 18.25 13.078 1 94.56 446 PRO B C 1
ATOM 8067 O O . PRO B 1 446 ? -5.648 17.859 14.195 1 94.56 446 PRO B O 1
ATOM 8070 N N . HIS B 1 447 ? -5.152 18.578 12.133 1 93.31 447 HIS B N 1
ATOM 8071 C CA . HIS B 1 447 ? -3.721 18.672 12.391 1 93.31 447 HIS B CA 1
ATOM 8072 C C . HIS B 1 447 ? -3.422 19.75 13.438 1 93.31 447 HIS B C 1
ATOM 8074 O O . HIS B 1 447 ? -4.156 20.734 13.547 1 93.31 447 HIS B O 1
ATOM 8080 N N . PRO B 1 448 ? -2.344 19.516 14.141 1 95.44 448 PRO B N 1
ATOM 8081 C CA . PRO B 1 448 ? -2.07 20.484 15.211 1 95.44 448 PRO B CA 1
ATOM 8082 C C . PRO B 1 448 ? -1.915 21.906 14.703 1 95.44 448 PRO B C 1
ATOM 8084 O O . PRO B 1 448 ? -2.221 22.859 15.422 1 95.44 448 PRO B O 1
ATOM 8087 N N . GLN B 1 449 ? -1.533 22.094 13.477 1 93.19 449 GLN B N 1
ATOM 8088 C CA . GLN B 1 449 ? -1.372 23.422 12.891 1 93.19 449 GLN B CA 1
ATOM 8089 C C . GLN B 1 449 ? -2.723 24.031 12.531 1 93.19 449 GLN B C 1
ATOM 8091 O O . GLN B 1 449 ? -2.818 25.234 12.273 1 93.19 449 GLN B O 1
ATOM 8096 N N . ASN B 1 450 ? -3.76 23.234 12.586 1 96.12 450 ASN B N 1
ATOM 8097 C CA . ASN B 1 450 ? -5.078 23.703 12.18 1 96.12 450 ASN B CA 1
ATOM 8098 C C . ASN B 1 450 ? -6.023 23.828 13.375 1 96.12 450 ASN B C 1
ATOM 8100 O O . ASN B 1 450 ? -7.23 24 13.203 1 96.12 450 ASN B O 1
ATOM 8104 N N . VAL B 1 451 ? -5.5 23.719 14.547 1 97.69 451 VAL B N 1
ATOM 8105 C CA . VAL B 1 451 ? -6.355 23.75 15.727 1 97.69 451 VAL B CA 1
ATOM 8106 C C . VAL B 1 451 ? -5.797 24.734 16.75 1 97.69 451 VAL B C 1
ATOM 8108 O O . VAL B 1 451 ? -4.598 24.75 17.031 1 97.69 451 VAL B O 1
ATOM 8111 N N . LEU B 1 452 ? -6.691 25.609 17.219 1 98 452 LEU B N 1
ATOM 8112 C CA . LEU B 1 452 ? -6.375 26.516 18.312 1 98 452 LEU B CA 1
ATOM 8113 C C . LEU B 1 452 ? -7.02 26.031 19.625 1 98 452 LEU B C 1
ATOM 8115 O O . LEU B 1 452 ? -8.148 25.547 19.609 1 98 452 LEU B O 1
ATOM 8119 N N . VAL B 1 453 ? -6.281 26.156 20.672 1 98.31 453 VAL B N 1
ATOM 8120 C CA . VAL B 1 453 ? -6.77 25.781 21.984 1 98.31 453 VAL B CA 1
ATOM 8121 C C . VAL B 1 453 ? -6.945 27.031 22.844 1 98.31 453 VAL B C 1
ATOM 8123 O O . VAL B 1 453 ? -5.992 27.781 23.078 1 98.31 453 VAL B O 1
ATOM 8126 N N . VAL B 1 454 ? -8.156 27.266 23.297 1 98.31 454 VAL B N 1
ATOM 8127 C CA . VAL B 1 454 ? -8.438 28.359 24.219 1 98.31 454 VAL B CA 1
ATOM 8128 C C . VAL B 1 454 ? -8.273 27.859 25.656 1 98.31 454 VAL B C 1
ATOM 8130 O O . VAL B 1 454 ? -8.836 26.828 26.031 1 98.31 454 VAL B O 1
ATOM 8133 N N . VAL B 1 455 ? -7.52 28.578 26.406 1 97.19 455 VAL B N 1
ATOM 8134 C CA . VAL B 1 455 ? -7.238 28.172 27.781 1 97.19 455 VAL B CA 1
ATOM 8135 C C . VAL B 1 455 ? -7.672 29.266 28.75 1 97.19 455 VAL B C 1
ATOM 8137 O O . VAL B 1 455 ? -7.566 30.469 28.438 1 97.19 455 VAL B O 1
ATOM 8140 N N . ALA B 1 456 ? -8.141 28.859 29.906 1 95.69 456 ALA B N 1
ATOM 8141 C CA . ALA B 1 456 ? -8.508 29.766 31 1 95.69 456 ALA B CA 1
ATOM 8142 C C . ALA B 1 456 ? -7.293 30.156 31.828 1 95.69 456 ALA B C 1
ATOM 8144 O O . ALA B 1 456 ? -6.168 29.75 31.516 1 95.69 456 ALA B O 1
ATOM 8145 N N . ALA B 1 457 ? -7.566 30.922 32.844 1 89.5 457 ALA B N 1
ATOM 8146 C CA . ALA B 1 457 ? -6.496 31.422 33.719 1 89.5 457 ALA B CA 1
ATOM 8147 C C . ALA B 1 457 ? -5.793 30.281 34.438 1 89.5 457 ALA B C 1
ATOM 8149 O O . ALA B 1 457 ? -4.594 30.359 34.719 1 89.5 457 ALA B O 1
ATOM 8150 N N . ASP B 1 458 ? -6.453 29.219 34.688 1 90.06 458 ASP B N 1
ATOM 8151 C CA . ASP B 1 458 ? -5.875 28.078 35.375 1 90.06 458 ASP B CA 1
ATOM 8152 C C . ASP B 1 458 ? -5.117 27.172 34.438 1 90.06 458 ASP B C 1
ATOM 8154 O O . ASP B 1 458 ? -4.648 26.094 34.812 1 90.06 458 ASP B O 1
ATOM 8158 N N . GLY B 1 459 ? -5.117 27.578 33.188 1 93.44 459 GLY B N 1
ATOM 8159 C CA . GLY B 1 459 ? -4.344 26.844 32.219 1 93.44 459 GLY B CA 1
ATOM 8160 C C . GLY B 1 459 ? -5.121 25.703 31.578 1 93.44 459 GLY B C 1
ATOM 8161 O O . GLY B 1 459 ? -4.609 25 30.703 1 93.44 459 GLY B O 1
ATOM 8162 N N . MET B 1 460 ? -6.336 25.516 31.969 1 96.75 460 MET B N 1
ATOM 8163 C CA . MET B 1 460 ? -7.133 24.406 31.469 1 96.75 460 MET B CA 1
ATOM 8164 C C . MET B 1 460 ? -7.82 24.766 30.156 1 96.75 460 MET B C 1
ATOM 8166 O O . MET B 1 460 ? -8.281 25.891 29.984 1 96.75 460 MET B O 1
ATOM 8170 N N . PRO B 1 461 ? -7.859 23.844 29.234 1 98.19 461 PRO B N 1
ATOM 8171 C CA . PRO B 1 461 ? -8.57 24.125 27.984 1 98.19 461 PRO B CA 1
ATOM 8172 C C . PRO B 1 461 ? -10.07 24.328 28.203 1 98.19 461 PRO B C 1
ATOM 8174 O O . PRO B 1 461 ? -10.695 23.594 28.969 1 98.19 461 PRO B O 1
ATOM 8177 N N . THR B 1 462 ? -10.625 25.281 27.5 1 98.06 462 THR B N 1
ATOM 8178 C CA . THR B 1 462 ? -12.047 25.578 27.625 1 98.06 462 THR B CA 1
ATOM 8179 C C . THR B 1 462 ? -12.734 25.469 26.266 1 98.06 462 THR B C 1
ATOM 8181 O O . THR B 1 462 ? -13.938 25.219 26.188 1 98.06 462 THR B O 1
ATOM 8184 N N . ARG B 1 463 ? -11.992 25.734 25.188 1 98 463 ARG B N 1
ATOM 8185 C CA . ARG B 1 463 ? -12.531 25.672 23.828 1 98 463 ARG B CA 1
ATOM 8186 C C . ARG B 1 463 ? -11.469 25.219 22.828 1 98 463 ARG B C 1
ATOM 8188 O O . ARG B 1 463 ? -10.273 25.344 23.094 1 98 463 ARG B O 1
ATOM 8195 N N . VAL B 1 464 ? -11.93 24.625 21.781 1 98 464 VAL B N 1
ATOM 8196 C CA . VAL B 1 464 ? -11.094 24.281 20.641 1 98 464 VAL B CA 1
ATOM 8197 C C . VAL B 1 464 ? -11.664 24.906 19.375 1 98 464 VAL B C 1
ATOM 8199 O O . VAL B 1 464 ? -12.867 24.844 19.125 1 98 464 VAL B O 1
ATOM 8202 N N . LEU B 1 465 ? -10.812 25.625 18.641 1 97.5 465 LEU B N 1
ATOM 8203 C CA . LEU B 1 465 ? -11.203 26.25 17.375 1 97.5 465 LEU B CA 1
ATOM 8204 C C . LEU B 1 465 ? -10.516 25.562 16.188 1 97.5 465 LEU B C 1
ATOM 8206 O O . LEU B 1 465 ? -9.289 25.531 16.125 1 97.5 465 LEU B O 1
ATOM 8210 N N . ALA B 1 466 ? -11.328 24.969 15.305 1 96.44 466 ALA B N 1
ATOM 8211 C CA . ALA B 1 466 ? -10.781 24.453 14.055 1 96.44 466 ALA B CA 1
ATOM 8212 C C . ALA B 1 466 ? -10.695 25.547 12.992 1 96.44 466 ALA B C 1
ATOM 8214 O O . ALA B 1 466 ? -11.508 26.469 12.984 1 96.44 466 ALA B O 1
ATOM 8215 N N . ARG B 1 467 ? -9.672 25.406 12.188 1 95.12 467 ARG B N 1
ATOM 8216 C CA . ARG B 1 467 ? -9.531 26.359 11.094 1 95.12 467 ARG B CA 1
ATOM 8217 C C . ARG B 1 467 ? -9.062 25.672 9.812 1 95.12 467 ARG B C 1
ATOM 8219 O O . ARG B 1 467 ? -8.836 24.453 9.805 1 95.12 467 ARG B O 1
ATOM 8226 N N . ASP B 1 468 ? -8.953 26.359 8.719 1 90.5 468 ASP B N 1
ATOM 8227 C CA . ASP B 1 468 ? -8.547 25.875 7.395 1 90.5 468 ASP B CA 1
ATOM 8228 C C . ASP B 1 468 ? -9.648 25.047 6.746 1 90.5 468 ASP B C 1
ATOM 8230 O O . ASP B 1 468 ? -9.453 23.859 6.477 1 90.5 468 ASP B O 1
ATOM 8234 N N . LEU B 1 469 ? -10.648 25.672 6.383 1 82.06 469 LEU B N 1
ATOM 8235 C CA . LEU B 1 469 ? -11.805 25.031 5.773 1 82.06 469 LEU B CA 1
ATOM 8236 C C . LEU B 1 469 ? -11.477 24.516 4.379 1 82.06 469 LEU B C 1
ATOM 8238 O O . LEU B 1 469 ? -12.078 23.547 3.908 1 82.06 469 LEU B O 1
ATOM 8242 N N . GLU B 1 470 ? -10.555 25.156 3.783 1 75.31 470 GLU B N 1
ATOM 8243 C CA . GLU B 1 470 ? -10.188 24.734 2.436 1 75.31 470 GLU B CA 1
ATOM 8244 C C . GLU B 1 470 ? -9.695 23.281 2.43 1 75.31 470 GLU B C 1
ATOM 8246 O O . GLU B 1 470 ? -9.867 22.578 1.438 1 75.31 470 GLU B O 1
ATOM 8251 N N . GLY B 1 471 ? -9.227 22.812 3.5 1 85.25 471 GLY B N 1
ATOM 8252 C CA . GLY B 1 471 ? -8.758 21.438 3.598 1 85.25 471 GLY B CA 1
ATOM 8253 C C . GLY B 1 471 ? -9.852 20.453 3.965 1 85.25 471 GLY B C 1
ATOM 8254 O O . GLY B 1 471 ? -9.664 19.25 3.852 1 85.25 471 GLY B O 1
ATOM 8255 N N . THR B 1 472 ? -11 20.984 4.32 1 94.06 472 THR B N 1
ATOM 8256 C CA . THR B 1 472 ? -12.117 20.141 4.715 1 94.06 472 THR B CA 1
ATOM 8257 C C . THR B 1 472 ? -12.68 19.391 3.512 1 94.06 472 THR B C 1
ATOM 8259 O O . THR B 1 472 ? -12.766 19.938 2.414 1 94.06 472 THR B O 1
ATOM 8262 N N . LYS B 1 473 ? -13.086 18.141 3.703 1 96.62 473 LYS B N 1
ATOM 8263 C CA . LYS B 1 473 ? -13.633 17.297 2.641 1 96.62 473 LYS B CA 1
ATOM 8264 C C . LYS B 1 473 ? -15.031 16.812 2.988 1 96.62 473 LYS B C 1
ATOM 8266 O O . LYS B 1 473 ? -15.445 16.875 4.148 1 96.62 473 LYS B O 1
ATOM 8271 N N . LEU B 1 474 ? -15.734 16.484 1.933 1 97.5 474 LEU B N 1
ATOM 8272 C CA . LEU B 1 474 ? -17.062 15.922 2.066 1 97.5 474 LEU B CA 1
ATOM 8273 C C . LEU B 1 474 ? -17.109 14.484 1.552 1 97.5 474 LEU B C 1
ATOM 8275 O O . LEU B 1 474 ? -16.562 14.188 0.481 1 97.5 474 LEU B O 1
ATOM 8279 N N . LEU B 1 475 ? -17.672 13.602 2.344 1 97 475 LEU B N 1
ATOM 8280 C CA . LEU B 1 475 ? -17.875 12.25 1.845 1 97 475 LEU B CA 1
ATOM 8281 C C . LEU B 1 475 ? -18.859 12.234 0.681 1 97 475 LEU B C 1
ATOM 8283 O O . LEU B 1 475 ? -20.031 12.586 0.846 1 97 475 LEU B O 1
ATOM 8287 N N . ALA B 1 476 ? -18.438 11.773 -0.422 1 96.12 476 ALA B N 1
ATOM 8288 C CA . ALA B 1 476 ? -19.156 11.906 -1.689 1 96.12 476 ALA B CA 1
ATOM 8289 C C . ALA B 1 476 ? -20.516 11.227 -1.622 1 96.12 476 ALA B C 1
ATOM 8291 O O . ALA B 1 476 ? -21.516 11.781 -2.072 1 96.12 476 ALA B O 1
ATOM 8292 N N . ASP B 1 477 ? -20.609 10.078 -1.063 1 92.62 477 ASP B N 1
ATOM 8293 C CA . ASP B 1 477 ? -21.844 9.297 -1.048 1 92.62 477 ASP B CA 1
ATOM 8294 C C . ASP B 1 477 ? -22.922 9.984 -0.213 1 92.62 477 ASP B C 1
ATOM 8296 O O . ASP B 1 477 ? -24.125 9.82 -0.474 1 92.62 477 ASP B O 1
ATOM 8300 N N . ARG B 1 478 ? -22.578 10.797 0.729 1 94.44 478 ARG B N 1
ATOM 8301 C CA . ARG B 1 478 ? -23.531 11.438 1.633 1 94.44 478 ARG B CA 1
ATOM 8302 C C . ARG B 1 478 ? -23.875 12.844 1.159 1 94.44 478 ARG B C 1
ATOM 8304 O O . ARG B 1 478 ? -24.828 13.453 1.646 1 94.44 478 ARG B O 1
ATOM 8311 N N . HIS B 1 479 ? -23.062 13.328 0.243 1 97.12 479 HIS B N 1
ATOM 8312 C CA . HIS B 1 479 ? -23.25 14.695 -0.225 1 97.12 479 HIS B CA 1
ATOM 8313 C C . HIS B 1 479 ? -23.422 14.734 -1.739 1 97.12 479 HIS B C 1
ATOM 8315 O O . HIS B 1 479 ? -22.938 15.656 -2.398 1 97.12 479 HIS B O 1
ATOM 8321 N N . THR B 1 480 ? -24.047 13.75 -2.266 1 95.62 480 THR B N 1
ATOM 8322 C CA . THR B 1 480 ? -24.188 13.617 -3.711 1 95.62 480 THR B CA 1
ATOM 8323 C C . THR B 1 480 ? -24.875 14.852 -4.301 1 95.62 480 THR B C 1
ATOM 8325 O O . THR B 1 480 ? -24.391 15.438 -5.27 1 95.62 480 THR B O 1
ATOM 8328 N N . ALA B 1 481 ? -26.031 15.297 -3.699 1 95.75 481 ALA B N 1
ATOM 8329 C CA . ALA B 1 481 ? -26.781 16.438 -4.207 1 95.75 481 ALA B CA 1
ATOM 8330 C C . ALA B 1 481 ? -25.984 17.734 -4.066 1 95.75 481 ALA B C 1
ATOM 8332 O O . ALA B 1 481 ? -25.969 18.562 -4.984 1 95.75 481 ALA B O 1
ATOM 8333 N N . THR B 1 482 ? -25.359 17.906 -2.945 1 95.69 482 THR B N 1
ATOM 8334 C CA . THR B 1 482 ? -24.547 19.094 -2.695 1 95.69 482 THR B CA 1
ATOM 8335 C C . THR B 1 482 ? -23.406 19.203 -3.717 1 95.69 482 THR B C 1
ATOM 8337 O O . THR B 1 482 ? -23.188 20.266 -4.293 1 95.69 482 THR B O 1
ATOM 8340 N N . LEU B 1 483 ? -22.719 18.125 -3.984 1 96.12 483 LEU B N 1
ATOM 8341 C CA . LEU B 1 483 ? -21.578 18.094 -4.887 1 96.12 483 LEU B CA 1
ATOM 8342 C C . LEU B 1 483 ? -22 18.328 -6.328 1 96.12 483 LEU B C 1
ATOM 8344 O O . LEU B 1 483 ? -21.281 18.984 -7.098 1 96.12 483 LEU B O 1
ATOM 8348 N N . ALA B 1 484 ? -23.188 17.828 -6.633 1 94.94 484 ALA B N 1
ATOM 8349 C CA . ALA B 1 484 ? -23.719 18.031 -7.98 1 94.94 484 ALA B CA 1
ATOM 8350 C C . ALA B 1 484 ? -24 19.5 -8.234 1 94.94 484 ALA B C 1
ATOM 8352 O O . ALA B 1 484 ? -23.969 19.953 -9.383 1 94.94 484 ALA B O 1
ATOM 8353 N N . GLY B 1 485 ? -24.219 20.281 -7.242 1 94.69 485 GLY B N 1
ATOM 8354 C CA . GLY B 1 485 ? -24.531 21.688 -7.355 1 94.69 485 GLY B CA 1
ATOM 8355 C C . GLY B 1 485 ? -23.312 22.578 -7.383 1 94.69 485 GLY B C 1
ATOM 8356 O O . GLY B 1 485 ? -23.406 23.766 -7.664 1 94.69 485 GLY B O 1
ATOM 8357 N N . LEU B 1 486 ? -22.156 22.016 -7.184 1 94.62 486 LEU B N 1
ATOM 8358 C CA . LEU B 1 486 ? -20.906 22.766 -7.176 1 94.62 486 LEU B CA 1
ATOM 8359 C C . LEU B 1 486 ? -20.219 22.719 -8.539 1 94.62 486 LEU B C 1
ATOM 8361 O O . LEU B 1 486 ? -20.469 21.797 -9.32 1 94.62 486 LEU B O 1
ATOM 8365 N N . PRO B 1 487 ? -19.438 23.766 -8.812 1 91.69 487 PRO B N 1
ATOM 8366 C CA . PRO B 1 487 ? -18.594 23.625 -10 1 91.69 487 PRO B CA 1
ATOM 8367 C C . PRO B 1 487 ? -17.766 22.344 -9.977 1 91.69 487 PRO B C 1
ATOM 8369 O O . PRO B 1 487 ? -17.281 21.938 -8.922 1 91.69 487 PRO B O 1
ATOM 8372 N N . SER B 1 488 ? -17.484 21.734 -11.141 1 92.62 488 SER B N 1
ATOM 8373 C CA . SER B 1 488 ? -16.906 20.391 -11.258 1 92.62 488 SER B CA 1
ATOM 8374 C C . SER B 1 488 ? -15.523 20.328 -10.609 1 92.62 488 SER B C 1
ATOM 8376 O O . SER B 1 488 ? -15.203 19.344 -9.93 1 92.62 488 SER B O 1
ATOM 8378 N N . ASP B 1 489 ? -14.734 21.312 -10.812 1 90.81 489 ASP B N 1
ATOM 8379 C CA . ASP B 1 489 ? -13.383 21.328 -10.258 1 90.81 489 ASP B CA 1
ATOM 8380 C C . ASP B 1 489 ? -13.414 21.375 -8.727 1 90.81 489 ASP B C 1
ATOM 8382 O O . ASP B 1 489 ? -12.617 20.703 -8.062 1 90.81 489 ASP B O 1
ATOM 8386 N N . LEU B 1 490 ? -14.297 22.172 -8.234 1 92.19 490 LEU B N 1
ATOM 8387 C CA . LEU B 1 490 ? -14.445 22.266 -6.789 1 92.19 490 LEU B CA 1
ATOM 8388 C C . LEU B 1 490 ? -15.023 20.984 -6.215 1 92.19 490 LEU B C 1
ATOM 8390 O O . LEU B 1 490 ? -14.555 20.484 -5.188 1 92.19 490 LEU B O 1
ATOM 8394 N N . ALA B 1 491 ? -16.016 20.438 -6.914 1 95.12 491 ALA B N 1
ATOM 8395 C CA . ALA B 1 491 ? -16.641 19.188 -6.469 1 95.12 491 ALA B CA 1
ATOM 8396 C C . ALA B 1 491 ? -15.602 18.062 -6.359 1 95.12 491 ALA B C 1
ATOM 8398 O O . ALA B 1 491 ? -15.578 17.328 -5.367 1 95.12 491 ALA B O 1
ATOM 8399 N N . HIS B 1 492 ? -14.781 18.031 -7.316 1 92.62 492 HIS B N 1
ATOM 8400 C CA . HIS B 1 492 ? -13.75 17 -7.34 1 92.62 492 HIS B CA 1
ATOM 8401 C C . HIS B 1 492 ? -12.734 17.219 -6.223 1 92.62 492 HIS B C 1
ATOM 8403 O O . HIS B 1 492 ? -12.25 16.25 -5.621 1 92.62 492 HIS B O 1
ATOM 8409 N N . ALA B 1 493 ? -12.438 18.438 -5.926 1 90.19 493 ALA B N 1
ATOM 8410 C CA . ALA B 1 493 ? -11.414 18.766 -4.945 1 90.19 493 ALA B CA 1
ATOM 8411 C C . ALA B 1 493 ? -11.898 18.484 -3.525 1 90.19 493 ALA B C 1
ATOM 8413 O O . ALA B 1 493 ? -11.109 18.109 -2.652 1 90.19 493 ALA B O 1
ATOM 8414 N N . VAL B 1 494 ? -13.18 18.562 -3.312 1 94.56 494 VAL B N 1
ATOM 8415 C CA . VAL B 1 494 ? -13.68 18.484 -1.942 1 94.56 494 VAL B CA 1
ATOM 8416 C C . VAL B 1 494 ? -14.242 17.094 -1.666 1 94.56 494 VAL B C 1
ATOM 8418 O O . VAL B 1 494 ? -14.477 16.734 -0.511 1 94.56 494 VAL B O 1
ATOM 8421 N N . ALA B 1 495 ? -14.422 16.281 -2.666 1 96.25 495 ALA B N 1
ATOM 8422 C CA . ALA B 1 495 ? -15.07 14.977 -2.516 1 96.25 495 ALA B CA 1
ATOM 8423 C C . ALA B 1 495 ? -14.07 13.898 -2.111 1 96.25 495 ALA B C 1
ATOM 8425 O O . ALA B 1 495 ? -13.008 13.773 -2.721 1 96.25 495 ALA B O 1
ATOM 8426 N N . TYR B 1 496 ? -14.391 13.148 -1.064 1 95 496 TYR B N 1
ATOM 8427 C CA . TYR B 1 496 ? -13.648 11.977 -0.635 1 95 496 TYR B CA 1
ATOM 8428 C C . TYR B 1 496 ? -14.547 10.742 -0.599 1 95 496 TYR B C 1
ATOM 8430 O O . TYR B 1 496 ? -15.734 10.844 -0.292 1 95 496 TYR B O 1
ATOM 8438 N N . ASP B 1 497 ? -13.977 9.625 -0.98 1 92.94 497 ASP B N 1
ATOM 8439 C CA . ASP B 1 497 ? -14.68 8.383 -0.663 1 92.94 497 ASP B CA 1
ATOM 8440 C C . ASP B 1 497 ? -14.484 8 0.802 1 92.94 497 ASP B C 1
ATOM 8442 O O . ASP B 1 497 ? -13.805 8.711 1.549 1 92.94 497 ASP B O 1
ATOM 8446 N N . GLU B 1 498 ? -15.078 6.953 1.259 1 92.5 498 GLU B N 1
ATOM 8447 C CA . GLU B 1 498 ? -15.078 6.551 2.662 1 92.5 498 GLU B CA 1
ATOM 8448 C C . GLU B 1 498 ? -13.664 6.234 3.148 1 92.5 498 GLU B C 1
ATOM 8450 O O . GLU B 1 498 ? -13.305 6.574 4.277 1 92.5 498 GLU B O 1
ATOM 8455 N N . GLU B 1 499 ? -12.906 5.57 2.344 1 89.75 499 GLU B N 1
ATOM 8456 C CA . GLU B 1 499 ? -11.555 5.195 2.744 1 89.75 499 GLU B CA 1
ATOM 8457 C C . GLU B 1 499 ? -10.672 6.426 2.93 1 89.75 499 GLU B C 1
ATOM 8459 O O . GLU B 1 499 ? -9.984 6.555 3.945 1 89.75 499 GLU B O 1
ATOM 8464 N N . ARG B 1 500 ? -10.688 7.285 2.01 1 92 500 ARG B N 1
ATOM 8465 C CA . ARG B 1 500 ? -9.898 8.508 2.1 1 92 500 ARG B CA 1
ATOM 8466 C C . ARG B 1 500 ? -10.359 9.375 3.273 1 92 500 ARG B C 1
ATOM 8468 O O . ARG B 1 500 ? -9.539 9.984 3.955 1 92 500 ARG B O 1
ATOM 8475 N N . GLY B 1 501 ? -11.641 9.453 3.451 1 94.75 501 GLY B N 1
ATOM 8476 C CA . GLY B 1 501 ? -12.172 10.203 4.574 1 94.75 501 GLY B CA 1
ATOM 8477 C C . GLY B 1 501 ? -11.688 9.703 5.918 1 94.75 501 GLY B C 1
ATOM 8478 O O . GLY B 1 501 ? -11.195 10.484 6.738 1 94.75 501 GLY B O 1
ATOM 8479 N N . TRP B 1 502 ? -11.703 8.422 6.113 1 94.88 502 TRP B N 1
ATOM 8480 C CA . TRP B 1 502 ? -11.25 7.836 7.371 1 94.88 502 TRP B CA 1
ATOM 8481 C C . TRP B 1 502 ? -9.75 8.016 7.547 1 94.88 502 TRP B C 1
ATOM 8483 O O . TRP B 1 502 ? -9.281 8.344 8.633 1 94.88 502 TRP B O 1
ATOM 8493 N N . ASN B 1 503 ? -9.07 7.773 6.496 1 93.5 503 ASN B N 1
ATOM 8494 C CA . ASN B 1 503 ? -7.617 7.91 6.578 1 93.5 503 ASN B CA 1
ATOM 8495 C C . ASN B 1 503 ? -7.207 9.305 7.043 1 93.5 503 ASN B C 1
ATOM 8497 O O . ASN B 1 503 ? -6.262 9.453 7.816 1 93.5 503 ASN B O 1
ATOM 8501 N N . ARG B 1 504 ? -7.914 10.258 6.59 1 94.75 504 ARG B N 1
ATOM 8502 C CA . ARG B 1 504 ? -7.613 11.633 6.98 1 94.75 504 ARG B CA 1
ATOM 8503 C C . ARG B 1 504 ? -7.914 11.859 8.461 1 94.75 504 ARG B C 1
ATOM 8505 O O . ARG B 1 504 ? -7.102 12.453 9.18 1 94.75 504 ARG B O 1
ATOM 8512 N N . ILE B 1 505 ? -9.023 11.398 8.93 1 95.75 505 ILE B N 1
ATOM 8513 C CA . ILE B 1 505 ? -9.398 11.547 10.336 1 95.75 505 ILE B CA 1
ATOM 8514 C C . ILE B 1 505 ? -8.422 10.773 11.219 1 95.75 505 ILE B C 1
ATOM 8516 O O . ILE B 1 505 ? -7.898 11.305 12.195 1 95.75 505 ILE B O 1
ATOM 8520 N N . ALA B 1 506 ? -8.195 9.539 10.797 1 96 506 ALA B N 1
ATOM 8521 C CA . ALA B 1 506 ? -7.324 8.672 11.586 1 96 506 ALA B CA 1
ATOM 8522 C C . ALA B 1 506 ? -5.914 9.25 11.672 1 96 506 ALA B C 1
ATOM 8524 O O . ALA B 1 506 ? -5.32 9.289 12.758 1 96 506 ALA B O 1
ATOM 8525 N N . TYR B 1 507 ? -5.461 9.719 10.609 1 95.56 507 TYR B N 1
ATOM 8526 C CA . TYR B 1 507 ? -4.102 10.25 10.57 1 95.56 507 TYR B CA 1
ATOM 8527 C C . TYR B 1 507 ? -4.012 11.578 11.305 1 95.56 507 TYR B C 1
ATOM 8529 O O . TYR B 1 507 ? -3.184 11.742 12.203 1 95.56 507 TYR B O 1
ATOM 8537 N N . CYS B 1 508 ? -4.836 12.523 11 1 96.25 508 CYS B N 1
ATOM 8538 C CA . CYS B 1 508 ? -4.699 13.883 11.516 1 96.25 508 CYS B CA 1
ATOM 8539 C C . CYS B 1 508 ? -5.094 13.953 12.984 1 96.25 508 CYS B C 1
ATOM 8541 O O . CYS B 1 508 ? -4.41 14.594 13.781 1 96.25 508 CYS B O 1
ATOM 8543 N N . LEU B 1 509 ? -6.141 13.266 13.352 1 97.56 509 LEU B N 1
ATOM 8544 C CA . LEU B 1 509 ? -6.633 13.359 14.719 1 97.56 509 LEU B CA 1
ATOM 8545 C C . LEU B 1 509 ? -5.809 12.484 15.656 1 97.56 509 LEU B C 1
ATOM 8547 O O . LEU B 1 509 ? -5.254 12.969 16.641 1 97.56 509 LEU B O 1
ATOM 8551 N N . PHE B 1 510 ? -5.637 11.219 15.273 1 97.25 510 PHE B N 1
ATOM 8552 C CA . PHE B 1 510 ? -5.066 10.266 16.219 1 97.25 510 PHE B CA 1
ATOM 8553 C C . PHE B 1 510 ? -3.551 10.195 16.062 1 97.25 510 PHE B C 1
ATOM 8555 O O . PHE B 1 510 ? -2.82 10.266 17.062 1 97.25 510 PHE B O 1
ATOM 8562 N N . VAL B 1 511 ? -3.072 10.109 14.891 1 95.88 511 VAL B N 1
ATOM 8563 C CA . VAL B 1 511 ? -1.666 9.805 14.641 1 95.88 511 VAL B CA 1
ATOM 8564 C C . VAL B 1 511 ? -0.836 11.078 14.742 1 95.88 511 VAL B C 1
ATOM 8566 O O . VAL B 1 511 ? 0.269 11.07 15.289 1 95.88 511 VAL B O 1
ATOM 8569 N N . ASN B 1 512 ? -1.328 12.125 14.195 1 94.88 512 ASN B N 1
ATOM 8570 C CA . ASN B 1 512 ? -0.57 13.375 14.18 1 94.88 512 ASN B CA 1
ATOM 8571 C C . ASN B 1 512 ? -0.884 14.234 15.406 1 94.88 512 ASN B C 1
ATOM 8573 O O . ASN B 1 512 ? -0.001 14.508 16.219 1 94.88 512 ASN B O 1
ATOM 8577 N N . HIS B 1 513 ? -2.109 14.562 15.672 1 97.19 513 HIS B N 1
ATOM 8578 C CA . HIS B 1 513 ? -2.535 15.531 16.672 1 97.19 513 HIS B CA 1
ATOM 8579 C C . HIS B 1 513 ? -2.402 14.969 18.078 1 97.19 513 HIS B C 1
ATOM 8581 O O . HIS B 1 513 ? -1.629 15.484 18.891 1 97.19 513 HIS B O 1
ATOM 8587 N N . LEU B 1 514 ? -3.1 13.906 18.375 1 97.69 514 LEU B N 1
ATOM 8588 C CA . LEU B 1 514 ? -3.205 13.414 19.75 1 97.69 514 LEU B CA 1
ATOM 8589 C C . LEU B 1 514 ? -1.914 12.727 20.188 1 97.69 514 LEU B C 1
ATOM 8591 O O . LEU B 1 514 ? -1.554 12.766 21.359 1 97.69 514 LEU B O 1
ATOM 8595 N N . THR B 1 515 ? -1.186 12.18 19.25 1 95.94 515 THR B N 1
ATOM 8596 C CA . THR B 1 515 ? 0.118 11.609 19.562 1 95.94 515 THR B CA 1
ATOM 8597 C C . THR B 1 515 ? 1.074 12.688 20.062 1 95.94 515 THR B C 1
ATOM 8599 O O . THR B 1 515 ? 1.732 12.516 21.094 1 95.94 515 THR B O 1
ATOM 8602 N N . GLU B 1 516 ? 1.073 13.797 19.359 1 95.25 516 GLU B N 1
ATOM 8603 C CA . GLU B 1 516 ? 1.991 14.867 19.734 1 95.25 516 GLU B CA 1
ATOM 8604 C C . GLU B 1 516 ? 1.567 15.523 21.047 1 95.25 516 GLU B C 1
ATOM 8606 O O . GLU B 1 516 ? 2.41 15.859 21.875 1 95.25 516 GLU B O 1
ATOM 8611 N N . MET B 1 517 ? 0.303 15.695 21.219 1 97.06 517 MET B N 1
ATOM 8612 C CA . MET B 1 517 ? -0.184 16.328 22.438 1 97.06 517 MET B CA 1
ATOM 8613 C C . MET B 1 517 ? 0.037 15.414 23.641 1 97.06 517 MET B C 1
ATOM 8615 O O . MET B 1 517 ? 0.505 15.859 24.688 1 97.06 517 MET B O 1
ATOM 8619 N N . ALA B 1 518 ? -0.29 14.117 23.516 1 96.69 518 ALA B N 1
ATOM 8620 C CA . ALA B 1 518 ? -0.025 13.156 24.578 1 96.69 518 ALA B CA 1
ATOM 8621 C C . ALA B 1 518 ? 1.463 13.102 24.906 1 96.69 518 ALA B C 1
ATOM 8623 O O . ALA B 1 518 ? 1.842 13.008 26.078 1 96.69 518 ALA B O 1
ATOM 8624 N N . GLY B 1 519 ? 2.248 13.148 23.859 1 94.62 519 GLY B N 1
ATOM 8625 C CA . GLY B 1 519 ? 3.688 13.164 24.078 1 94.62 519 GLY B CA 1
ATOM 8626 C C . GLY B 1 519 ? 4.156 14.359 24.875 1 94.62 519 GLY B C 1
ATOM 8627 O O . GLY B 1 519 ? 4.988 14.219 25.781 1 94.62 519 GLY B O 1
ATOM 8628 N N . ALA B 1 520 ? 3.627 15.508 24.578 1 94.25 520 ALA B N 1
ATOM 8629 C CA . ALA B 1 520 ? 4.004 16.719 25.281 1 94.25 520 ALA B CA 1
ATOM 8630 C C . ALA B 1 520 ? 3.586 16.656 26.75 1 94.25 520 ALA B C 1
ATOM 8632 O O . ALA B 1 520 ? 4.332 17.078 27.641 1 94.25 520 ALA B O 1
ATOM 8633 N N . LEU B 1 521 ? 2.428 16.141 27.031 1 95.56 521 LEU B N 1
ATOM 8634 C CA . LEU B 1 521 ? 1.955 16 28.391 1 95.56 521 LEU B CA 1
ATOM 8635 C C . LEU B 1 521 ? 2.779 14.961 29.141 1 95.56 521 LEU B C 1
ATOM 8637 O O . LEU B 1 521 ? 3.07 15.125 30.328 1 95.56 521 LEU B O 1
ATOM 8641 N N . ALA B 1 522 ? 3.115 13.906 28.438 1 94.38 522 ALA B N 1
ATOM 8642 C CA . ALA B 1 522 ? 3.979 12.891 29.031 1 94.38 522 ALA B CA 1
ATOM 8643 C C . ALA B 1 522 ? 5.352 13.469 29.359 1 94.38 522 ALA B C 1
ATOM 8645 O O . ALA B 1 522 ? 5.953 13.109 30.375 1 94.38 522 ALA B O 1
ATOM 8646 N N . ASP B 1 523 ? 5.859 14.328 28.516 1 91.62 523 ASP B N 1
ATOM 8647 C CA . ASP B 1 523 ? 7.113 15.016 28.797 1 91.62 523 ASP B CA 1
ATOM 8648 C C . ASP B 1 523 ? 7.016 15.836 30.094 1 91.62 523 ASP B C 1
ATOM 8650 O O . ASP B 1 523 ? 7.941 15.836 30.906 1 91.62 523 ASP B O 1
ATOM 8654 N N . LEU B 1 524 ? 5.926 16.547 30.234 1 90.81 524 LEU B N 1
ATOM 8655 C CA . LEU B 1 524 ? 5.688 17.344 31.422 1 90.81 524 LEU B CA 1
ATOM 8656 C C . LEU B 1 524 ? 5.676 16.469 32.688 1 90.81 524 LEU B C 1
ATOM 8658 O O . LEU B 1 524 ? 6.32 16.797 33.688 1 90.81 524 LEU B O 1
ATOM 8662 N N . ALA B 1 525 ? 4.984 15.359 32.562 1 91.06 525 ALA B N 1
ATOM 8663 C CA . ALA B 1 525 ? 4.895 14.43 33.688 1 91.06 525 ALA B CA 1
ATOM 8664 C C . ALA B 1 525 ? 6.254 13.82 34 1 91.06 525 ALA B C 1
ATOM 8666 O O . ALA B 1 525 ? 6.621 13.688 35.188 1 91.06 525 ALA B O 1
ATOM 8667 N N . HIS B 1 526 ? 6.941 13.414 33 1 86.62 526 HIS B N 1
ATOM 8668 C CA . HIS B 1 526 ? 8.258 12.805 33.156 1 86.62 526 HIS B CA 1
ATOM 8669 C C . HIS B 1 526 ? 9.227 13.766 33.844 1 86.62 526 HIS B C 1
ATOM 8671 O O . HIS B 1 526 ? 10.07 13.344 34.625 1 86.62 526 HIS B O 1
ATOM 8677 N N . GLY B 1 527 ? 9.188 14.984 33.5 1 83.38 527 GLY B N 1
ATOM 8678 C CA . GLY B 1 527 ? 10.047 15.984 34.125 1 83.38 527 GLY B CA 1
ATOM 8679 C C . GLY B 1 527 ? 9.758 16.172 35.594 1 83.38 527 GLY B C 1
ATOM 8680 O O . GLY B 1 527 ? 10.672 16.422 36.406 1 83.38 527 GLY B O 1
ATOM 8681 N N . SER B 1 528 ? 8.562 16.016 35.969 1 80.75 528 SER B N 1
ATOM 8682 C CA . SER B 1 528 ? 8.148 16.266 37.344 1 80.75 528 SER B CA 1
ATOM 8683 C C . SER B 1 528 ? 8.227 15 38.188 1 80.75 528 SER B C 1
ATOM 8685 O O . SER B 1 528 ? 8.422 15.062 39.406 1 80.75 528 SER B O 1
ATOM 8687 N N . ALA B 1 529 ? 7.996 13.859 37.5 1 83.56 529 ALA B N 1
ATOM 8688 C CA . ALA B 1 529 ? 7.992 12.555 38.156 1 83.56 529 ALA B CA 1
ATOM 8689 C C . ALA B 1 529 ? 8.625 11.484 37.25 1 83.56 529 ALA B C 1
ATOM 8691 O O . ALA B 1 529 ? 7.926 10.648 36.688 1 83.56 529 ALA B O 1
ATOM 8692 N N . PRO B 1 530 ? 9.875 11.398 37.25 1 77.31 530 PRO B N 1
ATOM 8693 C CA . PRO B 1 530 ? 10.586 10.516 36.312 1 77.31 530 PRO B CA 1
ATOM 8694 C C . PRO B 1 530 ? 10.242 9.039 36.531 1 77.31 530 PRO B C 1
ATOM 8696 O O . PRO B 1 530 ? 10.438 8.227 35.625 1 77.31 530 PRO B O 1
ATOM 8699 N N . HIS B 1 531 ? 9.672 8.711 37.594 1 71.81 531 HIS B N 1
ATOM 8700 C CA . HIS B 1 531 ? 9.344 7.324 37.906 1 71.81 531 HIS B CA 1
ATOM 8701 C C . HIS B 1 531 ? 8.031 6.918 37.25 1 71.81 531 HIS B C 1
ATOM 8703 O O . HIS B 1 531 ? 7.703 5.73 37.188 1 71.81 531 HIS B O 1
ATOM 8709 N N . MET B 1 532 ? 7.316 7.922 36.844 1 68.38 532 MET B N 1
ATOM 8710 C CA . MET B 1 532 ? 6.039 7.633 36.188 1 68.38 532 MET B CA 1
ATOM 8711 C C . MET B 1 532 ? 6.254 7.191 34.75 1 68.38 532 MET B C 1
ATOM 8713 O O . MET B 1 532 ? 5.789 7.852 33.812 1 68.38 532 MET B O 1
ATOM 8717 N N . CYS B 1 533 ? 6.762 6.027 34.5 1 67 533 CYS B N 1
ATOM 8718 C CA . CYS B 1 533 ? 7.188 5.535 33.188 1 67 533 CYS B CA 1
ATOM 8719 C C . CYS B 1 533 ? 5.988 5.168 32.312 1 67 533 CYS B C 1
ATOM 8721 O O . CYS B 1 533 ? 6.09 5.121 31.094 1 67 533 CYS B O 1
ATOM 8723 N N . ARG B 1 534 ? 4.758 5.223 32.875 1 83 534 ARG B N 1
ATOM 8724 C CA . ARG B 1 534 ? 3.631 4.715 32.125 1 83 534 ARG B CA 1
ATOM 8725 C C . ARG B 1 534 ? 2.537 5.77 31.984 1 83 534 ARG B C 1
ATOM 8727 O O . ARG B 1 534 ? 1.384 5.445 31.703 1 83 534 ARG B O 1
ATOM 8734 N N . PHE B 1 535 ? 2.945 7.047 32.188 1 92.44 535 PHE B N 1
ATOM 8735 C CA . PHE B 1 535 ? 1.925 8.086 32.156 1 92.44 535 PHE B CA 1
ATOM 8736 C C . PHE B 1 535 ? 1.288 8.18 30.766 1 92.44 535 PHE B C 1
ATOM 8738 O O . PHE B 1 535 ? 0.077 8.383 30.656 1 92.44 535 PHE B O 1
ATOM 8745 N N . GLU B 1 536 ? 2.049 8.039 29.719 1 93.75 536 GLU B N 1
ATOM 8746 C CA . GLU B 1 536 ? 1.521 8.094 28.359 1 93.75 536 GLU B CA 1
ATOM 8747 C C . GLU B 1 536 ? 0.471 7.012 28.141 1 93.75 536 GLU B C 1
ATOM 8749 O O . GLU B 1 536 ? -0.525 7.238 27.453 1 93.75 536 GLU B O 1
ATOM 8754 N N . ASP B 1 537 ? 0.673 5.859 28.719 1 93.25 537 ASP B N 1
ATOM 8755 C CA . ASP B 1 537 ? -0.29 4.77 28.609 1 93.25 537 ASP B CA 1
ATOM 8756 C C . ASP B 1 537 ? -1.643 5.164 29.203 1 93.25 537 ASP B C 1
ATOM 8758 O O . ASP B 1 537 ? -2.689 4.836 28.641 1 93.25 537 ASP B O 1
ATOM 8762 N N . GLU B 1 538 ? -1.533 5.824 30.297 1 94.5 538 GLU B N 1
ATOM 8763 C CA . GLU B 1 538 ? -2.756 6.305 30.922 1 94.5 538 GLU B CA 1
ATOM 8764 C C . GLU B 1 538 ? -3.508 7.273 30.016 1 94.5 538 GLU B C 1
ATOM 8766 O O . GLU B 1 538 ? -4.738 7.246 29.953 1 94.5 538 GLU B O 1
ATOM 8771 N N . LEU B 1 539 ? -2.764 8.117 29.391 1 97 539 LEU B N 1
ATOM 8772 C CA . LEU B 1 539 ? -3.377 9.094 28.5 1 97 539 LEU B CA 1
ATOM 8773 C C . LEU B 1 539 ? -4.098 8.398 27.344 1 97 539 LEU B C 1
ATOM 8775 O O . LEU B 1 539 ? -5.215 8.773 26.984 1 97 539 LEU B O 1
ATOM 8779 N N . TRP B 1 540 ? -3.502 7.367 26.844 1 96 540 TRP B N 1
ATOM 8780 C CA . TRP B 1 540 ? -4.109 6.633 25.734 1 96 540 TRP B CA 1
ATOM 8781 C C . TRP B 1 540 ? -5.344 5.867 26.203 1 96 540 TRP B C 1
ATOM 8783 O O . TRP B 1 540 ? -6.324 5.75 25.469 1 96 540 TRP B O 1
ATOM 8793 N N . ASP B 1 541 ? -5.289 5.363 27.422 1 94.88 541 ASP B N 1
ATOM 8794 C CA . ASP B 1 541 ? -6.457 4.703 28 1 94.88 541 ASP B CA 1
ATOM 8795 C C . ASP B 1 541 ? -7.637 5.668 28.094 1 94.88 541 ASP B C 1
ATOM 8797 O O . ASP B 1 541 ? -8.766 5.309 27.75 1 94.88 541 ASP B O 1
ATOM 8801 N N . MET B 1 542 ? -7.348 6.82 28.531 1 97.06 542 MET B N 1
ATOM 8802 C CA . MET B 1 542 ? -8.391 7.836 28.641 1 97.06 542 MET B CA 1
ATOM 8803 C C . MET B 1 542 ? -8.977 8.156 27.281 1 97.06 542 MET B C 1
ATOM 8805 O O . MET B 1 542 ? -10.195 8.328 27.141 1 97.06 542 MET B O 1
ATOM 8809 N N . LEU B 1 543 ? -8.094 8.266 26.328 1 97.88 543 LEU B N 1
ATOM 8810 C CA . LEU B 1 543 ? -8.578 8.5 24.984 1 97.88 543 LEU B CA 1
ATOM 8811 C C . LEU B 1 543 ? -9.477 7.352 24.516 1 97.88 543 LEU B C 1
ATOM 8813 O O . LEU B 1 543 ? -10.516 7.578 23.891 1 97.88 543 LEU B O 1
ATOM 8817 N N . GLY B 1 544 ? -9.047 6.121 24.781 1 96.56 544 GLY B N 1
ATOM 8818 C CA . GLY B 1 544 ? -9.875 4.973 24.469 1 96.56 544 GLY B CA 1
ATOM 8819 C C . GLY B 1 544 ? -11.273 5.059 25.047 1 96.56 544 GLY B C 1
ATOM 8820 O O . GLY B 1 544 ? -12.25 4.766 24.359 1 96.56 544 GLY B O 1
ATOM 8821 N N . ASP B 1 545 ? -11.359 5.5 26.234 1 97.06 545 ASP B N 1
ATOM 8822 C CA . ASP B 1 545 ? -12.656 5.66 26.906 1 97.06 545 ASP B CA 1
ATOM 8823 C C . ASP B 1 545 ? -13.508 6.711 26.203 1 97.06 545 ASP B C 1
ATOM 8825 O O . ASP B 1 545 ? -14.703 6.508 25.984 1 97.06 545 ASP B O 1
ATOM 8829 N N . VAL B 1 546 ? -12.898 7.781 25.875 1 97.94 546 VAL B N 1
ATOM 8830 C CA . VAL B 1 546 ? -13.617 8.875 25.219 1 97.94 546 VAL B CA 1
ATOM 8831 C C . VAL B 1 546 ? -14.117 8.414 23.859 1 97.94 546 VAL B C 1
ATOM 8833 O O . VAL B 1 546 ? -15.266 8.688 23.484 1 97.94 546 VAL B O 1
ATOM 8836 N N . VAL B 1 547 ? -13.289 7.734 23.141 1 97.88 547 VAL B N 1
ATOM 8837 C CA . VAL B 1 547 ? -13.664 7.25 21.812 1 97.88 547 VAL B CA 1
ATOM 8838 C C . VAL B 1 547 ? -14.773 6.211 21.938 1 97.88 547 VAL B C 1
ATOM 8840 O O . VAL B 1 547 ? -15.711 6.195 21.125 1 97.88 547 VAL B O 1
ATOM 8843 N N . ALA B 1 548 ? -14.664 5.371 22.922 1 96.81 548 ALA B N 1
ATOM 8844 C CA . ALA B 1 548 ? -15.695 4.355 23.141 1 96.81 548 ALA B CA 1
ATOM 8845 C C . ALA B 1 548 ? -17.047 5 23.406 1 96.81 548 ALA B C 1
ATOM 8847 O O . ALA B 1 548 ? -18.062 4.574 22.844 1 96.81 548 ALA B O 1
ATOM 8848 N N . HIS B 1 549 ? -17.062 5.965 24.219 1 97.56 549 HIS B N 1
ATOM 8849 C CA . HIS B 1 549 ? -18.297 6.676 24.531 1 97.56 549 HIS B CA 1
ATOM 8850 C C . HIS B 1 549 ? -18.844 7.371 23.281 1 97.56 549 HIS B C 1
ATOM 8852 O O . HIS B 1 549 ? -20.047 7.27 23 1 97.56 549 HIS B O 1
ATOM 8858 N N . ALA B 1 550 ? -18 8.07 22.594 1 97.56 550 ALA B N 1
ATOM 8859 C CA . ALA B 1 550 ? -18.422 8.734 21.359 1 97.56 550 ALA B CA 1
ATOM 8860 C C . ALA B 1 550 ? -18.953 7.723 20.359 1 97.56 550 ALA B C 1
ATOM 8862 O O . ALA B 1 550 ? -19.953 7.98 19.688 1 97.56 550 ALA B O 1
ATOM 8863 N N . SER B 1 551 ? -18.25 6.633 20.234 1 96.88 551 SER B N 1
ATOM 8864 C CA . SER B 1 551 ? -18.656 5.578 19.312 1 96.88 551 SER B CA 1
ATOM 8865 C C . SER B 1 551 ? -20.062 5.078 19.641 1 96.88 551 SER B C 1
ATOM 8867 O O . SER B 1 551 ? -20.891 4.895 18.75 1 96.88 551 SER B O 1
ATOM 8869 N N . ALA B 1 552 ? -20.328 4.855 20.891 1 97.12 552 ALA B N 1
ATOM 8870 C CA . ALA B 1 552 ? -21.641 4.402 21.328 1 97.12 552 ALA B CA 1
ATOM 8871 C C . ALA B 1 552 ? -22.719 5.414 20.953 1 97.12 552 ALA B C 1
ATOM 8873 O O . ALA B 1 552 ? -23.797 5.043 20.469 1 97.12 552 ALA B O 1
ATOM 8874 N N . GLU B 1 553 ? -22.469 6.641 21.172 1 96.69 553 GLU B N 1
ATOM 8875 C CA . GLU B 1 553 ? -23.406 7.703 20.844 1 96.69 553 GLU B CA 1
ATOM 8876 C C . GLU B 1 553 ? -23.672 7.781 19.344 1 96.69 553 GLU B C 1
ATOM 8878 O O . GLU B 1 553 ? -24.766 8.125 18.922 1 96.69 553 GLU B O 1
ATOM 8883 N N . LEU B 1 554 ? -22.719 7.402 18.578 1 97.19 554 LEU B N 1
ATOM 8884 C CA . LEU B 1 554 ? -22.812 7.531 17.125 1 97.19 554 LEU B CA 1
ATOM 8885 C C . LEU B 1 554 ? -23.312 6.238 16.5 1 97.19 554 LEU B C 1
ATOM 8887 O O . LEU B 1 554 ? -23.359 6.121 15.266 1 97.19 554 LEU B O 1
ATOM 8891 N N . GLY B 1 555 ? -23.594 5.266 17.281 1 96.25 555 GLY B N 1
ATOM 8892 C CA . GLY B 1 555 ? -24.141 4.012 16.781 1 96.25 555 GLY B CA 1
ATOM 8893 C C . GLY B 1 555 ? -23.062 3.018 16.391 1 96.25 555 GLY B C 1
ATOM 8894 O O . GLY B 1 555 ? -23.25 2.213 15.477 1 96.25 555 GLY B O 1
ATOM 8895 N N . HIS B 1 556 ? -21.891 3.105 16.922 1 94.5 556 HIS B N 1
ATOM 8896 C CA . HIS B 1 556 ? -20.781 2.188 16.734 1 94.5 556 HIS B CA 1
ATOM 8897 C C . HIS B 1 556 ? -20.391 2.078 15.266 1 94.5 556 HIS B C 1
ATOM 8899 O O . HIS B 1 556 ? -20.328 0.975 14.719 1 94.5 556 HIS B O 1
ATOM 8905 N N . PRO B 1 557 ? -20.016 3.209 14.656 1 95.94 557 PRO B N 1
ATOM 8906 C CA . PRO B 1 557 ? -19.516 3.098 13.281 1 95.94 557 PRO B CA 1
ATOM 8907 C C . PRO B 1 557 ? -18.422 2.041 13.141 1 95.94 557 PRO B C 1
ATOM 8909 O O . PRO B 1 557 ? -17.578 1.906 14.016 1 95.94 557 PRO B O 1
ATOM 8912 N N . PRO B 1 558 ? -18.391 1.271 12.039 1 94.81 558 PRO B N 1
ATOM 8913 C CA . PRO B 1 558 ? -17.438 0.161 11.875 1 94.81 558 PRO B CA 1
ATOM 8914 C C . PRO B 1 558 ? -15.992 0.59 12.047 1 94.81 558 PRO B C 1
ATOM 8916 O O . PRO B 1 558 ? -15.188 -0.141 12.633 1 94.81 558 PRO B O 1
ATOM 8919 N N . ARG B 1 559 ? -15.625 1.745 11.555 1 95.38 559 ARG B N 1
ATOM 8920 C CA . ARG B 1 559 ? -14.25 2.223 11.641 1 95.38 559 ARG B CA 1
ATOM 8921 C C . ARG B 1 559 ? -13.852 2.488 13.086 1 95.38 559 ARG B C 1
ATOM 8923 O O . ARG B 1 559 ? -12.695 2.277 13.469 1 95.38 559 ARG B O 1
ATOM 8930 N N . LEU B 1 560 ? -14.75 2.984 13.898 1 96.56 560 LEU B N 1
ATOM 8931 C CA . LEU B 1 560 ? -14.445 3.221 15.305 1 96.56 560 LEU B CA 1
ATOM 8932 C C . LEU B 1 560 ? -14.383 1.906 16.078 1 96.56 560 LEU B C 1
ATOM 8934 O O . LEU B 1 560 ? -13.578 1.762 17 1 96.56 560 LEU B O 1
ATOM 8938 N N . ARG B 1 561 ? -15.227 0.969 15.711 1 94.5 561 ARG B N 1
ATOM 8939 C CA . ARG B 1 561 ? -15.133 -0.36 16.297 1 94.5 561 ARG B CA 1
ATOM 8940 C C . ARG B 1 561 ? -13.766 -0.983 16.047 1 94.5 561 ARG B C 1
ATOM 8942 O O . ARG B 1 561 ? -13.156 -1.548 16.953 1 94.5 561 ARG B O 1
ATOM 8949 N N . ALA B 1 562 ? -13.344 -0.927 14.828 1 94.38 562 ALA B N 1
ATOM 8950 C CA . ALA B 1 562 ? -12.039 -1.467 14.445 1 94.38 562 ALA B CA 1
ATOM 8951 C C . ALA B 1 562 ? -10.914 -0.752 15.195 1 94.38 562 ALA B C 1
ATOM 8953 O O . ALA B 1 562 ? -9.961 -1.388 15.641 1 94.38 562 ALA B O 1
ATOM 8954 N N . LEU B 1 563 ? -11.031 0.587 15.289 1 95.38 563 LEU B N 1
ATOM 8955 C CA . LEU B 1 563 ? -10.055 1.379 16.031 1 95.38 563 LEU B CA 1
ATOM 8956 C C . LEU B 1 563 ? -9.945 0.898 17.469 1 95.38 563 LEU B C 1
ATOM 8958 O O . LEU B 1 563 ? -8.844 0.674 17.969 1 95.38 563 LEU B O 1
ATOM 8962 N N . LEU B 1 564 ? -11.031 0.725 18.109 1 94.88 564 LEU B N 1
ATOM 8963 C CA . LEU B 1 564 ? -11.078 0.333 19.516 1 94.88 564 LEU B CA 1
ATOM 8964 C C . LEU B 1 564 ? -10.609 -1.108 19.688 1 94.88 564 LEU B C 1
ATOM 8966 O O . LEU B 1 564 ? -10.18 -1.498 20.781 1 94.88 564 LEU B O 1
ATOM 8970 N N . ALA B 1 565 ? -10.648 -1.885 18.562 1 92.19 565 ALA B N 1
ATOM 8971 C CA . ALA B 1 565 ? -10.195 -3.271 18.594 1 92.19 565 ALA B CA 1
ATOM 8972 C C . ALA B 1 565 ? -8.68 -3.352 18.453 1 92.19 565 ALA B C 1
ATOM 8974 O O . ALA B 1 565 ? -8.078 -4.414 18.641 1 92.19 565 ALA B O 1
ATOM 8975 N N . GLY B 1 566 ? -8.07 -2.314 18.078 1 93.06 566 GLY B N 1
ATOM 8976 C CA . GLY B 1 566 ? -6.617 -2.297 18.031 1 93.06 566 GLY B CA 1
ATOM 8977 C C . GLY B 1 566 ? -6.066 -2.367 16.625 1 93.06 566 GLY B C 1
ATOM 8978 O O . GLY B 1 566 ? -4.867 -2.576 16.438 1 93.06 566 GLY B O 1
ATOM 8979 N N . VAL B 1 567 ? -6.906 -2.232 15.578 1 93.19 567 VAL B N 1
ATOM 8980 C CA . VAL B 1 567 ? -6.434 -2.23 14.195 1 93.19 567 VAL B CA 1
ATOM 8981 C C . VAL B 1 567 ? -5.449 -1.082 13.992 1 93.19 567 VAL B C 1
ATOM 8983 O O . VAL B 1 567 ? -5.691 0.039 14.445 1 93.19 567 VAL B O 1
ATOM 8986 N N . PRO B 1 568 ? -4.301 -1.302 13.367 1 91.69 568 PRO B N 1
ATOM 8987 C CA . PRO B 1 568 ? -3.322 -0.235 13.141 1 91.69 568 PRO B CA 1
ATOM 8988 C C . PRO B 1 568 ? -3.898 0.936 12.352 1 91.69 568 PRO B C 1
ATOM 8990 O O . PRO B 1 568 ? -4.844 0.757 11.578 1 91.69 568 PRO B O 1
ATOM 8993 N N . LEU B 1 569 ? -3.322 2.086 12.57 1 94.5 569 LEU B N 1
ATOM 8994 C CA . LEU B 1 569 ? -3.809 3.299 11.922 1 94.5 569 LEU B CA 1
ATOM 8995 C C . LEU B 1 569 ? -2.91 3.693 10.758 1 94.5 569 LEU B C 1
ATOM 8997 O O . LEU B 1 569 ? -1.726 3.352 10.734 1 94.5 569 LEU B O 1
ATOM 9001 N N . PRO B 1 570 ? -3.49 4.34 9.773 1 92.88 570 PRO B N 1
ATOM 9002 C CA . PRO B 1 570 ? -2.678 4.832 8.656 1 92.88 570 PRO B CA 1
ATOM 9003 C C . PRO B 1 570 ? -1.877 6.082 9.016 1 92.88 570 PRO B C 1
ATOM 9005 O O . PRO B 1 570 ? -2.436 7.047 9.539 1 92.88 570 PRO B O 1
ATOM 9008 N N . ALA B 1 571 ? -0.612 6.055 8.758 1 92.94 571 ALA B N 1
ATOM 9009 C CA . ALA B 1 571 ? 0.25 7.215 8.977 1 92.94 571 ALA B CA 1
ATOM 9010 C C . ALA B 1 571 ? 0.908 7.66 7.676 1 92.94 571 ALA B C 1
ATOM 9012 O O . ALA B 1 571 ? 1.551 6.863 6.992 1 92.94 571 ALA B O 1
ATOM 9013 N N . LYS B 1 572 ? 0.726 8.898 7.352 1 90.25 572 LYS B N 1
ATOM 9014 C CA . LYS B 1 572 ? 1.416 9.438 6.184 1 90.25 572 LYS B CA 1
ATOM 9015 C C . LYS B 1 572 ? 2.932 9.367 6.359 1 90.25 572 LYS B C 1
ATOM 9017 O O . LYS B 1 572 ? 3.451 9.703 7.426 1 90.25 572 LYS B O 1
ATOM 9022 N N . ALA B 1 573 ? 3.641 8.93 5.316 1 91.75 573 ALA B N 1
ATOM 9023 C CA . ALA B 1 573 ? 5.086 8.742 5.371 1 91.75 573 ALA B CA 1
ATOM 9024 C C . ALA B 1 573 ? 5.816 9.898 4.699 1 91.75 573 ALA B C 1
ATOM 9026 O O . ALA B 1 573 ? 6.262 9.781 3.555 1 91.75 573 ALA B O 1
ATOM 9027 N N . ASN B 1 574 ? 6.078 10.969 5.457 1 91.75 574 ASN B N 1
ATOM 9028 C CA . ASN B 1 574 ? 6.656 12.195 4.914 1 91.75 574 ASN B CA 1
ATOM 9029 C C . ASN B 1 574 ? 8.078 11.969 4.41 1 91.75 574 ASN B C 1
ATOM 9031 O O . ASN B 1 574 ? 8.5 12.578 3.428 1 91.75 574 ASN B O 1
ATOM 9035 N N . LEU B 1 575 ? 8.867 11.148 5.07 1 94.75 575 LEU B N 1
ATOM 9036 C CA . LEU B 1 575 ? 10.234 10.844 4.645 1 94.75 575 LEU B CA 1
ATOM 9037 C C . LEU B 1 575 ? 10.227 10.133 3.293 1 94.75 575 LEU B C 1
ATOM 9039 O O . LEU B 1 575 ? 10.961 10.531 2.379 1 94.75 575 LEU B O 1
ATOM 9043 N N . LEU B 1 576 ? 9.367 9.164 3.176 1 93.56 576 LEU B N 1
ATOM 9044 C CA . LEU B 1 576 ? 9.312 8.391 1.939 1 93.56 576 LEU B CA 1
ATOM 9045 C C . LEU B 1 576 ? 8.758 9.234 0.797 1 93.56 576 LEU B C 1
ATOM 9047 O O . LEU B 1 576 ? 9.18 9.086 -0.351 1 93.56 576 LEU B O 1
ATOM 9051 N N . VAL B 1 577 ? 7.828 10.086 1.115 1 90.62 577 VAL B N 1
ATOM 9052 C CA . VAL B 1 577 ? 7.285 11 0.113 1 90.62 577 VAL B CA 1
ATOM 9053 C C . VAL B 1 577 ? 8.383 11.945 -0.376 1 90.62 577 VAL B C 1
ATOM 9055 O O . VAL B 1 577 ? 8.523 12.172 -1.579 1 90.62 577 VAL B O 1
ATOM 9058 N N . ARG B 1 578 ? 9.148 12.492 0.542 1 90.81 578 ARG B N 1
ATOM 9059 C CA . ARG B 1 578 ? 10.258 13.375 0.192 1 90.81 578 ARG B CA 1
ATOM 9060 C C . ARG B 1 578 ? 11.297 12.641 -0.643 1 90.81 578 ARG B C 1
ATOM 9062 O O . ARG B 1 578 ? 11.828 13.188 -1.614 1 90.81 578 ARG B O 1
ATOM 9069 N N . TRP B 1 579 ? 11.547 11.43 -0.299 1 93.12 579 TRP B N 1
ATOM 9070 C CA . TRP B 1 579 ? 12.539 10.633 -1.016 1 93.12 579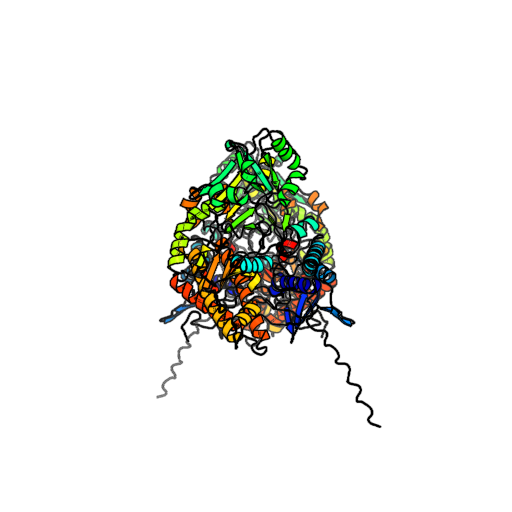 TRP B CA 1
ATOM 9071 C C . TRP B 1 579 ? 12.086 10.367 -2.449 1 93.12 579 TRP B C 1
ATOM 9073 O O . TRP B 1 579 ? 12.891 10.461 -3.385 1 93.12 579 TRP B O 1
ATOM 9083 N N . ALA B 1 580 ? 10.828 10.07 -2.617 1 88.75 580 ALA B N 1
ATOM 9084 C CA . ALA B 1 580 ? 10.273 9.742 -3.928 1 88.75 580 ALA B CA 1
ATOM 9085 C C . ALA B 1 580 ? 10.07 11.008 -4.766 1 88.75 580 ALA B C 1
ATOM 9087 O O . ALA B 1 580 ? 9.797 10.922 -5.965 1 88.75 580 ALA B O 1
ATOM 9088 N N . ARG B 1 581 ? 10.172 12.211 -4.199 1 81 581 ARG B N 1
ATOM 9089 C CA . ARG B 1 581 ? 9.891 13.492 -4.844 1 81 581 ARG B CA 1
ATOM 9090 C C . ARG B 1 581 ? 8.461 13.547 -5.363 1 81 581 ARG B C 1
ATOM 9092 O O . ARG B 1 581 ? 8.203 14.078 -6.445 1 81 581 ARG B O 1
ATOM 9099 N N . ASP B 1 582 ? 7.645 12.812 -4.574 1 73.56 582 ASP B N 1
ATOM 9100 C CA . ASP B 1 582 ? 6.23 12.766 -4.93 1 73.56 582 ASP B CA 1
ATOM 9101 C C . ASP B 1 582 ? 5.461 13.914 -4.281 1 73.56 582 ASP B C 1
ATOM 9103 O O . ASP B 1 582 ? 5.945 14.531 -3.328 1 73.56 582 ASP B O 1
ATOM 9107 N N . ALA B 1 583 ? 4.316 14.25 -4.949 1 68.12 583 ALA B N 1
ATOM 9108 C CA . ALA B 1 583 ? 3.4 15.18 -4.293 1 68.12 583 ALA B CA 1
ATOM 9109 C C . ALA B 1 583 ? 2.768 14.555 -3.057 1 68.12 583 ALA B C 1
ATOM 9111 O O . ALA B 1 583 ? 2.566 13.336 -3.006 1 68.12 583 ALA B O 1
ATOM 9112 N N . ASP B 1 584 ? 2.381 15.344 -2.172 1 65.94 584 ASP B N 1
ATOM 9113 C CA . ASP B 1 584 ? 1.79 14.93 -0.902 1 65.94 584 ASP B CA 1
ATOM 9114 C C . ASP B 1 584 ? 0.539 14.086 -1.126 1 65.94 584 ASP B C 1
ATOM 9116 O O . ASP B 1 584 ? 0.276 13.148 -0.374 1 65.94 584 ASP B O 1
ATOM 9120 N N . ARG B 1 585 ? -0.128 14.43 -2.123 1 59.91 585 ARG B N 1
ATOM 9121 C CA . ARG B 1 585 ? -1.383 13.742 -2.395 1 59.91 585 ARG B CA 1
ATOM 9122 C C . ARG B 1 585 ? -1.132 12.297 -2.809 1 59.91 585 ARG B C 1
ATOM 9124 O O . ARG B 1 585 ? -2.037 11.461 -2.752 1 59.91 585 ARG B O 1
ATOM 9131 N N . ARG B 1 586 ? 0.118 11.883 -3.156 1 62.34 586 ARG B N 1
ATOM 9132 C CA . ARG B 1 586 ? 0.461 10.531 -3.592 1 62.34 586 ARG B CA 1
ATOM 9133 C C . ARG B 1 586 ? 1.136 9.75 -2.471 1 62.34 586 ARG B C 1
ATOM 9135 O O . ARG B 1 586 ? 1.697 8.672 -2.707 1 62.34 586 ARG B O 1
ATOM 9142 N N . ALA B 1 587 ? 1.026 10.406 -1.4 1 64.56 587 ALA B N 1
ATOM 9143 C CA . ALA B 1 587 ? 1.712 9.789 -0.265 1 64.56 587 ALA B CA 1
ATOM 9144 C C . ALA B 1 587 ? 1.077 8.453 0.101 1 64.56 587 ALA B C 1
ATOM 9146 O O . ALA B 1 587 ? -0.15 8.336 0.161 1 64.56 587 ALA B O 1
ATOM 9147 N N . GLY B 1 588 ? 1.87 7.426 0.192 1 74.12 588 GLY B N 1
ATOM 9148 C CA . GLY B 1 588 ? 1.406 6.176 0.772 1 74.12 588 GLY B CA 1
ATOM 9149 C C . GLY B 1 588 ? 1.341 6.207 2.287 1 74.12 588 GLY B C 1
ATOM 9150 O O . GLY B 1 588 ? 1.722 7.203 2.908 1 74.12 588 GLY B O 1
ATOM 9151 N N . TYR B 1 589 ? 0.614 5.367 2.912 1 80.81 589 TYR B N 1
ATOM 9152 C CA . TYR B 1 589 ? 0.494 5.254 4.363 1 80.81 589 TYR B CA 1
ATOM 9153 C C . TYR B 1 589 ? 1.25 4.035 4.879 1 80.81 589 TYR B C 1
ATOM 9155 O O . TYR B 1 589 ? 1.363 3.025 4.18 1 80.81 589 TYR B O 1
ATOM 9163 N N . VAL B 1 590 ? 1.865 4.188 5.961 1 87.69 590 VAL B N 1
ATOM 9164 C CA . VAL B 1 590 ? 2.445 3.062 6.688 1 87.69 590 VAL B CA 1
ATOM 9165 C C . VAL B 1 590 ? 1.602 2.754 7.922 1 87.69 590 VAL B C 1
ATOM 9167 O O . VAL B 1 590 ? 0.867 3.615 8.414 1 87.69 590 VAL B O 1
ATOM 9170 N N . ALA B 1 591 ? 1.678 1.599 8.406 1 87.94 591 ALA B N 1
ATOM 9171 C CA . ALA B 1 591 ? 0.908 1.187 9.578 1 87.94 591 ALA B CA 1
ATOM 9172 C C . ALA B 1 591 ? 1.476 1.806 10.852 1 87.94 591 ALA B C 1
ATOM 9174 O O . ALA B 1 591 ? 2.682 1.733 11.102 1 87.94 591 ALA B O 1
ATOM 9175 N N . PHE B 1 592 ? 0.607 2.484 11.539 1 90.38 592 PHE B N 1
ATOM 9176 C CA . PHE B 1 592 ? 0.912 3.072 12.836 1 90.38 592 PHE B CA 1
ATOM 9177 C C . PHE B 1 592 ? 0.328 2.229 13.961 1 90.38 592 PHE B C 1
ATOM 9179 O O . PHE B 1 592 ? -0.856 1.887 13.945 1 90.38 592 PHE B O 1
ATOM 9186 N N . ALA B 1 593 ? 1.163 1.865 14.922 1 87.19 593 ALA B N 1
ATOM 9187 C CA . ALA B 1 593 ? 0.729 1.021 16.031 1 87.19 593 ALA B CA 1
ATOM 9188 C C . ALA B 1 593 ? -0.427 1.663 16.797 1 87.19 593 ALA B C 1
ATOM 9190 O O . ALA B 1 593 ? -0.366 2.844 17.141 1 87.19 593 ALA B O 1
ATOM 9191 N N . ASN B 1 594 ? -1.479 0.887 16.984 1 90.19 594 ASN B N 1
ATOM 9192 C CA . ASN B 1 594 ? -2.668 1.35 17.688 1 90.19 594 ASN B CA 1
ATOM 9193 C C . ASN B 1 594 ? -2.527 1.176 19.203 1 90.19 594 ASN B C 1
ATOM 9195 O O . ASN B 1 594 ? -2.328 0.061 19.688 1 90.19 594 ASN B O 1
ATOM 9199 N N . PRO B 1 595 ? -2.689 2.221 19.969 1 87.38 595 PRO B N 1
ATOM 9200 C CA . PRO B 1 595 ? -2.469 2.121 21.406 1 87.38 595 PRO B CA 1
ATOM 9201 C C . PRO B 1 595 ? -3.695 1.604 22.156 1 87.38 595 PRO B C 1
ATOM 9203 O O . PRO B 1 595 ? -3.641 1.405 23.375 1 87.38 595 PRO B O 1
ATOM 9206 N N . PHE B 1 596 ? -4.918 1.438 21.594 1 85 596 PHE B N 1
ATOM 9207 C CA . PHE B 1 596 ? -6.168 1.12 22.281 1 85 596 PHE B CA 1
ATOM 9208 C C . PHE B 1 596 ? -6.285 -0.379 22.516 1 85 596 PHE B C 1
ATOM 9210 O O . PHE B 1 596 ? -7.055 -0.812 23.391 1 85 596 PHE B O 1
ATOM 9217 N N . GLY B 1 597 ? -5.637 -1.326 21.609 1 64.56 597 GLY B N 1
ATOM 9218 C CA . GLY B 1 597 ? -6.09 -2.676 21.328 1 64.56 597 GLY B CA 1
ATOM 9219 C C . GLY B 1 597 ? -6.059 -3.59 22.531 1 64.56 597 GLY B C 1
ATOM 9220 O O . GLY B 1 597 ? -5.254 -3.393 23.453 1 64.56 597 GLY B O 1
ATOM 9221 N N . ALA B 1 598 ? -7.387 -4.195 22.859 1 59.97 598 ALA B N 1
ATOM 9222 C CA . ALA B 1 598 ? -7.641 -5.258 23.828 1 59.97 598 ALA B CA 1
ATOM 9223 C C . ALA B 1 598 ? -6.988 -6.566 23.391 1 59.97 598 ALA B C 1
ATOM 9225 O O . ALA B 1 598 ? -6.719 -6.77 22.219 1 59.97 598 ALA B O 1
ATOM 9226 N N . ASP B 1 599 ? -6.539 -7.277 24.266 1 59.19 599 ASP B N 1
ATOM 9227 C CA . ASP B 1 599 ? -6.059 -8.648 24.094 1 59.19 599 ASP B CA 1
ATOM 9228 C C . ASP B 1 599 ? -7.051 -9.484 23.297 1 59.19 599 ASP B C 1
ATOM 9230 O O . ASP B 1 599 ? -8.211 -9.633 23.688 1 59.19 599 ASP B O 1
ATOM 9234 N N . PRO B 1 600 ? -6.734 -9.781 22.016 1 54.94 600 PRO B N 1
ATOM 9235 C CA . PRO B 1 600 ? -7.672 -10.562 21.203 1 54.94 600 PRO B CA 1
ATOM 9236 C C . PRO B 1 600 ? -8.227 -11.773 21.969 1 54.94 600 PRO B C 1
ATOM 9238 O O . PRO B 1 600 ? -9.25 -12.336 21.562 1 54.94 600 PRO B O 1
ATOM 9241 N N . THR B 1 601 ? -7.52 -12.297 22.984 1 52.25 601 THR B N 1
ATOM 9242 C CA . THR B 1 601 ? -7.973 -13.453 23.766 1 52.25 601 THR B CA 1
ATOM 9243 C C . THR B 1 601 ? -9.094 -13.055 24.719 1 52.25 601 THR B C 1
ATOM 9245 O O . THR B 1 601 ? -9.695 -13.914 25.359 1 52.25 601 THR B O 1
ATOM 9248 N N . ASP B 1 602 ? -9.234 -11.695 24.766 1 51.34 602 ASP B N 1
ATOM 9249 C CA . ASP B 1 602 ? -10.32 -11.25 25.625 1 51.34 602 ASP B CA 1
ATOM 9250 C C . ASP B 1 602 ? -11.68 -11.445 24.953 1 51.34 602 ASP B C 1
ATOM 9252 O O . ASP B 1 602 ? -11.945 -10.852 23.906 1 51.34 602 ASP B O 1
ATOM 9256 N N . PRO B 1 603 ? -12.344 -12.539 25.328 1 46.72 603 PRO B N 1
ATOM 9257 C CA . PRO B 1 603 ? -13.641 -12.852 24.734 1 46.72 603 PRO B CA 1
ATOM 9258 C C . PRO B 1 603 ? -14.555 -11.633 24.641 1 46.72 603 PRO B C 1
ATOM 9260 O O . PRO B 1 603 ? -15.461 -11.594 23.797 1 46.72 603 PRO B O 1
ATOM 9263 N N . ASN B 1 604 ? -14.672 -10.789 25.75 1 39.5 604 ASN B N 1
ATOM 9264 C CA . ASN B 1 604 ? -15.477 -9.57 25.766 1 39.5 604 ASN B CA 1
ATOM 9265 C C . ASN B 1 604 ? -14.641 -8.344 25.422 1 39.5 604 ASN B C 1
ATOM 9267 O O . ASN B 1 604 ? -14.367 -7.504 26.281 1 39.5 604 ASN B O 1
ATOM 9271 N N . PRO B 1 605 ? -13.945 -8.406 24.422 1 42.59 605 PRO B N 1
ATOM 9272 C CA . PRO B 1 605 ? -12.977 -7.324 24.219 1 42.59 605 PRO B CA 1
ATOM 9273 C C . PRO B 1 605 ? -13.617 -5.941 24.312 1 42.59 605 PRO B C 1
ATOM 9275 O O . PRO B 1 605 ? -12.914 -4.934 24.391 1 42.59 605 PRO B O 1
ATOM 9278 N N . PHE B 1 606 ? -14.812 -5.789 23.812 1 39.28 606 PHE B N 1
ATOM 9279 C CA . PHE B 1 606 ? -15.586 -4.555 23.906 1 39.28 606 PHE B CA 1
ATOM 9280 C C . PHE B 1 606 ? -16.281 -4.449 25.25 1 39.28 606 PHE B C 1
ATOM 9282 O O . PHE B 1 606 ? -17.156 -3.596 25.438 1 39.28 606 PHE B O 1
ATOM 9289 N N . GLY B 1 607 ? -16.281 -5.539 26.172 1 33.25 607 GLY B N 1
ATOM 9290 C CA . GLY B 1 607 ? -17.047 -5.512 27.406 1 33.25 607 GLY B CA 1
ATOM 9291 C C . GLY B 1 607 ? -16.734 -4.305 28.266 1 33.25 607 GLY B C 1
ATOM 9292 O O . GLY B 1 607 ? -15.75 -3.602 28.031 1 33.25 607 GLY B O 1
ATOM 9293 N N . GLY B 1 608 ? -17.469 -4.246 29.547 1 27.7 608 GLY B N 1
ATOM 9294 C CA . GLY B 1 608 ? -17.859 -3.326 30.609 1 27.7 608 GLY B CA 1
ATOM 9295 C C . GLY B 1 608 ? -16.672 -2.693 31.312 1 27.7 608 GLY B C 1
ATOM 9296 O O . GLY B 1 608 ? -15.539 -3.154 31.156 1 27.7 608 GLY B O 1
ATOM 9297 N N . THR B 1 609 ? -16.953 -1.593 31.891 1 26.3 609 THR B N 1
ATOM 9298 C CA . THR B 1 609 ? -16.578 -0.798 33.031 1 26.3 609 THR B CA 1
ATOM 9299 C C . THR B 1 609 ? -16.031 -1.691 34.156 1 26.3 609 THR B C 1
ATOM 9301 O O . THR B 1 609 ? -16.719 -2.596 34.625 1 26.3 609 THR B O 1
ATOM 9304 N N . ARG B 1 610 ? -14.797 -1.999 34.281 1 20.73 610 ARG B N 1
ATOM 9305 C CA . ARG B 1 610 ? -14.594 -1.919 35.719 1 20.73 610 ARG B CA 1
ATOM 9306 C C . ARG B 1 610 ? -14.992 -0.549 36.25 1 20.73 610 ARG B C 1
ATOM 9308 O O . ARG B 1 610 ? -14.664 0.478 35.656 1 20.73 610 ARG B O 1
#

pLDDT: mean 90.07, std 14.39, range [20.42, 98.75]

Organism: NCBI:txid1990687

Nearest PDB structures (foldseek):
  2w02-assembly1_A  TM=8.828E-01  e=4.674E-40  Dickeya chrysanthemi
  2w03-assembly1_A  TM=8.806E-01  e=6.128E-40  Dickeya chrysanthemi
  2x3k-assembly1_B  TM=8.649E-01  e=2.018E-39  Dickeya chrysanthemi
  7tgn-assembly1_A  TM=7.834E-01  e=3.563E-30  Streptomyces violaceus
  2x0p-assembly1_A-2  TM=7.368E-01  e=3.112E-29  Bordetella bronchiseptica

InterPro domains:
  IPR007310 Aerobactin siderophore biosynthesis, IucA/IucC, N-terminal [PF04183] (149-389)
  IPR022770 Aerobactin siderophore biosynthesis IucA/IucC-like, C-terminal [PF06276] (420-586)
  IPR037455 Aerobactin siderophore biosynthesis, IucA/IucC-like [PTHR34384] (25-597)

Sequence (1220 aa):
MTHPLVPAPYLTVPTASHTSADLISAHTLLGCLVREVTGPDGQIAIDSDHLLIRLPHTGELLRARLRRTSTVGAHRFDGPVEQHDDGIGWLPVELDALAALIAAELTARTGYGNDEFAGQVRASRDALDDILTARPADPQRSTTQPAADYLDSEQGLIAGHARHPAPKWRSGDPGQWRRHSPETRTCFPMHWLAVPEELVHEHAVGGDFDQHAETATLLGPGHERVPAGCRPLPVHPWQFRLLSTDPRLGPVLGAALAGGAVHDLGQCGAPLHPTASVRTLYQPEADLFLKTSLHVRITNCLRKNASYELAGAVELTRLLTEPFAEVARAHPGFAFLPEPAARSVDLPDRYGSAQERHELLEGLGVIVRAGISGHLSPGERAHLAATLAAAQPDPAGTRTRLADLAEAAGTADPVHWARQWWRRYLALLVPPVLRLWAEYGIVLEPHPQNVLVVVAADGMPTRVLARDLEGTKLLADRHTATLAGLPSDLAHAVAYDEERGWNRIAYCLFVNHLTEMAGALADLAHGSAPHMCRFEDELWDMLGDVVAHASAELGHPPRLRALLAGVPLPAKANLLVRWARDADRRAGYVAFANPFGADPTDPNPFGGTRMTHPLVPAPYLTVPTASHTSADLISAHTLLGCLVREVTGPDGQIAIDSDHLLIRLPHTGELLRARLRRTSTVGAHRFDGPVEQHDDGIGWLPVELDALAALIAAELTARTGYGNDEFAGQVRASRDALDDILTARPADPQRSTTQPAADYLDSEQGLIAGHARHPAPKWRSGDPGQWRRHSPETRTCFPMHWLAVPEELVHEHAVGGDFDQHAETATLLGPGHERVPAGCRPLPVHPWQFRLLSTDPRLGPVLGAALAGGAVHDLGQCGAPLHPTASVRTLYQPEADLFLKTSLHVRITNCLRKNASYELAGAVELTRLLTEPFAEVARAHPGFAFLPEPAARSVDLPDRYGSAQERHELLEGLGVIVRAGISGHLSPGERAHLAATLAAAQPDPAGTRTRLADLAEAAGTADPVHWARQWWRRYLALLVPPVLRLWAEYGIVLEPHPQNVLVVVAADGMPTRVLARDLEGTKLLADRHTATLAGLPSDLAHAVAYDEERGWNRIAYCLFVNHLTEMAGALADLAHGSAPHMCRFEDELWDMLGDVVAHASAELGHPPRLRALLAGVPLPAKANLLVRWARDADRRAGYVAFANPFGADPTDPNPFGGTR

Foldseek 3Di:
DPPPPPPPPPPPPPPDPPCALFNLLQLLLVLLCCFFPQVLVVQWDDDPQKIWGALPLVGKIKIFGFPFDFPQSNTDTDDAIWTQDPVPGTDGDTNLRSQVVVQVSVCSVPVHGDPCRSVLSVQLSVLLNCLLVQADLDAPDDDDPPVRQALCQQLQLRSAASNFSRQRRKDDDVVVCCAQHSSNNHWFFFWKKKAAPVFKDKAFDPDGDCVLVVVCQQQPVLVVVHDPRIDMFTAHPQLVVCQCPDPQRNQLVVVCCVVVRMDGSGGGGDIWHQGNLSQWTADRVVQKIKRAADQMDGQQDGRWAAPLLQNQQQVLLVVCVVVQVVLCVVQVQEEEWGFGMKIFTQDDCVRHHPVSSNVRRRSRMMIMTGGCVVVADPQKHKHQLSQQLDCDARSSDGHRPLLVLQVQLVDPALLVVLVQLLLQVLSAPPLSQVCCCLVVQKAAQQASRQKMFMAHSNSHTRHIYGYDSSQMAGACVRCVVVLVPDDVVSSVSRYDHPVVRQLRCLARPPVHRLSSNLVSSVVSNCVVPVPPSCSSLVSLQSSLVSLLVSCVVSPNDVSSVCLLQFFWHWYFSSSVCVRVSHRSVPTGTDTTGRSNHADPVPPPRVDDDD/DPPPPPPDPPPPPPPDPPCALFNLLQLLLVLLCCFFPQVLVVQWDDDPQKIWGALPLVGKIKIFGFPFDFPQSNTDTDDAIWTQDPVPGTDGDTNLRSQVVVQVSVCSVPVHGDPCRSVLSVQLSVLLNCLLVQADLDAPDDDDPPVRQALCQQLQLRSAASNFSRQRRKDDDVVVCCAQHSSNNHWFFFWKKKAAPVFKDKAFDPDGDCVLVVVCQQQPVLVVVHDPRIDMFTAHPQLVVCQCPDPQRNQLVVVCCVVVRMPGSGGGGDIWHQGNLSQWTADRVVQKIKRAADQMDGQQDGRWAAPLLQNQQQVLLVVCVVVQVVLCVVQVQEEEWGFGMKIFTQDDCVRHHPVSSNVRRRSRMMIMTGGCVVVADPQKHKHQLSQQLDCDARSSDGHRPLLVLQVQLVDPALLVVLVQLLLQVLSAPPLSQVCCCLVVQKAAQQASRQKMFMAHSNSHTRHIYGYDSSPMAGACVRCVVVLVPDDVVSSVSRYDHPVVRQLRCLARPPVHRLSSNLVSSVVSNCVVPVVPSCSSLVSLQSSLVSLLVSCVVSPNDVSSVCLLQFFWHWYFSSSVCVRVSHRSVPTGTDTTGRSNHADPVPPPRVDDDD